Protein 1YGY (pdb70)

CATH classification: 3.40.50.720 (+3 more: 3.40.50.720, 3.30.1330.90, 3.30.70.260)

Solvent-accessible surface area: 43152 Å² total; per-residue (Å²): 167,102,41,12,0,2,0,1,8,177,9,52,84,95,15,6,78,40,5,42,133,117,28,79,46,77,112,24,74,1,75,55,74,117,121,0,40,80,33,0,51,98,0,12,0,0,0,0,71,68,64,0,63,0,54,57,101,0,1,66,32,3,97,115,11,112,3,0,0,32,2,9,61,32,18,150,16,9,58,11,121,19,0,58,88,122,33,5,22,0,0,9,0,55,59,2,28,8,23,0,13,0,1,0,1,0,0,0,2,0,0,3,4,4,58,0,12,37,0,5,46,10,0,67,131,91,64,54,73,78,112,78,25,67,8,10,16,1,71,36,40,20,0,0,0,0,1,0,10,95,48,1,9,16,0,2,93,6,0,50,34,0,29,9,157,17,2,0,49,8,74,57,3,4,87,64,42,2,71,136,43,67,14,86,56,25,61,28,74,74,0,3,57,99,0,30,1,2,1,0,22,19,25,92,9,130,116,8,55,26,47,2,48,119,127,7,5,75,111,7,82,107,18,1,1,2,1,1,15,24,79,8,16,0,2,57,36,65,6,0,13,81,16,4,99,70,48,56,1,126,5,0,0,2,1,1,3,58,102,46,115,7,45,116,7,90,0,2,120,32,74,72,0,4,0,0,0,47,4,5,27,18,3,57,36,1,56,74,67,1,0,54,41,0,0,67,3,0,86,26,24,44,63,73,104,124,9,44,36,10,2,5,35,12,58,79,75,21,78,162,111,0,43,44,18,25,55,0,0,54,11,0,0,21,0,0,22,37,8,16,135,104,23,2,44,25,0,15,0,43,0,49,11,97,8,13,92,44,129,2,90,30,0,49,20,8,0,1,20,2,9,1,29,14,24,26,77,140,44,31,60,21,21,43,9,101,43,16,31,71,34,19,26,0,70,13,93,31,46,107,35,103,137,18,105,122,46,183,14,8,0,10,0,93,3,34,11,88,116,53,68,56,25,26,0,2,0,3,14,94,38,137,150,86,45,39,34,1,7,30,15,48,54,63,135,33,55,18,121,3,76,20,41,1,1,4,0,25,6,67,55,74,110,50,4,101,42,83,0,23,90,57,0,45,120,41,49,7,96,70,101,23,48,26,76,36,122,19,110,159,46,94,4,3,15,2,5,1,11,3,65,77,79,3,68,114,111,23,64,95,37,0,29,82,34,0,78,26,134,27,33,61,32,11,91,1,91,167,90,39,13,0,0,6,1,17,182,28,13,109,22,0,58,82,54,19,34,123,137,16,66,26,78,157,25,72,0,66,53,79,122,112,0,62,79,30,0,49,93,0,14,0,0,0,0,77,55,71,1,64,0,38,45,99,0,6,74,34,7,115,108,11,97,0,0,0,32,1,8,51,37,32,150,18,13,59,34,116,9,0,68,76,121,61,7,40,0,0,15,0,30,43,10,24,36,35,0,8,0,1,0,1,0,0,0,1,0,0,4,3,5,62,0,12,37,0,4,47,4,0,63,112,93,48,60,106,95,116,71,26,73,8,8,3,0,80,39,40,23,0,0,0,17,3,0,10,84,34,0,1,8,0,0,70,11,0,42,28,0,28,9,155,6,1,0,74,7,83,131,5,14,98,56,35,1,69,105,12,55,11,79,62,35,59,46,78,72,0,2,60,97,0,28,0,3,1,0,5,61,21,43,51,113,102,91,24,50,108,10,58,120,126,9,3,80,90,4,77,96,24,0,1,3,0,2,14,27,89,17,20,14,4,45,33,65,3,1,14,82,15,6,103,65,61,49,3,123,5,0,0,4,0,2,3,71,102,50,105,13,40,123,8,96,1,4,119,25,72,80,0,3,0,0,0,55,4,5,33,22,3,63,52,2,30,66,126,0,0,50,28,0,2,81,3,1,123,23,14,48,62,63,82,51,11,28,35,3,39,26,72,70,102,23,102,21,45,67,37,0,25,45,16,16,56,0,0,50,12,0,0,17,2,0,7,36,6,16,107,116,62,2,61,32,1,10,0,39,0,70,5,11,8,12,57,19,148,2,98,20,0,49,38,1,0,3,52,0,0,0,46,35,73,29,168,138,66,8,73,26,140,62,0,53,71,29,4,77,129,101,50,5,94,37,98,46,51,106,35,96,113,23,116,108,46,124,12,10,0,22,0,97,0,31,6,83,110,47,54,60,16,22,0,2,0,6,14,97,42,120,145,92,38,41,33,0,4,42,9,80,28,52,116,16,56,6,125,4,74,20,42,0,0,6,0,60,1,38,90,94,134,43,2,87,43,94,0,27,91,52,0,50,108,43,44,4,93,76,104,31,45,65,72,25,135,29,86,173,42,100,4,3,11,2,3,4,18,3,65,74,82,1,74,110,124,27,61,97,36,0,30,80,30,0,83,28,125,48,29,48,22,8,89,3,96

Radius of gyration: 35.47 Å; Cα contacts (8 Å, |Δi|>4): 2421; chains: 2; bounding box: 71×83×107 Å

Structure (mmCIF, N/CA/C/O backbone):
data_1YGY
#
_entry.id   1YGY
#
_cell.length_a   165.513
_cell.length_b   165.513
_cell.length_c   218.144
_cell.angle_alpha   90.00
_cell.angle_beta   90.00
_cell.angle_gamma   120.00
#
_symmetry.space_group_name_H-M   'P 65 2 2'
#
loop_
_entity.id
_entity.type
_entity.pdbx_description
1 polymer 'D-3-phosphoglycerate dehydrogenase'
2 non-polymer 'L(+)-TARTARIC ACID'
3 water water
#
loop_
_atom_site.group_PDB
_atom_site.id
_atom_site.type_symbol
_atom_site.label_atom_id
_atom_site.label_alt_id
_atom_site.label_comp_id
_atom_site.label_asym_id
_atom_site.label_entity_id
_atom_site.label_seq_id
_atom_site.pdbx_PDB_ins_code
_atom_site.Cartn_x
_atom_site.Cartn_y
_atom_site.Cartn_z
_atom_site.occupancy
_atom_site.B_iso_or_equiv
_atom_site.auth_seq_id
_atom_site.auth_comp_id
_atom_site.auth_asym_id
_atom_site.auth_atom_id
_atom_site.pdbx_PDB_model_num
ATOM 1 N N . SER A 1 3 ? 66.470 37.798 31.580 1.00 56.89 3 SER A N 1
ATOM 2 C CA . SER A 1 3 ? 65.206 37.007 31.728 1.00 57.53 3 SER A CA 1
ATOM 3 C C . SER A 1 3 ? 64.045 37.635 30.940 1.00 55.18 3 SER A C 1
ATOM 4 O O . SER A 1 3 ? 63.297 38.458 31.470 1.00 51.73 3 SER A O 1
ATOM 7 N N . LEU A 1 4 ? 63.900 37.232 29.678 1.00 54.24 4 LEU A N 1
ATOM 8 C CA . LEU A 1 4 ? 62.906 37.816 28.764 1.00 52.31 4 LEU A CA 1
ATOM 9 C C . LEU A 1 4 ? 61.448 37.658 29.235 1.00 47.17 4 LEU A C 1
ATOM 10 O O . LEU A 1 4 ? 61.043 36.577 29.679 1.00 44.26 4 LEU A O 1
ATOM 15 N N . PRO A 1 5 ? 60.666 38.737 29.128 1.00 43.06 5 PRO A N 1
ATOM 16 C CA . PRO A 1 5 ? 59.262 38.718 29.563 1.00 40.52 5 PRO A CA 1
ATOM 17 C C . PRO A 1 5 ? 58.436 37.774 28.692 1.00 37.96 5 PRO A C 1
ATOM 18 O O . PRO A 1 5 ? 58.664 37.715 27.488 1.00 35.26 5 PRO A O 1
ATOM 22 N N . VAL A 1 6 ? 57.495 37.056 29.304 1.00 34.76 6 VAL A N 1
ATOM 23 C CA . VAL A 1 6 ? 56.680 36.066 28.610 1.00 32.78 6 VAL A CA 1
ATOM 24 C C . VAL A 1 6 ? 55.334 36.603 28.109 1.00 32.81 6 VAL A C 1
ATOM 25 O O . VAL A 1 6 ? 54.533 37.158 28.881 1.00 34.27 6 VAL A O 1
ATOM 29 N N . VAL A 1 7 ? 55.083 36.436 26.813 1.00 30.26 7 VAL A N 1
ATOM 30 C CA . VAL A 1 7 ? 53.803 36.818 26.251 1.00 28.48 7 VAL A CA 1
ATOM 31 C C . VAL A 1 7 ? 53.016 35.574 25.892 1.00 24.83 7 VAL A C 1
ATOM 32 O O . VAL A 1 7 ? 53.369 34.893 24.951 1.00 34.75 7 VAL A O 1
ATOM 36 N N . LEU A 1 8 ? 51.969 35.269 26.653 1.00 24.78 8 LEU A N 1
ATOM 37 C CA . LEU A 1 8 ? 51.087 34.095 26.416 1.00 26.17 8 LEU A CA 1
ATOM 38 C C . LEU A 1 8 ? 49.885 34.371 25.498 1.00 29.31 8 LEU A C 1
ATOM 39 O O . LEU A 1 8 ? 48.970 35.111 25.882 1.00 31.84 8 LEU A O 1
ATOM 44 N N . ILE A 1 9 ? 49.877 33.775 24.303 1.00 29.14 9 ILE A N 1
ATOM 45 C CA . ILE A 1 9 ? 48.712 33.804 23.417 1.00 27.84 9 ILE A CA 1
ATOM 46 C C . ILE A 1 9 ? 47.764 32.642 23.690 1.00 25.95 9 ILE A C 1
ATOM 47 O O . ILE A 1 9 ? 48.096 31.484 23.426 1.00 28.07 9 ILE A O 1
ATOM 52 N N . ALA A 1 10 ? 46.584 32.958 24.207 1.00 26.07 10 ALA A N 1
ATOM 53 C CA . ALA A 1 10 ? 45.616 31.945 24.647 1.00 30.35 10 ALA A CA 1
ATOM 54 C C . ALA A 1 10 ? 44.542 31.617 23.620 1.00 29.72 10 ALA A C 1
ATOM 55 O O . ALA A 1 10 ? 43.848 30.620 23.750 1.00 36.83 10 ALA A O 1
ATOM 57 N N . ASP A 1 11 ? 44.372 32.478 22.631 1.00 34.62 11 ASP A N 1
ATOM 58 C CA . ASP A 1 11 ? 43.420 32.224 21.558 1.00 37.79 11 ASP A CA 1
ATOM 59 C C . ASP A 1 11 ? 44.159 32.127 20.220 1.00 38.64 11 ASP A C 1
ATOM 60 O O . ASP A 1 11 ? 45.399 32.157 20.190 1.00 43.38 11 ASP A O 1
ATOM 65 N N . LYS A 1 12 ? 43.417 32.018 19.118 1.00 34.27 12 LYS A N 1
ATOM 66 C CA . LYS A 1 12 ? 44.035 31.705 17.820 1.00 33.31 12 LYS A CA 1
ATOM 67 C C . LYS A 1 12 ? 44.611 32.895 17.038 1.00 29.77 12 LYS A C 1
ATOM 68 O O . LYS A 1 12 ? 44.037 33.334 16.055 1.00 34.91 12 LYS A O 1
ATOM 74 N N . LEU A 1 13 ? 45.751 33.406 17.498 1.00 31.12 13 LEU A N 1
ATOM 75 C CA . LEU A 1 13 ? 46.501 34.459 16.823 1.00 31.25 13 LEU A CA 1
ATOM 76 C C . LEU A 1 13 ? 47.855 33.928 16.331 1.00 33.89 13 LEU A C 1
ATOM 77 O O . LEU A 1 13 ? 48.647 33.417 17.124 1.00 33.56 13 LEU A O 1
ATOM 82 N N . ALA A 1 14 ? 48.126 34.072 15.035 1.00 37.01 14 ALA A N 1
ATOM 83 C CA . ALA A 1 14 ? 49.358 33.571 14.423 1.00 38.42 14 ALA A CA 1
ATOM 84 C C . ALA A 1 14 ? 50.529 34.470 14.760 1.00 41.58 14 ALA A C 1
ATOM 85 O O . ALA A 1 14 ? 50.355 35.679 14.900 1.00 44.45 14 ALA A O 1
ATOM 87 N N . PRO A 1 15 ? 51.721 33.881 14.856 1.00 41.81 15 PRO A N 1
ATOM 88 C CA . PRO A 1 15 ? 52.952 34.629 15.143 1.00 40.62 15 PRO A CA 1
ATOM 89 C C . PRO A 1 15 ? 53.146 35.846 14.239 1.00 41.16 15 PRO A C 1
ATOM 90 O O . PRO A 1 15 ? 53.600 36.897 14.696 1.00 42.79 15 PRO A O 1
ATOM 94 N N . SER A 1 16 ? 52.807 35.707 12.966 1.00 44.66 16 SER A N 1
ATOM 95 C CA . SER A 1 16 ? 52.983 36.802 12.023 1.00 43.78 16 SER A CA 1
ATOM 96 C C . SER A 1 16 ? 52.078 37.964 12.395 1.00 46.76 16 SER A C 1
ATOM 97 O O . SER A 1 16 ? 52.471 39.129 12.258 1.00 52.37 16 SER A O 1
ATOM 100 N N . THR A 1 17 ? 50.874 37.647 12.866 1.00 45.05 17 THR A N 1
ATOM 101 C CA . THR A 1 17 ? 49.923 38.660 13.311 1.00 40.68 17 THR A CA 1
ATOM 102 C C . THR A 1 17 ? 50.548 39.508 14.417 1.00 40.90 17 THR A C 1
ATOM 103 O O . THR A 1 17 ? 50.207 40.688 14.616 1.00 40.80 17 THR A O 1
ATOM 107 N N . VAL A 1 18 ? 51.509 38.914 15.108 1.00 37.62 18 VAL A N 1
ATOM 108 C CA . VAL A 1 18 ? 51.952 39.451 16.385 1.00 36.72 18 VAL A CA 1
ATOM 109 C C . VAL A 1 18 ? 53.414 39.918 16.368 1.00 37.72 18 VAL A C 1
ATOM 110 O O . VAL A 1 18 ? 54.006 40.221 17.410 1.00 35.99 18 VAL A O 1
ATOM 114 N N . ALA A 1 19 ? 53.985 39.985 15.170 1.00 40.10 19 ALA A N 1
ATOM 115 C CA . ALA A 1 19 ? 55.407 40.286 15.001 1.00 42.01 19 ALA A CA 1
ATOM 116 C C . ALA A 1 19 ? 55.824 41.670 15.524 1.00 45.31 19 ALA A C 1
ATOM 117 O O . ALA A 1 19 ? 57.006 41.936 15.653 1.00 45.81 19 ALA A O 1
ATOM 119 N N . ALA A 1 20 ? 54.855 42.538 15.831 1.00 49.83 20 ALA A N 1
ATOM 120 C CA . ALA A 1 20 ? 55.125 43.864 16.407 1.00 50.88 20 ALA A CA 1
ATOM 121 C C . ALA A 1 20 ? 55.652 43.818 17.847 1.00 53.60 20 ALA A C 1
ATOM 122 O O . ALA A 1 20 ? 56.228 44.792 18.343 1.00 54.16 20 ALA A O 1
ATOM 124 N N . LEU A 1 21 ? 55.430 42.697 18.531 1.00 55.43 21 LEU A N 1
ATOM 125 C CA . LEU A 1 21 ? 56.148 42.413 19.765 1.00 51.67 21 LEU A CA 1
ATOM 126 C C . LEU A 1 21 ? 57.578 42.231 19.310 1.00 52.03 21 LEU A C 1
ATOM 127 O O . LEU A 1 21 ? 57.816 41.625 18.273 1.00 52.64 21 LEU A O 1
ATOM 132 N N . GLY A 1 22 ? 58.544 42.750 20.048 1.00 54.07 22 GLY A N 1
ATOM 133 C CA . GLY A 1 22 ? 59.921 42.660 19.579 1.00 55.30 22 GLY A CA 1
ATOM 134 C C . GLY A 1 22 ? 60.442 41.240 19.408 1.00 55.10 22 GLY A C 1
ATOM 135 O O . GLY A 1 22 ? 59.679 40.277 19.335 1.00 52.52 22 GLY A O 1
ATOM 136 N N . ASP A 1 23 ? 61.761 41.115 19.323 1.00 57.90 23 ASP A N 1
ATOM 137 C CA . ASP A 1 23 ? 62.417 39.824 19.524 1.00 60.96 23 ASP A CA 1
ATOM 138 C C . ASP A 1 23 ? 63.040 39.864 20.924 1.00 58.55 23 ASP A C 1
ATOM 139 O O . ASP A 1 23 ? 63.898 39.056 21.280 1.00 56.53 23 ASP A O 1
ATOM 144 N N . GLN A 1 24 ? 62.572 40.835 21.704 1.00 56.50 24 GLN A N 1
ATOM 145 C CA . GLN A 1 24 ? 62.985 41.038 23.081 1.00 55.37 24 GLN A CA 1
ATOM 146 C C . GLN A 1 24 ? 62.081 40.266 24.032 1.00 52.83 24 GLN A C 1
ATOM 147 O O . GLN A 1 24 ? 62.123 40.478 25.242 1.00 53.35 24 GLN A O 1
ATOM 153 N N . VAL A 1 25 ? 61.247 39.385 23.490 1.00 49.51 25 VAL A N 1
ATOM 154 C CA . VAL A 1 25 ? 60.266 38.681 24.315 1.00 45.47 25 VAL A CA 1
ATOM 155 C C . VAL A 1 25 ? 60.140 37.218 23.934 1.00 43.04 25 VAL A C 1
ATOM 156 O O . VAL A 1 25 ? 60.505 36.828 22.829 1.00 44.78 25 VAL A O 1
ATOM 160 N N . GLU A 1 26 ? 59.634 36.420 24.870 1.00 40.29 26 GLU A N 1
ATOM 161 C CA . GLU A 1 26 ? 59.382 35.004 24.652 1.00 38.98 26 GLU A CA 1
ATOM 162 C C . GLU A 1 26 ? 57.876 34.809 24.523 1.00 39.40 26 GLU A C 1
ATOM 163 O O . GLU A 1 26 ? 57.164 34.808 25.528 1.00 45.77 26 GLU A O 1
ATOM 169 N N . VAL A 1 27 ? 57.390 34.671 23.291 1.00 34.20 27 VAL A N 1
ATOM 170 C CA . VAL A 1 27 ? 55.985 34.395 23.030 1.00 27.47 27 VAL A CA 1
ATOM 171 C C . VAL A 1 27 ? 55.662 32.887 23.173 1.00 33.02 27 VAL A C 1
ATOM 172 O O . VAL A 1 27 ? 56.320 32.049 22.557 1.00 31.35 27 VAL A O 1
ATOM 176 N N . ARG A 1 28 ? 54.666 32.544 23.994 1.00 31.02 28 ARG A N 1
ATOM 177 C CA . ARG A 1 28 ? 54.177 31.166 24.072 1.00 23.24 28 ARG A CA 1
ATOM 178 C C . ARG A 1 28 ? 52.707 31.103 23.712 1.00 27.39 28 ARG A C 1
ATOM 179 O O . ARG A 1 28 ? 51.994 32.126 23.742 1.00 29.04 28 ARG A O 1
ATOM 187 N N . TRP A 1 29 ? 52.242 29.892 23.429 1.00 22.85 29 TRP A N 1
ATOM 188 C CA . TRP A 1 29 ? 50.871 29.649 23.025 1.00 22.60 29 TRP A CA 1
ATOM 189 C C . TRP A 1 29 ? 50.188 28.637 23.944 1.00 24.49 29 TRP A C 1
ATOM 190 O O . TRP A 1 29 ? 50.824 27.732 24.434 1.00 33.06 29 TRP A O 1
ATOM 201 N N . VAL A 1 30 ? 48.893 28.796 24.187 1.00 25.51 30 VAL A N 1
ATOM 202 C CA . VAL A 1 30 ? 48.144 27.876 25.029 1.00 20.06 30 VAL A CA 1
ATOM 203 C C . VAL A 1 30 ? 46.716 27.787 24.496 1.00 30.19 30 VAL A C 1
ATOM 204 O O . VAL A 1 30 ? 46.220 28.722 23.837 1.00 27.99 30 VAL A O 1
ATOM 208 N N . ASP A 1 31 ? 46.063 26.665 24.771 1.00 31.03 31 ASP A N 1
ATOM 209 C CA . ASP A 1 31 ? 44.678 26.475 24.378 1.00 37.64 31 ASP A CA 1
ATOM 210 C C . ASP A 1 31 ? 43.773 27.115 25.427 1.00 38.94 31 ASP A C 1
ATOM 211 O O . ASP A 1 31 ? 43.363 26.450 26.381 1.00 34.30 31 ASP A O 1
ATOM 216 N N . GLY A 1 32 ? 43.449 28.393 25.239 1.00 36.21 32 GLY A N 1
ATOM 217 C CA . GLY A 1 32 ? 42.717 29.150 26.243 1.00 36.44 32 GLY A CA 1
ATOM 218 C C . GLY A 1 32 ? 41.356 28.634 26.710 1.00 37.23 32 GLY A C 1
ATOM 219 O O . GLY A 1 32 ? 41.084 28.627 27.907 1.00 35.32 32 GLY A O 1
ATOM 220 N N . PRO A 1 33 ? 40.475 28.266 25.783 1.00 41.49 33 PRO A N 1
ATOM 221 C CA . PRO A 1 33 ? 39.231 27.567 26.140 1.00 41.85 33 PRO A CA 1
ATOM 222 C C . PRO A 1 33 ? 39.433 26.421 27.128 1.00 42.52 33 PRO A C 1
ATOM 223 O O . PRO A 1 33 ? 38.551 26.219 27.965 1.00 44.48 33 PRO A O 1
ATOM 227 N N . ASP A 1 34 ? 40.558 25.706 27.045 1.00 40.97 34 ASP A N 1
ATOM 228 C CA . ASP A 1 34 ? 40.848 24.599 27.961 1.00 38.24 34 ASP A CA 1
ATOM 229 C C . ASP A 1 34 ? 41.353 25.063 29.327 1.00 38.44 34 ASP A C 1
ATOM 230 O O . ASP A 1 34 ? 42.525 25.411 29.486 1.00 38.90 34 ASP A O 1
ATOM 235 N N . ARG A 1 35 ? 40.464 25.028 30.316 1.00 38.94 35 ARG A N 1
ATOM 236 C CA . ARG A 1 35 ? 40.715 25.605 31.635 1.00 40.08 35 ARG A CA 1
ATOM 237 C C . ARG A 1 35 ? 42.013 25.140 32.290 1.00 40.76 35 ARG A C 1
ATOM 238 O O . ARG A 1 35 ? 42.809 25.948 32.773 1.00 41.85 35 ARG A O 1
ATOM 246 N N . ASP A 1 36 ? 42.231 23.836 32.295 1.00 40.01 36 ASP A N 1
ATOM 247 C CA . ASP A 1 36 ? 43.365 23.279 33.004 1.00 41.70 36 ASP A CA 1
ATOM 248 C C . ASP A 1 36 ? 44.687 23.692 32.369 1.00 41.95 36 ASP A C 1
ATOM 249 O O . ASP A 1 36 ? 45.661 23.953 33.068 1.00 41.06 36 ASP A O 1
ATOM 254 N N . LYS A 1 37 ? 44.709 23.766 31.043 1.00 43.47 37 LYS A N 1
ATOM 255 C CA . LYS A 1 37 ? 45.880 24.239 30.313 1.00 41.56 37 LYS A CA 1
ATOM 256 C C . LYS A 1 37 ? 46.158 25.715 30.611 1.00 42.32 37 LYS A C 1
ATOM 257 O O . LYS A 1 37 ? 47.289 26.101 30.940 1.00 41.41 37 LYS A O 1
ATOM 263 N N . LEU A 1 38 ? 45.115 26.539 30.506 1.00 40.13 38 LEU A N 1
ATOM 264 C CA . LEU A 1 38 ? 45.268 27.981 30.680 1.00 35.11 38 LEU A CA 1
ATOM 265 C C . LEU A 1 38 ? 45.863 28.250 32.044 1.00 36.37 38 LEU A C 1
ATOM 266 O O . LEU A 1 38 ? 46.852 28.971 32.171 1.00 36.06 38 LEU A O 1
ATOM 271 N N . LEU A 1 39 ? 45.261 27.639 33.061 1.00 37.04 39 LEU A N 1
ATOM 272 C CA . LEU A 1 39 ? 45.661 27.853 34.445 1.00 34.37 39 LEU A CA 1
ATOM 273 C C . LEU A 1 39 ? 47.056 27.283 34.720 1.00 31.67 39 LEU A C 1
ATOM 274 O O . LEU A 1 39 ? 47.767 27.771 35.590 1.00 30.21 39 LEU A O 1
ATOM 279 N N . ALA A 1 40 ? 47.459 26.263 33.967 1.00 33.02 40 ALA A N 1
ATOM 280 C CA . ALA A 1 40 ? 48.811 25.726 34.119 1.00 32.68 40 ALA A CA 1
ATOM 281 C C . ALA A 1 40 ? 49.867 26.672 33.524 1.00 33.13 40 ALA A C 1
ATOM 282 O O . ALA A 1 40 ? 50.972 26.768 34.055 1.00 27.22 40 ALA A O 1
ATOM 284 N N . ALA A 1 41 ? 49.513 27.387 32.450 1.00 29.72 41 ALA A N 1
ATOM 285 C CA . ALA A 1 41 ? 50.490 28.178 31.711 1.00 27.94 41 ALA A CA 1
ATOM 286 C C . ALA A 1 41 ? 50.554 29.619 32.163 1.00 32.90 41 ALA A C 1
ATOM 287 O O . ALA A 1 41 ? 51.575 30.266 32.022 1.00 38.94 41 ALA A O 1
ATOM 289 N N . VAL A 1 42 ? 49.460 30.131 32.701 1.00 30.62 42 VAL A N 1
ATOM 290 C CA . VAL A 1 42 ? 49.369 31.556 32.959 1.00 31.31 42 VAL A CA 1
ATOM 291 C C . VAL A 1 42 ? 50.299 32.077 34.073 1.00 33.59 42 VAL A C 1
ATOM 292 O O . VAL A 1 42 ? 50.663 33.251 34.058 1.00 34.35 42 VAL A O 1
ATOM 296 N N . PRO A 1 43 ? 50.694 31.215 35.019 1.00 35.63 43 PRO A N 1
ATOM 297 C CA . PRO A 1 43 ? 51.552 31.629 36.143 1.00 34.62 43 PRO A CA 1
ATOM 298 C C . PRO A 1 43 ? 52.826 32.373 35.742 1.00 33.49 43 PRO A C 1
ATOM 299 O O . PRO A 1 43 ? 53.282 33.232 36.480 1.00 29.91 43 PRO A O 1
ATOM 303 N N . GLU A 1 44 ? 53.414 32.055 34.602 1.00 36.91 44 GLU A N 1
ATOM 304 C CA . GLU A 1 44 ? 54.674 32.708 34.260 1.00 40.82 44 GLU A CA 1
ATOM 305 C C . GLU A 1 44 ? 54.452 33.884 33.310 1.00 36.72 44 GLU A C 1
ATOM 306 O O . GLU A 1 44 ? 55.406 34.527 32.861 1.00 33.46 44 GLU A O 1
ATOM 312 N N . ALA A 1 45 ? 53.188 34.168 33.015 1.00 38.16 45 ALA A N 1
ATOM 313 C CA . ALA A 1 45 ? 52.857 35.162 31.996 1.00 35.25 45 ALA A CA 1
ATOM 314 C C . ALA A 1 45 ? 53.054 36.573 32.492 1.00 34.22 45 ALA A C 1
ATOM 315 O O . ALA A 1 45 ? 52.593 36.910 33.570 1.00 35.12 45 ALA A O 1
ATOM 317 N N . ASP A 1 46 ? 53.757 37.382 31.700 1.00 35.05 46 ASP A N 1
ATOM 318 C CA . ASP A 1 46 ? 53.819 38.828 31.903 1.00 36.65 46 ASP A CA 1
ATOM 319 C C . ASP A 1 46 ? 52.676 39.494 31.152 1.00 36.36 46 ASP A C 1
ATOM 320 O O . ASP A 1 46 ? 52.071 40.457 31.620 1.00 41.18 46 ASP A O 1
ATOM 325 N N . ALA A 1 47 ? 52.392 38.972 29.970 1.00 32.44 47 ALA A N 1
ATOM 326 C CA . ALA A 1 47 ? 51.355 39.527 29.142 1.00 28.62 47 ALA A CA 1
ATOM 327 C C . ALA A 1 47 ? 50.454 38.389 28.699 1.00 30.42 47 ALA A C 1
ATOM 328 O O . ALA A 1 47 ? 50.913 37.245 28.525 1.00 27.56 47 ALA A O 1
ATOM 330 N N . LEU A 1 48 ? 49.169 38.688 28.538 1.00 25.87 48 LEU A N 1
ATOM 331 C CA . LEU A 1 48 ? 48.248 37.651 28.095 1.00 29.34 48 LEU A CA 1
ATOM 332 C C . LEU A 1 48 ? 47.383 38.186 26.965 1.00 26.64 48 LEU A C 1
ATOM 333 O O . LEU A 1 48 ? 46.656 39.172 27.170 1.00 32.67 48 LEU A O 1
ATOM 338 N N . LEU A 1 49 ? 47.500 37.599 25.759 1.00 22.60 49 LEU A N 1
ATOM 339 C CA . LEU A 1 49 ? 46.624 38.001 24.654 1.00 21.20 49 LEU A CA 1
ATOM 340 C C . LEU A 1 49 ? 45.594 36.959 24.399 1.00 23.64 49 LEU A C 1
ATOM 341 O O . LEU A 1 49 ? 45.822 35.762 24.598 1.00 29.81 49 LEU A O 1
ATOM 346 N N . VAL A 1 50 ? 44.461 37.428 23.917 1.00 27.89 50 VAL A N 1
ATOM 347 C CA . VAL A 1 50 ? 43.236 36.673 23.966 1.00 28.45 50 VAL A CA 1
ATOM 348 C C . VAL A 1 50 ? 42.314 37.223 22.886 1.00 35.33 50 VAL A C 1
ATOM 349 O O . VAL A 1 50 ? 42.480 38.375 22.434 1.00 37.14 50 VAL A O 1
ATOM 353 N N . ARG A 1 51 ? 41.345 36.426 22.455 1.00 38.00 51 ARG A N 1
ATOM 354 C CA . ARG A 1 51 ? 40.392 36.921 21.479 1.00 37.51 51 ARG A CA 1
ATOM 355 C C . ARG A 1 51 ? 39.021 37.008 22.073 1.00 40.41 51 ARG A C 1
ATOM 356 O O . ARG A 1 51 ? 38.609 38.067 22.545 1.00 50.09 51 ARG A O 1
ATOM 364 N N . SER A 1 52 ? 38.287 35.904 22.008 1.00 40.85 52 SER A N 1
ATOM 365 C CA . SER A 1 52 ? 36.955 35.871 22.589 1.00 38.73 52 SER A CA 1
ATOM 366 C C . SER A 1 52 ? 36.647 34.503 23.141 1.00 36.26 52 SER A C 1
ATOM 367 O O . SER A 1 52 ? 35.772 34.360 23.981 1.00 40.16 52 SER A O 1
ATOM 370 N N . ALA A 1 53 ? 37.387 33.501 22.682 1.00 33.45 53 ALA A N 1
ATOM 371 C CA . ALA A 1 53 ? 37.158 32.135 23.125 1.00 35.43 53 ALA A CA 1
ATOM 372 C C . ALA A 1 53 ? 37.574 31.959 24.585 1.00 36.89 53 ALA A C 1
ATOM 373 O O . ALA A 1 53 ? 36.918 31.246 25.341 1.00 36.48 53 ALA A O 1
ATOM 375 N N . THR A 1 54 ? 38.663 32.619 24.976 1.00 34.78 54 THR A N 1
ATOM 376 C CA . THR A 1 54 ? 39.183 32.524 26.341 1.00 34.69 54 THR A CA 1
ATOM 377 C C . THR A 1 54 ? 38.558 33.566 27.262 1.00 36.65 54 THR A C 1
ATOM 378 O O . THR A 1 54 ? 38.355 34.722 26.860 1.00 32.27 54 THR A O 1
ATOM 382 N N . THR A 1 55 ? 38.267 33.164 28.499 1.00 37.91 55 THR A N 1
ATOM 383 C CA . THR A 1 55 ? 37.739 34.107 29.479 1.00 41.97 55 THR A CA 1
ATOM 384 C C . THR A 1 55 ? 38.793 34.446 30.536 1.00 37.64 55 THR A C 1
ATOM 385 O O . THR A 1 55 ? 39.408 33.560 31.135 1.00 32.37 55 THR A O 1
ATOM 389 N N . VAL A 1 56 ? 39.021 35.741 30.709 1.00 32.18 56 VAL A N 1
ATOM 390 C CA . VAL A 1 56 ? 40.004 36.212 31.645 1.00 31.44 56 VAL A CA 1
ATOM 391 C C . VAL A 1 56 ? 39.220 36.734 32.829 1.00 33.63 56 VAL A C 1
ATOM 392 O O . VAL A 1 56 ? 38.993 37.939 32.968 1.00 36.72 56 VAL A O 1
ATOM 396 N N . ASP A 1 57 ? 38.770 35.791 33.654 1.00 33.77 57 ASP A N 1
ATOM 397 C CA . ASP A 1 57 ? 38.047 36.077 34.882 1.00 32.36 57 ASP A CA 1
ATOM 398 C C . ASP A 1 57 ? 38.992 36.107 36.090 1.00 32.55 57 ASP A C 1
ATOM 399 O O . ASP A 1 57 ? 40.205 35.905 35.962 1.00 30.93 57 ASP A O 1
ATOM 404 N N . ALA A 1 58 ? 38.427 36.378 37.262 1.00 35.06 58 ALA A N 1
ATOM 405 C CA . ALA A 1 58 ? 39.187 36.408 38.511 1.00 34.89 58 ALA A CA 1
ATOM 406 C C . ALA A 1 58 ? 40.089 35.175 38.726 1.00 36.74 58 ALA A C 1
ATOM 407 O O . ALA A 1 58 ? 41.267 35.311 39.064 1.00 36.61 58 ALA A O 1
ATOM 409 N N . GLU A 1 59 ? 39.553 33.972 38.529 1.00 37.33 59 GLU A N 1
ATOM 410 C CA . GLU A 1 59 ? 40.362 32.776 38.735 1.00 36.22 59 GLU A CA 1
ATOM 411 C C . GLU A 1 59 ? 41.646 32.838 37.918 1.00 37.32 59 GLU A C 1
ATOM 412 O O . GLU A 1 59 ? 42.733 32.543 38.421 1.00 37.14 59 GLU A O 1
ATOM 418 N N . VAL A 1 60 ? 41.525 33.222 36.653 1.00 38.41 60 VAL A N 1
ATOM 419 C CA . VAL A 1 60 ? 42.703 33.284 35.792 1.00 40.02 60 VAL A CA 1
ATOM 420 C C . VAL A 1 60 ? 43.673 34.329 36.342 1.00 38.96 60 VAL A C 1
ATOM 421 O O . VAL A 1 60 ? 44.883 34.069 36.458 1.00 33.57 60 VAL A O 1
ATOM 425 N N . LEU A 1 61 ? 43.127 35.494 36.706 1.00 36.87 61 LEU A N 1
ATOM 426 C CA . LEU A 1 61 ? 43.942 36.591 37.218 1.00 37.21 61 LEU A CA 1
ATOM 427 C C . LEU A 1 61 ? 44.659 36.219 38.512 1.00 36.98 61 LEU A C 1
ATOM 428 O O . LEU A 1 61 ? 45.840 36.531 38.684 1.00 37.64 61 LEU A O 1
ATOM 433 N N . ALA A 1 62 ? 43.950 35.546 39.414 1.00 35.22 62 ALA A N 1
ATOM 434 C CA . ALA A 1 62 ? 44.543 35.133 40.688 1.00 37.99 62 ALA A CA 1
ATOM 435 C C . ALA A 1 62 ? 45.656 34.103 40.500 1.00 38.32 62 ALA A C 1
ATOM 436 O O . ALA A 1 62 ? 46.491 33.930 41.380 1.00 38.55 62 ALA A O 1
ATOM 438 N N . ALA A 1 63 ? 45.676 33.430 39.353 1.00 37.18 63 ALA A N 1
ATOM 439 C CA . ALA A 1 63 ? 46.682 32.407 39.115 1.00 37.63 63 ALA A CA 1
ATOM 440 C C . ALA A 1 63 ? 47.896 32.970 38.370 1.00 39.77 63 ALA A C 1
ATOM 441 O O . ALA A 1 63 ? 48.902 32.268 38.157 1.00 37.17 63 ALA A O 1
ATOM 443 N N . ALA A 1 64 ? 47.788 34.246 38.001 1.00 40.82 64 ALA A N 1
ATOM 444 C CA . ALA A 1 64 ? 48.781 34.946 37.191 1.00 41.72 64 ALA A CA 1
ATOM 445 C C . ALA A 1 64 ? 49.448 36.080 37.969 1.00 43.42 64 ALA A C 1
ATOM 446 O O . ALA A 1 64 ? 49.166 37.249 37.719 1.00 43.69 64 ALA A O 1
ATOM 448 N N . PRO A 1 65 ? 50.359 35.732 38.875 1.00 44.86 65 PRO A N 1
ATOM 449 C CA . PRO A 1 65 ? 50.919 36.691 39.837 1.00 44.19 65 PRO A CA 1
ATOM 450 C C . PRO A 1 65 ? 51.772 37.805 39.248 1.00 41.12 65 PRO A C 1
ATOM 451 O O . PRO A 1 65 ? 51.881 38.824 39.912 1.00 44.59 65 PRO A O 1
ATOM 455 N N . LYS A 1 66 ? 52.389 37.639 38.085 1.00 36.55 66 LYS A N 1
ATOM 456 C CA . LYS A 1 66 ? 53.197 38.741 37.554 1.00 36.47 66 LYS A CA 1
ATOM 457 C C . LYS A 1 66 ? 52.686 39.303 36.216 1.00 37.22 66 LYS A C 1
ATOM 458 O O . LYS A 1 66 ? 53.437 39.933 35.452 1.00 31.86 66 LYS A O 1
ATOM 464 N N . LEU A 1 67 ? 51.398 39.056 35.969 1.00 34.90 67 LEU A N 1
ATOM 465 C CA . LEU A 1 67 ? 50.679 39.482 34.789 1.00 34.17 67 LEU A CA 1
ATOM 466 C C . LEU A 1 67 ? 50.578 40.998 34.775 1.00 38.44 67 LEU A C 1
ATOM 467 O O . LEU A 1 67 ? 50.120 41.587 35.747 1.00 39.06 67 LEU A O 1
ATOM 472 N N . LYS A 1 68 ? 50.967 41.637 33.677 1.00 38.32 68 LYS A N 1
ATOM 473 C CA . LYS A 1 68 ? 50.930 43.092 33.633 1.00 36.75 68 LYS A CA 1
ATOM 474 C C . LYS A 1 68 ? 49.910 43.717 32.646 1.00 37.29 68 LYS A C 1
ATOM 475 O O . LYS A 1 68 ? 49.379 44.809 32.910 1.00 33.13 68 LYS A O 1
ATOM 481 N N . ILE A 1 69 ? 49.660 43.024 31.527 1.00 35.66 69 ILE A N 1
ATOM 482 C CA . ILE A 1 69 ? 48.687 43.417 30.504 1.00 28.68 69 ILE A CA 1
ATOM 483 C C . ILE A 1 69 ? 47.818 42.235 30.140 1.00 28.78 69 ILE A C 1
ATOM 484 O O . ILE A 1 69 ? 48.314 41.130 29.925 1.00 30.17 69 ILE A O 1
ATOM 489 N N . VAL A 1 70 ? 46.523 42.474 30.048 1.00 26.18 70 VAL A N 1
ATOM 490 C CA . VAL A 1 70 ? 45.642 41.558 29.360 1.00 24.08 70 VAL A CA 1
ATOM 491 C C . VAL A 1 70 ? 45.213 42.315 28.110 1.00 27.48 70 VAL A C 1
ATOM 492 O O . VAL A 1 70 ? 44.637 43.422 28.187 1.00 25.20 70 VAL A O 1
ATOM 496 N N . ALA A 1 71 ? 45.503 41.729 26.952 1.00 29.51 71 ALA A N 1
ATOM 497 C CA . ALA A 1 71 ? 45.081 42.330 25.686 1.00 28.20 71 ALA A CA 1
ATOM 498 C C . ALA A 1 71 ? 44.079 41.466 24.942 1.00 27.17 71 ALA A C 1
ATOM 499 O O . ALA A 1 71 ? 44.287 40.259 24.711 1.00 28.48 71 ALA A O 1
ATOM 501 N N . ARG A 1 72 ? 42.976 42.102 24.588 1.00 33.92 72 ARG A N 1
ATOM 502 C CA . ARG A 1 72 ? 41.957 41.482 23.757 1.00 36.51 72 ARG A CA 1
ATOM 503 C C . ARG A 1 72 ? 42.066 41.935 22.303 1.00 32.67 72 ARG A C 1
ATOM 504 O O . ARG A 1 72 ? 41.736 43.074 21.989 1.00 29.95 72 ARG A O 1
ATOM 512 N N . ALA A 1 73 ? 42.520 41.052 21.418 1.00 29.54 73 ALA A N 1
ATOM 513 C CA . ALA A 1 73 ? 42.493 41.360 19.992 1.00 28.75 73 ALA A CA 1
ATOM 514 C C . ALA A 1 73 ? 41.037 41.407 19.541 1.00 33.82 73 ALA A C 1
ATOM 515 O O . ALA A 1 73 ? 40.490 40.391 19.078 1.00 31.70 73 ALA A O 1
ATOM 517 N N . GLY A 1 74 ? 40.424 42.584 19.710 1.00 29.92 74 GLY A N 1
ATOM 518 C CA . GLY A 1 74 ? 39.063 42.863 19.286 1.00 30.57 74 GLY A CA 1
ATOM 519 C C . GLY A 1 74 ? 38.529 44.137 19.924 1.00 34.33 74 GLY A C 1
ATOM 520 O O . GLY A 1 74 ? 39.292 45.016 20.337 1.00 35.40 74 GLY A O 1
ATOM 521 N N . VAL A 1 75 ? 37.209 44.242 20.013 1.00 39.37 75 VAL A N 1
ATOM 522 C CA . VAL A 1 75 ? 36.560 45.460 20.497 1.00 37.03 75 VAL A CA 1
ATOM 523 C C . VAL A 1 75 ? 35.708 45.156 21.722 1.00 41.65 75 VAL A C 1
ATOM 524 O O . VAL A 1 75 ? 35.631 45.960 22.665 1.00 37.13 75 VAL A O 1
ATOM 528 N N . GLY A 1 76 ? 35.076 43.983 21.718 1.00 44.47 76 GLY A N 1
ATOM 529 C CA . GLY A 1 76 ? 34.332 43.551 22.888 1.00 46.25 76 GLY A CA 1
ATOM 530 C C . GLY A 1 76 ? 35.276 43.342 24.063 1.00 46.76 76 GLY A C 1
ATOM 531 O O . GLY A 1 76 ? 36.467 43.059 23.875 1.00 45.71 76 GLY A O 1
ATOM 532 N N . LEU A 1 77 ? 34.746 43.495 25.273 1.00 44.72 77 LEU A N 1
ATOM 533 C CA . LEU A 1 77 ? 35.482 43.167 26.486 1.00 42.02 77 LEU A CA 1
ATOM 534 C C . LEU A 1 77 ? 34.707 42.164 27.329 1.00 44.98 77 LEU A C 1
ATOM 535 O O . LEU A 1 77 ? 35.061 41.894 28.479 1.00 48.14 77 LEU A O 1
ATOM 540 N N . ASP A 1 78 ? 33.666 41.593 26.733 1.00 46.17 78 ASP A N 1
ATOM 541 C CA . ASP A 1 78 ? 32.800 40.635 27.409 1.00 49.31 78 ASP A CA 1
ATOM 542 C C . ASP A 1 78 ? 33.514 39.483 28.132 1.00 47.98 78 ASP A C 1
ATOM 543 O O . ASP A 1 78 ? 33.048 39.047 29.184 1.00 50.23 78 ASP A O 1
ATOM 548 N N . ASN A 1 79 ? 34.629 39.001 27.574 1.00 40.22 79 ASN A N 1
ATOM 549 C CA . ASN A 1 79 ? 35.345 37.844 28.119 1.00 34.85 79 ASN A CA 1
ATOM 550 C C . ASN A 1 79 ? 36.497 38.210 29.044 1.00 33.91 79 ASN A C 1
ATOM 551 O O . ASN A 1 79 ? 37.367 37.379 29.346 1.00 36.65 79 ASN A O 1
ATOM 556 N N . VAL A 1 80 ? 36.527 39.464 29.461 1.00 28.58 80 VAL A N 1
ATOM 557 C CA . VAL A 1 80 ? 37.538 39.928 30.380 1.00 29.71 80 VAL A CA 1
ATOM 558 C C . VAL A 1 80 ? 36.845 40.668 31.503 1.00 33.79 80 VAL A C 1
ATOM 559 O O . VAL A 1 80 ? 36.077 41.604 31.258 1.00 34.90 80 VAL A O 1
ATOM 563 N N . ASP A 1 81 ? 37.093 40.221 32.730 1.00 35.28 81 ASP A N 1
ATOM 564 C CA . ASP A 1 81 ? 36.643 40.915 33.930 1.00 35.95 81 ASP A CA 1
ATOM 565 C C . ASP A 1 81 ? 37.569 42.103 34.180 1.00 36.90 81 ASP A C 1
ATOM 566 O O . ASP A 1 81 ? 38.606 41.973 34.845 1.00 33.00 81 ASP A O 1
ATOM 571 N N . VAL A 1 82 ? 37.201 43.261 33.636 1.00 40.08 82 VAL A N 1
ATOM 572 C CA . VAL A 1 82 ? 38.085 44.423 33.686 1.00 40.01 82 VAL A CA 1
ATOM 573 C C . VAL A 1 82 ? 38.157 44.981 35.090 1.00 41.80 82 VAL A C 1
ATOM 574 O O . VAL A 1 82 ? 39.188 45.520 35.502 1.00 46.13 82 VAL A O 1
ATOM 578 N N . ASP A 1 83 ? 37.069 44.832 35.835 1.00 41.97 83 ASP A N 1
ATOM 579 C CA . ASP A 1 83 ? 37.044 45.311 37.207 1.00 40.07 83 ASP A CA 1
ATOM 580 C C . ASP A 1 83 ? 38.104 44.556 37.985 1.00 36.49 83 ASP A C 1
ATOM 581 O O . ASP A 1 83 ? 38.936 45.161 38.660 1.00 35.69 83 ASP A O 1
ATOM 586 N N . ALA A 1 84 ? 38.091 43.234 37.860 1.00 32.47 84 ALA A N 1
ATOM 587 C CA . ALA A 1 84 ? 39.060 42.406 38.559 1.00 32.52 84 ALA A CA 1
ATOM 588 C C . ALA A 1 84 ? 40.496 42.729 38.140 1.00 31.33 84 ALA A C 1
ATOM 589 O O . ALA A 1 84 ? 41.399 42.746 38.980 1.00 34.04 84 ALA A O 1
ATOM 591 N N . ALA A 1 85 ? 40.717 42.999 36.856 1.00 31.13 85 ALA A N 1
ATOM 592 C CA . ALA A 1 85 ? 42.078 43.314 36.420 1.00 35.15 85 ALA A CA 1
ATOM 593 C C . ALA A 1 85 ? 42.537 44.655 36.999 1.00 36.69 85 ALA A C 1
ATOM 594 O O . ALA A 1 85 ? 43.669 44.792 37.444 1.00 32.02 85 ALA A O 1
ATOM 596 N N . THR A 1 86 ? 41.647 45.643 36.999 1.00 39.52 86 THR A N 1
ATOM 597 C CA . THR A 1 86 ? 41.954 46.917 37.637 1.00 41.73 86 THR A CA 1
ATOM 598 C C . THR A 1 86 ? 42.29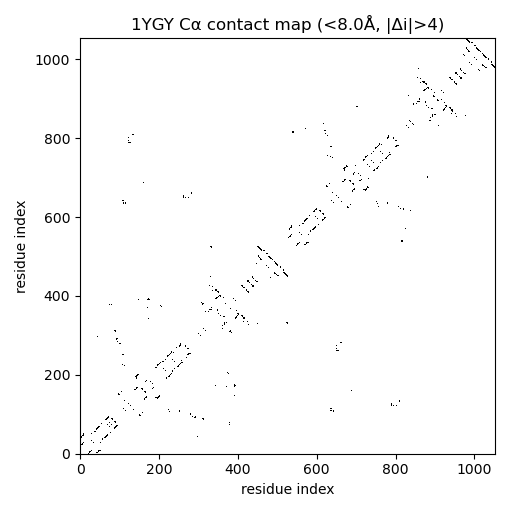5 46.710 39.107 1.00 42.36 86 THR A C 1
ATOM 599 O O . THR A 1 86 ? 43.304 47.223 39.605 1.00 41.87 86 THR A O 1
ATOM 603 N N . ALA A 1 87 ? 41.454 45.929 39.783 1.00 42.48 87 ALA A N 1
ATOM 604 C CA . ALA A 1 87 ? 41.632 45.625 41.202 1.00 40.85 87 ALA A CA 1
ATOM 605 C C . ALA A 1 87 ? 43.011 45.053 41.508 1.00 38.55 87 ALA A C 1
ATOM 606 O O . ALA A 1 87 ? 43.560 45.333 42.567 1.00 40.15 87 ALA A O 1
ATOM 608 N N . ARG A 1 88 ? 43.560 44.269 40.576 1.00 35.03 88 ARG A N 1
ATOM 609 C CA . ARG A 1 88 ? 44.871 43.610 40.739 1.00 33.15 88 ARG A CA 1
ATOM 610 C C . ARG A 1 88 ? 46.032 44.370 40.077 1.00 30.64 88 ARG A C 1
ATOM 611 O O . ARG A 1 88 ? 47.164 43.886 40.044 1.00 29.86 88 ARG A O 1
ATOM 619 N N . GLY A 1 89 ? 45.742 45.556 39.541 1.00 34.80 89 GLY A N 1
ATOM 620 C CA . GLY A 1 89 ? 46.755 46.388 38.898 1.00 35.54 89 GLY A CA 1
ATOM 621 C C . GLY A 1 89 ? 47.092 46.010 37.461 1.00 33.31 89 GLY A C 1
ATOM 622 O O . GLY A 1 89 ? 48.136 46.387 36.922 1.00 36.00 89 GLY A O 1
ATOM 623 N N . VAL A 1 90 ? 46.203 45.253 36.833 1.00 30.31 90 VAL A N 1
ATOM 624 C CA . VAL A 1 90 ? 46.460 44.722 35.504 1.00 26.23 90 VAL A CA 1
ATOM 625 C C . VAL A 1 90 ? 45.871 45.616 34.434 1.00 31.05 90 VAL A C 1
ATOM 626 O O . VAL A 1 90 ? 44.657 45.864 34.410 1.00 30.68 90 VAL A O 1
ATOM 630 N N . LEU A 1 91 ? 46.748 46.114 33.570 1.00 29.72 91 LEU A N 1
ATOM 631 C CA . LEU A 1 91 ? 46.354 46.911 32.432 1.00 25.17 91 LEU A CA 1
ATOM 632 C C . LEU A 1 91 ? 45.552 46.047 31.478 1.00 25.23 91 LEU A C 1
ATOM 633 O O . LEU A 1 91 ? 46.018 44.994 31.051 1.00 26.15 91 LEU A O 1
ATOM 638 N N . VAL A 1 92 ? 44.344 46.490 31.153 1.00 22.45 92 VAL A N 1
ATOM 639 C CA . VAL A 1 92 ? 43.592 45.883 30.070 1.00 27.43 92 VAL A CA 1
ATOM 640 C C . VAL A 1 92 ? 43.595 46.775 28.821 1.00 25.60 92 VAL A C 1
ATOM 641 O O . VAL A 1 92 ? 43.469 48.001 28.892 1.00 30.36 92 VAL A O 1
ATOM 645 N N . VAL A 1 93 ? 43.733 46.136 27.676 1.00 24.96 93 VAL A N 1
ATOM 646 C CA . VAL A 1 93 ? 43.835 46.832 26.413 1.00 26.43 93 VAL A CA 1
ATOM 647 C C . VAL A 1 93 ? 42.978 46.092 25.395 1.00 28.15 93 VAL A C 1
ATOM 648 O O . VAL A 1 93 ? 42.823 44.871 25.471 1.00 32.05 93 VAL A O 1
ATOM 652 N N . ASN A 1 94 ? 42.412 46.813 24.436 1.00 29.65 94 ASN A N 1
ATOM 653 C CA . ASN A 1 94 ? 41.758 46.147 23.314 1.00 27.63 94 ASN A CA 1
ATOM 654 C C . ASN A 1 94 ? 42.226 46.756 22.001 1.00 31.62 94 ASN A C 1
ATOM 655 O O . ASN A 1 94 ? 43.299 47.360 21.944 1.00 33.60 94 ASN A O 1
ATOM 660 N N . ALA A 1 95 ? 41.431 46.592 20.947 1.00 33.23 95 ALA A N 1
ATOM 661 C CA . ALA A 1 95 ? 41.770 47.113 19.625 1.00 31.26 95 ALA A CA 1
ATOM 662 C C . ALA A 1 95 ? 40.545 47.836 19.091 1.00 33.61 95 ALA A C 1
ATOM 663 O O . ALA A 1 95 ? 39.763 47.284 18.322 1.00 32.40 95 ALA A O 1
ATOM 665 N N . PRO A 1 96 ? 40.365 49.078 19.521 1.00 34.54 96 PRO A N 1
ATOM 666 C CA . PRO A 1 96 ? 39.070 49.752 19.380 1.00 33.44 96 PRO A CA 1
ATOM 667 C C . PRO A 1 96 ? 38.719 50.237 17.952 1.00 33.45 96 PRO A C 1
ATOM 668 O O . PRO A 1 96 ? 37.533 50.368 17.651 1.00 36.09 96 PRO A O 1
ATOM 672 N N . THR A 1 97 ? 39.715 50.494 17.104 1.00 30.86 97 THR A N 1
ATOM 673 C CA . THR A 1 97 ? 39.467 50.882 15.723 1.00 27.52 97 THR A CA 1
ATOM 674 C C . THR A 1 97 ? 39.840 49.752 14.741 1.00 33.65 97 THR A C 1
ATOM 675 O O . THR A 1 97 ? 39.987 49.995 13.533 1.00 32.18 97 THR A O 1
ATOM 679 N N . SER A 1 98 ? 39.972 48.519 15.242 1.00 25.39 98 SER A N 1
ATOM 680 C CA . SER A 1 98 ? 40.454 47.452 14.392 1.00 30.61 98 SER A CA 1
ATOM 681 C C . SER A 1 98 ? 39.368 46.931 13.452 1.00 31.45 98 SER A C 1
ATOM 682 O O . SER A 1 98 ? 39.667 46.283 12.446 1.00 34.12 98 SER A O 1
ATOM 685 N N . ASN A 1 99 ? 38.108 47.180 13.775 1.00 27.39 99 ASN A N 1
ATOM 686 C CA . ASN A 1 99 ? 37.054 46.652 12.908 1.00 23.20 99 ASN A CA 1
ATOM 687 C C . ASN A 1 99 ? 36.319 47.681 12.059 1.00 21.63 99 ASN A C 1
ATOM 688 O O . ASN A 1 99 ? 35.436 47.321 11.278 1.00 21.13 99 ASN A O 1
ATOM 693 N N . ILE A 1 100 ? 36.677 48.958 12.186 1.00 24.35 100 ILE A N 1
ATOM 694 C CA . ILE A 1 100 ? 35.836 50.013 11.604 1.00 20.76 100 ILE A CA 1
ATOM 695 C C . ILE A 1 100 ? 35.631 49.927 10.094 1.00 26.00 100 ILE A C 1
ATOM 696 O O . ILE A 1 100 ? 34.530 50.177 9.584 1.00 24.49 100 ILE A O 1
ATOM 701 N N . HIS A 1 101 ? 36.667 49.548 9.357 1.00 23.40 101 HIS A N 1
ATOM 702 C CA . HIS A 1 101 ? 36.455 49.398 7.932 1.00 20.21 101 HIS A CA 1
ATOM 703 C C . HIS A 1 101 ? 35.581 48.199 7.548 1.00 23.13 101 HIS A C 1
ATOM 704 O O . HIS A 1 101 ? 34.631 48.331 6.759 1.00 21.12 101 HIS A O 1
ATOM 711 N N . SER A 1 102 ? 35.890 47.026 8.100 1.00 25.90 102 SER A N 1
ATOM 712 C CA . SER A 1 102 ? 35.120 45.827 7.769 1.00 25.98 102 SER A CA 1
ATOM 713 C C . SER A 1 102 ? 33.652 46.000 8.171 1.00 28.01 102 SER A C 1
ATOM 714 O O . SER A 1 102 ? 32.748 45.473 7.523 1.00 32.92 102 SER A O 1
ATOM 717 N N . ALA A 1 103 ? 33.416 46.779 9.219 1.00 27.55 103 ALA A N 1
ATOM 718 C CA . ALA A 1 103 ? 32.062 46.999 9.704 1.00 27.32 103 ALA A CA 1
ATOM 719 C C . ALA A 1 103 ? 31.325 48.072 8.878 1.00 30.31 103 ALA A C 1
ATOM 720 O O . ALA A 1 103 ? 30.144 47.903 8.548 1.00 30.88 103 ALA A O 1
ATOM 722 N N . ALA A 1 104 ? 32.002 49.173 8.543 1.00 23.78 104 ALA A N 1
ATOM 723 C CA . ALA A 1 104 ? 31.419 50.129 7.589 1.00 21.80 104 ALA A CA 1
ATOM 724 C C . ALA A 1 104 ? 31.007 49.405 6.313 1.00 26.77 104 ALA A C 1
ATOM 725 O O . ALA A 1 104 ? 29.900 49.611 5.776 1.00 23.79 104 ALA A O 1
ATOM 727 N N . GLU A 1 105 ? 31.926 48.574 5.806 1.00 23.54 105 GLU A N 1
ATOM 728 C CA . GLU A 1 105 ? 31.717 47.938 4.518 1.00 21.38 105 GLU A CA 1
ATOM 729 C C . GLU A 1 105 ? 30.531 47.018 4.631 1.00 20.93 105 GLU A C 1
ATOM 730 O O . GLU A 1 105 ? 29.760 46.871 3.701 1.00 23.35 105 GLU A O 1
ATOM 736 N N . HIS A 1 106 ? 30.367 46.411 5.789 1.00 24.13 106 HIS A N 1
ATOM 737 C CA . HIS A 1 106 ? 29.256 45.504 5.962 1.00 24.26 106 HIS A CA 1
ATOM 738 C C . HIS A 1 106 ? 27.929 46.245 6.052 1.00 26.99 106 HIS A C 1
ATOM 739 O O . HIS A 1 106 ? 26.870 45.697 5.711 1.00 26.77 106 HIS A O 1
ATOM 746 N N . ALA A 1 107 ? 27.976 47.473 6.546 1.00 22.90 107 ALA A N 1
ATOM 747 C CA . ALA A 1 107 ? 26.766 48.261 6.641 1.00 25.71 107 ALA A CA 1
ATOM 748 C C . ALA A 1 107 ? 26.366 48.560 5.212 1.00 27.01 107 ALA A C 1
ATOM 749 O O . ALA A 1 107 ? 25.226 48.362 4.820 1.00 22.28 107 ALA A O 1
ATOM 751 N N . LEU A 1 108 ? 27.338 49.006 4.418 1.00 28.83 108 LEU A N 1
ATOM 752 C CA . LEU A 1 108 ? 27.099 49.276 3.013 1.00 25.87 108 LEU A CA 1
ATOM 753 C C . LEU A 1 108 ? 26.620 48.016 2.283 1.00 27.77 108 LEU A C 1
ATOM 754 O O . LEU A 1 108 ? 25.642 48.040 1.536 1.00 30.96 108 LEU A O 1
ATOM 759 N N . ALA A 1 109 ? 27.296 46.900 2.518 1.00 27.27 109 ALA A N 1
ATOM 760 C CA . ALA A 1 109 ? 26.871 45.628 1.944 1.00 27.29 109 ALA A CA 1
ATOM 761 C C . ALA A 1 109 ? 25.376 45.384 2.179 1.00 26.04 109 ALA A C 1
ATOM 762 O O . ALA A 1 109 ? 24.653 44.980 1.278 1.00 31.44 109 ALA A O 1
ATOM 764 N N . LEU A 1 110 ? 24.924 45.655 3.395 1.00 30.97 110 LEU A N 1
ATOM 765 C CA . LEU A 1 110 ? 23.568 45.355 3.822 1.00 27.34 110 LEU A CA 1
ATOM 766 C C . LEU A 1 110 ? 22.599 46.377 3.236 1.00 28.28 110 LEU A C 1
ATOM 767 O O . LEU A 1 110 ? 21.515 46.024 2.774 1.00 27.01 110 LEU A O 1
ATOM 772 N N . LEU A 1 111 ? 22.977 47.648 3.255 1.00 25.96 111 LEU A N 1
ATOM 773 C CA . LEU A 1 111 ? 22.176 48.652 2.567 1.00 26.30 111 LEU A CA 1
ATOM 774 C C . LEU A 1 111 ? 21.890 48.224 1.118 1.00 29.90 111 LEU A C 1
ATOM 775 O O . LEU A 1 111 ? 20.736 48.166 0.684 1.00 24.73 111 LEU A O 1
ATOM 780 N N . LEU A 1 112 ? 22.944 47.895 0.374 1.00 32.01 112 LEU A N 1
ATOM 781 C CA . LEU A 1 112 ? 22.792 47.472 -1.020 1.00 26.97 112 LEU A CA 1
ATOM 782 C C . LEU A 1 112 ? 22.074 46.135 -1.188 1.00 30.34 112 LEU A C 1
ATOM 783 O O . LEU A 1 112 ? 21.184 46.004 -2.020 1.00 35.68 112 LEU A O 1
ATOM 788 N N . ALA A 1 113 ? 22.428 45.141 -0.388 1.00 30.26 113 ALA A N 1
ATOM 789 C CA . ALA A 1 113 ? 21.717 43.869 -0.453 1.00 31.07 113 ALA A CA 1
ATOM 790 C C . ALA A 1 113 ? 20.214 44.045 -0.210 1.00 30.28 113 ALA A C 1
ATOM 791 O O . ALA A 1 113 ? 19.388 43.342 -0.791 1.00 34.37 113 ALA A O 1
ATOM 793 N N . ALA A 1 114 ? 19.855 44.965 0.668 1.00 28.04 114 ALA A N 1
ATOM 794 C CA . ALA A 1 114 ? 18.451 45.103 1.020 1.00 28.57 114 ALA A CA 1
ATOM 795 C C . ALA A 1 114 ? 17.721 45.857 -0.056 1.00 28.56 114 ALA A C 1
ATOM 796 O O . ALA A 1 114 ? 16.635 45.460 -0.427 1.00 31.32 114 ALA A O 1
ATOM 798 N N . SER A 1 115 ? 18.309 46.938 -0.563 1.00 30.26 115 SER A N 1
ATOM 799 C CA . SER A 1 115 ? 17.649 47.719 -1.611 1.00 31.21 115 SER A CA 1
ATOM 800 C C . SER A 1 115 ? 17.539 46.978 -2.933 1.00 30.57 115 SER A C 1
ATOM 801 O O . SER A 1 115 ? 16.629 47.245 -3.717 1.00 30.22 115 SER A O 1
ATOM 804 N N . ARG A 1 116 ? 18.458 46.052 -3.187 1.00 29.19 116 ARG A N 1
ATOM 805 C CA . ARG A 1 116 ? 18.409 45.270 -4.433 1.00 25.03 116 ARG A CA 1
ATOM 806 C C . ARG A 1 116 ? 17.991 43.795 -4.230 1.00 26.87 116 ARG A C 1
ATOM 807 O O . ARG A 1 116 ? 18.082 42.983 -5.142 1.00 27.42 116 ARG A O 1
ATOM 815 N N . GLN 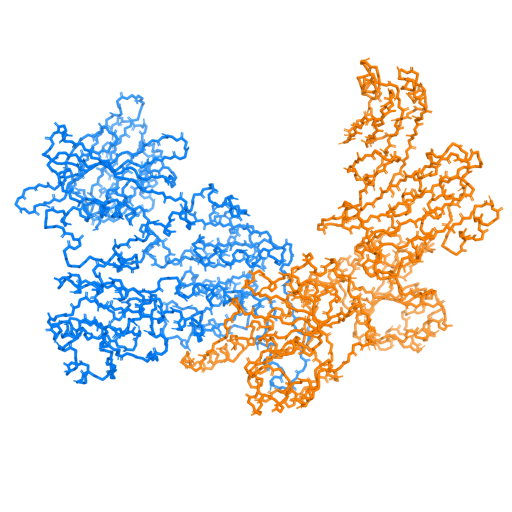A 1 117 ? 17.529 43.467 -3.030 1.00 26.13 117 GLN A N 1
ATOM 816 C CA . GLN A 1 117 ? 16.900 42.182 -2.773 1.00 28.53 117 GLN A CA 1
ATOM 817 C C . GLN A 1 117 ? 17.772 41.007 -3.181 1.00 28.37 117 GLN A C 1
ATOM 818 O O . GLN A 1 117 ? 17.272 39.985 -3.631 1.00 30.43 117 GLN A O 1
ATOM 824 N N . ILE A 1 118 ? 19.072 41.152 -2.994 1.00 30.97 118 ILE A N 1
ATOM 825 C CA . ILE A 1 118 ? 20.044 40.164 -3.435 1.00 28.83 118 ILE A CA 1
ATOM 826 C C . ILE A 1 118 ? 19.787 38.739 -2.927 1.00 32.40 118 ILE A C 1
ATOM 827 O O . ILE A 1 118 ? 19.678 37.812 -3.709 1.00 31.65 118 ILE A O 1
ATOM 832 N N . PRO A 1 119 ? 19.732 38.526 -1.623 1.00 36.26 119 PRO A N 1
ATOM 833 C CA . PRO A 1 119 ? 19.628 37.144 -1.139 1.00 36.47 119 PRO A CA 1
ATOM 834 C C . PRO A 1 119 ? 18.442 36.424 -1.755 1.00 39.34 119 PRO A C 1
ATOM 835 O O . PRO A 1 119 ? 18.597 35.281 -2.177 1.00 41.83 119 PRO A O 1
ATOM 839 N N . ALA A 1 120 ? 17.286 37.077 -1.826 1.00 39.57 120 ALA A N 1
ATOM 840 C CA . ALA A 1 120 ? 16.108 36.449 -2.420 1.00 38.34 120 ALA A CA 1
ATOM 841 C C . ALA A 1 120 ? 16.286 36.160 -3.928 1.00 41.52 120 ALA A C 1
ATOM 842 O O . ALA A 1 120 ? 15.920 35.084 -4.428 1.00 40.42 120 ALA A O 1
ATOM 844 N N . ALA A 1 121 ? 16.857 37.118 -4.652 1.00 40.95 121 ALA A N 1
ATOM 845 C CA . ALA A 1 121 ? 17.147 36.917 -6.065 1.00 38.01 121 ALA A CA 1
ATOM 846 C C . ALA A 1 121 ? 18.066 35.720 -6.244 1.00 37.73 121 ALA A C 1
ATOM 847 O O . ALA A 1 121 ? 17.780 34.830 -7.035 1.00 38.22 121 ALA A O 1
ATOM 849 N N . ASP A 1 122 ? 19.163 35.703 -5.492 1.00 37.74 122 ASP A N 1
ATOM 850 C CA . ASP A 1 122 ? 20.151 34.635 -5.574 1.00 36.08 122 ASP A CA 1
ATOM 851 C C . ASP A 1 122 ? 19.483 33.311 -5.286 1.00 39.28 122 ASP A C 1
ATOM 852 O O . ASP A 1 122 ? 19.778 32.307 -5.919 1.00 38.51 122 ASP A O 1
ATOM 857 N N . ALA A 1 123 ? 18.569 33.322 -4.322 1.00 41.38 123 ALA A N 1
ATOM 858 C CA . ALA A 1 123 ? 17.785 32.142 -3.988 1.00 41.69 123 ALA A CA 1
ATOM 859 C C . ALA A 1 123 ? 16.886 31.691 -5.139 1.00 43.17 123 ALA A C 1
ATOM 860 O O . ALA A 1 123 ? 16.726 30.499 -5.371 1.00 45.52 123 ALA A O 1
ATOM 862 N N . SER A 1 124 ? 16.279 32.635 -5.849 1.00 43.54 124 SER A N 1
ATOM 863 C CA . SER A 1 124 ? 15.395 32.267 -6.948 1.00 43.34 124 SER A CA 1
ATOM 864 C C . SER A 1 124 ? 16.159 31.533 -8.076 1.00 44.62 124 SER A C 1
ATOM 865 O O . SER A 1 124 ? 15.649 30.566 -8.659 1.00 44.62 124 SER A O 1
ATOM 868 N N . LEU A 1 125 ? 17.385 31.976 -8.361 1.00 45.28 125 LEU A N 1
ATOM 869 C CA . LEU A 1 125 ? 18.241 31.281 -9.322 1.00 45.31 125 LEU A CA 1
ATOM 870 C C . LEU A 1 125 ? 18.764 29.949 -8.773 1.00 46.25 125 LEU A C 1
ATOM 871 O O . LEU A 1 125 ? 19.039 29.022 -9.532 1.00 45.59 125 LEU A O 1
ATOM 876 N N . ARG A 1 126 ? 18.904 29.878 -7.451 1.00 48.87 126 ARG A N 1
ATOM 877 C CA . ARG A 1 126 ? 19.353 28.682 -6.745 1.00 48.10 126 ARG A CA 1
ATOM 878 C C . ARG A 1 126 ? 18.302 27.574 -6.907 1.00 48.67 126 ARG A C 1
ATOM 879 O O . ARG A 1 126 ? 18.637 26.390 -6.977 1.00 44.86 126 ARG A O 1
ATOM 887 N N . GLU A 1 127 ? 17.035 27.990 -6.968 1.00 50.68 127 GLU A N 1
ATOM 888 C CA . GLU A 1 127 ? 15.883 27.108 -7.150 1.00 54.95 127 GLU A CA 1
ATOM 889 C C . GLU A 1 127 ? 15.619 26.795 -8.628 1.00 56.12 127 GLU A C 1
ATOM 890 O O . GLU A 1 127 ? 14.675 26.077 -8.961 1.00 55.34 127 GLU A O 1
ATOM 896 N N . HIS A 1 128 ? 16.444 27.357 -9.506 1.00 54.41 128 HIS A N 1
ATOM 897 C CA . HIS A 1 128 ? 16.374 27.091 -10.938 1.00 52.25 128 HIS A CA 1
ATOM 898 C C . HIS A 1 128 ? 15.172 27.732 -11.622 1.00 51.66 128 HIS A C 1
ATOM 899 O O . HIS A 1 128 ? 14.573 27.129 -12.503 1.00 52.36 128 HIS A O 1
ATOM 906 N N . THR A 1 129 ? 14.832 28.957 -11.227 1.00 50.73 129 THR A N 1
ATOM 907 C CA . THR A 1 129 ? 13.834 29.729 -11.959 1.00 51.28 129 THR A CA 1
ATOM 908 C C . THR A 1 129 ? 14.225 31.195 -12.176 1.00 50.00 129 THR A C 1
ATOM 909 O O . THR A 1 129 ? 15.156 31.716 -11.555 1.00 50.54 129 THR A O 1
ATOM 913 N N . TRP A 1 130 ? 13.505 31.854 -13.075 1.00 46.90 130 TRP A N 1
ATOM 914 C CA . TRP A 1 130 ? 13.873 33.184 -13.536 1.00 44.70 130 TRP A CA 1
ATOM 915 C C . TRP A 1 130 ? 12.801 34.194 -13.169 1.00 46.64 130 TRP A C 1
ATOM 916 O O . TRP A 1 130 ? 11.923 34.493 -13.987 1.00 47.12 130 TRP A O 1
ATOM 927 N N . LYS A 1 131 ? 12.878 34.737 -11.956 1.00 44.62 131 LYS A N 1
ATOM 928 C CA . LYS A 1 131 ? 11.829 35.642 -11.515 1.00 44.98 131 LYS A CA 1
ATOM 929 C C . LYS A 1 131 ? 12.213 37.122 -11.603 1.00 43.59 131 LYS A C 1
ATOM 930 O O . LYS A 1 131 ? 11.743 37.946 -10.824 1.00 43.26 131 LYS A O 1
ATOM 936 N N . ARG A 1 132 ? 13.056 37.445 -12.578 1.00 42.20 132 ARG A N 1
ATOM 937 C CA . ARG A 1 132 ? 13.405 38.827 -12.889 1.00 41.77 132 ARG A CA 1
ATOM 938 C C . ARG A 1 132 ? 12.228 39.809 -12.728 1.00 43.65 132 ARG A C 1
ATOM 939 O O . ARG A 1 132 ? 12.338 40.796 -12.014 1.00 46.86 132 ARG A O 1
ATOM 947 N N . SER A 1 133 ? 11.106 39.524 -13.377 1.00 48.50 133 SER A N 1
ATOM 948 C CA . SER A 1 133 ? 9.899 40.365 -13.307 1.00 49.46 133 SER A CA 1
ATOM 949 C C . SER A 1 133 ? 9.417 40.721 -11.887 1.00 47.00 133 SER A C 1
ATOM 950 O O . SER A 1 133 ? 8.794 41.757 -11.684 1.00 43.52 133 SER A O 1
ATOM 953 N N . SER A 1 134 ? 9.694 39.858 -10.917 1.00 46.56 134 SER A N 1
ATOM 954 C CA . SER A 1 134 ? 9.149 40.028 -9.568 1.00 50.23 134 SER A CA 1
ATOM 955 C C . SER A 1 134 ? 9.909 41.027 -8.689 1.00 48.04 134 SER A C 1
ATOM 956 O O . SER A 1 134 ? 9.345 41.593 -7.754 1.00 46.20 134 SER A O 1
ATOM 959 N N . PHE A 1 135 ? 11.182 41.247 -8.995 1.00 44.37 135 PHE A N 1
ATOM 960 C CA . PHE A 1 135 ? 12.020 42.100 -8.168 1.00 38.23 135 PHE A CA 1
ATOM 961 C C . PHE A 1 135 ? 11.936 43.548 -8.571 1.00 34.91 135 PHE A C 1
ATOM 962 O O . PHE A 1 135 ? 11.572 43.865 -9.696 1.00 32.36 135 PHE A O 1
ATOM 970 N N . SER A 1 136 ? 12.271 44.425 -7.634 1.00 38.14 136 SER A N 1
ATOM 971 C CA . SER A 1 136 ? 12.290 45.869 -7.887 1.00 40.42 136 SER A CA 1
ATOM 972 C C . SER A 1 136 ? 13.155 46.632 -6.868 1.00 37.33 136 SER A C 1
ATOM 973 O O . SER A 1 136 ? 12.731 46.906 -5.745 1.00 37.57 136 SER A O 1
ATOM 976 N N . GLY A 1 137 ? 14.366 46.987 -7.281 1.00 36.33 137 GLY A N 1
ATOM 977 C CA . GLY A 1 137 ? 15.302 47.659 -6.405 1.00 30.79 137 GLY A CA 1
ATOM 978 C C . GLY A 1 137 ? 15.023 49.133 -6.185 1.00 30.60 137 GLY A C 1
ATOM 979 O O . GLY A 1 137 ? 14.066 49.692 -6.733 1.00 28.31 137 GLY A O 1
ATOM 980 N N . THR A 1 138 ? 15.868 49.751 -5.360 1.00 30.19 138 THR A N 1
ATOM 981 C CA . THR A 1 138 ? 15.770 51.163 -5.021 1.00 28.86 138 THR A CA 1
ATOM 982 C C . THR A 1 138 ? 17.105 51.849 -5.290 1.00 29.04 138 THR A C 1
ATOM 983 O O . THR A 1 138 ? 18.128 51.476 -4.762 1.00 24.24 138 THR A O 1
ATOM 987 N N . GLU A 1 139 ? 17.075 52.872 -6.119 1.00 32.29 139 GLU A N 1
ATOM 988 C CA . GLU A 1 139 ? 18.270 53.607 -6.465 1.00 27.84 139 GLU A CA 1
ATOM 989 C C . GLU A 1 139 ? 18.719 54.471 -5.294 1.00 28.05 139 GLU A C 1
ATOM 990 O O . GLU A 1 139 ? 17.880 55.032 -4.589 1.00 29.14 139 GLU A O 1
ATOM 996 N N . ILE A 1 140 ? 20.034 54.558 -5.084 1.00 23.34 140 ILE A N 1
ATOM 997 C CA . ILE A 1 140 ? 20.608 55.389 -4.035 1.00 22.66 140 ILE A CA 1
ATOM 998 C C . ILE A 1 140 ? 20.929 56.799 -4.527 1.00 23.73 140 ILE A C 1
ATOM 999 O O . ILE A 1 140 ? 20.819 57.771 -3.788 1.00 24.64 140 ILE A O 1
ATOM 1004 N N . PHE A 1 141 ? 21.304 56.936 -5.786 1.00 22.11 141 PHE A N 1
ATOM 1005 C CA . PHE A 1 141 ? 21.710 58.249 -6.256 1.00 24.99 141 PHE A CA 1
ATOM 1006 C C . PHE A 1 141 ? 20.660 59.345 -5.981 1.00 26.00 141 PHE A C 1
ATOM 1007 O O . PHE A 1 141 ? 19.483 59.193 -6.291 1.00 26.16 141 PHE A O 1
ATOM 1015 N N . GLY A 1 142 ? 21.091 60.470 -5.428 1.00 28.33 142 GLY A N 1
ATOM 1016 C CA . GLY A 1 142 ? 20.197 61.613 -5.281 1.00 25.82 142 GLY A CA 1
ATOM 1017 C C . GLY A 1 142 ? 19.351 61.531 -4.020 1.00 26.88 142 GLY A C 1
ATOM 1018 O O . GLY A 1 142 ? 18.649 62.472 -3.664 1.00 24.61 142 GLY A O 1
ATOM 1019 N N . LYS A 1 143 ? 19.429 60.399 -3.331 1.00 22.93 143 LYS A N 1
ATOM 1020 C CA . LYS A 1 143 ? 18.564 60.172 -2.192 1.00 23.76 143 LYS A CA 1
ATOM 1021 C C . LYS A 1 143 ? 19.152 60.758 -0.936 1.00 23.09 143 LYS A C 1
ATOM 1022 O O . LYS A 1 143 ? 20.330 61.085 -0.903 1.00 27.57 143 LYS A O 1
ATOM 1028 N N . THR A 1 144 ? 18.326 60.903 0.102 1.00 24.09 144 THR A N 1
ATOM 1029 C CA . THR A 1 144 ? 18.828 61.340 1.406 1.00 24.99 144 THR A CA 1
ATOM 1030 C C . THR A 1 144 ? 19.134 60.165 2.363 1.00 23.01 144 THR A C 1
ATOM 1031 O O . THR A 1 144 ? 18.293 59.278 2.598 1.00 22.84 144 THR A O 1
ATOM 1035 N N . VAL A 1 145 ? 20.346 60.142 2.898 1.00 23.48 145 VAL A N 1
ATOM 1036 C CA . VAL A 1 145 ? 20.723 59.054 3.811 1.00 24.40 145 VAL A CA 1
ATOM 1037 C C . VAL A 1 145 ? 20.976 59.573 5.197 1.00 21.66 145 VAL A C 1
ATOM 1038 O O . VAL A 1 145 ? 21.853 60.422 5.391 1.00 22.36 145 VAL A O 1
ATOM 1042 N N . GLY A 1 146 ? 20.201 59.073 6.156 1.00 20.08 146 GLY A N 1
ATOM 1043 C CA . GLY A 1 146 ? 20.380 59.445 7.556 1.00 21.49 146 GLY A CA 1
ATOM 1044 C C . GLY A 1 146 ? 21.278 58.509 8.346 1.00 21.44 146 GLY A C 1
ATOM 1045 O O . GLY A 1 146 ? 20.981 57.310 8.503 1.00 25.77 146 GLY A O 1
ATOM 1046 N N . VAL A 1 147 ? 22.385 59.052 8.832 1.00 17.38 147 VAL A N 1
ATOM 1047 C CA . VAL A 1 147 ? 23.297 58.285 9.685 1.00 18.04 147 VAL A CA 1
ATOM 1048 C C . VAL A 1 147 ? 23.014 58.619 11.157 1.00 18.71 147 VAL A C 1
ATOM 1049 O O . VAL A 1 147 ? 23.098 59.780 11.597 1.00 23.47 147 VAL A O 1
ATOM 1053 N N . VAL A 1 148 ? 22.677 57.610 11.936 1.00 19.48 148 VAL A N 1
ATOM 1054 C CA . VAL A 1 148 ? 22.322 57.849 13.334 1.00 21.86 148 VAL A CA 1
ATOM 1055 C C . VAL A 1 148 ? 23.497 57.465 14.192 1.00 16.98 148 VAL A C 1
ATOM 1056 O O . VAL A 1 148 ? 23.767 56.286 14.366 1.00 20.72 148 VAL A O 1
ATOM 1060 N N . GLY A 1 149 ? 24.205 58.473 14.694 1.00 19.87 149 GLY A N 1
ATOM 1061 C CA . GLY A 1 149 ? 25.459 58.256 15.410 1.00 21.58 149 GLY A CA 1
ATOM 1062 C C . GLY A 1 149 ? 26.662 58.422 14.501 1.00 21.24 149 GLY A C 1
ATOM 1063 O O . GLY A 1 149 ? 26.835 57.643 13.578 1.00 24.37 149 GLY A O 1
ATOM 1064 N N . LEU A 1 150 ? 27.491 59.437 14.767 1.00 24.10 150 LEU A N 1
ATOM 1065 C CA . LEU A 1 150 ? 28.542 59.851 13.839 1.00 20.60 150 LEU A CA 1
ATOM 1066 C C . LEU A 1 150 ? 29.918 59.621 14.412 1.00 24.52 150 LEU A C 1
ATOM 1067 O O . LEU A 1 150 ? 30.763 60.529 14.381 1.00 21.79 150 LEU A O 1
ATOM 1072 N N . GLY A 1 151 ? 30.151 58.437 14.967 1.00 18.91 151 GLY A N 1
ATOM 1073 C CA . GLY A 1 151 ? 31.494 58.100 15.388 1.00 20.61 151 GLY A CA 1
ATOM 1074 C C . GLY A 1 151 ? 32.264 57.538 14.194 1.00 21.89 151 GLY A C 1
ATOM 1075 O O . GLY A 1 151 ? 31.773 57.555 13.074 1.00 23.59 151 GLY A O 1
ATOM 1076 N N . ARG A 1 152 ? 33.465 57.027 14.426 1.00 27.09 152 ARG A N 1
ATOM 1077 C CA . ARG A 1 152 ? 34.307 56.522 13.347 1.00 25.93 152 ARG A CA 1
ATOM 1078 C C . ARG A 1 152 ? 33.533 55.758 12.238 1.00 23.01 152 ARG A C 1
ATOM 1079 O O . ARG A 1 152 ? 33.616 56.111 11.056 1.00 21.87 152 ARG A O 1
ATOM 1087 N N . ILE A 1 153 ? 32.777 54.725 12.596 1.00 19.26 153 ILE A N 1
ATOM 1088 C CA . ILE A 1 153 ? 32.085 53.938 11.559 1.00 22.89 153 ILE A CA 1
ATOM 1089 C C . ILE A 1 153 ? 31.011 54.751 10.791 1.00 23.85 153 ILE A C 1
ATOM 1090 O O . ILE A 1 153 ? 31.000 54.781 9.567 1.00 27.52 153 ILE A O 1
ATOM 1095 N N . GLY A 1 154 ? 30.134 55.449 11.503 1.00 23.91 154 GLY A N 1
ATOM 1096 C CA . GLY A 1 154 ? 29.129 56.260 10.842 1.00 22.18 154 GLY A CA 1
ATOM 1097 C C . GLY A 1 154 ? 29.785 57.277 9.918 1.00 23.14 154 GLY A C 1
ATOM 1098 O O . GLY A 1 154 ? 29.218 57.620 8.869 1.00 18.05 154 GLY A O 1
ATOM 1099 N N . GLN A 1 155 ? 30.980 57.744 10.297 1.00 21.11 155 GLN A N 1
ATOM 1100 C CA . GLN A 1 155 ? 31.755 58.659 9.467 1.00 20.11 155 GLN A CA 1
ATOM 1101 C C . GLN A 1 155 ? 32.233 57.921 8.221 1.00 21.17 155 GLN A C 1
ATOM 1102 O O . GLN A 1 155 ? 32.068 58.411 7.111 1.00 24.63 155 GLN A O 1
ATOM 1108 N N . LEU A 1 156 ? 32.798 56.729 8.389 1.00 25.50 156 LEU A N 1
ATOM 1109 C CA . LEU A 1 156 ? 33.200 55.947 7.221 1.00 19.22 156 LEU A CA 1
ATOM 1110 C C . LEU A 1 156 ? 31.977 55.652 6.326 1.00 22.65 156 LEU A C 1
ATOM 1111 O O . LEU A 1 156 ? 32.059 55.709 5.098 1.00 25.29 156 LEU A O 1
ATOM 1116 N N . VAL A 1 157 ? 30.845 55.320 6.927 1.00 19.99 157 VAL A N 1
ATOM 1117 C CA . VAL A 1 157 ? 29.690 55.003 6.120 1.00 15.33 157 VAL A CA 1
ATOM 1118 C C . VAL A 1 157 ? 29.250 56.280 5.392 1.00 19.93 157 VAL A C 1
ATOM 1119 O O . VAL A 1 157 ? 28.980 56.260 4.204 1.00 19.00 157 VAL A O 1
ATOM 1123 N N . ALA A 1 158 ? 29.184 57.403 6.105 1.00 16.31 158 ALA A N 1
ATOM 1124 C CA . ALA A 1 158 ? 28.770 58.616 5.435 1.00 18.05 158 ALA A CA 1
ATOM 1125 C C . ALA A 1 158 ? 29.653 58.825 4.226 1.00 18.06 158 ALA A C 1
ATOM 1126 O O . ALA A 1 158 ? 29.164 59.166 3.142 1.00 20.94 158 ALA A O 1
ATOM 1128 N N . GLN A 1 159 ? 30.954 58.609 4.384 1.00 17.25 159 GLN A N 1
ATOM 1129 C CA . GLN A 1 159 ? 31.863 58.960 3.284 1.00 22.69 159 GLN A CA 1
ATOM 1130 C C . GLN A 1 159 ? 31.673 58.065 2.082 1.00 22.85 159 GLN A C 1
ATOM 1131 O O . GLN A 1 159 ? 31.655 58.561 0.943 1.00 27.45 159 GLN A O 1
ATOM 1137 N N . ARG A 1 160 ? 31.517 56.762 2.327 1.00 14.83 160 ARG A N 1
ATOM 1138 C CA . ARG A 1 160 ? 31.245 55.840 1.243 1.00 16.08 160 ARG A CA 1
ATOM 1139 C C . ARG A 1 160 ? 29.946 56.160 0.556 1.00 16.66 160 ARG A C 1
ATOM 1140 O O . ARG A 1 160 ? 29.880 56.181 -0.671 1.00 19.98 160 ARG A O 1
ATOM 1148 N N . ILE A 1 161 ? 28.908 56.412 1.338 1.00 23.36 161 ILE A N 1
ATOM 1149 C CA . ILE A 1 161 ? 27.594 56.576 0.755 1.00 25.00 161 ILE A CA 1
ATOM 1150 C C . ILE A 1 161 ? 27.591 57.874 -0.075 1.00 26.97 161 ILE A C 1
ATOM 1151 O O . ILE A 1 161 ? 26.907 57.967 -1.101 1.00 27.75 161 ILE A O 1
ATOM 1156 N N . ALA A 1 162 ? 28.401 58.858 0.316 1.00 24.71 162 ALA A N 1
ATOM 1157 C CA . ALA A 1 162 ? 28.340 60.159 -0.393 1.00 25.85 162 ALA A CA 1
ATOM 1158 C C . ALA A 1 162 ? 28.841 60.020 -1.830 1.00 26.79 162 ALA A C 1
ATOM 1159 O O . ALA A 1 162 ? 28.390 60.734 -2.743 1.00 22.07 162 ALA A O 1
ATOM 1161 N N . ALA A 1 163 ? 29.767 59.090 -2.035 1.00 20.39 163 ALA A N 1
ATOM 1162 C CA . ALA A 1 163 ? 30.281 58.905 -3.373 1.00 19.59 163 ALA A CA 1
ATOM 1163 C C . ALA A 1 163 ? 29.213 58.288 -4.280 1.00 20.21 163 ALA A C 1
ATOM 1164 O O . ALA A 1 163 ? 29.348 58.328 -5.493 1.00 21.78 163 ALA A O 1
ATOM 1166 N N . PHE A 1 164 ? 28.155 57.709 -3.710 1.00 19.15 164 PHE A N 1
ATOM 1167 C CA . PHE A 1 164 ? 27.042 57.235 -4.535 1.00 16.35 164 PHE A CA 1
ATOM 1168 C C . PHE A 1 164 ? 26.097 58.372 -4.916 1.00 18.98 164 PHE A C 1
ATOM 1169 O O . PHE A 1 164 ? 25.034 58.116 -5.487 1.00 23.84 164 PHE A O 1
ATOM 1177 N N . GLY A 1 165 ? 26.456 59.612 -4.571 1.00 15.77 165 GLY A N 1
ATOM 1178 C CA . GLY A 1 165 ? 25.675 60.771 -4.954 1.00 14.33 165 GLY A CA 1
ATOM 1179 C C . GLY A 1 165 ? 24.445 60.956 -4.078 1.00 20.60 165 GLY A C 1
ATOM 1180 O O . GLY A 1 165 ? 23.450 61.560 -4.509 1.00 27.38 165 GLY A O 1
ATOM 1181 N N . ALA A 1 166 ? 24.513 60.440 -2.849 1.00 22.89 166 ALA A N 1
ATOM 1182 C CA . ALA A 1 166 ? 23.484 60.658 -1.820 1.00 24.46 166 ALA A CA 1
ATOM 1183 C C . ALA A 1 166 ? 23.844 61.860 -0.962 1.00 22.11 166 ALA A C 1
ATOM 1184 O O . ALA A 1 166 ? 25.020 62.065 -0.689 1.00 21.64 166 ALA A O 1
ATOM 1186 N N . TYR A 1 167 ? 22.854 62.652 -0.546 1.00 19.07 167 TYR A N 1
ATOM 1187 C CA . TYR A 1 167 ? 23.073 63.672 0.484 1.00 22.77 167 TYR A CA 1
ATOM 1188 C C . TYR A 1 167 ? 23.037 62.958 1.833 1.00 25.13 167 TYR A C 1
ATOM 1189 O O . TYR A 1 167 ? 22.208 62.072 2.083 1.00 26.22 167 TYR A O 1
ATOM 1198 N N . VAL A 1 168 ? 23.938 63.349 2.714 1.00 23.48 168 VAL A N 1
ATOM 1199 C CA . VAL A 1 168 ? 24.013 62.694 3.992 1.00 19.00 168 VAL A CA 1
ATOM 1200 C C . VAL A 1 168 ? 23.626 63.630 5.112 1.00 21.54 168 VAL A C 1
ATOM 1201 O O . VAL A 1 168 ? 24.129 64.760 5.179 1.00 16.93 168 VAL A O 1
ATOM 1205 N N . VAL A 1 169 ? 22.732 63.162 5.983 1.00 19.25 169 VAL A N 1
ATOM 1206 C CA . VAL A 1 169 ? 22.460 63.866 7.216 1.00 17.72 169 VAL A CA 1
ATOM 1207 C C . VAL A 1 169 ? 22.792 62.975 8.410 1.00 14.87 169 VAL A C 1
ATOM 1208 O O . VAL A 1 169 ? 22.846 61.739 8.297 1.00 25.70 169 VAL A O 1
ATOM 1212 N N . ALA A 1 170 ? 23.026 63.590 9.563 1.00 15.24 170 ALA A N 1
ATOM 1213 C CA . ALA A 1 170 ? 23.312 62.813 10.759 1.00 11.27 170 ALA A CA 1
ATOM 1214 C C . ALA A 1 170 ? 22.615 63.387 11.965 1.00 18.93 170 ALA A C 1
ATOM 1215 O O . ALA A 1 170 ? 22.280 64.602 12.036 1.00 12.16 170 ALA A O 1
ATOM 1217 N N . TYR A 1 171 ? 22.426 62.492 12.927 1.00 19.33 171 TYR A N 1
ATOM 1218 C CA . TYR A 1 171 ? 21.956 62.829 14.241 1.00 18.52 171 TYR A CA 1
ATOM 1219 C C . TYR A 1 171 ? 23.037 62.304 15.174 1.00 19.61 171 TYR A C 1
ATOM 1220 O O . TYR A 1 171 ? 23.328 61.105 15.172 1.00 18.10 171 TYR A O 1
ATOM 1229 N N . ASP A 1 172 ? 23.638 63.201 15.959 1.00 23.86 172 ASP A N 1
ATOM 1230 C CA . ASP A 1 172 ? 24.622 62.821 16.981 1.00 19.47 172 ASP A CA 1
ATOM 1231 C C . ASP A 1 172 ? 24.879 64.045 17.828 1.00 22.00 172 ASP A C 1
ATOM 1232 O O . ASP A 1 172 ? 25.655 64.946 17.457 1.00 22.39 172 ASP A O 1
ATOM 1237 N N . PRO A 1 173 ? 24.238 64.080 18.985 1.00 23.94 173 PRO A N 1
ATOM 1238 C CA . PRO A 1 173 ? 24.484 65.166 19.933 1.00 20.21 173 PRO A CA 1
ATOM 1239 C C . PRO A 1 173 ? 25.904 65.122 20.497 1.00 16.97 173 PRO A C 1
ATOM 1240 O O . PRO A 1 173 ? 26.231 66.076 21.174 1.00 21.96 173 PRO A O 1
ATOM 1244 N N . TYR A 1 174 ? 26.719 64.092 20.222 1.00 21.63 174 TYR A N 1
ATOM 1245 C CA . TYR A 1 174 ? 28.088 64.038 20.771 1.00 20.94 174 TYR A CA 1
ATOM 1246 C C . TYR A 1 174 ? 29.181 64.270 19.690 1.00 19.81 174 TYR A C 1
ATOM 1247 O O . TYR A 1 174 ? 30.346 63.841 19.799 1.00 25.01 174 TYR A O 1
ATOM 1256 N N . VAL A 1 175 ? 28.775 64.935 18.621 1.00 16.88 175 VAL A N 1
ATOM 1257 C CA . VAL A 1 175 ? 29.701 65.479 17.647 1.00 12.14 175 VAL A CA 1
ATOM 1258 C C . VAL A 1 175 ? 29.481 66.976 17.619 1.00 17.64 175 VAL A C 1
ATOM 1259 O O . VAL A 1 175 ? 28.313 67.452 17.699 1.00 9.28 175 VAL A O 1
ATOM 1263 N N . SER A 1 176 ? 30.558 67.768 17.578 1.00 13.13 176 SER A N 1
ATOM 1264 C CA . SER A 1 176 ? 30.278 69.223 17.485 1.00 7.93 176 SER A CA 1
ATOM 1265 C C . SER A 1 176 ? 29.836 69.610 16.078 1.00 17.36 176 SER A C 1
ATOM 1266 O O . SER A 1 176 ? 30.222 68.959 15.090 1.00 23.47 176 SER A O 1
ATOM 1269 N N . PRO A 1 177 ? 29.060 70.688 15.970 1.00 14.64 177 PRO A N 1
ATOM 1270 C CA . PRO A 1 177 ? 28.672 71.236 14.677 1.00 15.85 177 PRO A CA 1
ATOM 1271 C C . PRO A 1 177 ? 29.841 71.547 13.749 1.00 17.18 177 PRO A C 1
ATOM 1272 O O . PRO A 1 177 ? 29.733 71.208 12.576 1.00 20.08 177 PRO A O 1
ATOM 1276 N N . ALA A 1 178 ? 30.902 72.200 14.236 1.00 16.84 178 ALA A N 1
ATOM 1277 C CA . ALA A 1 178 ? 32.055 72.471 13.403 1.00 14.59 178 ALA A CA 1
ATOM 1278 C C . ALA A 1 178 ? 32.583 71.142 12.838 1.00 16.41 178 ALA A C 1
ATOM 1279 O O . ALA A 1 178 ? 32.921 71.022 11.656 1.00 14.44 178 ALA A O 1
ATOM 1281 N N . ARG A 1 179 ? 32.623 70.110 13.651 1.00 18.46 179 ARG A N 1
ATOM 1282 C CA . ARG A 1 179 ? 33.203 68.857 13.136 1.00 20.01 179 ARG A CA 1
ATOM 1283 C C . ARG A 1 179 ? 32.282 68.287 12.039 1.00 22.97 179 ARG A C 1
ATOM 1284 O O . ARG A 1 179 ? 32.734 67.808 11.008 1.00 21.75 179 ARG A O 1
ATOM 1292 N N . ALA A 1 180 ? 30.978 68.356 12.251 1.00 23.58 180 ALA A N 1
ATOM 1293 C CA . ALA A 1 180 ? 30.067 67.775 11.271 1.00 25.56 180 ALA A CA 1
ATOM 1294 C C . ALA A 1 180 ? 30.164 68.542 9.946 1.00 26.72 180 ALA A C 1
ATOM 1295 O O . ALA A 1 180 ? 30.173 67.956 8.852 1.00 25.06 180 ALA A O 1
ATOM 1297 N N . ALA A 1 181 ? 30.244 69.863 10.059 1.00 18.55 181 ALA A N 1
ATOM 1298 C CA . ALA A 1 181 ? 30.438 70.705 8.894 1.00 18.42 181 ALA A CA 1
ATOM 1299 C C . ALA A 1 181 ? 31.818 70.429 8.217 1.00 18.82 181 ALA A C 1
ATOM 1300 O O . ALA A 1 181 ? 31.918 70.368 7.005 1.00 21.44 181 ALA A O 1
ATOM 1302 N N . GLN A 1 182 ? 32.882 70.223 8.967 1.00 17.29 182 GLN A N 1
ATOM 1303 C CA . GLN A 1 182 ? 34.107 69.780 8.297 1.00 19.67 182 GLN A CA 1
ATOM 1304 C C . GLN A 1 182 ? 33.842 68.516 7.512 1.00 20.34 182 GLN A C 1
ATOM 1305 O O . GLN A 1 182 ? 34.384 68.311 6.450 1.00 27.10 182 GLN A O 1
ATOM 1311 N N . LEU A 1 183 ? 33.005 67.647 8.042 1.00 21.45 183 LEU A N 1
ATOM 1312 C CA . LEU A 1 183 ? 32.686 66.433 7.319 1.00 21.62 183 LEU A CA 1
ATOM 1313 C C . LEU A 1 183 ? 31.757 66.669 6.140 1.00 17.32 183 LEU A C 1
ATOM 1314 O O . LEU A 1 183 ? 31.605 65.796 5.292 1.00 12.67 183 LEU A O 1
ATOM 1319 N N . GLY A 1 184 ? 31.142 67.851 6.057 1.00 15.76 184 GLY A N 1
ATOM 1320 C CA . GLY A 1 184 ? 30.247 68.107 4.946 1.00 9.87 184 GLY A CA 1
ATOM 1321 C C . GLY A 1 184 ? 28.949 67.337 5.241 1.00 18.44 184 GLY A C 1
ATOM 1322 O O . GLY A 1 184 ? 28.226 66.934 4.326 1.00 15.25 184 GLY A O 1
ATOM 1323 N N . ILE A 1 185 ? 28.658 67.128 6.529 1.00 12.84 185 ILE A N 1
ATOM 1324 C CA . ILE A 1 185 ? 27.419 66.470 6.956 1.00 21.58 185 ILE A CA 1
ATOM 1325 C C . ILE A 1 185 ? 26.497 67.432 7.711 1.00 22.86 185 ILE A C 1
ATOM 1326 O O . ILE A 1 185 ? 26.950 68.247 8.509 1.00 30.74 185 ILE A O 1
ATOM 1331 N N . GLU A 1 186 ? 25.209 67.365 7.435 1.00 21.71 186 GLU A N 1
ATOM 1332 C CA . GLU A 1 186 ? 24.281 68.288 8.087 1.00 29.33 186 GLU A CA 1
ATOM 1333 C C . GLU A 1 186 ? 23.764 67.620 9.366 1.00 27.15 186 GLU A C 1
ATOM 1334 O O . GLU A 1 186 ? 23.343 66.463 9.310 1.00 29.86 186 GLU A O 1
ATOM 1340 N N . LEU A 1 187 ? 23.854 68.320 10.509 1.00 24.96 187 LEU A N 1
ATOM 1341 C CA . LEU A 1 187 ? 23.407 67.773 11.794 1.00 20.57 187 LEU A CA 1
ATOM 1342 C C . LEU A 1 187 ? 21.953 68.110 12.061 1.00 19.83 187 LEU A C 1
ATOM 1343 O O . LEU A 1 187 ? 21.545 69.268 11.992 1.00 22.36 187 LEU A O 1
ATOM 1348 N N . LEU A 1 188 ? 21.196 67.082 12.411 1.00 15.39 188 LEU A N 1
ATOM 1349 C CA . LEU A 1 188 ? 19.770 67.196 12.603 1.00 20.42 188 LEU A CA 1
ATOM 1350 C C . LEU A 1 188 ? 19.295 66.621 13.939 1.00 19.61 188 LEU A C 1
ATOM 1351 O O . LEU A 1 188 ? 19.889 65.702 14.483 1.00 11.87 188 LEU A O 1
ATOM 1356 N N . SER A 1 189 ? 18.182 67.144 14.443 1.00 15.07 189 SER A N 1
ATOM 1357 C CA . SER A 1 189 ? 17.401 66.419 15.453 1.00 15.92 189 SER A CA 1
ATOM 1358 C C . SER A 1 189 ? 17.032 65.030 14.931 1.00 6.21 189 SER A C 1
ATOM 1359 O O . SER A 1 189 ? 16.962 64.806 13.711 1.00 6.28 189 SER A O 1
ATOM 1362 N N . LEU A 1 190 ? 16.852 64.081 15.835 1.00 15.74 190 LEU A N 1
ATOM 1363 C CA . LEU A 1 190 ? 16.493 62.729 15.405 1.00 19.33 190 LEU A CA 1
ATOM 1364 C C . LEU A 1 190 ? 15.175 62.837 14.642 1.00 18.90 190 LEU A C 1
ATOM 1365 O O . LEU A 1 190 ? 14.965 62.127 13.659 1.00 24.66 190 LEU A O 1
ATOM 1370 N N . ASP A 1 191 ? 14.335 63.790 15.036 1.00 17.03 191 ASP A N 1
ATOM 1371 C CA . ASP A 1 191 ? 13.005 63.902 14.430 1.00 26.88 191 ASP A CA 1
ATOM 1372 C C . ASP A 1 191 ? 13.128 64.320 12.979 1.00 28.68 191 ASP A C 1
ATOM 1373 O O . ASP A 1 191 ? 12.411 63.826 12.099 1.00 30.47 191 ASP A O 1
ATOM 1378 N N . ASP A 1 192 ? 14.040 65.252 12.752 1.00 25.38 192 ASP A N 1
ATOM 1379 C CA . ASP A 1 192 ? 14.245 65.797 11.438 1.00 25.79 192 ASP A CA 1
ATOM 1380 C C . ASP A 1 192 ? 14.936 64.785 10.539 1.00 26.79 192 ASP A C 1
ATOM 1381 O O . ASP A 1 192 ? 14.603 64.675 9.364 1.00 28.19 192 ASP A O 1
ATOM 1386 N N . LEU A 1 193 ? 15.877 64.028 11.097 1.00 26.51 193 LEU A N 1
ATOM 1387 C CA . LEU A 1 193 ? 16.515 62.946 10.347 1.00 26.11 193 LEU A CA 1
ATOM 1388 C C . LEU A 1 193 ? 15.459 61.959 9.880 1.00 23.57 193 LEU A C 1
ATOM 1389 O O . LEU A 1 193 ? 15.347 61.666 8.701 1.00 30.28 193 LEU A O 1
ATOM 1394 N N . LEU A 1 194 ? 14.663 61.481 10.816 1.00 27.76 194 LEU A N 1
ATOM 1395 C CA . LEU A 1 194 ? 13.564 60.559 10.529 1.00 27.80 194 LEU A CA 1
ATOM 1396 C C . LEU A 1 194 ? 12.637 61.013 9.389 1.00 27.15 194 LEU A C 1
ATOM 1397 O O . LEU A 1 194 ? 12.220 60.218 8.545 1.00 26.98 194 LEU A O 1
ATOM 1402 N N . ALA A 1 195 ? 12.329 62.299 9.359 1.00 24.63 195 ALA A N 1
ATOM 1403 C CA . ALA A 1 195 ? 11.372 62.827 8.408 1.00 25.51 195 ALA A CA 1
ATOM 1404 C C . ALA A 1 195 ? 11.935 62.804 6.988 1.00 28.39 195 ALA A C 1
ATOM 1405 O O . ALA A 1 195 ? 11.212 62.545 6.018 1.00 36.47 195 ALA A O 1
ATOM 1407 N N . ARG A 1 196 ? 13.230 63.074 6.895 1.00 30.08 196 ARG A N 1
ATOM 1408 C CA . ARG A 1 196 ? 13.932 63.350 5.646 1.00 27.95 196 ARG A CA 1
ATOM 1409 C C . ARG A 1 196 ? 14.629 62.170 4.998 1.00 26.03 196 ARG A C 1
ATOM 1410 O O . ARG A 1 196 ? 14.913 62.216 3.813 1.00 28.12 196 ARG A O 1
ATOM 1418 N N . ALA A 1 197 ? 14.924 61.123 5.755 1.00 24.12 197 ALA A N 1
ATOM 1419 C CA . ALA A 1 197 ? 15.830 60.085 5.248 1.00 24.18 197 ALA A CA 1
ATOM 1420 C C . ALA A 1 197 ? 15.138 59.047 4.387 1.00 24.96 197 ALA A C 1
ATOM 1421 O O . ALA A 1 197 ? 14.130 58.487 4.791 1.00 29.04 197 ALA A O 1
ATOM 1423 N N . ASP A 1 198 ? 15.696 58.784 3.210 1.00 27.04 198 ASP A N 1
ATOM 1424 C CA . ASP A 1 198 ? 15.269 57.662 2.379 1.00 24.64 198 ASP A CA 1
ATOM 1425 C C . ASP A 1 198 ? 15.962 56.382 2.854 1.00 28.67 198 ASP A C 1
ATOM 1426 O O . ASP A 1 198 ? 15.348 55.308 2.853 1.00 27.31 198 ASP A O 1
ATOM 1431 N N . PHE A 1 199 ? 17.230 56.511 3.276 1.00 24.37 199 PHE A N 1
ATOM 1432 C CA . PHE A 1 199 ? 17.951 55.423 3.965 1.00 28.22 199 PHE A CA 1
ATOM 1433 C C . PHE A 1 199 ? 18.404 55.830 5.366 1.00 27.62 199 PHE A C 1
ATOM 1434 O O . PHE A 1 199 ? 18.831 56.972 5.583 1.00 30.83 199 PHE A O 1
ATOM 1442 N N . ILE A 1 200 ? 18.327 54.892 6.312 1.00 28.23 200 ILE A N 1
ATOM 1443 C CA . ILE A 1 200 ? 18.836 55.120 7.671 1.00 26.16 200 ILE A CA 1
ATOM 1444 C C . ILE A 1 200 ? 19.834 54.030 8.014 1.00 26.02 200 ILE A C 1
ATOM 1445 O O . ILE A 1 200 ? 19.562 52.840 7.847 1.00 25.26 200 ILE A O 1
ATOM 1450 N N . SER A 1 201 ? 21.014 54.431 8.458 1.00 26.45 201 SER A N 1
ATOM 1451 C CA . SER A 1 201 ? 21.985 53.449 8.925 1.00 27.97 201 SER A CA 1
ATOM 1452 C C . SER A 1 201 ? 22.305 53.771 10.379 1.00 28.04 201 SER A C 1
ATOM 1453 O O . SER A 1 201 ? 22.669 54.924 10.689 1.00 26.00 201 SER A O 1
ATOM 1456 N N . VAL A 1 202 ? 22.129 52.805 11.287 1.00 23.55 202 VAL A N 1
ATOM 1457 C CA . VAL A 1 202 ? 22.413 53.116 12.689 1.00 27.22 202 VAL A CA 1
ATOM 1458 C C . VAL A 1 202 ? 23.850 52.810 13.123 1.00 26.62 202 VAL A C 1
ATOM 1459 O O . VAL A 1 202 ? 24.447 51.790 12.752 1.00 29.81 202 VAL A O 1
ATOM 1463 N N . HIS A 1 203 ? 24.396 53.725 13.912 1.00 28.73 203 HIS A N 1
ATOM 1464 C CA . HIS A 1 203 ? 25.804 53.666 14.293 1.00 30.43 203 HIS A CA 1
ATOM 1465 C C . HIS A 1 203 ? 26.063 54.142 15.733 1.00 32.93 203 HIS A C 1
ATOM 1466 O O . HIS A 1 203 ? 27.094 54.770 16.044 1.00 34.48 203 HIS A O 1
ATOM 1473 N N . LEU A 1 204 ? 25.100 53.819 16.595 1.00 33.15 204 LEU A N 1
ATOM 1474 C CA . LEU A 1 204 ? 25.152 54.083 18.024 1.00 34.40 204 LEU A CA 1
ATOM 1475 C C . LEU A 1 204 ? 25.836 52.943 18.763 1.00 36.23 204 LEU A C 1
ATOM 1476 O O . LEU A 1 204 ? 25.787 51.796 18.320 1.00 36.72 204 LEU A O 1
ATOM 1481 N N . PRO A 1 205 ? 26.486 53.253 19.883 1.00 39.16 205 PRO A N 1
ATOM 1482 C CA . PRO A 1 205 ? 26.875 52.214 20.841 1.00 39.49 205 PRO A CA 1
ATOM 1483 C C . PRO A 1 205 ? 25.660 51.832 21.698 1.00 41.39 205 PRO A C 1
ATOM 1484 O O . PRO A 1 205 ? 24.677 52.585 21.736 1.00 37.97 205 PRO A O 1
ATOM 1488 N N . LYS A 1 206 ? 25.694 50.678 22.361 1.00 44.74 206 LYS A N 1
ATOM 1489 C CA . LYS A 1 206 ? 24.603 50.373 23.293 1.00 48.76 206 LYS A CA 1
ATOM 1490 C C . LYS A 1 206 ? 24.887 50.876 24.705 1.00 48.67 206 LYS A C 1
ATOM 1491 O O . LYS A 1 206 ? 25.880 50.509 25.355 1.00 49.20 206 LYS A O 1
ATOM 1497 N N . THR A 1 207 ? 23.999 51.754 25.144 1.00 45.83 207 THR A N 1
ATOM 1498 C CA . THR A 1 207 ? 24.022 52.320 26.469 1.00 43.16 207 THR A CA 1
ATOM 1499 C C . THR A 1 207 ? 22.539 52.376 26.749 1.00 47.34 207 THR A C 1
ATOM 1500 O O . THR A 1 207 ? 21.754 52.217 25.824 1.00 45.76 207 THR A O 1
ATOM 1504 N N . PRO A 1 208 ? 22.127 52.564 27.999 1.00 51.65 208 PRO A N 1
ATOM 1505 C CA . PRO A 1 208 ? 20.688 52.671 28.284 1.00 53.34 208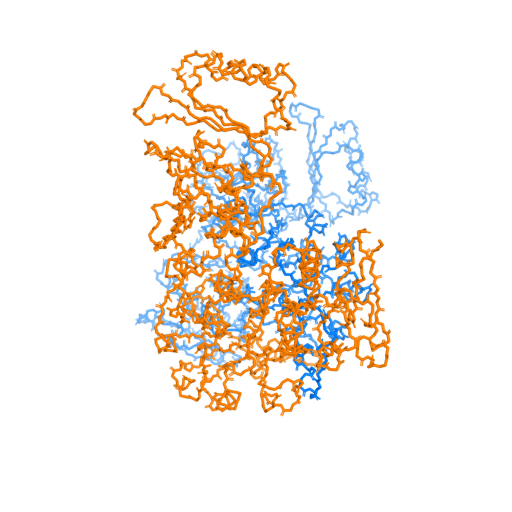 PRO A CA 1
ATOM 1506 C C . PRO A 1 208 ? 20.061 53.910 27.618 1.00 52.53 208 PRO A C 1
ATOM 1507 O O . PRO A 1 208 ? 18.841 53.917 27.395 1.00 48.90 208 PRO A O 1
ATOM 1511 N N . GLU A 1 209 ? 20.892 54.902 27.282 1.00 51.07 209 GLU A N 1
ATOM 1512 C CA . GLU A 1 209 ? 20.465 56.134 26.591 1.00 56.32 209 GLU A CA 1
ATOM 1513 C C . GLU A 1 209 ? 20.073 55.872 25.123 1.00 56.77 209 GLU A C 1
ATOM 1514 O O . GLU A 1 209 ? 19.367 56.664 24.486 1.00 58.70 209 GLU A O 1
ATOM 1520 N N . THR A 1 210 ? 20.522 54.727 24.620 1.00 53.98 210 THR A N 1
ATOM 1521 C CA . THR A 1 210 ? 20.507 54.375 23.211 1.00 46.59 210 THR A CA 1
ATOM 1522 C C . THR A 1 210 ? 19.520 53.241 22.946 1.00 47.49 210 THR A C 1
ATOM 1523 O O . THR A 1 210 ? 18.836 53.208 21.926 1.00 48.59 210 THR A O 1
ATOM 1527 N N . ALA A 1 211 ? 19.459 52.303 23.880 1.00 47.33 211 ALA A N 1
ATOM 1528 C CA . ALA A 1 211 ? 18.748 51.054 23.666 1.00 47.17 211 ALA A CA 1
ATOM 1529 C C . ALA A 1 211 ? 17.331 51.298 23.196 1.00 45.61 211 ALA A C 1
ATOM 1530 O O . ALA A 1 211 ? 16.570 52.007 23.851 1.00 44.60 211 ALA A O 1
ATOM 1532 N N . GLY A 1 212 ? 16.986 50.705 22.057 1.00 45.62 212 GLY A N 1
ATOM 1533 C CA . GLY A 1 212 ? 15.641 50.804 21.513 1.00 44.05 212 GLY A CA 1
ATOM 1534 C C . GLY A 1 212 ? 15.277 52.196 21.016 1.00 44.18 212 GLY A C 1
ATOM 1535 O O . GLY A 1 212 ? 14.083 52.505 20.862 1.00 43.46 212 GLY A O 1
ATOM 1536 N N . LEU A 1 213 ? 16.300 53.028 20.774 1.00 40.80 213 LEU A N 1
ATOM 1537 C CA . LEU A 1 213 ? 16.135 54.386 20.246 1.00 38.03 213 LEU A CA 1
ATOM 1538 C C . LEU A 1 213 ? 15.047 54.495 19.187 1.00 38.50 213 LEU A C 1
ATOM 1539 O O . LEU A 1 213 ? 14.152 55.349 19.273 1.00 38.96 213 LEU A O 1
ATOM 1544 N N . ILE A 1 214 ? 15.150 53.637 18.178 1.00 33.19 214 ILE A N 1
ATOM 1545 C CA . ILE A 1 214 ? 14.206 53.641 17.084 1.00 35.62 214 ILE A CA 1
ATOM 1546 C C . ILE A 1 214 ? 13.130 52.604 17.353 1.00 35.49 214 ILE A C 1
ATOM 1547 O O . ILE A 1 214 ? 13.296 51.413 17.048 1.00 33.87 214 ILE A O 1
ATOM 1552 N N . ASP A 1 215 ? 12.040 53.075 17.963 1.00 38.15 215 ASP A N 1
ATOM 1553 C CA . ASP A 1 215 ? 10.906 52.227 18.368 1.00 36.20 215 ASP A CA 1
ATOM 1554 C C . ASP A 1 215 ? 9.753 52.409 17.417 1.00 35.50 215 ASP A C 1
ATOM 1555 O O . ASP A 1 215 ? 9.897 53.076 16.403 1.00 39.27 215 ASP A O 1
ATOM 1560 N N . LYS A 1 216 ? 8.603 51.830 17.745 1.00 38.32 216 LYS A N 1
ATOM 1561 C CA . LYS A 1 216 ? 7.402 52.032 16.948 1.00 35.58 216 LYS A CA 1
ATOM 1562 C C . LYS A 1 216 ? 7.184 53.524 16.673 1.00 35.06 216 LYS A C 1
ATOM 1563 O O . LYS A 1 216 ? 6.942 53.928 15.533 1.00 35.78 216 LYS A O 1
ATOM 1569 N N . GLU A 1 217 ? 7.282 54.354 17.703 1.00 35.03 217 GLU A N 1
ATOM 1570 C CA . GLU A 1 217 ? 7.018 55.779 17.503 1.00 39.47 217 GLU A CA 1
ATOM 1571 C C . GLU A 1 217 ? 7.970 56.423 16.490 1.00 35.91 217 GLU A C 1
ATOM 1572 O O . GLU A 1 217 ? 7.571 57.310 15.741 1.00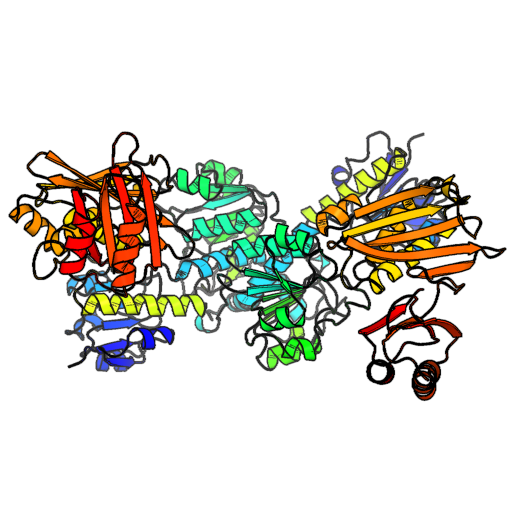 38.88 217 GLU A O 1
ATOM 1578 N N . ALA A 1 218 ? 9.218 55.974 16.460 1.00 31.00 218 ALA A N 1
ATOM 1579 C CA . ALA A 1 218 ? 10.193 56.497 15.507 1.00 29.07 218 ALA A CA 1
ATOM 1580 C C . ALA A 1 218 ? 9.918 55.962 14.100 1.00 28.41 218 ALA A C 1
ATOM 1581 O O . ALA A 1 218 ? 9.776 56.738 13.141 1.00 21.45 218 ALA A O 1
ATOM 1583 N N . LEU A 1 219 ? 9.854 54.632 13.985 1.00 27.45 219 LEU A N 1
ATOM 1584 C CA . LEU A 1 219 ? 9.452 53.974 12.746 1.00 27.15 219 LEU A CA 1
ATOM 1585 C C . LEU A 1 219 ? 8.192 54.599 12.117 1.00 26.73 219 LEU A C 1
ATOM 1586 O O . LEU A 1 219 ? 7.989 54.503 10.921 1.00 31.10 219 LEU A O 1
ATOM 1591 N N . ALA A 1 220 ? 7.350 55.253 12.900 1.00 26.37 220 ALA A N 1
ATOM 1592 C CA . ALA A 1 220 ? 6.129 55.826 12.327 1.00 31.33 220 ALA A CA 1
ATOM 1593 C C . ALA A 1 220 ? 6.346 57.229 11.750 1.00 32.18 220 ALA A C 1
ATOM 1594 O O . ALA A 1 220 ? 5.505 57.745 11.016 1.00 30.57 220 ALA A O 1
ATOM 1596 N N . LYS A 1 221 ? 7.482 57.835 12.087 1.00 32.24 221 LYS A N 1
ATOM 1597 C CA . LYS A 1 221 ? 7.815 59.181 11.635 1.00 29.87 221 LYS A CA 1
ATOM 1598 C C . LYS A 1 221 ? 8.699 59.158 10.390 1.00 27.20 221 LYS A C 1
ATOM 1599 O O . LYS A 1 221 ? 9.034 60.200 9.833 1.00 25.57 221 LYS A O 1
ATOM 1605 N N . THR A 1 222 ? 9.112 57.978 9.958 1.00 26.19 222 THR A N 1
ATOM 1606 C CA . THR A 1 222 ? 10.027 57.928 8.838 1.00 26.97 222 THR A CA 1
ATOM 1607 C C . THR A 1 222 ? 9.257 58.153 7.569 1.00 29.98 222 THR A C 1
ATOM 1608 O O . THR A 1 222 ? 8.042 58.118 7.586 1.00 31.69 222 THR A O 1
ATOM 1612 N N . LYS A 1 223 ? 9.981 58.383 6.473 1.00 34.45 223 LYS A N 1
ATOM 1613 C CA . LYS A 1 223 ? 9.429 58.435 5.120 1.00 35.41 223 LYS A CA 1
ATOM 1614 C C . LYS A 1 223 ? 8.884 57.076 4.671 1.00 35.62 223 LYS A C 1
ATOM 1615 O O . LYS A 1 223 ? 9.554 56.061 4.837 1.00 35.73 223 LYS A O 1
ATOM 1621 N N . PRO A 1 224 ? 7.685 57.051 4.090 1.00 34.02 224 PRO A N 1
ATOM 1622 C CA . PRO A 1 224 ? 7.194 55.832 3.434 1.00 32.50 224 PRO A CA 1
ATOM 1623 C C . PRO A 1 224 ? 8.180 55.395 2.372 1.00 27.16 224 PRO A C 1
ATOM 1624 O O . PRO A 1 224 ? 8.525 56.201 1.523 1.00 30.53 224 PRO A O 1
ATOM 1628 N N . GLY A 1 225 ? 8.625 54.146 2.410 1.00 23.29 225 GLY A N 1
ATOM 1629 C CA . GLY A 1 225 ? 9.534 53.636 1.398 1.00 21.26 225 GLY A CA 1
ATOM 1630 C C . GLY A 1 225 ? 10.982 53.561 1.883 1.00 27.71 225 GLY A C 1
ATOM 1631 O O . GLY A 1 225 ? 11.853 53.072 1.159 1.00 28.31 225 GLY A O 1
ATOM 1632 N N . VAL A 1 226 ? 11.225 54.032 3.113 1.00 27.29 226 VAL A N 1
ATOM 1633 C CA . VAL A 1 226 ? 12.531 53.994 3.752 1.00 24.64 226 VAL A CA 1
ATOM 1634 C C . VAL A 1 226 ? 13.118 52.583 3.850 1.00 25.39 226 VAL A C 1
ATOM 1635 O O . VAL A 1 226 ? 12.395 51.597 4.004 1.00 27.06 226 VAL A O 1
ATOM 1639 N N . ILE A 1 227 ? 14.438 52.504 3.741 1.00 24.00 227 ILE A N 1
ATOM 1640 C CA . ILE A 1 227 ? 15.167 51.278 3.979 1.00 21.78 227 ILE A CA 1
ATOM 1641 C C . ILE A 1 227 ? 16.104 51.548 5.161 1.00 28.68 227 ILE A C 1
ATOM 1642 O O . ILE A 1 227 ? 16.814 52.568 5.157 1.00 32.93 227 ILE A O 1
ATOM 1647 N N . ILE A 1 228 ? 16.088 50.662 6.167 1.00 30.99 228 ILE A N 1
ATOM 1648 C CA . ILE A 1 228 ? 16.799 50.843 7.447 1.00 27.31 228 ILE A CA 1
ATOM 1649 C C . ILE A 1 228 ? 17.860 49.786 7.637 1.00 28.34 228 ILE A C 1
ATOM 1650 O O . ILE A 1 228 ? 17.585 48.595 7.528 1.00 32.05 228 ILE A O 1
ATOM 1655 N N . VAL A 1 229 ? 19.060 50.199 8.001 1.00 29.94 229 VAL A N 1
ATOM 1656 C CA . VAL A 1 229 ? 20.102 49.229 8.301 1.00 27.86 229 VAL A CA 1
ATOM 1657 C C . VAL A 1 229 ? 20.647 49.359 9.719 1.00 28.64 229 VAL A C 1
ATOM 1658 O O . VAL A 1 229 ? 20.898 50.469 10.200 1.00 25.81 229 VAL A O 1
ATOM 1662 N N . ASN A 1 230 ? 20.842 48.215 10.372 1.00 25.93 230 ASN A N 1
ATOM 1663 C CA . ASN A 1 230 ? 21.493 48.166 11.665 1.00 22.46 230 ASN A CA 1
ATOM 1664 C C . ASN A 1 230 ? 22.603 47.131 11.701 1.00 25.56 230 ASN A C 1
ATOM 1665 O O . ASN A 1 230 ? 22.354 45.924 11.874 1.00 23.98 230 ASN A O 1
ATOM 1670 N N . ALA A 1 231 ? 23.833 47.602 11.557 1.00 22.88 231 ALA A N 1
ATOM 1671 C CA . ALA A 1 231 ? 24.969 46.713 11.623 1.00 28.63 231 ALA A CA 1
ATOM 1672 C C . ALA A 1 231 ? 25.741 47.004 12.892 1.00 31.92 231 ALA A C 1
ATOM 1673 O O . ALA A 1 231 ? 26.840 46.480 13.102 1.00 34.31 231 ALA A O 1
ATOM 1675 N N . ALA A 1 232 ? 25.132 47.827 13.744 1.00 33.09 232 ALA A N 1
ATOM 1676 C CA . ALA A 1 232 ? 25.791 48.386 14.920 1.00 32.48 232 ALA A CA 1
ATOM 1677 C C . ALA A 1 232 ? 25.648 47.524 16.167 1.00 36.07 232 ALA A C 1
ATOM 1678 O O . ALA A 1 232 ? 26.621 46.962 16.669 1.00 38.32 232 ALA A O 1
ATOM 1680 N N . ARG A 1 233 ? 24.417 47.413 16.653 1.00 35.81 233 ARG A N 1
ATOM 1681 C CA . ARG A 1 233 ? 24.210 46.952 17.993 1.00 30.33 233 ARG A CA 1
ATOM 1682 C C . ARG A 1 233 ? 22.826 46.385 18.218 1.00 33.18 233 ARG A C 1
ATOM 1683 O O . ARG A 1 233 ? 21.818 47.062 17.978 1.00 31.04 233 ARG A O 1
ATOM 1691 N N . GLY A 1 234 ? 22.812 45.126 18.657 1.00 30.50 234 GLY A N 1
ATOM 1692 C CA . GLY A 1 234 ? 21.727 44.548 19.418 1.00 35.59 234 GLY A CA 1
ATOM 1693 C C . GLY A 1 234 ? 20.341 45.020 19.069 1.00 36.93 234 GLY A C 1
ATOM 1694 O O . GLY A 1 234 ? 19.820 44.653 18.036 1.00 47.34 234 GLY A O 1
ATOM 1695 N N . GLY A 1 235 ? 19.712 45.815 19.912 1.00 34.58 235 GLY A N 1
ATOM 1696 C CA . GLY A 1 235 ? 18.328 46.121 19.629 1.00 32.34 235 GLY A CA 1
ATOM 1697 C C . GLY A 1 235 ? 18.047 47.581 19.361 1.00 35.26 235 GLY A C 1
ATOM 1698 O O . GLY A 1 235 ? 16.948 48.044 19.649 1.00 40.33 235 GLY A O 1
ATOM 1699 N N . LEU A 1 236 ? 19.021 48.314 18.825 1.00 30.29 236 LEU A N 1
ATOM 1700 C CA . LEU A 1 236 ? 18.827 49.737 18.541 1.00 27.58 236 LEU A CA 1
ATOM 1701 C C . LEU A 1 236 ? 17.522 50.014 17.765 1.00 29.29 236 LEU A C 1
ATOM 1702 O O . LEU A 1 236 ? 16.842 51.004 18.015 1.00 29.61 236 LEU A O 1
ATOM 1707 N N . VAL A 1 237 ? 17.181 49.146 16.819 1.00 33.52 237 VAL A N 1
ATOM 1708 C CA . VAL A 1 237 ? 15.872 49.204 16.169 1.00 34.86 237 VAL A CA 1
ATOM 1709 C C . VAL A 1 237 ? 14.981 48.126 16.738 1.00 36.23 237 VAL A C 1
ATOM 1710 O O . VAL A 1 237 ? 15.266 46.925 16.600 1.00 39.73 237 VAL A O 1
ATOM 1714 N N . ASP A 1 238 ? 13.893 48.547 17.364 1.00 36.63 238 ASP A N 1
ATOM 1715 C CA . ASP A 1 238 ? 12.984 47.593 17.981 1.00 35.94 238 ASP A CA 1
ATOM 1716 C C . ASP A 1 238 ? 12.574 46.529 16.969 1.00 31.70 238 ASP A C 1
ATOM 1717 O O . ASP A 1 238 ? 11.983 46.821 15.943 1.00 27.98 238 ASP A O 1
ATOM 1722 N N . GLU A 1 239 ? 12.903 45.285 17.265 1.00 32.27 239 GLU A N 1
ATOM 1723 C CA . GLU A 1 239 ? 12.723 44.230 16.299 1.00 27.95 239 GLU A CA 1
ATOM 1724 C C . GLU A 1 239 ? 11.272 44.023 15.932 1.00 32.15 239 GLU A C 1
ATOM 1725 O O . GLU A 1 239 ? 10.953 43.760 14.770 1.00 37.57 239 GLU A O 1
ATOM 1731 N N . ALA A 1 240 ? 10.376 44.131 16.902 1.00 32.44 240 ALA A N 1
ATOM 1732 C CA . ALA A 1 240 ? 8.971 43.863 16.600 1.00 35.79 240 ALA A CA 1
ATOM 1733 C C . ALA A 1 240 ? 8.358 45.031 15.833 1.00 35.21 240 ALA A C 1
ATOM 1734 O O . ALA A 1 240 ? 7.552 44.835 14.931 1.00 34.47 240 ALA A O 1
ATOM 1736 N N . ALA A 1 241 ? 8.750 46.249 16.194 1.00 36.24 241 ALA A N 1
ATOM 1737 C CA . ALA A 1 241 ? 8.248 47.427 15.501 1.00 35.68 241 ALA A CA 1
ATOM 1738 C C . ALA A 1 241 ? 8.688 47.366 14.045 1.00 34.64 241 ALA A C 1
ATOM 1739 O O . ALA A 1 241 ? 7.902 47.622 13.135 1.00 35.02 241 ALA A O 1
ATOM 1741 N N . LEU A 1 242 ? 9.945 46.994 13.834 1.00 35.15 242 LEU A N 1
ATOM 1742 C CA . LEU A 1 242 ? 10.469 46.797 12.497 1.00 34.29 242 LEU A CA 1
ATOM 1743 C C . LEU A 1 242 ? 9.579 45.829 11.741 1.00 36.86 242 LEU A C 1
ATOM 1744 O O . LEU A 1 242 ? 9.055 46.174 10.683 1.00 41.73 242 LEU A O 1
ATOM 1749 N N . ALA A 1 243 ? 9.398 44.628 12.286 1.00 32.87 243 ALA A N 1
ATOM 1750 C CA . ALA A 1 243 ? 8.624 43.597 11.599 1.00 32.06 243 ALA A CA 1
ATOM 1751 C C . ALA A 1 243 ? 7.259 44.124 11.198 1.00 32.62 243 ALA A C 1
ATOM 1752 O O . ALA A 1 243 ? 6.822 43.947 10.063 1.00 32.24 243 ALA A O 1
ATOM 1754 N N . ASP A 1 244 ? 6.594 44.785 12.134 1.00 35.15 244 ASP A N 1
ATOM 1755 C CA . ASP A 1 244 ? 5.278 45.350 11.878 1.00 38.47 244 ASP A CA 1
ATOM 1756 C C . ASP A 1 244 ? 5.300 46.288 10.685 1.00 36.96 244 ASP A C 1
ATOM 1757 O O . ASP A 1 244 ? 4.470 46.174 9.795 1.00 37.46 244 ASP A O 1
ATOM 1762 N N . ALA A 1 245 ? 6.251 47.217 10.679 1.00 35.81 245 ALA A N 1
ATOM 1763 C CA . ALA A 1 245 ? 6.302 48.254 9.655 1.00 38.17 245 ALA A CA 1
ATOM 1764 C C . ALA A 1 245 ? 6.712 47.716 8.279 1.00 37.78 245 ALA A C 1
ATOM 1765 O O . ALA A 1 245 ? 6.328 48.281 7.250 1.00 37.15 245 ALA A O 1
ATOM 1767 N N . ILE A 1 246 ? 7.480 46.622 8.275 1.00 38.49 246 ILE A N 1
ATOM 1768 C CA . ILE A 1 246 ? 7.864 45.910 7.053 1.00 34.70 246 ILE A CA 1
ATOM 1769 C C . ILE A 1 246 ? 6.638 45.287 6.412 1.00 35.24 246 ILE A C 1
ATOM 1770 O O . ILE A 1 246 ? 6.284 45.618 5.284 1.00 33.38 246 ILE A O 1
ATOM 1775 N N . THR A 1 247 ? 6.005 44.381 7.155 1.00 41.62 247 THR A N 1
ATOM 1776 C CA . THR A 1 247 ? 4.726 43.768 6.791 1.00 45.61 247 THR A CA 1
ATOM 1777 C C . THR A 1 247 ? 3.723 44.840 6.365 1.00 46.50 247 THR A C 1
ATOM 1778 O O . THR A 1 247 ? 3.283 44.850 5.218 1.00 48.11 247 THR A O 1
ATOM 1782 N N . GLY A 1 248 ? 3.386 45.748 7.283 1.00 48.66 248 GLY A N 1
ATOM 1783 C CA . GLY A 1 248 ? 2.467 46.848 7.007 1.00 51.39 248 GLY A CA 1
ATOM 1784 C C . GLY A 1 248 ? 2.792 47.699 5.778 1.00 55.00 248 GLY A C 1
ATOM 1785 O O . GLY A 1 248 ? 1.967 48.515 5.348 1.00 54.33 248 GLY A O 1
ATOM 1786 N N . GLY A 1 249 ? 3.994 47.519 5.221 1.00 53.54 249 GLY A N 1
ATOM 1787 C CA . GLY A 1 249 ? 4.404 48.206 4.008 1.00 50.15 249 GLY A CA 1
ATOM 1788 C C . GLY A 1 249 ? 5.327 49.402 4.200 1.00 49.65 249 GLY A C 1
ATOM 1789 O O . GLY A 1 249 ? 6.188 49.660 3.359 1.00 49.39 249 GLY A O 1
ATOM 1790 N N . HIS A 1 250 ? 5.161 50.119 5.308 1.00 44.75 250 HIS A N 1
ATOM 1791 C CA . HIS A 1 250 ? 5.774 51.436 5.488 1.00 42.97 250 HIS A CA 1
ATOM 1792 C C . HIS A 1 250 ? 7.292 51.541 5.285 1.00 40.26 250 HIS A C 1
ATOM 1793 O O . HIS A 1 250 ? 7.791 52.477 4.657 1.00 39.70 250 HIS A O 1
ATOM 1800 N N . VAL A 1 251 ? 8.043 50.620 5.858 1.00 37.93 251 VAL A N 1
ATOM 1801 C CA . VAL A 1 251 ? 9.446 50.579 5.526 1.00 38.59 251 VAL A CA 1
ATOM 1802 C C . VAL A 1 251 ? 9.607 49.462 4.506 1.00 38.90 251 VAL A C 1
ATOM 1803 O O . VAL A 1 251 ? 9.056 48.358 4.677 1.00 36.60 251 VAL A O 1
ATOM 1807 N N . ARG A 1 252 ? 10.309 49.786 3.425 1.00 36.17 252 ARG A N 1
ATOM 1808 C CA . ARG A 1 252 ? 10.373 48.925 2.264 1.00 37.62 252 ARG A CA 1
ATOM 1809 C C . ARG A 1 252 ? 11.250 47.720 2.552 1.00 37.46 252 ARG A C 1
ATOM 1810 O O . ARG A 1 252 ? 10.877 46.588 2.255 1.00 38.62 252 ARG A O 1
ATOM 1818 N N . ALA A 1 253 ? 12.414 47.963 3.145 1.00 34.37 253 ALA A N 1
ATOM 1819 C CA . ALA A 1 253 ? 13.357 46.885 3.409 1.00 29.34 253 ALA A CA 1
ATOM 1820 C C . ALA A 1 253 ? 14.262 47.208 4.586 1.00 29.33 253 ALA A C 1
ATOM 1821 O O . ALA A 1 253 ? 14.235 48.318 5.108 1.00 23.47 253 ALA A O 1
ATOM 1823 N N . ALA A 1 254 ? 15.076 46.229 4.978 1.00 28.04 254 ALA A N 1
ATOM 1824 C CA . ALA A 1 254 ? 15.962 46.383 6.113 1.00 28.52 254 ALA A CA 1
ATOM 1825 C C . ALA A 1 254 ? 17.108 45.393 6.081 1.00 30.55 254 ALA A C 1
ATOM 1826 O O . ALA A 1 254 ? 17.006 44.322 5.482 1.00 28.83 254 ALA A O 1
ATOM 1828 N N . GLY A 1 255 ? 18.195 45.762 6.752 1.00 29.73 255 GLY A N 1
ATOM 1829 C CA . GLY A 1 255 ? 19.338 44.892 6.888 1.00 25.98 255 GLY A CA 1
ATOM 1830 C C . GLY A 1 255 ? 19.762 44.892 8.330 1.00 28.41 255 GLY A C 1
ATOM 1831 O O . GLY A 1 255 ? 19.987 45.946 8.926 1.00 28.75 255 GLY A O 1
ATOM 1832 N N . LEU A 1 256 ? 19.883 43.698 8.891 1.00 30.41 256 LEU A N 1
ATOM 1833 C CA . LEU A 1 256 ? 20.241 43.528 10.283 1.00 27.65 256 LEU A CA 1
ATOM 1834 C C . LEU A 1 256 ? 21.432 42.592 10.398 1.00 26.61 256 LEU A C 1
ATOM 1835 O O . LEU A 1 256 ? 21.464 41.521 9.783 1.00 27.36 256 LEU A O 1
ATOM 1840 N N . ASP A 1 257 ? 22.400 42.971 11.217 1.00 24.30 257 ASP A N 1
ATOM 1841 C CA . ASP A 1 257 ? 23.574 42.146 11.393 1.00 21.11 257 ASP A CA 1
ATOM 1842 C C . ASP A 1 257 ? 23.723 41.758 12.853 1.00 22.46 257 ASP A C 1
ATOM 1843 O O . ASP A 1 257 ? 24.559 40.926 13.215 1.00 24.62 257 ASP A O 1
ATOM 1848 N N . VAL A 1 258 ? 22.880 42.340 13.691 1.00 23.83 258 VAL A N 1
ATOM 1849 C CA . VAL A 1 258 ? 22.991 42.190 15.134 1.00 25.85 258 VAL A CA 1
ATOM 1850 C C . VAL A 1 258 ? 21.586 42.036 15.698 1.00 31.29 258 VAL A C 1
ATOM 1851 O O . VAL A 1 258 ? 20.628 42.544 15.116 1.00 34.44 258 VAL A O 1
ATOM 1855 N N . PHE A 1 259 ? 21.452 41.335 16.822 1.00 36.39 259 PHE A N 1
ATOM 1856 C CA . PHE A 1 259 ? 20.116 41.022 17.336 1.00 38.75 259 PHE A CA 1
ATOM 1857 C C . PHE A 1 259 ? 19.935 41.309 18.819 1.00 41.42 259 PHE A C 1
ATOM 1858 O O . PHE A 1 259 ? 20.914 41.334 19.578 1.00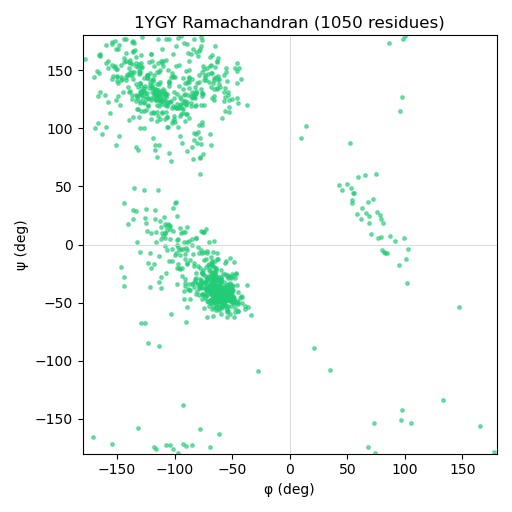 41.20 259 PHE A O 1
ATOM 1866 N N . ALA A 1 260 ? 18.689 41.589 19.209 1.00 42.95 260 ALA A N 1
ATOM 1867 C CA . ALA A 1 260 ? 18.411 42.090 20.553 1.00 45.31 260 ALA A CA 1
ATOM 1868 C C . ALA A 1 260 ? 19.046 41.111 21.511 1.00 46.30 260 ALA A C 1
ATOM 1869 O O . ALA A 1 260 ? 19.848 41.484 22.365 1.00 46.67 260 ALA A O 1
ATOM 1871 N N . THR A 1 261 ? 18.713 39.843 21.334 1.00 45.27 261 THR A N 1
ATOM 1872 C CA . THR A 1 261 ? 19.420 38.808 22.040 1.00 48.19 261 THR A CA 1
ATOM 1873 C C . THR A 1 261 ? 20.103 37.886 21.041 1.00 47.54 261 THR A C 1
ATOM 1874 O O . THR A 1 261 ? 19.446 37.211 20.256 1.00 45.49 261 THR A O 1
ATOM 1878 N N . GLU A 1 262 ? 21.431 37.891 21.044 1.00 51.41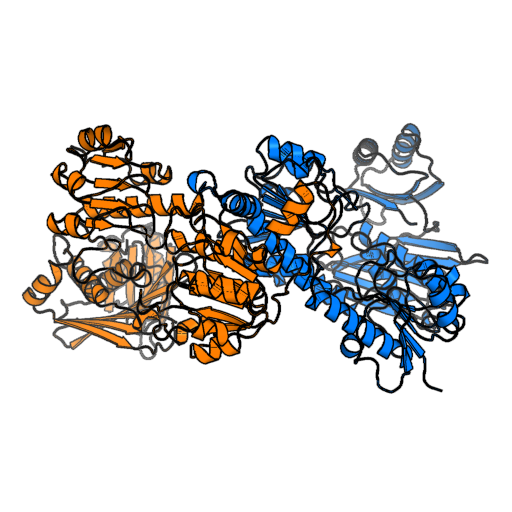 262 GLU A N 1
ATOM 1879 C CA . GLU A 1 262 ? 22.152 37.041 20.112 1.00 55.41 262 GLU A CA 1
ATOM 1880 C C . GLU A 1 262 ? 22.127 35.618 20.631 1.00 58.64 262 GLU A C 1
ATOM 1881 O O . GLU A 1 262 ? 21.322 35.334 21.509 1.00 64.49 262 GLU A O 1
ATOM 1887 N N . PRO A 1 263 ? 23.042 34.751 20.213 1.00 59.36 263 PRO A N 1
ATOM 1888 C CA . PRO A 1 263 ? 22.647 33.525 19.518 1.00 56.97 263 PRO A CA 1
ATOM 1889 C C . PRO A 1 263 ? 21.149 33.555 19.155 1.00 53.41 263 PRO A C 1
ATOM 1890 O O . PRO A 1 263 ? 20.281 33.191 19.944 1.00 51.08 263 PRO A O 1
ATOM 1894 N N . CYS A 1 264 ? 20.869 34.044 17.947 1.00 50.73 264 CYS A N 1
ATOM 1895 C CA . CYS A 1 264 ? 19.495 34.277 17.498 1.00 47.72 264 CYS A CA 1
ATOM 1896 C C . CYS A 1 264 ? 19.112 33.490 16.251 1.00 45.26 264 CYS A C 1
ATOM 1897 O O . CYS A 1 264 ? 19.555 33.801 15.150 1.00 43.20 264 CYS A O 1
ATOM 1900 N N . THR A 1 265 ? 18.270 32.481 16.437 1.00 45.78 265 THR A N 1
ATOM 1901 C CA . THR A 1 265 ? 17.847 31.614 15.349 1.00 46.43 265 THR A CA 1
ATOM 1902 C C . THR A 1 265 ? 16.337 31.622 15.148 1.00 46.71 265 THR A C 1
ATOM 1903 O O . THR A 1 265 ? 15.813 30.807 14.393 1.00 48.92 265 THR A O 1
ATOM 1907 N N . ASP A 1 266 ? 15.633 32.536 15.807 1.00 48.19 266 ASP A N 1
ATOM 1908 C CA . ASP A 1 266 ? 14.174 32.465 15.806 1.00 51.29 266 ASP A CA 1
ATOM 1909 C C . ASP A 1 266 ? 13.423 33.798 15.693 1.00 49.14 266 ASP A C 1
ATOM 1910 O O . ASP A 1 266 ? 12.234 33.870 15.982 1.00 50.83 266 ASP A O 1
ATOM 1915 N N . SER A 1 267 ? 14.095 34.847 15.250 1.00 49.64 267 SER A N 1
ATOM 1916 C CA . SER A 1 267 ? 13.411 36.123 15.060 1.00 50.72 267 SER A CA 1
ATOM 1917 C C . SER A 1 267 ? 12.331 35.989 14.002 1.00 51.66 267 SER A C 1
ATOM 1918 O O . SER A 1 267 ? 12.573 35.383 12.962 1.00 54.07 267 SER A O 1
ATOM 1921 N N . PRO A 1 268 ? 11.139 36.526 14.259 1.00 53.43 268 PRO A N 1
ATOM 1922 C CA . PRO A 1 268 ? 10.119 36.646 13.207 1.00 54.06 268 PRO A CA 1
ATOM 1923 C C . PRO A 1 268 ? 10.652 37.385 11.961 1.00 52.47 268 PRO A C 1
ATOM 1924 O O . PRO A 1 268 ? 10.197 37.117 10.844 1.00 53.64 268 PRO A O 1
ATOM 1928 N N . LEU A 1 269 ? 11.620 38.282 12.145 1.00 46.47 269 LEU A N 1
ATOM 1929 C CA . LEU A 1 269 ? 12.234 38.956 11.008 1.00 40.48 269 LEU A CA 1
ATOM 1930 C C . LEU A 1 269 ? 12.805 37.957 10.020 1.00 40.03 269 LEU A C 1
ATOM 1931 O O . LEU A 1 269 ? 12.935 38.268 8.842 1.00 38.08 269 LEU A O 1
ATOM 1936 N N . PHE A 1 270 ? 13.147 36.761 10.488 1.00 40.29 270 PHE A N 1
ATOM 1937 C CA . PHE A 1 270 ? 13.697 35.743 9.588 1.00 44.24 270 PHE A CA 1
ATOM 1938 C C . PHE A 1 270 ? 12.645 35.170 8.643 1.00 46.44 270 PHE A C 1
ATOM 1939 O O . PHE A 1 270 ? 12.969 34.381 7.741 1.00 46.86 270 PHE A O 1
ATOM 1947 N N . GLU A 1 271 ? 11.394 35.582 8.844 1.00 49.34 271 GLU A N 1
ATOM 1948 C CA . GLU A 1 271 ? 10.286 35.120 8.007 1.00 53.33 271 GLU A CA 1
ATOM 1949 C C . GLU A 1 271 ? 9.846 36.188 7.015 1.00 52.06 271 GLU A C 1
ATOM 1950 O O . GLU A 1 271 ? 8.877 36.013 6.284 1.00 51.82 271 GLU A O 1
ATOM 1956 N N . LEU A 1 272 ? 10.569 37.299 6.989 1.00 50.91 272 LEU A N 1
ATOM 1957 C CA . LEU A 1 272 ? 10.273 38.348 6.030 1.00 48.93 272 LEU A CA 1
ATOM 1958 C C . LEU A 1 272 ? 11.359 38.434 4.952 1.00 47.25 272 LEU A C 1
ATOM 1959 O O . LEU A 1 272 ? 12.553 38.554 5.239 1.00 45.72 272 LEU A O 1
ATOM 1964 N N . ALA A 1 273 ? 10.936 38.345 3.700 1.00 46.68 273 ALA A N 1
ATOM 1965 C CA . ALA A 1 273 ? 11.890 38.331 2.598 1.00 48.09 273 ALA A CA 1
ATOM 1966 C C . ALA A 1 273 ? 12.580 39.683 2.453 1.00 45.51 273 ALA A C 1
ATOM 1967 O O . ALA A 1 273 ? 13.768 39.744 2.161 1.00 43.46 273 ALA A O 1
ATOM 1969 N N . GLN A 1 274 ? 11.830 40.755 2.688 1.00 44.30 274 GLN A N 1
ATOM 1970 C CA . GLN A 1 274 ? 12.331 42.113 2.503 1.00 43.92 274 GLN A CA 1
ATOM 1971 C C . GLN A 1 274 ? 13.256 42.602 3.628 1.00 43.16 274 GLN A C 1
ATOM 1972 O O . GLN A 1 274 ? 13.602 43.778 3.695 1.00 45.88 274 GLN A O 1
ATOM 1978 N N . VAL A 1 275 ? 13.682 41.691 4.494 1.00 41.82 275 VAL A N 1
ATOM 1979 C CA . VAL A 1 275 ? 14.641 42.023 5.536 1.00 36.64 275 VAL A CA 1
ATOM 1980 C C . VAL A 1 275 ? 15.876 41.157 5.349 1.00 35.17 275 VAL A C 1
ATOM 1981 O O . VAL A 1 275 ? 15.815 39.946 5.498 1.00 36.49 275 VAL A O 1
ATOM 1985 N N . VAL A 1 276 ? 16.998 41.766 4.996 1.00 33.70 276 VAL A N 1
ATOM 1986 C CA . VAL A 1 276 ? 18.236 41.011 4.866 1.00 27.78 276 VAL A CA 1
ATOM 1987 C C . VAL A 1 276 ? 18.902 40.882 6.234 1.00 32.90 276 VAL A C 1
ATOM 1988 O O . VAL A 1 276 ? 19.027 41.869 6.962 1.00 31.45 276 VAL A O 1
ATOM 1992 N N . VAL A 1 277 ? 19.307 39.658 6.590 1.00 33.78 277 VAL A N 1
ATOM 1993 C CA . VAL A 1 277 ? 19.908 39.386 7.894 1.00 30.88 277 VAL A CA 1
ATOM 1994 C C . VAL A 1 277 ? 21.209 38.593 7.811 1.00 31.10 277 VAL A C 1
ATOM 1995 O O . VAL A 1 277 ? 21.394 37.771 6.918 1.00 31.63 277 VAL A O 1
ATOM 1999 N N . THR A 1 278 ? 22.105 38.837 8.760 1.00 34.32 278 THR A N 1
ATOM 2000 C CA . THR A 1 278 ? 23.403 38.163 8.804 1.00 37.17 278 THR A CA 1
ATOM 2001 C C . THR A 1 278 ? 23.828 37.974 10.248 1.00 35.68 278 THR A C 1
ATOM 2002 O O . THR A 1 278 ? 23.577 38.832 11.089 1.00 35.47 278 THR A O 1
ATOM 2006 N N . PRO A 1 279 ? 24.481 36.853 10.533 1.00 35.63 279 PRO A N 1
ATOM 2007 C CA . PRO A 1 279 ? 24.812 36.494 11.920 1.00 34.60 279 PRO A CA 1
ATOM 2008 C C . PRO A 1 279 ? 26.021 37.244 12.502 1.00 34.07 279 PRO A C 1
ATOM 2009 O O . PRO A 1 279 ? 27.092 36.650 12.656 1.00 34.39 279 PRO A O 1
ATOM 2013 N N . HIS A 1 280 ? 25.842 38.518 12.849 1.00 34.58 280 HIS A N 1
ATOM 2014 C CA . HIS A 1 280 ? 26.923 39.322 13.435 1.00 33.63 280 HIS A CA 1
ATOM 2015 C C . HIS A 1 280 ? 28.262 39.165 12.712 1.00 35.56 280 HIS A C 1
ATOM 2016 O O . HIS A 1 280 ? 29.313 38.954 13.335 1.00 36.52 280 HIS A O 1
ATOM 2023 N N . LEU A 1 281 ? 28.214 39.242 11.381 1.00 38.30 281 LEU A N 1
ATOM 2024 C CA . LEU A 1 281 ? 29.418 39.410 10.579 1.00 31.16 281 LEU A CA 1
ATOM 2025 C C . LEU A 1 281 ? 29.632 40.907 10.621 1.00 33.65 281 LEU A C 1
ATOM 2026 O O . LEU A 1 281 ? 28.769 41.673 11.094 1.00 38.09 281 LEU A O 1
ATOM 2031 N N . GLY A 1 282 ? 30.756 41.407 10.202 1.00 28.09 282 GLY A N 1
ATOM 2032 C CA . GLY A 1 282 ? 30.789 42.860 10.305 1.00 22.55 282 GLY A CA 1
ATOM 2033 C C . GLY A 1 282 ? 32.211 43.093 10.586 1.00 23.16 282 GLY A C 1
ATOM 2034 O O . GLY A 1 282 ? 32.893 43.807 9.853 1.00 27.47 282 GLY A O 1
ATOM 2035 N N . ALA A 1 283 ? 32.659 42.399 11.621 1.00 24.22 283 ALA A N 1
ATOM 2036 C CA . ALA A 1 283 ? 34.068 42.232 11.874 1.00 29.30 283 ALA A CA 1
ATOM 2037 C C . ALA A 1 283 ? 34.582 40.901 11.341 1.00 30.04 283 ALA A C 1
ATOM 2038 O O . ALA A 1 283 ? 35.763 40.612 11.484 1.00 37.31 283 ALA A O 1
ATOM 2040 N N . SER A 1 284 ? 33.734 40.076 10.735 1.00 29.07 284 SER A N 1
ATOM 2041 C CA . SER A 1 284 ? 34.210 38.720 10.370 1.00 27.80 284 SER A CA 1
ATOM 2042 C C . SER A 1 284 ? 35.026 38.694 9.079 1.00 26.45 284 SER A C 1
ATOM 2043 O O . SER A 1 284 ? 34.504 38.402 7.997 1.00 23.86 284 SER A O 1
ATOM 2046 N N . THR A 1 285 ? 36.324 38.928 9.216 1.00 28.79 285 THR A N 1
ATOM 2047 C CA . THR A 1 285 ? 37.172 39.289 8.094 1.00 28.93 285 THR A CA 1
ATOM 2048 C C . THR A 1 285 ? 38.659 39.029 8.428 1.00 28.94 285 THR A C 1
ATOM 2049 O O . THR A 1 285 ? 39.147 39.472 9.458 1.00 32.26 285 THR A O 1
ATOM 2053 N N . ALA A 1 286 ? 39.391 38.313 7.581 1.00 28.96 286 ALA A N 1
ATOM 2054 C CA . ALA A 1 286 ? 40.824 38.164 7.827 1.00 30.29 286 ALA A CA 1
ATOM 2055 C C . ALA A 1 286 ? 41.477 39.515 8.133 1.00 29.98 286 ALA A C 1
ATOM 2056 O O . ALA A 1 286 ? 42.276 39.634 9.055 1.00 31.84 286 ALA A O 1
ATOM 2058 N N . GLU A 1 287 ? 41.162 40.532 7.346 1.00 25.61 287 GLU A N 1
ATOM 2059 C CA . GLU A 1 287 ? 41.829 41.805 7.544 1.00 27.06 287 GLU A CA 1
ATOM 2060 C C . GLU A 1 287 ? 41.519 42.400 8.925 1.00 24.44 287 GLU A C 1
ATOM 2061 O O . GLU A 1 287 ? 42.415 42.893 9.578 1.00 22.77 287 GLU A O 1
ATOM 2067 N N . ALA A 1 288 ? 40.269 42.314 9.380 1.00 27.72 288 ALA A N 1
ATOM 2068 C CA . ALA A 1 288 ? 39.876 42.892 10.677 1.00 30.73 288 ALA A CA 1
ATOM 2069 C C . ALA A 1 288 ? 40.468 42.140 11.859 1.00 31.88 288 ALA A C 1
ATOM 2070 O O . ALA A 1 288 ? 40.819 42.745 12.876 1.00 34.29 288 ALA A O 1
ATOM 2072 N N . GLN A 1 289 ? 40.518 40.816 11.727 1.00 32.47 289 GLN A N 1
ATOM 2073 C CA . GLN A 1 289 ? 41.078 39.941 12.749 1.00 33.38 289 GLN A CA 1
ATOM 2074 C C . GLN A 1 289 ? 42.595 40.094 12.775 1.00 35.59 289 GLN A C 1
ATOM 2075 O O . GLN A 1 289 ? 43.210 40.067 13.835 1.00 42.65 289 GLN A O 1
ATOM 2081 N N . ASP A 1 290 ? 43.213 40.284 11.620 1.00 35.01 290 ASP A N 1
ATOM 2082 C CA . ASP A 1 290 ? 44.630 40.606 11.638 1.00 37.73 290 ASP A CA 1
ATOM 2083 C C . ASP A 1 290 ? 44.870 41.976 12.270 1.00 34.74 290 ASP A C 1
ATOM 2084 O O . ASP A 1 290 ? 45.671 42.076 13.183 1.00 38.90 290 ASP A O 1
ATOM 2089 N N . ARG A 1 291 ? 44.152 43.015 11.841 1.00 35.07 291 ARG A N 1
ATOM 2090 C CA . ARG A 1 291 ? 44.341 44.359 12.418 1.00 31.51 291 ARG A CA 1
ATOM 2091 C C . ARG A 1 291 ? 44.224 44.332 13.962 1.00 33.39 291 ARG A C 1
ATOM 2092 O O . ARG A 1 291 ? 45.046 44.913 14.665 1.00 31.30 291 ARG A O 1
ATOM 2100 N N . ALA A 1 292 ? 43.190 43.662 14.467 1.00 30.70 292 ALA A N 1
ATOM 2101 C CA . ALA A 1 292 ? 43.052 43.420 15.893 1.00 29.22 292 ALA A CA 1
ATOM 2102 C C . ALA A 1 292 ? 44.341 42.878 16.494 1.00 31.39 292 ALA A C 1
ATOM 2103 O O . ALA A 1 292 ? 44.830 43.384 17.517 1.00 29.06 292 ALA A O 1
ATOM 2105 N N . GLY A 1 293 ? 44.876 41.830 15.870 1.00 30.96 293 GLY A N 1
ATOM 2106 C CA . GLY A 1 293 ? 46.038 41.154 16.420 1.00 27.62 293 GLY A CA 1
ATOM 2107 C C . GLY A 1 293 ? 47.237 42.091 16.410 1.00 29.07 293 GLY A C 1
ATOM 2108 O O . GLY A 1 293 ? 47.969 42.162 17.369 1.00 27.03 293 GLY A O 1
ATOM 2109 N N . THR A 1 294 ? 47.427 42.845 15.338 1.00 31.29 294 THR A N 1
ATOM 2110 C CA . THR A 1 294 ? 48.652 43.612 15.238 1.00 35.10 294 THR A CA 1
ATOM 2111 C C . THR A 1 294 ? 48.544 44.892 16.044 1.00 35.18 294 THR A C 1
ATOM 2112 O O . THR A 1 294 ? 49.540 45.384 16.551 1.00 40.21 294 THR A O 1
ATOM 2116 N N . ASP A 1 295 ? 47.332 45.410 16.186 1.00 34.92 295 ASP A N 1
ATOM 2117 C CA . ASP A 1 295 ? 47.080 46.539 17.078 1.00 37.32 295 ASP A CA 1
ATOM 2118 C C . ASP A 1 295 ? 47.464 46.186 18.515 1.00 36.15 295 ASP A C 1
ATOM 2119 O O . ASP A 1 295 ? 48.328 46.812 19.134 1.00 38.54 295 ASP A O 1
ATOM 2124 N N . VAL A 1 296 ? 46.814 45.155 19.022 1.00 31.70 296 VAL A N 1
ATOM 2125 C CA . VAL A 1 296 ? 46.966 44.719 20.390 1.00 28.99 296 VAL A CA 1
ATOM 2126 C C . VAL A 1 296 ? 48.427 44.337 20.659 1.00 31.04 296 VAL A C 1
ATOM 2127 O O . VAL A 1 296 ? 48.939 44.543 21.753 1.00 29.28 296 VAL A O 1
ATOM 2131 N N . ALA A 1 297 ? 49.116 43.866 19.623 1.00 31.71 297 ALA A N 1
ATOM 2132 C CA . ALA A 1 297 ? 50.513 43.478 19.753 1.00 34.46 297 ALA A CA 1
ATOM 2133 C C . ALA A 1 297 ? 51.387 44.697 19.991 1.00 34.87 297 ALA A C 1
ATOM 2134 O O . ALA A 1 297 ? 52.331 44.656 20.771 1.00 31.90 297 ALA A O 1
ATOM 2136 N N . GLU A 1 298 ? 51.067 45.796 19.326 1.00 37.34 298 GLU A N 1
ATOM 2137 C CA . GLU A 1 298 ? 51.836 47.010 19.514 1.00 36.12 298 GLU A CA 1
ATOM 2138 C C . GLU A 1 298 ? 51.557 47.520 20.927 1.00 37.18 298 GLU A C 1
ATOM 2139 O O . GLU A 1 298 ? 52.466 47.948 21.629 1.00 37.27 298 GLU A O 1
ATOM 2145 N N . SER A 1 299 ? 50.291 47.445 21.346 1.00 37.01 299 SER A N 1
ATOM 2146 C CA . SER A 1 299 ? 49.886 47.910 22.669 1.00 30.29 299 SER A CA 1
ATOM 2147 C C . SER A 1 299 ? 50.664 47.193 23.747 1.00 31.91 299 SER A C 1
ATOM 2148 O O . SER A 1 299 ? 51.153 47.833 24.680 1.00 29.06 299 SER A O 1
ATOM 2151 N N . VAL A 1 300 ? 50.761 45.860 23.619 1.00 32.17 300 VAL A N 1
ATOM 2152 C CA . VAL A 1 300 ? 51.545 45.060 24.538 1.00 28.44 300 VAL A CA 1
ATOM 2153 C C . VAL A 1 300 ? 53.011 45.491 24.471 1.00 30.79 300 VAL A C 1
ATOM 2154 O O . VAL A 1 300 ? 53.693 45.509 25.479 1.00 34.59 300 VAL A O 1
ATOM 2158 N N . ARG A 1 301 ? 53.496 45.862 23.290 1.00 35.05 301 ARG A N 1
ATOM 2159 C CA . ARG A 1 301 ? 54.891 46.279 23.168 1.00 36.40 301 ARG A CA 1
ATOM 2160 C C . ARG A 1 301 ? 55.163 47.498 24.013 1.00 34.75 301 ARG A C 1
ATOM 2161 O O . ARG A 1 301 ? 56.075 47.481 24.833 1.00 36.83 301 ARG A O 1
ATOM 2169 N N . LEU A 1 302 ? 54.369 48.543 23.800 1.00 34.07 302 LEU A N 1
ATOM 2170 C CA . LEU A 1 302 ? 54.497 49.787 24.553 1.00 36.85 302 LEU A CA 1
ATOM 2171 C C . LEU A 1 302 ? 54.386 49.512 26.053 1.00 39.03 302 LEU A C 1
ATOM 2172 O O . LEU A 1 302 ? 55.228 49.962 26.836 1.00 37.53 302 LEU A O 1
ATOM 2177 N N . ALA A 1 303 ? 53.361 48.751 26.436 1.00 38.78 303 ALA A N 1
ATOM 2178 C CA . ALA A 1 303 ? 53.161 48.347 27.825 1.00 41.02 303 ALA A CA 1
ATOM 2179 C C . ALA A 1 303 ? 54.438 47.796 28.474 1.00 43.52 303 ALA A C 1
ATOM 2180 O O . ALA A 1 303 ? 54.899 48.309 29.494 1.00 43.25 303 ALA A O 1
ATOM 2182 N N . LEU A 1 304 ? 55.004 46.751 27.882 1.00 44.68 304 LEU A N 1
ATOM 2183 C CA . LEU A 1 304 ? 56.234 46.160 28.402 1.00 43.82 304 LEU A CA 1
ATOM 2184 C C . LEU A 1 304 ? 57.411 47.141 28.375 1.00 45.16 304 LEU A C 1
ATOM 2185 O O . LEU A 1 304 ? 58.250 47.135 29.267 1.00 45.44 304 LEU A O 1
ATOM 2190 N N . ALA A 1 305 ? 57.463 47.989 27.355 1.00 47.65 305 ALA A N 1
ATOM 2191 C CA . ALA A 1 305 ? 58.542 48.962 27.219 1.00 48.64 305 ALA A CA 1
ATOM 2192 C C . ALA A 1 305 ? 58.384 50.132 28.178 1.00 47.89 305 ALA A C 1
ATOM 2193 O O . ALA A 1 305 ? 59.083 51.131 28.053 1.00 49.12 305 ALA A O 1
ATOM 2195 N N . GLY A 1 306 ? 57.462 50.005 29.127 1.00 49.06 306 GLY A N 1
ATOM 2196 C CA . GLY A 1 306 ? 57.170 51.069 30.069 1.00 47.78 306 GLY A CA 1
ATOM 2197 C C . GLY A 1 306 ? 56.736 52.364 29.401 1.00 48.15 306 GLY A C 1
ATOM 2198 O O . GLY A 1 306 ? 56.909 53.446 29.952 1.00 48.89 306 GLY A O 1
ATOM 2199 N N . GLU A 1 307 ? 56.170 52.261 28.208 1.00 48.80 307 GLU A N 1
ATOM 2200 C CA . GLU A 1 307 ? 55.671 53.442 27.519 1.00 48.55 307 GLU A CA 1
ATOM 2201 C C . GLU A 1 307 ? 54.162 53.653 27.716 1.00 46.77 307 GLU A C 1
ATOM 2202 O O . GLU A 1 307 ? 53.479 52.861 28.371 1.00 41.09 307 GLU A O 1
ATOM 2208 N N . PHE A 1 308 ? 53.655 54.745 27.154 1.00 48.26 308 PHE A N 1
ATOM 2209 C CA . PHE A 1 308 ? 52.250 55.085 27.286 1.00 48.40 308 PHE A CA 1
ATOM 2210 C C . PHE A 1 308 ? 51.396 54.217 26.381 1.00 47.17 308 PHE A C 1
ATOM 2211 O O . PHE A 1 308 ? 51.676 54.092 25.194 1.00 47.99 308 PHE A O 1
ATOM 2219 N N . VAL A 1 309 ? 50.341 53.635 26.932 1.00 44.14 309 VAL A N 1
ATOM 2220 C CA . VAL A 1 309 ? 49.465 52.804 26.121 1.00 41.97 309 VAL A CA 1
ATOM 2221 C C . VAL A 1 309 ? 48.147 53.506 25.814 1.00 41.08 309 VAL A C 1
ATOM 2222 O O . VAL A 1 309 ? 47.251 53.535 26.652 1.00 38.83 309 VAL A O 1
ATOM 2226 N N . PRO A 1 310 ? 48.027 54.050 24.604 1.00 41.67 310 PRO A N 1
ATOM 2227 C CA . PRO A 1 310 ? 46.891 54.906 24.240 1.00 42.16 310 PRO A CA 1
ATOM 2228 C C . PRO A 1 310 ? 45.586 54.116 24.194 1.00 46.27 310 PRO A C 1
ATOM 2229 O O . PRO A 1 310 ? 44.509 54.664 24.473 1.00 43.57 310 PRO A O 1
ATOM 2233 N N . ASP A 1 311 ? 45.694 52.830 23.866 1.00 47.26 311 ASP A N 1
ATOM 2234 C CA . ASP A 1 311 ? 44.527 51.978 23.748 1.00 51.45 311 ASP A CA 1
ATOM 2235 C C . ASP A 1 311 ? 44.179 51.314 25.073 1.00 50.51 311 ASP A C 1
ATOM 2236 O O . ASP A 1 311 ? 43.414 50.358 25.117 1.00 51.11 311 ASP A O 1
ATOM 2241 N N . ALA A 1 312 ? 44.752 51.825 26.156 1.00 49.56 312 ALA A N 1
ATOM 2242 C CA . ALA A 1 312 ? 44.421 51.349 27.491 1.00 49.82 312 ALA A CA 1
ATOM 2243 C C . ALA A 1 312 ? 42.918 51.455 27.686 1.00 49.30 312 ALA A C 1
ATOM 2244 O O . ALA A 1 312 ? 42.293 52.331 27.123 1.00 57.28 312 ALA A O 1
ATOM 2246 N N . VAL A 1 313 ? 42.333 50.559 28.464 1.00 47.67 313 VAL A N 1
ATOM 2247 C CA . VAL A 1 313 ? 40.904 50.606 28.718 1.00 45.41 313 VAL A CA 1
ATOM 2248 C C . VAL A 1 313 ? 40.701 50.922 30.169 1.00 47.09 313 VAL A C 1
ATOM 2249 O O . VAL A 1 313 ? 39.577 51.176 30.592 1.00 51.43 313 VAL A O 1
ATOM 2253 N N . ASN A 1 314 ? 41.801 50.878 30.935 1.00 45.67 314 ASN A N 1
ATOM 2254 C CA . ASN A 1 314 ? 41.768 50.994 32.395 1.00 39.39 314 ASN A CA 1
ATOM 2255 C C . ASN A 1 314 ? 43.058 51.517 33.032 1.00 40.28 314 ASN A C 1
ATOM 2256 O O . ASN A 1 314 ? 43.969 51.984 32.338 1.00 37.87 314 ASN A O 1
ATOM 2261 N N . VAL A 1 315 ? 43.103 51.470 34.366 1.00 43.53 315 VAL A N 1
ATOM 2262 C CA . VAL A 1 315 ? 44.264 51.927 35.117 1.00 49.88 315 VAL A CA 1
ATOM 2263 C C . VAL A 1 315 ? 44.991 50.739 35.739 1.00 51.05 315 VAL A C 1
ATOM 2264 O O . VAL A 1 315 ? 44.370 49.878 36.355 1.00 53.48 315 VAL A O 1
ATOM 2268 N N . GLY A 1 316 ? 46.305 50.677 35.590 1.00 54.14 316 GLY A N 1
ATOM 2269 C CA . GLY A 1 316 ? 47.040 49.625 36.261 1.00 61.18 316 GLY A CA 1
ATOM 2270 C C . GLY A 1 316 ? 48.532 49.852 36.320 1.00 66.05 316 GLY A C 1
ATOM 2271 O O . GLY A 1 316 ? 49.153 50.143 35.302 1.00 69.59 316 GLY A O 1
ATOM 2272 N N . GLY A 1 317 ? 49.110 49.699 37.507 1.00 67.48 317 GLY A N 1
ATOM 2273 C CA . GLY A 1 317 ? 50.532 49.925 37.699 1.00 69.96 317 GLY A CA 1
ATOM 2274 C C . GLY A 1 317 ? 50.792 51.234 38.420 1.00 73.02 317 GLY A C 1
ATOM 2275 O O . GLY A 1 317 ? 49.948 51.715 39.174 1.00 74.76 317 GLY A O 1
ATOM 2276 N N . GLY A 1 318 ? 51.963 51.818 38.197 1.00 74.76 318 GLY A N 1
ATOM 2277 C CA . GLY A 1 318 ? 52.264 53.118 38.766 1.00 76.67 318 GLY A CA 1
ATOM 2278 C C . GLY A 1 318 ? 51.520 54.214 38.025 1.00 77.59 318 GLY A C 1
ATOM 2279 O O . GLY A 1 318 ? 51.534 55.380 38.430 1.00 78.08 318 GLY A O 1
ATOM 2280 N N . VAL A 1 319 ? 50.848 53.831 36.943 1.00 77.70 319 VAL A N 1
ATOM 2281 C CA . VAL A 1 319 ? 50.200 54.796 36.052 1.00 78.81 319 VAL A CA 1
ATOM 2282 C C . VAL A 1 319 ? 49.348 55.843 36.791 1.00 75.58 319 VAL A C 1
ATOM 2283 O O . VAL A 1 319 ? 48.979 56.869 36.210 1.00 75.06 319 VAL A O 1
ATOM 2287 N N . VAL A 1 320 ? 49.050 55.590 38.069 1.00 71.61 320 VAL A N 1
ATOM 2288 C CA . VAL A 1 320 ? 48.383 56.585 38.913 1.00 64.55 320 VAL A CA 1
ATOM 2289 C C . VAL A 1 320 ? 48.814 56.489 40.372 1.00 62.22 320 VAL A C 1
ATOM 2290 O O . VAL A 1 320 ? 48.647 55.459 41.017 1.00 62.39 320 VAL A O 1
ATOM 2294 N N . ASN A 1 321 ? 49.379 57.580 40.876 1.00 59.95 321 ASN A N 1
ATOM 2295 C CA . ASN A 1 321 ? 49.667 57.755 42.294 1.00 57.52 321 ASN A CA 1
ATOM 2296 C C . ASN A 1 321 ? 48.497 57.343 43.203 1.00 56.41 321 ASN A C 1
ATOM 2297 O O . ASN A 1 321 ? 47.337 57.358 42.798 1.00 57.08 321 ASN A O 1
ATOM 2302 N N . GLU A 1 322 ? 48.788 56.998 44.444 1.00 53.93 322 GLU A N 1
ATOM 2303 C CA . GLU A 1 322 ? 47.721 56.622 45.367 1.00 54.13 322 GLU A CA 1
ATOM 2304 C C . GLU A 1 322 ? 46.892 57.841 45.810 1.00 50.27 322 GLU A C 1
ATOM 2305 O O . GLU A 1 322 ? 45.765 57.713 46.291 1.00 45.56 322 GLU A O 1
ATOM 2311 N N . GLU A 1 323 ? 47.470 59.027 45.651 1.00 47.40 323 GLU A N 1
ATOM 2312 C CA . GLU A 1 323 ? 46.845 60.263 46.099 1.00 43.58 323 GLU A CA 1
ATOM 2313 C C . GLU A 1 323 ? 45.772 60.675 45.119 1.00 38.18 323 GLU A C 1
ATOM 2314 O O . GLU A 1 323 ? 44.725 61.211 45.495 1.00 35.96 323 GLU A O 1
ATOM 2320 N N . VAL A 1 324 ? 46.052 60.387 43.854 1.00 30.32 324 VAL A N 1
ATOM 2321 C CA . VAL A 1 324 ? 45.232 60.825 42.766 1.00 25.93 324 VAL A CA 1
ATOM 2322 C C . VAL A 1 324 ? 44.092 59.838 42.500 1.00 28.91 324 VAL A C 1
ATOM 2323 O O . VAL A 1 324 ? 42.949 60.264 42.268 1.00 29.97 324 VAL A O 1
ATOM 2327 N N . ALA A 1 325 ? 44.387 58.540 42.609 1.00 23.49 325 ALA A N 1
ATOM 2328 C CA . ALA A 1 325 ? 43.421 57.474 42.307 1.00 26.73 325 ALA A CA 1
ATOM 2329 C C . ALA A 1 325 ? 41.954 57.782 42.642 1.00 26.27 325 ALA A C 1
ATOM 2330 O O . ALA A 1 325 ? 41.085 57.767 41.765 1.00 30.82 325 ALA A O 1
ATOM 2332 N N . PRO A 1 326 ? 41.648 58.043 43.904 1.00 26.26 326 PRO A N 1
ATOM 2333 C CA . PRO A 1 326 ? 40.246 58.303 44.266 1.00 25.61 326 PRO A CA 1
ATOM 2334 C C . PRO A 1 326 ? 39.658 59.554 43.590 1.00 24.11 326 PRO A C 1
ATOM 2335 O O . PRO A 1 326 ? 38.428 59.734 43.585 1.00 25.25 326 PRO A O 1
ATOM 2339 N N . TRP A 1 327 ? 40.493 60.386 42.986 1.00 17.24 327 TRP A N 1
ATOM 2340 C CA . TRP A 1 327 ? 39.928 61.530 42.277 1.00 21.27 327 TRP A CA 1
ATOM 2341 C C . TRP A 1 327 ? 39.366 61.194 40.870 1.00 23.11 327 TRP A C 1
ATOM 2342 O O . TRP A 1 327 ? 38.565 61.955 40.309 1.00 25.40 327 TRP A O 1
ATOM 2353 N N . LEU A 1 328 ? 39.768 60.061 40.304 1.00 20.10 328 LEU A N 1
ATOM 2354 C CA . LEU A 1 328 ? 39.317 59.708 38.955 1.00 21.39 328 LEU A CA 1
ATOM 2355 C C . LEU A 1 328 ? 37.786 59.676 38.849 1.00 22.34 328 LEU A C 1
ATOM 2356 O O . LEU A 1 328 ? 37.181 60.222 37.919 1.00 22.97 328 LEU A O 1
ATOM 2361 N N . ASP A 1 329 ? 37.163 58.994 39.792 1.00 26.20 329 ASP A N 1
ATOM 2362 C CA . ASP A 1 329 ? 35.755 58.689 39.698 1.00 22.30 329 ASP A CA 1
ATOM 2363 C C . ASP A 1 329 ? 34.970 59.954 39.938 1.00 21.24 329 ASP A C 1
ATOM 2364 O O . ASP A 1 329 ? 33.874 60.145 39.417 1.00 29.36 329 ASP A O 1
ATOM 2369 N N . LEU A 1 330 ? 35.523 60.842 40.744 1.00 21.45 330 LEU A N 1
ATOM 2370 C CA . LEU A 1 330 ? 34.766 62.011 41.098 1.00 22.17 330 LEU A CA 1
ATOM 2371 C C . LEU A 1 330 ? 34.801 62.896 39.876 1.00 25.58 330 LEU A C 1
ATOM 2372 O O . LEU A 1 330 ? 33.778 63.459 39.470 1.00 26.21 330 LEU A O 1
ATOM 2377 N N . VAL A 1 331 ? 35.976 62.990 39.264 1.00 21.44 331 VAL A N 1
ATOM 2378 C CA . VAL A 1 331 ? 36.093 63.844 38.102 1.00 20.07 331 VAL A CA 1
ATOM 2379 C C . VAL A 1 331 ? 35.241 63.355 36.930 1.00 20.78 331 VAL A C 1
ATOM 2380 O O . VAL A 1 331 ? 34.541 64.140 36.255 1.00 18.70 331 VAL A O 1
ATOM 2384 N N . ARG A 1 332 ? 35.227 62.047 36.737 1.00 16.31 332 ARG A N 1
ATOM 2385 C CA . ARG A 1 332 ? 34.265 61.473 35.814 1.00 16.40 332 ARG A CA 1
ATOM 2386 C C . ARG A 1 332 ? 32.897 62.086 36.035 1.00 18.48 332 ARG A C 1
ATOM 2387 O O . ARG A 1 332 ? 32.272 62.620 35.087 1.00 26.58 332 ARG A O 1
ATOM 2395 N N . LYS A 1 333 ? 32.443 62.080 37.286 1.00 16.67 333 LYS A N 1
ATOM 2396 C CA . LYS A 1 333 ? 31.114 62.623 37.576 1.00 19.23 333 LYS A CA 1
ATOM 2397 C C . LYS A 1 333 ? 30.972 64.135 37.312 1.00 16.41 333 LYS A C 1
ATOM 2398 O O . LYS A 1 333 ? 29.892 64.599 36.995 1.00 18.97 333 LYS A O 1
ATOM 2404 N N . LEU A 1 334 ? 32.054 64.897 37.438 1.00 21.14 334 LEU A N 1
ATOM 2405 C CA . LEU A 1 334 ? 32.042 66.334 37.105 1.00 18.73 334 LEU A CA 1
ATOM 2406 C C . LEU A 1 334 ? 31.848 66.556 35.582 1.00 14.67 334 LEU A C 1
ATOM 2407 O O . LEU A 1 334 ? 31.066 67.396 35.163 1.00 19.82 334 LEU A O 1
ATOM 2412 N N . GLY A 1 335 ? 32.536 65.763 34.761 1.00 12.84 335 GLY A N 1
ATOM 2413 C CA . GLY A 1 335 ? 32.291 65.724 33.332 1.00 11.96 335 GLY A CA 1
ATOM 2414 C C . GLY A 1 335 ? 30.834 65.366 32.998 1.00 15.60 335 GLY A C 1
ATOM 2415 O O . GLY A 1 335 ? 30.235 66.010 32.155 1.00 23.53 335 GLY A O 1
ATOM 2416 N N . VAL A 1 336 ? 30.254 64.372 33.661 1.00 10.91 336 VAL A N 1
ATOM 2417 C CA . VAL A 1 336 ? 28.896 63.958 33.319 1.00 13.96 336 VAL A CA 1
ATOM 2418 C C . VAL A 1 336 ? 28.029 65.167 33.563 1.00 14.84 336 VAL A C 1
ATOM 2419 O O . VAL A 1 336 ? 27.270 65.579 32.717 1.00 14.50 336 VAL A O 1
ATOM 2423 N N . LEU A 1 337 ? 28.215 65.765 34.724 1.00 19.92 337 LEU A N 1
ATOM 2424 C CA . LEU A 1 337 ? 27.368 66.858 35.182 1.00 25.25 337 LEU A CA 1
ATOM 2425 C C . LEU A 1 337 ? 27.569 68.126 34.335 1.00 24.58 337 LEU A C 1
ATOM 2426 O O . LEU A 1 337 ? 26.605 68.843 34.002 1.00 16.87 337 LEU A O 1
ATOM 2431 N N . ALA A 1 338 ? 28.823 68.409 33.990 1.00 18.66 338 ALA A N 1
ATOM 2432 C CA . ALA A 1 338 ? 29.105 69.570 33.157 1.00 23.97 338 ALA A CA 1
ATOM 2433 C C . ALA A 1 338 ? 28.428 69.377 31.788 1.00 23.92 338 ALA A C 1
ATOM 2434 O O . ALA A 1 338 ? 27.839 70.299 31.220 1.00 23.54 338 ALA A O 1
ATOM 2436 N N . GLY A 1 339 ? 28.505 68.160 31.264 1.00 22.70 339 GLY A N 1
ATOM 2437 C CA . GLY A 1 339 ? 27.781 67.841 30.055 1.00 20.44 339 GLY A CA 1
ATOM 2438 C C . GLY A 1 339 ? 26.272 68.032 30.172 1.00 21.94 339 GLY A C 1
ATOM 2439 O O . GLY A 1 339 ? 25.623 68.579 29.266 1.00 17.01 339 GLY A O 1
ATOM 2440 N N . VAL A 1 340 ? 25.695 67.565 31.274 1.00 19.17 340 VAL A N 1
ATOM 2441 C CA . VAL A 1 340 ? 24.247 67.649 31.445 1.00 21.07 340 VAL A CA 1
ATOM 2442 C C . VAL A 1 340 ? 23.756 69.087 31.626 1.00 18.58 340 VAL A C 1
ATOM 2443 O O . VAL A 1 340 ? 22.709 69.472 31.113 1.00 28.62 340 VAL A O 1
ATOM 2447 N N . LEU A 1 341 ? 24.511 69.896 32.347 1.00 24.13 341 LEU A N 1
ATOM 2448 C CA . LEU A 1 341 ? 24.139 71.298 32.539 1.00 24.87 341 LEU A CA 1
ATOM 2449 C C . LEU A 1 341 ? 24.429 72.185 31.336 1.00 27.65 341 LEU A C 1
ATOM 2450 O O . LEU A 1 341 ? 24.131 73.376 31.370 1.00 31.99 341 LEU A O 1
ATOM 2455 N N . SER A 1 342 ? 25.057 71.636 30.296 1.00 26.98 342 SER A N 1
ATOM 2456 C CA . SER A 1 342 ? 25.392 72.425 29.118 1.00 23.90 342 SER A CA 1
ATOM 2457 C C . SER A 1 342 ? 24.209 72.343 28.187 1.00 27.29 342 SER A C 1
ATOM 2458 O O . SER A 1 342 ? 23.640 71.249 28.050 1.00 23.17 342 SER A O 1
ATOM 2461 N N . ASP A 1 343 ? 23.853 73.474 27.553 1.00 26.87 343 ASP A N 1
ATOM 2462 C CA . ASP A 1 343 ? 22.804 73.511 26.506 1.00 32.79 343 ASP A CA 1
ATOM 2463 C C . ASP A 1 343 ? 23.117 72.613 25.327 1.00 31.23 343 ASP A C 1
ATOM 2464 O O . ASP A 1 343 ? 22.282 71.836 24.904 1.00 28.98 343 ASP A O 1
ATOM 2469 N N . GLU A 1 344 ? 24.320 72.727 24.782 1.00 28.34 344 GLU A N 1
ATOM 2470 C CA . GLU A 1 344 ? 24.753 71.762 23.785 1.00 29.23 344 GLU A CA 1
ATOM 2471 C C . GLU A 1 344 ? 26.187 71.307 24.071 1.00 23.80 344 GLU A C 1
ATOM 2472 O O . GLU A 1 344 ? 26.824 71.847 24.977 1.00 22.78 344 GLU A O 1
ATOM 2478 N N . LEU A 1 345 ? 26.680 70.321 23.315 1.00 13.40 345 LEU A N 1
ATOM 2479 C CA . LEU A 1 345 ? 28.007 69.716 23.556 1.00 14.54 345 LEU A CA 1
ATOM 2480 C C . LEU A 1 345 ? 29.066 70.802 23.681 1.00 16.94 345 LEU A C 1
ATOM 2481 O O . LEU A 1 345 ? 29.158 71.647 22.804 1.00 19.89 345 LEU A O 1
ATOM 2486 N N . PRO A 1 346 ? 29.844 70.845 24.751 1.00 18.88 346 PRO A N 1
ATOM 2487 C CA . PRO A 1 346 ? 30.935 71.836 24.803 1.00 20.32 346 PRO A CA 1
ATOM 2488 C C . PRO A 1 346 ? 32.023 71.496 23.783 1.00 24.27 346 PRO A C 1
ATOM 2489 O O . PRO A 1 346 ? 32.161 70.308 23.415 1.00 26.62 346 PRO A O 1
ATOM 2493 N N . VAL A 1 347 ? 32.780 72.499 23.333 1.00 19.19 347 VAL A N 1
ATOM 2494 C CA . VAL A 1 347 ? 33.906 72.229 22.438 1.00 17.49 347 VAL A CA 1
ATOM 2495 C C . VAL A 1 347 ? 35.093 71.747 23.203 1.00 18.71 347 VAL A C 1
ATOM 2496 O O . VAL A 1 347 ? 35.878 70.957 22.689 1.00 19.77 347 VAL A O 1
ATOM 2500 N N . SER A 1 348 ? 35.250 72.255 24.418 1.00 18.17 348 SER A N 1
ATOM 2501 C CA . SER A 1 348 ? 36.334 71.800 25.267 1.00 14.80 348 SER A CA 1
ATOM 2502 C C . SER A 1 348 ? 35.934 71.704 26.720 1.00 24.53 348 SER A C 1
ATOM 2503 O O . SER A 1 348 ? 34.959 72.340 27.180 1.00 22.88 348 SER A O 1
ATOM 2506 N N . LEU A 1 349 ? 36.695 70.885 27.443 1.00 18.61 349 LEU A N 1
ATOM 2507 C CA . LEU A 1 349 ? 36.628 70.888 28.888 1.00 16.75 349 LEU A CA 1
ATOM 2508 C C . LEU A 1 349 ? 37.952 71.441 29.430 1.00 15.01 349 LEU A C 1
ATOM 2509 O O . LEU A 1 349 ? 39.028 70.929 29.100 1.00 20.51 349 LEU A O 1
ATOM 2514 N N . SER A 1 350 ? 37.871 72.485 30.254 1.00 17.58 350 SER A N 1
ATOM 2515 C CA . SER A 1 350 ? 39.021 72.947 31.029 1.00 25.56 350 SER A CA 1
ATOM 2516 C C . SER A 1 350 ? 39.007 72.332 32.431 1.00 30.26 350 SER A C 1
ATOM 2517 O O . SER A 1 350 ? 38.136 72.625 33.246 1.00 24.47 350 SER A O 1
ATOM 2520 N N . VAL A 1 351 ? 39.962 71.461 32.719 1.00 25.25 351 VAL A N 1
ATOM 2521 C CA . VAL A 1 351 ? 39.963 70.897 34.037 1.00 21.92 351 VAL A CA 1
ATOM 2522 C C . VAL A 1 351 ? 40.949 71.634 34.907 1.00 21.74 351 VAL A C 1
ATOM 2523 O O . VAL A 1 351 ? 42.147 71.664 34.627 1.00 28.17 351 VAL A O 1
ATOM 2527 N N . GLN A 1 352 ? 40.425 72.264 35.957 1.00 22.67 352 GLN A N 1
ATOM 2528 C CA . GLN A 1 352 ? 41.257 73.014 36.877 1.00 25.19 352 GLN A CA 1
ATOM 2529 C C . GLN A 1 352 ? 41.406 72.283 38.201 1.00 24.43 352 GLN A C 1
ATOM 2530 O O . GLN A 1 352 ? 40.404 71.934 38.863 1.00 20.10 352 GLN A O 1
ATOM 2536 N N . VAL A 1 353 ? 42.666 72.016 38.544 1.00 13.26 353 VAL A N 1
ATOM 2537 C CA . VAL A 1 353 ? 43.020 71.348 39.767 1.00 13.31 353 VAL A CA 1
ATOM 2538 C C . VAL A 1 353 ? 43.614 72.394 40.695 1.00 14.74 353 VAL A C 1
ATOM 2539 O O . VAL A 1 353 ? 44.590 73.038 40.348 1.00 17.64 353 VAL A O 1
ATOM 2543 N N . ARG A 1 354 ? 43.003 72.586 41.861 1.00 14.30 354 ARG A N 1
ATOM 2544 C CA . ARG A 1 354 ? 43.462 73.602 42.810 1.00 18.77 354 ARG A CA 1
ATOM 2545 C C . ARG A 1 354 ? 43.789 73.021 44.192 1.00 19.93 354 ARG A C 1
ATOM 2546 O O . ARG A 1 354 ? 43.110 72.108 44.656 1.00 23.22 354 ARG A O 1
ATOM 2554 N N . GLY A 1 355 ? 44.792 73.586 44.860 1.00 13.59 355 GLY A N 1
ATOM 2555 C CA . GLY A 1 355 ? 45.070 73.249 46.237 1.00 16.36 355 GLY A CA 1
ATOM 2556 C C . GLY A 1 355 ? 46.182 72.219 46.382 1.00 22.67 355 GLY A C 1
ATOM 2557 O O . GLY A 1 355 ? 47.130 72.222 45.620 1.00 14.24 355 GLY A O 1
ATOM 2558 N N . GLU A 1 356 ? 46.037 71.317 47.346 1.00 23.35 356 GLU A N 1
ATOM 2559 C CA . GLU A 1 356 ? 47.080 70.349 47.602 1.00 22.83 356 GLU A CA 1
ATOM 2560 C C . GLU A 1 356 ? 47.252 69.451 46.410 1.00 24.62 356 GLU A C 1
ATOM 2561 O O . GLU A 1 356 ? 48.390 69.173 46.025 1.00 21.77 356 GLU A O 1
ATOM 2567 N N . LEU A 1 357 ? 46.124 69.056 45.802 1.00 21.62 357 LEU A N 1
ATOM 2568 C CA . LEU A 1 357 ? 46.106 68.114 44.659 1.00 18.92 357 LEU A CA 1
ATOM 2569 C C . LEU A 1 357 ? 46.991 68.551 43.484 1.00 14.21 357 LEU A C 1
ATOM 2570 O O . LEU A 1 357 ? 47.489 67.736 42.720 1.00 15.45 357 LEU A O 1
ATOM 2575 N N . ALA A 1 358 ? 47.189 69.854 43.368 1.00 18.38 358 ALA A N 1
ATOM 2576 C CA . ALA A 1 358 ? 47.888 70.467 42.257 1.00 13.96 358 ALA A CA 1
ATOM 2577 C C . ALA A 1 358 ? 49.334 70.082 42.293 1.00 16.80 358 ALA A C 1
ATOM 2578 O O . ALA A 1 358 ? 50.037 70.289 41.327 1.00 22.61 358 ALA A O 1
ATOM 2580 N N . ALA A 1 359 ? 49.790 69.536 43.412 1.00 13.84 359 ALA A N 1
ATOM 2581 C CA . ALA A 1 359 ? 51.179 69.139 43.499 1.00 14.96 359 ALA A CA 1
ATOM 2582 C C . ALA A 1 359 ? 51.325 67.745 42.888 1.00 21.76 359 ALA A C 1
ATOM 2583 O O . ALA A 1 359 ? 52.422 67.252 42.720 1.00 24.09 359 ALA A O 1
ATOM 2585 N N . GLU A 1 360 ? 50.210 67.108 42.562 1.00 23.34 360 GLU A N 1
ATOM 2586 C CA . GLU A 1 360 ? 50.262 65.732 42.079 1.00 23.21 360 GLU A CA 1
ATOM 2587 C C . GLU A 1 360 ? 50.365 65.713 40.547 1.00 23.45 360 GLU A C 1
ATOM 2588 O O . GLU A 1 360 ? 50.267 66.754 39.891 1.00 23.17 360 GLU A O 1
ATOM 2594 N N . GLU A 1 361 ? 50.558 64.526 39.983 1.00 21.94 361 GLU A N 1
ATOM 2595 C CA . GLU A 1 361 ? 50.606 64.357 38.540 1.00 25.30 361 GLU A CA 1
ATOM 2596 C C . GLU A 1 361 ? 49.192 63.964 38.149 1.00 22.41 361 GLU A C 1
ATOM 2597 O O . GLU A 1 361 ? 48.744 62.880 38.501 1.00 24.39 361 GLU A O 1
ATOM 2603 N N . VAL A 1 362 ? 48.481 64.859 37.460 1.00 25.07 362 VAL A N 1
ATOM 2604 C CA . VAL A 1 362 ? 47.009 64.776 37.348 1.00 22.25 362 VAL A CA 1
ATOM 2605 C C . VAL A 1 362 ? 46.425 64.764 35.932 1.00 24.96 362 VAL A C 1
ATOM 2606 O O . VAL A 1 362 ? 45.211 65.021 35.745 1.00 21.19 362 VAL A O 1
ATOM 2610 N N . GLU A 1 363 ? 47.268 64.455 34.946 1.00 24.03 363 GLU A N 1
ATOM 2611 C CA . GLU A 1 363 ? 46.834 64.378 33.552 1.00 26.48 363 GLU A CA 1
ATOM 2612 C C . GLU A 1 363 ? 45.719 63.359 33.358 1.00 24.09 363 GLU A C 1
ATOM 2613 O O . GLU A 1 363 ? 44.750 63.647 32.669 1.00 31.29 363 GLU A O 1
ATOM 2619 N N . VAL A 1 364 ? 45.810 62.193 33.985 1.00 19.80 364 VAL A N 1
ATOM 2620 C CA . VAL A 1 364 ? 44.697 61.241 33.895 1.00 24.55 364 VAL A CA 1
ATOM 2621 C C . VAL A 1 364 ? 43.304 61.888 34.213 1.00 22.27 364 VAL A C 1
ATOM 2622 O O . VAL A 1 364 ? 42.279 61.433 33.729 1.00 25.70 364 VAL A O 1
ATOM 2626 N N . LEU A 1 365 ? 43.272 62.948 35.010 1.00 23.13 365 LEU A N 1
ATOM 2627 C CA . LEU A 1 365 ? 41.994 63.562 35.392 1.00 23.45 365 LEU A CA 1
ATOM 2628 C C . LEU A 1 365 ? 41.315 64.251 34.197 1.00 25.02 365 LEU A C 1
ATOM 2629 O O . LEU A 1 365 ? 40.077 64.209 34.019 1.00 20.18 365 LEU A O 1
ATOM 2634 N N . ARG A 1 366 ? 42.131 64.907 33.385 1.00 19.64 366 ARG A N 1
ATOM 2635 C CA . ARG A 1 366 ? 41.655 65.430 32.121 1.00 21.58 366 ARG A CA 1
ATOM 2636 C C . ARG A 1 366 ? 40.942 64.328 31.293 1.00 21.76 366 ARG A C 1
ATOM 2637 O O . ARG A 1 366 ? 39.884 64.574 30.720 1.00 24.00 366 ARG A O 1
ATOM 2645 N N . LEU A 1 367 ? 41.467 63.109 31.302 1.00 19.74 367 LEU A N 1
ATOM 2646 C CA . LEU A 1 367 ? 40.793 62.000 30.612 1.00 16.85 367 LEU A CA 1
ATOM 2647 C C . LEU A 1 367 ? 39.532 61.554 31.322 1.00 21.67 367 LEU A C 1
ATOM 2648 O O . LEU A 1 367 ? 38.538 61.139 30.680 1.00 28.23 367 LEU A O 1
ATOM 2653 N N . SER A 1 368 ? 39.556 61.595 32.652 1.00 22.55 368 SER A N 1
ATOM 2654 C CA . SER A 1 368 ? 38.355 61.246 33.419 1.00 22.84 368 SER A CA 1
ATOM 2655 C C . SER A 1 368 ? 37.209 62.184 33.101 1.00 20.94 368 SER A C 1
ATOM 2656 O O . SER A 1 368 ? 36.103 61.747 32.862 1.00 25.85 368 SER A O 1
ATOM 2659 N N . ALA A 1 369 ? 37.485 63.483 33.093 1.00 18.42 369 ALA A N 1
ATOM 2660 C CA . ALA A 1 369 ? 36.494 64.473 32.735 1.00 20.31 369 ALA A CA 1
ATOM 2661 C C . ALA A 1 369 ? 35.873 64.168 31.355 1.00 26.70 369 ALA A C 1
ATOM 2662 O O . ALA A 1 369 ? 34.647 64.153 31.211 1.00 12.96 369 ALA A O 1
ATOM 2664 N N . LEU A 1 370 ? 36.724 63.881 30.359 1.00 27.18 370 LEU A N 1
ATOM 2665 C CA . LEU A 1 370 ? 36.254 63.516 29.019 1.00 23.82 370 LEU A CA 1
ATOM 2666 C C . LEU A 1 370 ? 35.366 62.256 29.034 1.00 22.93 370 LEU A C 1
ATOM 2667 O O . LEU A 1 370 ? 34.319 62.207 28.361 1.00 22.09 370 LEU A O 1
ATOM 2672 N N . ARG A 1 371 ? 35.796 61.229 29.777 1.00 24.00 371 ARG A N 1
ATOM 2673 C CA . ARG A 1 371 ? 35.055 59.956 29.826 1.00 20.02 371 ARG A CA 1
ATOM 2674 C C . ARG A 1 371 ? 33.642 60.196 30.338 1.00 24.55 371 ARG A C 1
ATOM 2675 O O . ARG A 1 371 ? 32.668 59.551 29.900 1.00 25.38 371 ARG A O 1
ATOM 2683 N N . GLY A 1 372 ? 33.542 61.101 31.311 1.00 20.83 372 GLY A N 1
ATOM 2684 C CA . GLY A 1 372 ? 32.276 61.373 31.934 1.00 18.98 372 GLY A CA 1
ATOM 2685 C C . GLY A 1 372 ? 31.430 62.126 30.956 1.00 16.44 372 GLY A C 1
ATOM 2686 O O . GLY A 1 372 ? 30.256 61.778 30.747 1.00 20.76 372 GLY A O 1
ATOM 2687 N N . LEU A 1 373 ? 32.016 63.165 30.357 1.00 17.94 373 LEU A N 1
ATOM 2688 C CA . LEU A 1 373 ? 31.290 64.002 29.390 1.00 18.26 373 LEU A CA 1
ATOM 2689 C C . LEU A 1 373 ? 30.681 63.156 28.306 1.00 24.14 373 LEU A C 1
ATOM 2690 O O . LEU A 1 373 ? 29.586 63.477 27.843 1.00 18.38 373 LEU A O 1
ATOM 2695 N N . PHE A 1 374 ? 31.394 62.090 27.906 1.00 16.71 374 PHE A N 1
ATOM 2696 C CA . PHE A 1 374 ? 30.978 61.321 26.743 1.00 22.07 374 PHE A CA 1
ATOM 2697 C C . PHE A 1 374 ? 30.351 59.986 27.090 1.00 26.93 374 PHE A C 1
ATOM 2698 O O . PHE A 1 374 ? 30.220 59.123 26.232 1.00 26.11 374 PHE A O 1
ATOM 2706 N N . SER A 1 375 ? 29.929 59.799 28.329 1.00 26.72 375 SER A N 1
ATOM 2707 C CA . SER A 1 375 ? 29.579 58.438 28.684 1.00 27.55 375 SER A CA 1
ATOM 2708 C C . SER A 1 375 ? 28.271 57.932 28.067 1.00 25.91 375 SER A C 1
ATOM 2709 O O . SER A 1 375 ? 28.025 56.725 28.067 1.00 28.58 375 SER A O 1
ATOM 2712 N N . ALA A 1 376 ? 27.472 58.826 27.497 1.00 21.86 376 ALA A N 1
ATOM 2713 C CA . ALA A 1 376 ? 26.260 58.401 26.788 1.00 25.38 376 ALA A CA 1
ATOM 2714 C C . ALA A 1 376 ? 26.618 57.639 25.516 1.00 26.28 376 ALA A C 1
ATOM 2715 O O . ALA A 1 376 ? 25.790 56.927 24.953 1.00 22.16 376 ALA A O 1
ATOM 2717 N N . VAL A 1 377 ? 27.863 57.780 25.076 1.00 25.53 377 VAL A N 1
ATOM 2718 C CA . VAL A 1 377 ? 28.331 57.036 23.921 1.00 24.56 377 VAL A CA 1
ATOM 2719 C C . VAL A 1 377 ? 29.585 56.257 24.227 1.00 28.57 377 VAL A C 1
ATOM 2720 O O . VAL A 1 377 ? 30.346 55.955 23.321 1.00 32.03 377 VAL A O 1
ATOM 2724 N N . ILE A 1 378 ? 29.821 55.957 25.500 1.00 30.45 378 ILE A N 1
ATOM 2725 C CA . ILE A 1 378 ? 30.898 55.044 25.878 1.00 30.11 378 ILE A CA 1
ATOM 2726 C C . ILE A 1 378 ? 30.330 53.811 26.602 1.00 36.10 378 ILE A C 1
ATOM 2727 O O . ILE A 1 378 ? 29.350 53.912 27.363 1.00 35.78 378 ILE A O 1
ATOM 2732 N N . GLU A 1 379 ? 30.931 52.653 26.328 1.00 43.83 379 GLU A N 1
ATOM 2733 C CA . GLU A 1 379 ? 30.492 51.373 26.898 1.00 54.26 379 GLU A CA 1
ATOM 2734 C C . GLU A 1 379 ? 31.148 51.098 28.251 1.00 57.35 379 GLU A C 1
ATOM 2735 O O . GLU A 1 379 ? 32.310 51.440 28.476 1.00 56.94 379 GLU A O 1
ATOM 2741 N N . ASP A 1 380 ? 30.389 50.476 29.145 1.00 62.77 380 ASP A N 1
ATOM 2742 C CA . ASP A 1 380 ? 30.724 50.460 30.576 1.00 67.81 380 ASP A CA 1
ATOM 2743 C C . ASP A 1 380 ? 32.177 50.165 30.941 1.00 66.09 380 ASP A C 1
ATOM 2744 O O . ASP A 1 380 ? 32.825 50.963 31.618 1.00 64.96 380 ASP A O 1
ATOM 2749 N N . ALA A 1 381 ? 32.682 49.022 30.498 1.00 65.10 381 ALA A N 1
ATOM 2750 C CA . ALA A 1 381 ? 34.001 48.563 30.930 1.00 66.52 381 ALA A CA 1
ATOM 2751 C C . ALA A 1 381 ? 35.114 49.626 30.831 1.00 65.15 381 ALA A C 1
ATOM 2752 O O . ALA A 1 381 ? 35.989 49.697 31.693 1.00 66.35 381 ALA A O 1
ATOM 2754 N N . VAL A 1 382 ? 35.048 50.465 29.800 1.00 64.67 382 VAL A N 1
ATOM 2755 C CA . VAL A 1 382 ? 36.113 51.410 29.475 1.00 60.71 382 VAL A CA 1
ATOM 2756 C C . VAL A 1 382 ? 36.116 52.616 30.405 1.00 57.12 382 VAL A C 1
ATOM 2757 O O . VAL A 1 382 ? 35.100 53.266 30.568 1.00 55.34 382 VAL A O 1
ATOM 2761 N N . THR A 1 383 ? 37.282 52.895 30.995 1.00 56.59 383 THR A N 1
ATOM 2762 C CA . THR A 1 383 ? 37.490 53.930 32.014 1.00 53.64 383 THR A CA 1
ATOM 2763 C C . THR A 1 383 ? 38.343 55.043 31.436 1.00 50.94 383 THR A C 1
ATOM 2764 O O . THR A 1 383 ? 38.275 56.206 31.839 1.00 46.73 383 THR A O 1
ATOM 2768 N N . PHE A 1 384 ? 39.161 54.638 30.482 1.00 50.43 384 PHE A N 1
ATOM 2769 C CA . PHE A 1 384 ? 40.154 55.484 29.854 1.00 54.27 384 PHE A CA 1
ATOM 2770 C C . PHE A 1 384 ? 39.560 55.870 28.511 1.00 50.52 384 PHE A C 1
ATOM 2771 O O . PHE A 1 384 ? 38.805 55.109 27.921 1.00 47.49 384 PHE A O 1
ATOM 2779 N N . VAL A 1 385 ? 39.862 57.058 28.018 1.00 47.37 385 VAL A N 1
ATOM 2780 C CA . VAL A 1 385 ? 39.608 57.267 26.612 1.00 45.75 385 VAL A CA 1
ATOM 2781 C C . VAL A 1 385 ? 40.819 57.804 25.946 1.00 39.70 385 VAL A C 1
ATOM 2782 O O . VAL A 1 385 ? 41.662 58.448 26.588 1.00 41.02 385 VAL A O 1
ATOM 2786 N N . ASN A 1 386 ? 40.900 57.511 24.653 1.00 29.86 386 ASN A N 1
ATOM 2787 C CA . ASN A 1 386 ? 41.964 58.029 23.831 1.00 29.91 386 ASN A CA 1
ATOM 2788 C C . ASN A 1 386 ? 41.641 59.473 23.439 1.00 27.14 386 ASN A C 1
ATOM 2789 O O . ASN A 1 386 ? 40.892 59.724 22.493 1.00 30.84 386 ASN A O 1
ATOM 2794 N N . ALA A 1 387 ? 42.202 60.410 24.198 1.00 28.84 387 ALA A N 1
ATOM 2795 C CA . ALA A 1 387 ? 41.939 61.841 24.025 1.00 28.19 387 ALA A CA 1
ATOM 2796 C C . ALA A 1 387 ? 42.206 62.325 22.592 1.00 29.10 387 ALA A C 1
ATOM 2797 O O . ALA A 1 387 ? 41.281 62.860 21.963 1.00 25.57 387 ALA A O 1
ATOM 2799 N N . PRO A 1 388 ? 43.435 62.108 22.069 1.00 24.30 388 PRO A N 1
ATOM 2800 C CA . PRO A 1 388 ? 43.756 62.425 20.668 1.00 22.84 388 PRO A CA 1
ATOM 2801 C C . PRO A 1 388 ? 42.743 61.831 19.671 1.00 24.21 388 PRO A C 1
ATOM 2802 O O . PRO A 1 388 ? 42.388 62.500 18.707 1.00 26.50 388 PRO A O 1
ATOM 2806 N N . ALA A 1 389 ? 42.255 60.618 19.913 1.00 22.71 389 ALA A N 1
ATOM 2807 C CA . ALA A 1 389 ? 41.278 60.039 18.997 1.00 20.39 389 ALA A CA 1
ATOM 2808 C C . ALA A 1 389 ? 39.926 60.725 19.132 1.00 20.73 389 ALA A C 1
ATOM 2809 O O . ALA A 1 389 ? 39.256 61.009 18.145 1.00 23.63 389 ALA A O 1
ATOM 2811 N N . LEU A 1 390 ? 39.511 60.969 20.362 1.00 20.57 390 LEU A N 1
ATOM 2812 C CA . LEU A 1 390 ? 38.220 61.546 20.577 1.00 23.33 390 LEU A CA 1
ATOM 2813 C C . LEU A 1 390 ? 38.173 62.989 19.981 1.00 22.58 390 LEU A C 1
ATOM 2814 O O . LEU A 1 390 ? 37.217 63.374 19.336 1.00 21.78 390 LEU A O 1
ATOM 2819 N N . ALA A 1 391 ? 39.243 63.749 20.129 1.00 21.25 391 ALA A N 1
ATOM 2820 C CA . ALA A 1 391 ? 39.315 65.090 19.538 1.00 23.89 391 ALA A CA 1
ATOM 2821 C C . ALA A 1 391 ? 39.118 65.085 18.025 1.00 26.49 391 ALA A C 1
ATOM 2822 O O . ALA A 1 391 ? 38.291 65.849 17.491 1.00 28.97 391 ALA A O 1
ATOM 2824 N N . ALA A 1 392 ? 39.883 64.218 17.350 1.00 26.94 392 ALA A N 1
ATOM 2825 C CA . ALA A 1 392 ? 39.825 64.058 15.886 1.00 26.38 392 ALA A CA 1
ATOM 2826 C C . ALA A 1 392 ? 38.501 63.513 15.381 1.00 23.51 392 ALA A C 1
ATOM 2827 O O . ALA A 1 392 ? 38.031 63.945 14.344 1.00 27.59 392 ALA A O 1
ATOM 2829 N N . GLU A 1 393 ? 37.917 62.560 16.101 1.00 20.70 393 GLU A N 1
ATOM 2830 C CA . GLU A 1 393 ? 36.656 61.966 15.675 1.00 18.73 393 GLU A CA 1
ATOM 2831 C C . GLU A 1 393 ? 35.482 62.906 15.932 1.00 17.04 393 GLU A C 1
ATOM 2832 O O . GLU A 1 393 ? 34.649 63.083 15.060 1.00 20.74 393 GLU A O 1
ATOM 2838 N N . ARG A 1 394 ? 35.447 63.547 17.098 1.00 21.57 394 ARG A N 1
ATOM 2839 C CA . ARG A 1 394 ? 34.222 64.197 17.581 1.00 16.60 394 ARG A CA 1
ATOM 2840 C C . ARG A 1 394 ? 34.317 65.683 17.775 1.00 17.78 394 ARG A C 1
ATOM 2841 O O . ARG A 1 394 ? 33.304 66.360 17.871 1.00 21.97 394 ARG A O 1
ATOM 2849 N N . GLY A 1 395 ? 35.533 66.211 17.829 1.00 17.85 395 GLY A N 1
ATOM 2850 C CA . GLY A 1 395 ? 35.669 67.652 17.820 1.00 20.28 395 GLY A CA 1
ATOM 2851 C C . GLY A 1 395 ? 35.888 68.307 19.181 1.00 23.81 395 GLY A C 1
ATOM 2852 O O . GLY A 1 395 ? 35.949 69.524 19.252 1.00 23.57 395 GLY A O 1
ATOM 2853 N N . VAL A 1 396 ? 36.052 67.509 20.241 1.00 17.71 396 VAL A N 1
ATOM 2854 C CA . VAL A 1 396 ? 36.125 68.020 21.601 1.00 11.65 396 VAL A CA 1
ATOM 2855 C C . VAL A 1 396 ? 37.463 67.784 22.266 1.00 20.28 396 VAL A C 1
ATOM 2856 O O . VAL A 1 396 ? 38.002 66.664 22.222 1.00 20.97 396 VAL A O 1
ATOM 2860 N N . THR A 1 397 ? 38.025 68.809 22.896 1.00 15.84 397 THR A N 1
ATOM 2861 C CA . THR A 1 397 ? 39.302 68.559 23.616 1.00 19.21 397 THR A CA 1
ATOM 2862 C C . THR A 1 397 ? 39.141 68.723 25.118 1.00 23.84 397 THR A C 1
ATOM 2863 O O . THR A 1 397 ? 38.027 69.079 25.597 1.00 19.94 397 THR A O 1
ATOM 2867 N N . ALA A 1 398 ? 40.246 68.451 25.831 1.00 18.01 398 ALA A N 1
ATOM 2868 C CA . ALA A 1 398 ? 40.416 68.710 27.276 1.00 19.14 398 ALA A CA 1
ATOM 2869 C C . ALA A 1 398 ? 41.795 69.306 27.562 1.00 20.80 398 ALA A C 1
ATOM 2870 O O . ALA A 1 398 ? 42.784 68.928 26.932 1.00 24.79 398 ALA A O 1
ATOM 2872 N N . GLU A 1 399 ? 41.878 70.193 28.543 1.00 25.30 399 GLU A N 1
ATOM 2873 C CA . GLU A 1 399 ? 43.176 70.576 29.106 1.00 24.75 399 GLU A CA 1
ATOM 2874 C C . GLU A 1 399 ? 43.116 70.577 30.624 1.00 26.39 399 GLU A C 1
ATOM 2875 O O . GLU A 1 399 ? 42.048 70.477 31.212 1.00 26.67 399 GLU A O 1
ATOM 2881 N N . ILE A 1 400 ? 44.281 70.656 31.250 1.00 28.15 400 ILE A N 1
ATOM 2882 C CA . ILE A 1 400 ? 44.381 70.694 32.686 1.00 26.60 400 ILE A CA 1
ATOM 2883 C C . ILE A 1 400 ? 45.172 71.920 33.019 1.00 28.11 400 ILE A C 1
ATOM 2884 O O . ILE A 1 400 ? 46.193 72.191 32.374 1.00 26.26 400 ILE A O 1
ATOM 2889 N N . CYS A 1 401 ? 44.717 72.648 34.031 1.00 30.63 401 CYS A N 1
ATOM 2890 C CA . CYS A 1 401 ? 45.469 73.765 34.604 1.00 31.22 401 CYS A CA 1
ATOM 2891 C C . CYS A 1 401 ? 45.641 73.525 36.082 1.00 27.90 401 CYS A C 1
ATOM 2892 O O . CYS A 1 401 ? 44.744 73.000 36.728 1.00 34.71 401 CYS A O 1
ATOM 2895 N N . LYS A 1 402 ? 46.770 73.947 36.629 1.00 24.42 402 LYS A N 1
ATOM 2896 C CA . LYS A 1 402 ? 46.967 73.873 38.064 1.00 20.76 402 LYS A CA 1
ATOM 2897 C C . LYS A 1 402 ? 46.977 75.259 38.683 1.00 23.70 402 LYS A C 1
ATOM 2898 O O . LYS A 1 402 ? 47.205 76.268 37.989 1.00 26.14 402 LYS A O 1
ATOM 2904 N N . ALA A 1 403 ? 46.658 75.305 39.976 1.00 19.10 403 ALA A N 1
ATOM 2905 C CA . ALA A 1 403 ? 46.824 76.494 40.801 1.00 17.07 403 ALA A CA 1
ATOM 2906 C C . ALA A 1 403 ? 47.113 76.020 42.215 1.00 14.80 403 ALA A C 1
ATOM 2907 O O . ALA A 1 403 ? 46.360 75.238 42.789 1.00 18.11 403 ALA A O 1
ATOM 2909 N N . SER A 1 404 ? 48.176 76.531 42.799 1.00 14.79 404 SER A N 1
ATOM 2910 C CA . SER A 1 404 ? 48.412 76.302 44.209 1.00 14.48 404 SER A CA 1
ATOM 2911 C C . SER A 1 404 ? 47.181 76.581 45.123 1.00 21.89 404 SER A C 1
ATOM 2912 O O . SER A 1 404 ? 46.796 75.737 45.933 1.00 22.29 404 SER A O 1
ATOM 2915 N N . GLU A 1 405 ? 46.541 77.738 44.973 1.00 16.39 405 GLU A N 1
ATOM 2916 C CA . GLU A 1 405 ? 45.445 78.078 45.869 1.00 20.25 405 GLU A CA 1
ATOM 2917 C C . GLU A 1 405 ? 44.080 77.483 45.532 1.00 18.17 405 GLU A C 1
ATOM 2918 O O . GLU A 1 405 ? 43.608 77.522 44.406 1.00 25.44 405 GLU A O 1
ATOM 2924 N N . SER A 1 406 ? 43.429 76.995 46.568 1.00 19.40 406 SER A N 1
ATOM 2925 C CA . SER A 1 406 ? 42.060 76.536 46.512 1.00 21.27 406 SER A CA 1
ATOM 2926 C C . SER A 1 406 ? 41.395 77.487 47.481 1.00 23.32 406 SER A C 1
ATOM 2927 O O . SER A 1 406 ? 41.896 77.693 48.578 1.00 24.41 406 SER A O 1
ATOM 2930 N N . PRO A 1 407 ? 40.321 78.149 47.059 1.00 26.57 407 PRO A N 1
ATOM 2931 C CA . PRO A 1 407 ? 39.662 79.148 47.913 1.00 21.34 407 PRO A CA 1
ATOM 2932 C C . PRO A 1 407 ? 39.166 78.642 49.275 1.00 22.59 407 PRO A C 1
ATOM 2933 O O . PRO A 1 407 ? 39.311 79.344 50.267 1.00 23.02 407 PRO A O 1
ATOM 2937 N N . ASN A 1 408 ? 38.604 77.442 49.318 1.00 21.76 408 ASN A N 1
ATOM 2938 C CA . ASN A 1 408 ? 37.911 76.964 50.485 1.00 14.64 408 ASN A CA 1
ATOM 2939 C C . ASN A 1 408 ? 38.475 75.622 50.922 1.00 16.36 408 ASN A C 1
ATOM 2940 O O . ASN A 1 408 ? 39.086 75.538 51.962 1.00 20.57 408 ASN A O 1
ATOM 2945 N N . HIS A 1 409 ? 38.282 74.567 50.141 1.00 16.96 409 HIS A N 1
ATOM 2946 C CA . HIS A 1 409 ? 38.742 73.248 50.558 1.00 17.32 409 HIS A CA 1
ATOM 2947 C C . HIS A 1 409 ? 40.196 73.104 50.260 1.00 17.56 409 HIS A C 1
ATOM 2948 O O . HIS A 1 409 ? 40.730 73.871 49.475 1.00 19.88 409 HIS A O 1
ATOM 2955 N N . ARG A 1 410 ? 40.834 72.081 50.834 1.00 19.39 410 ARG A N 1
ATOM 2956 C CA . ARG A 1 410 ? 42.283 71.992 50.743 1.00 14.25 410 ARG A CA 1
ATOM 2957 C C . ARG A 1 410 ? 42.672 71.759 49.296 1.00 10.14 410 ARG A C 1
ATOM 2958 O O . ARG A 1 410 ? 43.740 72.184 48.824 1.00 16.31 410 ARG A O 1
ATOM 2966 N N . SER A 1 411 ? 41.779 71.078 48.597 1.00 15.13 411 SER A N 1
ATOM 2967 C CA . SER A 1 411 ? 41.950 70.667 47.210 1.00 15.44 411 SER A CA 1
ATOM 2968 C C . SER A 1 411 ? 40.571 70.723 46.589 1.00 15.03 411 SER A C 1
ATOM 2969 O O . SER A 1 411 ? 39.588 70.421 47.224 1.00 14.96 411 SER A O 1
ATOM 2972 N N . VAL A 1 412 ? 40.487 71.160 45.348 1.00 17.47 412 VAL A N 1
ATOM 2973 C CA . VAL A 1 412 ? 39.226 71.093 44.666 1.00 16.28 412 VAL A CA 1
ATOM 2974 C C . VAL A 1 412 ? 39.571 70.927 43.216 1.00 18.87 412 VAL A C 1
ATOM 2975 O O . VAL A 1 412 ? 40.596 71.454 42.749 1.00 19.45 412 VAL A O 1
ATOM 2979 N N . VAL A 1 413 ? 38.738 70.160 42.516 1.00 18.31 413 VAL A N 1
ATOM 2980 C CA . VAL A 1 413 ? 38.782 70.128 41.060 1.00 12.60 413 VAL A CA 1
ATOM 2981 C C . VAL A 1 413 ? 37.570 70.844 40.435 1.00 14.47 413 VAL A C 1
ATOM 2982 O O . VAL A 1 413 ? 36.410 70.556 40.793 1.00 20.07 413 VAL A O 1
ATOM 2986 N N . ASP A 1 414 ? 37.819 71.758 39.498 1.00 10.88 414 ASP A N 1
ATOM 2987 C CA . ASP A 1 414 ? 36.719 72.417 38.766 1.00 16.68 414 ASP A CA 1
ATOM 2988 C C . ASP A 1 414 ? 36.714 71.931 37.347 1.00 19.43 414 ASP A C 1
ATOM 2989 O O . ASP A 1 414 ? 37.773 71.901 36.713 1.00 23.07 414 ASP A O 1
ATOM 2994 N N . VAL A 1 415 ? 35.552 71.578 36.805 1.00 15.82 415 VAL A N 1
ATOM 2995 C CA . VAL A 1 415 ? 35.551 71.183 35.406 1.00 17.11 415 VAL A CA 1
ATOM 2996 C C . VAL A 1 415 ? 34.779 72.237 34.688 1.00 17.76 415 VAL A C 1
ATOM 2997 O O . VAL A 1 415 ? 33.578 72.337 34.873 1.00 23.73 415 VAL A O 1
ATOM 3001 N N . ARG A 1 416 ? 35.489 73.059 33.917 1.00 16.78 416 ARG A N 1
ATOM 3002 C CA . ARG A 1 416 ? 34.905 74.112 33.080 1.00 22.77 416 ARG A CA 1
ATOM 3003 C C . ARG A 1 416 ? 34.492 73.614 31.681 1.00 20.86 416 ARG A C 1
ATOM 3004 O O . ARG A 1 416 ? 35.339 73.338 30.829 1.00 20.34 416 ARG A O 1
ATOM 3012 N N . ALA A 1 417 ? 33.199 73.512 31.413 1.00 16.42 417 ALA A N 1
ATOM 3013 C CA . ALA A 1 417 ? 32.785 73.091 30.074 1.00 13.74 417 ALA A CA 1
ATOM 3014 C C . ALA A 1 417 ? 32.546 74.334 29.198 1.00 13.64 417 ALA A C 1
ATOM 3015 O O . ALA A 1 417 ? 31.659 75.159 29.471 1.00 18.36 417 ALA A O 1
ATOM 3017 N N . VAL A 1 418 ? 33.340 74.480 28.146 1.00 15.47 418 VAL A N 1
ATOM 3018 C CA . VAL A 1 418 ? 33.207 75.683 27.323 1.00 22.78 418 VAL A CA 1
ATOM 3019 C C . VAL A 1 418 ? 32.506 75.450 25.993 1.00 20.76 418 VAL A C 1
ATOM 3020 O O . VAL A 1 418 ? 32.714 74.455 25.316 1.00 19.19 418 VAL A O 1
ATOM 3024 N N . GLY A 1 419 ? 31.624 76.372 25.669 1.00 21.04 419 GLY A N 1
ATOM 3025 C CA . GLY A 1 419 ? 30.855 76.259 24.462 1.00 23.34 419 GLY A CA 1
ATOM 3026 C C . GLY A 1 419 ? 31.521 77.070 23.380 1.00 23.09 419 GLY A C 1
ATOM 3027 O O . GLY A 1 419 ? 32.267 78.025 23.651 1.00 21.48 419 GLY A O 1
ATOM 3028 N N . ALA A 1 420 ? 31.259 76.645 22.150 1.00 21.46 420 ALA A N 1
ATOM 3029 C CA . ALA A 1 420 ? 31.701 77.323 20.950 1.00 20.72 420 ALA A CA 1
ATOM 3030 C C . ALA A 1 420 ? 31.414 78.820 20.989 1.00 20.97 420 ALA A C 1
ATOM 3031 O O . ALA A 1 420 ? 32.139 79.617 20.384 1.00 23.57 420 ALA A O 1
ATOM 3033 N N . ASP A 1 421 ? 30.373 79.210 21.702 1.00 18.36 421 ASP A N 1
ATOM 3034 C CA . ASP A 1 421 ? 29.956 80.605 21.680 1.00 20.68 421 ASP A CA 1
ATOM 3035 C C . ASP A 1 421 ? 30.628 81.354 22.816 1.00 19.71 421 ASP A C 1
ATOM 3036 O O . ASP A 1 421 ? 30.452 82.558 22.974 1.00 25.70 421 ASP A O 1
ATOM 3041 N N . GLY A 1 422 ? 31.373 80.624 23.636 1.00 19.43 422 GLY A N 1
ATOM 3042 C CA . GLY A 1 422 ? 32.193 81.251 24.670 1.00 16.25 422 GLY A CA 1
ATOM 3043 C C . GLY A 1 422 ? 31.626 81.212 26.074 1.00 14.95 422 GLY A C 1
ATOM 3044 O O . GLY A 1 422 ? 32.331 81.505 27.031 1.00 14.16 422 GLY A O 1
ATOM 3045 N N . SER A 1 423 ? 30.355 80.845 26.195 1.00 13.09 423 SER A N 1
ATOM 3046 C CA . SER A 1 423 ? 29.723 80.643 27.485 1.00 14.71 423 SER A CA 1
ATOM 3047 C C . SER A 1 423 ? 30.430 79.489 28.203 1.00 18.59 423 SER A C 1
ATOM 3048 O O . SER A 1 423 ? 31.064 78.657 27.549 1.00 11.51 423 SER A O 1
ATOM 3051 N N . VAL A 1 424 ? 30.328 79.452 29.539 1.00 19.58 424 VAL A N 1
ATOM 3052 C CA . VAL A 1 424 ? 30.997 78.420 30.323 1.00 20.35 424 VAL A CA 1
ATOM 3053 C C . VAL A 1 424 ? 30.048 77.824 31.356 1.00 17.71 424 VAL A C 1
ATOM 3054 O O . VAL A 1 424 ? 29.279 78.538 31.977 1.00 16.83 424 VAL A O 1
ATOM 3058 N N . VAL A 1 425 ? 30.102 76.511 31.514 1.00 7.50 425 VAL A N 1
ATOM 3059 C CA . VAL A 1 425 ? 29.423 75.863 32.604 1.00 16.52 425 VAL A CA 1
ATOM 3060 C C . VAL A 1 425 ? 30.480 75.302 33.522 1.00 20.25 425 VAL A C 1
ATOM 3061 O O . VAL A 1 425 ? 31.329 74.548 33.071 1.00 23.15 425 VAL A O 1
ATOM 3065 N N . THR A 1 426 ? 30.457 75.697 34.802 1.00 23.64 426 THR A N 1
ATOM 3066 C CA . THR A 1 426 ? 31.472 75.247 35.758 1.00 20.61 426 THR A CA 1
ATOM 3067 C C . THR A 1 426 ? 30.883 74.321 36.819 1.00 19.84 426 THR A C 1
ATOM 3068 O O . THR A 1 426 ? 29.865 74.646 37.414 1.00 19.90 426 THR A O 1
ATOM 3072 N N . VAL A 1 427 ? 31.523 73.179 37.056 1.00 16.57 427 VAL A N 1
ATOM 3073 C CA . VAL A 1 427 ? 31.134 72.281 38.129 1.00 18.18 427 VAL A CA 1
ATOM 3074 C C . VAL A 1 427 ? 32.345 71.807 38.952 1.00 19.02 427 VAL A C 1
ATOM 3075 O O . VAL A 1 427 ? 33.319 71.308 38.362 1.00 19.06 427 VAL A O 1
ATOM 3079 N N . SER A 1 428 ? 32.300 71.931 40.294 1.00 16.02 428 SER A N 1
ATOM 3080 C CA . SER A 1 428 ? 33.441 71.486 41.117 1.00 21.61 428 SER A CA 1
ATOM 3081 C C . SER A 1 428 ? 33.158 70.372 42.112 1.00 20.73 428 SER A C 1
ATOM 3082 O O . SER A 1 428 ? 32.026 70.219 42.580 1.00 20.21 428 SER A O 1
ATOM 3085 N N . GLY A 1 429 ? 34.196 69.600 42.445 1.00 15.03 429 GLY A N 1
ATOM 3086 C CA . GLY A 1 429 ? 34.080 68.599 43.486 1.00 12.74 429 GLY A CA 1
ATOM 3087 C C . GLY A 1 429 ? 35.286 68.481 44.400 1.00 18.08 429 GLY A C 1
ATOM 3088 O O . GLY A 1 429 ? 36.390 68.905 44.031 1.00 25.25 429 GLY A O 1
ATOM 3089 N N . THR A 1 430 ? 35.068 67.944 45.612 1.00 21.02 430 THR A N 1
ATOM 3090 C CA . THR A 1 430 ? 36.141 67.421 46.467 1.00 18.22 430 THR A CA 1
ATOM 3091 C C . THR A 1 430 ? 35.884 66.044 46.977 1.00 20.87 430 THR A C 1
ATOM 3092 O O . THR A 1 430 ? 34.740 65.565 47.028 1.00 20.01 430 THR A O 1
ATOM 3096 N N . LEU A 1 431 ? 36.988 65.455 47.432 1.00 18.31 431 LEU A N 1
ATOM 3097 C CA . LEU A 1 431 ? 36.971 64.334 48.347 1.00 26.08 431 LEU A CA 1
ATOM 3098 C C . LEU A 1 431 ? 37.354 64.893 49.692 1.00 30.55 431 LEU A C 1
ATOM 3099 O O . LEU A 1 431 ? 38.301 65.700 49.800 1.00 31.69 431 LEU A O 1
ATOM 3104 N N . TYR A 1 432 ? 36.683 64.441 50.734 1.00 32.62 432 TYR A N 1
ATOM 3105 C CA . TYR A 1 432 ? 37.249 64.677 52.062 1.00 41.30 432 TYR A CA 1
ATOM 3106 C C . TYR A 1 432 ? 36.839 63.646 53.075 1.00 41.90 432 TYR A C 1
ATOM 3107 O O . TYR A 1 432 ? 35.770 63.033 52.965 1.00 38.69 432 TYR A O 1
ATOM 3116 N N . GLY A 1 433 ? 37.708 63.473 54.064 1.00 46.65 433 GLY A N 1
ATOM 3117 C CA . GLY A 1 433 ? 37.378 62.701 55.240 1.00 53.16 433 GLY A CA 1
ATOM 3118 C C . GLY A 1 433 ? 37.943 61.304 55.198 1.00 55.06 433 GLY A C 1
ATOM 3119 O O . GLY A 1 433 ? 38.589 60.906 54.229 1.00 57.16 433 GLY A O 1
ATOM 3120 N N . PRO A 1 434 ? 37.687 60.555 56.262 1.00 58.60 434 PRO A N 1
ATOM 3121 C CA . PRO A 1 434 ? 38.228 59.198 56.407 1.00 58.33 434 PRO A CA 1
ATOM 3122 C C . PRO A 1 434 ? 37.893 58.330 55.184 1.00 55.99 434 PRO A C 1
ATOM 3123 O O . PRO A 1 434 ? 38.751 57.613 54.666 1.00 52.45 434 PRO A O 1
ATOM 3127 N N . GLN A 1 435 ? 36.649 58.427 54.726 1.00 54.17 435 GLN A N 1
ATOM 3128 C CA . GLN A 1 435 ? 36.156 57.621 53.625 1.00 51.48 435 GLN A CA 1
ATOM 3129 C C . GLN A 1 435 ? 36.404 58.295 52.279 1.00 47.00 435 GLN A C 1
ATOM 3130 O O . GLN A 1 435 ? 36.116 57.724 51.227 1.00 44.75 435 GLN A O 1
ATOM 3136 N N . LEU A 1 436 ? 36.931 59.517 52.311 1.00 42.42 436 LEU A N 1
ATOM 3137 C CA . LEU A 1 436 ? 37.232 60.232 51.081 1.00 34.17 436 LEU A CA 1
ATOM 3138 C C . LEU A 1 436 ? 35.985 60.252 50.235 1.00 30.10 436 LEU A C 1
ATOM 3139 O O . LEU A 1 436 ? 36.017 59.917 49.050 1.00 31.44 436 LEU A O 1
ATOM 3144 N N . SER A 1 437 ? 34.869 60.626 50.839 1.00 29.29 437 SER A N 1
ATOM 3145 C CA . SER A 1 437 ? 33.626 60.601 50.097 1.00 31.54 437 SER A CA 1
ATOM 3146 C C . SER A 1 437 ? 33.597 61.746 49.101 1.00 25.41 437 SER A C 1
ATOM 3147 O O . SER A 1 437 ? 34.148 62.827 49.345 1.00 22.69 437 SER A O 1
ATOM 3150 N N . GLN A 1 438 ? 32.971 61.485 47.965 1.00 21.34 438 GLN A N 1
ATOM 3151 C CA . GLN A 1 438 ? 32.950 62.436 46.879 1.00 18.79 438 GLN A CA 1
ATOM 3152 C C . GLN A 1 438 ? 31.816 63.447 47.033 1.00 22.69 438 GLN A C 1
ATOM 3153 O O . GLN A 1 438 ? 30.631 63.084 47.199 1.00 16.74 438 GLN A O 1
ATOM 3159 N N . LYS A 1 439 ? 32.182 64.718 46.945 1.00 19.42 439 LYS A N 1
ATOM 3160 C CA . LYS A 1 439 ? 31.213 65.794 47.105 1.00 14.75 439 LYS A CA 1
ATOM 3161 C C . LYS A 1 439 ? 31.234 66.748 45.937 1.00 17.64 439 LYS A C 1
ATOM 3162 O O . LYS A 1 439 ? 32.311 67.219 45.508 1.00 15.48 439 LYS A O 1
ATOM 3168 N N . ILE A 1 440 ? 30.044 67.051 45.438 1.00 11.13 440 ILE A N 1
ATOM 3169 C CA . ILE A 1 440 ? 29.879 68.159 44.525 1.00 17.87 440 ILE A CA 1
ATOM 3170 C C . ILE A 1 440 ? 29.744 69.438 45.339 1.00 17.15 440 ILE A C 1
ATOM 3171 O O . ILE A 1 440 ? 28.887 69.509 46.201 1.00 25.89 440 ILE A O 1
ATOM 3176 N N . VAL A 1 441 ? 30.556 70.455 45.056 1.00 14.53 441 VAL A N 1
ATOM 3177 C CA . VAL A 1 441 ? 30.625 71.623 45.934 1.00 13.55 441 VAL A CA 1
ATOM 3178 C C . VAL A 1 441 ? 30.279 72.948 45.290 1.00 20.99 441 VAL A C 1
ATOM 3179 O O . VAL A 1 441 ? 29.953 73.907 46.004 1.00 29.47 441 VAL A O 1
ATOM 3183 N N . GLN A 1 442 ? 30.344 73.026 43.959 1.00 21.46 442 GLN A N 1
ATOM 3184 C CA . GLN A 1 442 ? 29.896 74.225 43.243 1.00 22.38 442 GLN A CA 1
ATOM 3185 C C . GLN A 1 442 ? 29.261 73.905 41.894 1.00 23.91 442 GLN A C 1
ATOM 3186 O O . GLN A 1 442 ? 29.700 72.991 41.194 1.00 20.39 442 GLN A O 1
ATOM 3192 N N . ILE A 1 443 ? 28.210 74.650 41.547 1.00 19.02 443 ILE A N 1
ATOM 3193 C CA . ILE A 1 443 ? 27.719 74.688 40.186 1.00 13.14 443 ILE A CA 1
ATOM 3194 C C . ILE A 1 443 ? 27.520 76.157 39.810 1.00 22.31 443 ILE A C 1
ATOM 3195 O O . ILE A 1 443 ? 26.730 76.859 40.437 1.00 15.18 443 ILE A O 1
ATOM 3200 N N . ASN A 1 444 ? 28.269 76.630 38.811 1.00 25.88 444 ASN A N 1
ATOM 320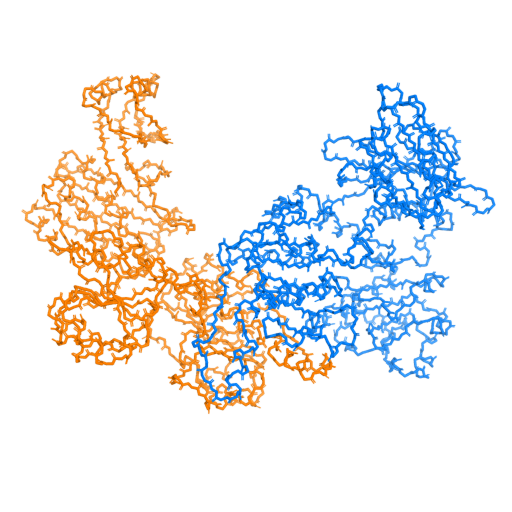1 C CA . ASN A 1 444 ? 28.118 77.999 38.289 1.00 22.06 444 ASN A CA 1
ATOM 3202 C C . ASN A 1 444 ? 28.119 79.102 39.338 1.00 23.84 444 ASN A C 1
ATOM 3203 O O . ASN A 1 444 ? 27.221 79.930 39.362 1.00 27.17 444 ASN A O 1
ATOM 3208 N N . GLY A 1 445 ? 29.127 79.127 40.206 1.00 30.21 445 GLY A N 1
ATOM 3209 C CA . GLY A 1 445 ? 29.207 80.168 41.218 1.00 29.00 445 GLY A CA 1
ATOM 3210 C C . GLY A 1 445 ? 28.354 79.933 42.464 1.00 29.62 445 GLY A C 1
ATOM 3211 O O . GLY A 1 445 ? 28.432 80.705 43.406 1.00 31.85 445 GLY A O 1
ATOM 3212 N N . ARG A 1 446 ? 27.520 78.893 42.469 1.00 28.49 446 ARG A N 1
ATOM 3213 C CA . ARG A 1 446 ? 26.774 78.510 43.664 1.00 22.64 446 ARG A CA 1
ATOM 3214 C C . ARG A 1 446 ? 27.503 77.415 44.414 1.00 23.74 446 ARG A C 1
ATOM 3215 O O . ARG A 1 446 ? 28.017 76.458 43.818 1.00 25.21 446 ARG A O 1
ATOM 3223 N N . HIS A 1 447 ? 27.564 77.560 45.729 1.00 25.80 447 HIS A N 1
ATOM 3224 C CA . HIS A 1 447 ? 28.300 76.625 46.570 1.00 19.65 447 HIS A CA 1
ATOM 3225 C C . HIS A 1 447 ? 27.380 75.852 47.472 1.00 17.50 447 HIS A C 1
ATOM 3226 O O . HIS A 1 447 ? 26.328 76.352 47.866 1.00 20.98 447 HIS A O 1
ATOM 3233 N N . PHE A 1 448 ? 27.774 74.616 47.759 1.00 19.85 448 PHE A N 1
ATOM 3234 C CA . PHE A 1 448 ? 27.024 73.719 48.623 1.00 21.51 448 PHE A CA 1
ATOM 3235 C C . PHE A 1 448 ? 27.905 72.484 48.893 1.00 24.49 448 PHE A C 1
ATOM 3236 O O . PHE A 1 448 ? 29.115 72.547 48.655 1.00 20.01 448 PHE A O 1
ATOM 3244 N N . ASP A 1 449 ? 27.318 71.398 49.421 1.00 22.67 449 ASP A N 1
ATOM 3245 C CA . ASP A 1 449 ? 28.068 70.156 49.752 1.00 21.94 449 ASP A CA 1
ATOM 3246 C C . ASP A 1 449 ? 27.167 68.943 49.574 1.00 22.15 449 ASP A C 1
ATOM 3247 O O . ASP A 1 449 ? 26.435 68.596 50.501 1.00 30.58 449 ASP A O 1
ATOM 3252 N N . LEU A 1 450 ? 27.195 68.308 48.407 1.00 18.44 450 LEU A N 1
ATOM 3253 C CA . LEU A 1 450 ? 26.246 67.226 48.106 1.00 19.31 450 LEU A CA 1
ATOM 3254 C C . LEU A 1 450 ? 26.939 65.971 47.607 1.00 20.84 450 LEU A C 1
ATOM 3255 O O . LEU A 1 450 ? 27.799 66.024 46.720 1.00 28.89 450 LEU A O 1
ATOM 3260 N N . ARG A 1 451 ? 26.582 64.842 48.189 1.00 20.50 451 ARG A N 1
ATOM 3261 C CA . ARG A 1 451 ? 27.093 63.571 47.722 1.00 23.84 451 ARG A CA 1
ATOM 3262 C C . ARG A 1 451 ? 27.049 63.487 46.189 1.00 21.28 451 ARG A C 1
ATOM 3263 O O . ARG A 1 451 ? 25.988 63.645 45.562 1.00 24.75 451 ARG A O 1
ATOM 3271 N N . ALA A 1 452 ? 28.207 63.269 45.583 1.00 14.69 452 ALA A N 1
ATOM 3272 C CA . ALA A 1 452 ? 28.274 62.938 44.162 1.00 18.36 452 ALA A CA 1
ATOM 3273 C C . ALA A 1 452 ? 27.841 61.498 43.951 1.00 22.39 452 ALA A C 1
ATOM 3274 O O . ALA A 1 452 ? 28.688 60.624 43.755 1.00 24.73 452 ALA A O 1
ATOM 3276 N N . GLN A 1 453 ? 26.529 61.254 43.985 1.00 24.41 453 GLN A N 1
ATOM 3277 C CA . GLN A 1 453 ? 25.974 59.913 43.859 1.00 27.00 453 GLN A CA 1
ATOM 3278 C C . GLN A 1 453 ? 24.461 59.971 43.560 1.00 29.09 453 GLN A C 1
ATOM 3279 O O . GLN A 1 453 ? 23.817 61.002 43.761 1.00 29.99 453 GLN A O 1
ATOM 3285 N N . GLY A 1 454 ? 23.902 58.864 43.071 1.00 27.73 454 GLY A N 1
ATOM 3286 C CA . GLY A 1 454 ? 22.464 58.717 42.930 1.00 27.66 454 GLY A CA 1
ATOM 3287 C C . GLY A 1 454 ? 21.782 59.477 41.806 1.00 27.41 454 GLY A C 1
ATOM 3288 O O . GLY A 1 454 ? 22.403 60.177 41.015 1.00 21.66 454 GLY A O 1
ATOM 3289 N N . ILE A 1 455 ? 20.473 59.315 41.721 1.00 27.95 455 ILE A N 1
ATOM 3290 C CA . ILE A 1 455 ? 19.703 60.070 40.748 1.00 31.54 455 ILE A CA 1
ATOM 3291 C C . ILE A 1 455 ? 19.551 61.515 41.199 1.00 31.58 455 ILE A C 1
ATOM 3292 O O . ILE A 1 455 ? 18.991 61.756 42.264 1.00 34.98 455 ILE A O 1
ATOM 3297 N N . ASN A 1 456 ? 20.036 62.467 40.405 1.00 27.48 456 ASN A N 1
ATOM 3298 C CA . ASN A 1 456 ? 19.844 63.874 40.722 1.00 30.21 456 ASN A CA 1
ATOM 3299 C C . ASN A 1 456 ? 18.918 64.628 39.720 1.00 33.04 456 ASN A C 1
ATOM 3300 O O . ASN A 1 456 ? 19.132 64.585 38.507 1.00 32.40 456 ASN A O 1
ATOM 3305 N N . LEU A 1 457 ? 17.889 65.303 40.230 1.00 29.06 457 LEU A N 1
ATOM 3306 C CA . LEU A 1 457 ? 17.075 66.221 39.424 1.00 32.41 457 LEU A CA 1
ATOM 3307 C C . LEU A 1 457 ? 17.617 67.668 39.506 1.00 34.29 457 LEU A C 1
ATOM 3308 O O . LEU A 1 457 ? 17.733 68.227 40.608 1.00 33.44 457 LEU A O 1
ATOM 3313 N N . ILE A 1 458 ? 17.962 68.254 38.351 1.00 34.91 458 ILE A N 1
ATOM 3314 C CA . ILE A 1 458 ? 18.403 69.651 38.270 1.00 33.70 458 ILE A CA 1
ATOM 3315 C C . ILE A 1 458 ? 17.363 70.474 37.518 1.00 35.63 458 ILE A C 1
ATOM 3316 O O . ILE A 1 458 ? 16.945 70.089 36.438 1.00 37.39 458 ILE A O 1
ATOM 3321 N N . ILE A 1 459 ? 16.936 71.600 38.091 1.00 34.69 459 ILE A N 1
ATOM 3322 C CA . ILE A 1 459 ? 15.936 72.467 37.458 1.00 28.32 459 ILE A CA 1
ATOM 3323 C C . ILE A 1 459 ? 16.380 73.924 37.430 1.00 24.08 459 ILE A C 1
ATOM 3324 O O . ILE A 1 459 ? 16.619 74.504 38.488 1.00 22.59 459 ILE A O 1
ATOM 3329 N N . HIS A 1 460 ? 16.462 74.520 36.246 1.00 20.40 460 HIS A N 1
ATOM 3330 C CA . HIS A 1 460 ? 16.549 75.977 36.133 1.00 27.41 460 HIS A CA 1
ATOM 3331 C C . HIS A 1 460 ? 15.129 76.524 35.842 1.00 31.96 460 HIS A C 1
ATOM 3332 O O . HIS A 1 460 ? 14.447 76.030 34.949 1.00 32.07 460 HIS A O 1
ATOM 3339 N N . TYR A 1 461 ? 14.672 77.522 36.596 1.00 35.80 461 TYR A N 1
ATOM 3340 C CA . TYR A 1 461 ? 13.272 77.998 36.479 1.00 36.74 461 TYR A CA 1
ATOM 3341 C C . TYR A 1 461 ? 13.110 79.489 36.826 1.00 39.47 461 TYR A C 1
ATOM 3342 O O . TYR A 1 461 ? 14.020 80.111 37.372 1.00 43.55 461 TYR A O 1
ATOM 3351 N N . VAL A 1 462 ? 11.948 80.056 36.529 1.00 41.19 462 VAL A N 1
ATOM 3352 C CA . VAL A 1 462 ? 11.799 81.509 36.512 1.00 44.81 462 VAL A CA 1
ATOM 3353 C C . VAL A 1 462 ? 10.688 81.981 37.454 1.00 46.72 462 VAL A C 1
ATOM 3354 O O . VAL A 1 462 ? 10.610 83.160 37.825 1.00 45.13 462 VAL A O 1
ATOM 3358 N N . ASP A 1 463 ? 9.835 81.050 37.862 1.00 46.91 463 ASP A N 1
ATOM 3359 C CA . ASP A 1 463 ? 8.738 81.385 38.765 1.00 47.12 463 ASP A CA 1
ATOM 3360 C C . ASP A 1 463 ? 9.088 80.970 40.192 1.00 46.29 463 ASP A C 1
ATOM 3361 O O . ASP A 1 463 ? 9.069 79.787 40.520 1.00 48.69 463 ASP A O 1
ATOM 3366 N N . ARG A 1 464 ? 9.389 81.947 41.043 1.00 45.59 464 ARG A N 1
ATOM 3367 C CA . ARG A 1 464 ? 10.044 81.652 42.321 1.00 46.85 464 ARG A CA 1
ATOM 3368 C C . ARG A 1 464 ? 9.153 81.346 43.536 1.00 46.78 464 ARG A C 1
ATOM 3369 O O . ARG A 1 464 ? 9.333 80.299 44.164 1.00 41.96 464 ARG A O 1
ATOM 3377 N N . PRO A 1 465 ? 8.198 82.223 43.870 1.00 49.52 465 PRO A N 1
ATOM 3378 C CA . PRO A 1 465 ? 7.440 82.069 45.132 1.00 49.33 465 PRO A CA 1
ATOM 3379 C C . PRO A 1 465 ? 6.729 80.705 45.247 1.00 47.71 465 PRO A C 1
ATOM 3380 O O . PRO A 1 465 ? 5.954 80.337 44.350 1.00 46.27 465 PRO A O 1
ATOM 3384 N N . GLY A 1 466 ? 7.025 79.962 46.319 1.00 43.32 466 GLY A N 1
ATOM 3385 C CA . GLY A 1 466 ? 6.426 78.653 46.555 1.00 38.87 466 GLY A CA 1
ATOM 3386 C C . GLY A 1 466 ? 7.009 77.492 45.763 1.00 36.51 466 GLY A C 1
ATOM 3387 O O . GLY A 1 466 ? 6.509 76.363 45.824 1.00 35.92 466 GLY A O 1
ATOM 3388 N N . ALA A 1 467 ? 8.089 77.752 45.031 1.00 33.97 467 ALA A N 1
ATOM 3389 C CA . ALA A 1 467 ? 8.606 76.755 44.121 1.00 29.35 467 ALA A CA 1
ATOM 3390 C C . ALA A 1 467 ? 9.002 75.485 44.862 1.00 31.79 467 ALA A C 1
ATOM 3391 O O . ALA A 1 467 ? 8.630 74.386 44.442 1.00 30.53 467 ALA A O 1
ATOM 3393 N N . LEU A 1 468 ? 9.727 75.633 45.972 1.00 28.60 468 LEU A N 1
ATOM 3394 C CA . LEU A 1 468 ? 10.029 74.492 46.822 1.00 27.59 468 LEU A CA 1
ATOM 3395 C C . LEU A 1 468 ? 8.748 73.687 47.089 1.00 30.66 468 LEU A C 1
ATOM 3396 O O . LEU A 1 468 ? 8.707 72.462 46.931 1.00 30.89 468 LEU A O 1
ATOM 3401 N N . GLY A 1 469 ? 7.689 74.373 47.491 1.00 28.63 469 GLY A N 1
ATOM 3402 C CA . GLY A 1 469 ? 6.432 73.683 47.734 1.00 27.41 469 GLY A CA 1
ATOM 3403 C C . GLY A 1 469 ? 5.946 72.851 46.560 1.00 30.93 469 GLY A C 1
ATOM 3404 O O . GLY A 1 469 ? 5.719 71.633 46.674 1.00 30.16 469 GLY A O 1
ATOM 3405 N N . LYS A 1 470 ? 5.812 73.509 45.412 1.00 31.91 470 LYS A N 1
ATOM 3406 C CA . LYS A 1 470 ? 5.361 72.842 44.200 1.00 28.29 470 LYS A CA 1
ATOM 3407 C C . LYS A 1 470 ? 6.222 71.646 43.834 1.00 24.71 470 LYS A C 1
ATOM 3408 O O . LYS A 1 470 ? 5.722 70.557 43.584 1.00 27.03 470 LYS A O 1
ATOM 3414 N N . ILE A 1 471 ? 7.521 71.842 43.838 1.00 26.78 471 ILE A N 1
ATOM 3415 C CA . ILE A 1 471 ? 8.429 70.796 43.412 1.00 26.64 471 ILE A CA 1
ATOM 3416 C C . ILE A 1 471 ? 8.345 69.592 44.352 1.00 29.93 471 ILE A C 1
ATOM 3417 O O . ILE A 1 471 ? 8.101 68.459 43.919 1.00 33.06 471 ILE A O 1
ATOM 3422 N N . GLY A 1 472 ? 8.526 69.845 45.640 1.00 26.03 472 GLY A N 1
ATOM 3423 C CA . GLY A 1 472 ? 8.466 68.779 46.615 1.00 28.34 472 GLY A CA 1
ATOM 3424 C C . GLY A 1 472 ? 7.133 68.072 46.604 1.00 26.07 472 GLY A C 1
ATOM 3425 O O . GLY A 1 472 ? 7.050 66.852 46.737 1.00 29.58 472 GLY A O 1
ATOM 3426 N N . THR A 1 473 ? 6.063 68.835 46.467 1.00 30.18 473 THR A N 1
ATOM 3427 C CA . THR A 1 473 ? 4.745 68.226 46.512 1.00 28.41 473 THR A CA 1
ATOM 3428 C C . THR A 1 473 ? 4.475 67.336 45.299 1.00 32.14 473 THR A C 1
ATOM 3429 O O . THR A 1 473 ? 3.946 66.247 45.451 1.00 36.46 473 THR A O 1
ATOM 3433 N N . LEU A 1 474 ? 4.868 67.761 44.101 1.00 34.62 474 LEU A N 1
ATOM 3434 C CA . LEU A 1 474 ? 4.710 66.890 42.935 1.00 36.41 474 LEU A CA 1
ATOM 3435 C C . LEU A 1 474 ? 5.567 65.626 43.031 1.00 36.15 474 LEU A C 1
ATOM 3436 O O . LEU A 1 474 ? 5.100 64.535 42.691 1.00 37.01 474 LEU A O 1
ATOM 3441 N N . LEU A 1 475 ? 6.815 65.767 43.483 1.00 35.30 475 LEU A N 1
ATOM 3442 C CA . LEU A 1 475 ? 7.712 64.618 43.584 1.00 32.75 475 LEU A CA 1
ATOM 3443 C C . LEU A 1 475 ? 7.138 63.629 44.603 1.00 34.10 475 LEU A C 1
ATOM 3444 O O . LEU A 1 475 ? 7.257 62.406 44.456 1.00 31.32 475 LEU A O 1
ATOM 3449 N N . GLY A 1 476 ? 6.549 64.178 45.659 1.00 29.54 476 GLY A N 1
ATOM 3450 C CA . GLY A 1 476 ? 6.134 63.384 46.793 1.00 34.86 476 GLY A CA 1
ATOM 3451 C C . GLY A 1 476 ? 4.840 62.671 46.482 1.00 39.88 476 GLY A C 1
ATOM 3452 O O . GLY A 1 476 ? 4.644 61.524 46.885 1.00 43.14 476 GLY A O 1
ATOM 3453 N N . THR A 1 477 ? 3.955 63.356 45.763 1.00 41.17 477 THR A N 1
ATOM 3454 C CA . THR A 1 477 ? 2.722 62.753 45.268 1.00 42.65 477 THR A CA 1
ATOM 3455 C C . THR A 1 477 ? 3.052 61.621 44.285 1.00 42.43 477 THR A C 1
ATOM 3456 O O . THR A 1 477 ? 2.312 60.652 44.165 1.00 42.99 477 THR A O 1
ATOM 3460 N N . ALA A 1 478 ? 4.178 61.731 43.596 1.00 40.53 478 ALA A N 1
ATOM 3461 C CA . ALA A 1 478 ? 4.582 60.668 42.692 1.00 42.43 478 ALA A CA 1
ATOM 3462 C C . ALA A 1 478 ? 5.226 59.497 43.440 1.00 42.94 478 ALA A C 1
ATOM 3463 O O . ALA A 1 478 ? 5.597 58.489 42.832 1.00 39.75 478 ALA A O 1
ATOM 3465 N N . GLY A 1 479 ? 5.360 59.635 44.756 1.00 42.55 479 GLY A N 1
ATOM 3466 C CA . GLY A 1 479 ? 6.034 58.630 45.557 1.00 44.01 479 GLY A CA 1
ATOM 3467 C C . GLY A 1 479 ? 7.560 58.702 45.504 1.00 46.48 479 GLY A C 1
ATOM 3468 O O . GLY A 1 479 ? 8.232 57.714 45.804 1.00 47.02 479 GLY A O 1
ATOM 3469 N N . VAL A 1 480 ? 8.118 59.859 45.145 1.00 44.40 480 VAL A N 1
ATOM 3470 C CA . VAL A 1 480 ? 9.579 59.996 45.058 1.00 44.96 480 VAL A CA 1
ATOM 3471 C C . VAL A 1 480 ? 10.208 60.585 46.323 1.00 43.72 480 VAL A C 1
ATOM 3472 O O . VAL A 1 480 ? 9.916 61.716 46.700 1.00 48.78 480 VAL A O 1
ATOM 3476 N N . ASN A 1 481 ? 11.059 59.819 46.992 1.00 41.31 481 ASN A N 1
ATOM 3477 C CA . ASN A 1 481 ? 11.748 60.340 48.167 1.00 43.18 481 ASN A CA 1
ATOM 3478 C C . ASN A 1 481 ? 12.860 61.323 47.767 1.00 41.21 481 ASN A C 1
ATOM 3479 O O . ASN A 1 481 ? 13.558 61.101 46.776 1.00 37.15 481 ASN A O 1
ATOM 3484 N N . ILE A 1 482 ? 13.026 62.388 48.551 1.00 37.43 482 ILE A N 1
ATOM 3485 C CA . ILE A 1 482 ? 14.083 63.363 48.321 1.00 32.58 482 ILE A CA 1
ATOM 3486 C C . ILE A 1 482 ? 15.158 63.211 49.360 1.00 30.14 482 ILE A C 1
ATOM 3487 O O . ILE A 1 482 ? 14.953 63.545 50.495 1.00 33.08 482 ILE A O 1
ATOM 3492 N N . GLN A 1 483 ? 16.317 62.717 48.965 1.00 30.23 483 GLN A N 1
ATOM 3493 C CA . GLN A 1 483 ? 17.387 62.472 49.914 1.00 29.53 483 GLN A CA 1
ATOM 3494 C C . GLN A 1 483 ? 18.092 63.760 50.347 1.00 31.40 483 GLN A C 1
ATOM 3495 O O . GLN A 1 483 ? 18.318 63.977 51.539 1.00 35.46 483 GLN A O 1
ATOM 3501 N N . ALA A 1 484 ? 18.433 64.612 49.385 1.00 29.58 484 ALA A N 1
ATOM 3502 C CA . ALA A 1 484 ? 19.119 65.857 49.681 1.00 27.39 484 ALA A CA 1
ATOM 3503 C C . ALA A 1 484 ? 18.727 66.931 48.676 1.00 28.83 484 ALA A C 1
ATOM 3504 O O . ALA A 1 484 ? 18.017 66.653 47.716 1.00 35.70 484 ALA A O 1
ATOM 3506 N N . ALA A 1 485 ? 19.131 68.171 48.911 1.00 23.98 485 ALA A N 1
ATOM 3507 C CA . ALA A 1 485 ? 18.686 69.244 48.023 1.00 26.46 485 ALA A CA 1
ATOM 3508 C C . ALA A 1 485 ? 19.449 70.528 48.213 1.00 24.97 485 ALA A C 1
ATOM 3509 O O . ALA A 1 485 ? 19.910 70.824 49.296 1.00 29.14 485 ALA A O 1
ATOM 3511 N N . GLN A 1 486 ? 19.590 71.293 47.143 1.00 23.79 486 GLN A N 1
ATOM 3512 C CA . GLN A 1 486 ? 20.244 72.575 47.236 1.00 30.43 486 GLN A CA 1
ATOM 3513 C C . GLN A 1 486 ? 19.537 73.486 46.274 1.00 31.83 486 GLN A C 1
ATOM 3514 O O . GLN A 1 486 ? 19.290 73.103 45.135 1.00 30.10 486 GLN A O 1
ATOM 3520 N N . LEU A 1 487 ? 19.168 74.677 46.739 1.00 34.20 487 LEU A N 1
ATOM 3521 C CA . LEU A 1 487 ? 18.466 75.602 45.877 1.00 37.12 487 LEU A CA 1
ATOM 3522 C C . LEU A 1 487 ? 18.702 77.022 46.296 1.00 41.15 487 LEU A C 1
ATOM 3523 O O . LEU A 1 487 ? 18.837 77.308 47.470 1.00 48.11 487 LEU A O 1
ATOM 3528 N N . SER A 1 488 ? 18.773 77.907 45.312 1.00 45.24 488 SER A N 1
ATOM 3529 C CA . SER A 1 488 ? 19.096 79.307 45.540 1.00 44.10 488 SER A CA 1
ATOM 3530 C C . SER A 1 488 ? 18.518 80.159 44.423 1.00 46.25 488 SER A C 1
ATOM 3531 O O . SER A 1 488 ? 18.312 79.688 43.291 1.00 42.71 488 SER A O 1
ATOM 3534 N N . GLU A 1 489 ? 18.271 81.423 44.742 1.00 47.93 489 GLU A N 1
ATOM 3535 C CA . GLU A 1 489 ? 17.785 82.366 43.755 1.00 46.64 489 GLU A CA 1
ATOM 3536 C C . GLU A 1 489 ? 18.977 82.991 43.029 1.00 48.43 489 GLU A C 1
ATOM 3537 O O . GLU A 1 489 ? 19.971 83.345 43.651 1.00 48.64 489 GLU A O 1
ATOM 3543 N N . ASP A 1 490 ? 18.894 83.069 41.702 1.00 53.14 490 ASP A N 1
ATOM 3544 C CA . ASP A 1 490 ? 20.010 83.541 40.885 1.00 56.12 490 ASP A CA 1
ATOM 3545 C C . ASP A 1 490 ? 20.481 84.926 41.349 1.00 59.48 490 ASP A C 1
ATOM 3546 O O . ASP A 1 490 ? 19.666 85.774 41.715 1.00 61.35 490 ASP A O 1
ATOM 3551 N N . ALA A 1 491 ? 21.795 85.146 41.348 1.00 61.61 491 ALA A N 1
ATOM 3552 C CA . ALA A 1 491 ? 22.358 86.421 41.798 1.00 63.74 491 ALA A CA 1
ATOM 3553 C C . ALA A 1 491 ? 21.806 87.595 40.990 1.00 64.90 491 ALA A C 1
ATOM 3554 O O . ALA A 1 491 ? 21.365 88.600 41.550 1.00 63.48 491 ALA A O 1
ATOM 3556 N N . GLU A 1 492 ? 21.829 87.456 39.671 1.00 68.01 492 GLU A N 1
ATOM 3557 C CA . GLU A 1 492 ? 21.248 88.460 38.789 1.00 71.23 492 GLU A CA 1
ATOM 3558 C C . GLU A 1 492 ? 20.088 87.856 37.990 1.00 70.36 492 GLU A C 1
ATOM 3559 O O . GLU A 1 492 ? 20.190 86.750 37.450 1.00 71.13 492 GLU A O 1
ATOM 3565 N N . GLY A 1 493 ? 18.974 88.576 37.931 1.00 67.94 493 GLY A N 1
ATOM 3566 C CA . GLY A 1 493 ? 17.856 88.138 37.122 1.00 64.25 493 GLY A CA 1
ATOM 3567 C C . GLY A 1 493 ? 16.767 87.412 37.886 1.00 61.23 493 GLY A C 1
ATOM 3568 O O . GLY A 1 493 ? 16.876 87.166 39.091 1.00 59.40 493 GLY A O 1
ATOM 3569 N N . PRO A 1 494 ? 15.713 87.059 37.156 1.00 59.82 494 PRO A N 1
ATOM 3570 C CA . PRO A 1 494 ? 14.477 86.526 37.743 1.00 56.66 494 PRO A CA 1
ATOM 3571 C C . PRO A 1 494 ? 14.519 85.009 37.986 1.00 53.18 494 PRO A C 1
ATOM 3572 O O . PRO A 1 494 ? 13.503 84.435 38.399 1.00 45.30 494 PRO A O 1
ATOM 3576 N N . GLY A 1 495 ? 15.675 84.384 37.741 1.00 49.90 495 GLY A N 1
ATOM 3577 C CA . GLY A 1 495 ? 15.796 82.938 37.807 1.00 46.57 495 GLY A CA 1
ATOM 3578 C C . GLY A 1 495 ? 16.152 82.327 39.159 1.00 44.81 495 GLY A C 1
ATOM 3579 O O . GLY A 1 495 ? 16.590 83.009 40.094 1.00 39.72 495 GLY A O 1
ATOM 3580 N N . ALA A 1 496 ? 15.950 81.015 39.247 1.00 43.99 496 ALA A N 1
ATOM 3581 C CA . ALA A 1 496 ? 16.341 80.225 40.406 1.00 43.19 496 ALA A CA 1
ATOM 3582 C C . ALA A 1 496 ? 16.814 78.857 39.934 1.00 41.21 496 ALA A C 1
ATOM 3583 O O . ALA A 1 496 ? 16.504 78.445 38.817 1.00 41.26 496 ALA A O 1
ATOM 3585 N N . THR A 1 497 ? 17.565 78.158 40.781 1.00 41.52 497 THR A N 1
ATOM 3586 C CA . THR A 1 497 ? 18.085 76.832 40.441 1.00 40.67 497 THR A CA 1
ATOM 3587 C C . THR A 1 497 ? 17.992 75.895 41.634 1.00 40.09 497 THR A C 1
ATOM 3588 O O . THR A 1 497 ? 18.394 76.250 42.739 1.00 45.22 497 THR A O 1
ATOM 3592 N N . ILE A 1 498 ? 17.451 74.704 41.420 1.00 36.04 498 ILE A N 1
ATOM 3593 C CA . ILE A 1 498 ? 17.447 73.687 42.463 1.00 32.92 498 ILE A CA 1
ATOM 3594 C C . ILE A 1 498 ? 18.119 72.429 41.934 1.00 36.85 498 ILE A C 1
ATOM 3595 O O . ILE A 1 498 ? 18.007 72.105 40.744 1.00 40.85 498 ILE A O 1
ATOM 3600 N N . LEU A 1 499 ? 18.838 71.739 42.811 1.00 30.09 499 LEU A N 1
ATOM 3601 C CA . LEU A 1 499 ? 19.314 70.404 42.516 1.00 26.77 499 LEU A CA 1
ATOM 3602 C C . LEU A 1 499 ? 18.812 69.419 43.609 1.00 26.24 499 LEU A C 1
ATOM 3603 O O . LEU A 1 499 ? 19.017 69.660 44.796 1.00 25.56 499 LEU A O 1
ATOM 3608 N N . LEU A 1 500 ? 18.146 68.328 43.235 1.00 26.85 500 LEU A N 1
ATOM 3609 C CA . LEU A 1 500 ? 17.691 67.361 44.256 1.00 26.15 500 LEU A CA 1
ATOM 3610 C C . LEU A 1 500 ? 18.216 65.954 44.039 1.00 30.41 500 LEU A C 1
ATOM 3611 O O . LEU A 1 500 ? 18.187 65.451 42.921 1.00 37.42 500 LEU A O 1
ATOM 3616 N N . ARG A 1 501 ? 18.698 65.305 45.095 1.00 31.06 501 ARG A N 1
ATOM 3617 C CA . ARG A 1 501 ? 19.001 63.878 44.995 1.00 28.64 501 ARG A CA 1
ATOM 3618 C C . ARG A 1 501 ? 17.780 63.043 45.357 1.00 30.42 501 ARG A C 1
ATOM 3619 O O . ARG A 1 501 ? 17.236 63.177 46.447 1.00 34.12 501 ARG A O 1
ATOM 3627 N N . LEU A 1 502 ? 17.352 62.185 44.432 1.00 33.32 502 LEU A N 1
ATOM 3628 C CA . LEU A 1 502 ? 16.107 61.419 44.566 1.00 29.55 502 LEU A CA 1
ATOM 3629 C C . LEU A 1 502 ? 16.404 59.929 44.759 1.00 33.52 502 LEU A C 1
ATOM 3630 O O . LEU A 1 502 ? 17.544 59.495 44.575 1.00 30.84 502 LEU A O 1
ATOM 3635 N N . ASP A 1 503 ? 15.397 59.143 45.127 1.00 34.29 503 ASP A N 1
ATOM 3636 C CA . ASP A 1 503 ? 15.639 57.731 45.428 1.00 35.55 503 ASP A CA 1
ATOM 3637 C C . ASP A 1 503 ? 15.266 56.821 44.254 1.00 36.45 503 ASP A C 1
ATOM 3638 O O . ASP A 1 503 ? 15.595 55.631 44.236 1.00 33.95 503 ASP A O 1
ATOM 3643 N N . GLN A 1 504 ? 14.623 57.425 43.256 1.00 37.53 504 GLN A N 1
ATOM 3644 C CA . GLN A 1 504 ? 14.336 56.781 41.982 1.00 37.60 504 GLN A CA 1
ATOM 3645 C C . GLN A 1 504 ? 14.260 57.840 40.872 1.00 38.71 504 GLN A C 1
ATOM 3646 O O . GLN A 1 504 ? 14.318 59.032 41.143 1.00 39.50 504 GLN A O 1
ATOM 3652 N N . ASP A 1 505 ? 14.110 57.400 39.628 1.00 39.62 505 ASP A N 1
ATOM 3653 C CA . ASP A 1 505 ? 13.890 58.307 38.497 1.00 38.71 505 ASP A CA 1
ATOM 3654 C C . ASP A 1 505 ? 12.557 59.055 38.591 1.00 35.53 505 ASP A C 1
ATOM 3655 O O . ASP A 1 505 ? 11.718 58.735 39.426 1.00 37.69 505 ASP A O 1
ATOM 3660 N N . VAL A 1 506 ? 12.356 60.029 37.707 1.00 33.93 506 VAL A N 1
ATOM 3661 C CA . VAL A 1 506 ? 11.150 60.855 37.697 1.00 31.63 506 VAL A CA 1
ATOM 3662 C C . VAL A 1 506 ? 10.373 60.689 36.398 1.00 37.25 506 VAL A C 1
ATOM 3663 O O . VAL A 1 506 ? 10.830 61.113 35.327 1.00 36.01 506 VAL A O 1
ATOM 3667 N N . PRO A 1 507 ? 9.182 60.104 36.495 1.00 39.91 507 PRO A N 1
ATOM 3668 C CA . PRO A 1 507 ? 8.321 59.889 35.325 1.00 38.41 507 PRO A CA 1
ATOM 3669 C C . PRO A 1 507 ? 8.178 61.148 34.452 1.00 39.18 507 PRO A C 1
ATOM 3670 O O . PRO A 1 507 ? 8.276 62.288 34.940 1.00 36.92 507 PRO A O 1
ATOM 3674 N N . ASP A 1 508 ? 7.941 60.927 33.161 1.00 40.13 508 ASP A N 1
ATOM 3675 C CA . ASP A 1 508 ? 7.854 62.004 32.184 1.00 41.29 508 ASP A CA 1
ATOM 3676 C C . ASP A 1 508 ? 6.708 62.976 32.460 1.00 43.99 508 ASP A C 1
ATOM 3677 O O . ASP A 1 508 ? 6.896 64.186 32.352 1.00 43.06 508 ASP A O 1
ATOM 3682 N N . ASP A 1 509 ? 5.523 62.471 32.810 1.00 42.56 509 ASP A N 1
ATOM 3683 C CA . ASP A 1 509 ? 4.426 63.391 33.093 1.00 46.77 509 ASP A CA 1
ATOM 3684 C C . ASP A 1 509 ? 4.742 64.288 34.294 1.00 43.90 509 ASP A C 1
ATOM 3685 O O . ASP A 1 509 ? 4.477 65.490 34.262 1.00 43.27 509 ASP A O 1
ATOM 3690 N N . VAL A 1 510 ? 5.324 63.715 35.342 1.00 43.19 510 VAL A N 1
ATOM 3691 C CA . VAL A 1 510 ? 5.734 64.515 36.506 1.00 43.92 510 VAL A CA 1
ATOM 3692 C C . VAL A 1 510 ? 6.849 65.530 36.156 1.00 42.28 510 VAL A C 1
ATOM 3693 O O . VAL A 1 510 ? 6.849 66.654 36.649 1.00 44.15 510 VAL A O 1
ATOM 3697 N N . ARG A 1 511 ? 7.779 65.162 35.288 1.00 38.15 511 ARG A N 1
ATOM 3698 C CA . ARG A 1 511 ? 8.748 66.149 34.841 1.00 40.45 511 ARG A CA 1
ATOM 3699 C C . ARG A 1 511 ? 8.027 67.339 34.197 1.00 40.93 511 ARG A C 1
ATOM 3700 O O . ARG A 1 511 ? 8.373 68.496 34.423 1.00 43.16 511 ARG A O 1
ATOM 3708 N N . THR A 1 512 ? 7.022 67.036 33.387 1.00 38.98 512 THR A N 1
ATOM 3709 C CA . THR A 1 512 ? 6.316 68.044 32.624 1.00 39.57 512 THR A CA 1
ATOM 3710 C C . THR A 1 512 ? 5.537 68.901 33.600 1.00 41.53 512 THR A C 1
ATOM 3711 O O . THR A 1 512 ? 5.499 70.123 33.472 1.00 42.89 512 THR A O 1
ATOM 3715 N N . ALA A 1 513 ? 4.929 68.256 34.590 1.00 39.90 513 ALA A N 1
ATOM 3716 C CA . ALA A 1 513 ? 4.222 68.980 35.636 1.00 39.03 513 ALA A CA 1
ATOM 3717 C C . ALA A 1 513 ? 5.151 69.953 36.360 1.00 40.87 513 ALA A C 1
ATOM 3718 O O . ALA A 1 513 ? 4.790 71.109 36.606 1.00 38.29 513 ALA A O 1
ATOM 3720 N N . ILE A 1 514 ? 6.358 69.498 36.693 1.00 41.05 514 ILE A N 1
ATOM 3721 C CA . ILE A 1 514 ? 7.234 70.320 37.515 1.00 37.50 514 ILE A CA 1
ATOM 3722 C C . ILE A 1 514 ? 7.645 71.523 36.692 1.00 40.30 514 ILE A C 1
ATOM 3723 O O . ILE A 1 514 ? 7.641 72.662 37.182 1.00 38.71 514 ILE A O 1
ATOM 3728 N N . ALA A 1 515 ? 7.945 71.265 35.423 1.00 40.90 515 ALA A N 1
ATOM 3729 C CA . ALA A 1 515 ? 8.401 72.304 34.516 1.00 43.28 515 ALA A CA 1
ATOM 3730 C C . ALA A 1 515 ? 7.337 73.383 34.402 1.00 42.67 515 ALA A C 1
ATOM 3731 O O . ALA A 1 515 ? 7.605 74.570 34.606 1.00 41.75 515 ALA A O 1
ATOM 3733 N N . ALA A 1 516 ? 6.117 72.957 34.102 1.00 45.69 516 ALA A N 1
ATOM 3734 C CA . ALA A 1 516 ? 4.997 73.876 33.981 1.00 46.09 516 ALA A CA 1
ATOM 3735 C C . ALA A 1 516 ? 4.813 74.667 35.269 1.00 47.79 516 ALA A C 1
ATOM 3736 O O . ALA A 1 516 ? 4.542 75.870 35.237 1.00 53.72 516 ALA A O 1
ATOM 3738 N N . ALA A 1 517 ? 4.971 73.995 36.404 1.00 45.53 517 ALA A N 1
ATOM 3739 C CA . ALA A 1 517 ? 4.610 74.595 37.682 1.00 42.60 517 ALA A CA 1
ATOM 3740 C C . ALA A 1 517 ? 5.596 75.662 38.147 1.00 40.35 517 ALA A C 1
ATOM 3741 O O . ALA A 1 517 ? 5.180 76.710 38.639 1.00 38.97 517 ALA A O 1
ATOM 3743 N N . VAL A 1 518 ? 6.893 75.412 38.000 1.00 41.02 518 VAL A N 1
ATOM 3744 C CA . VAL A 1 518 ? 7.870 76.438 38.368 1.00 41.22 518 VAL A CA 1
ATOM 3745 C C . VAL A 1 518 ? 8.311 77.229 37.170 1.00 43.03 518 VAL A C 1
ATOM 3746 O O . VAL A 1 518 ? 9.114 78.154 37.298 1.00 44.97 518 VAL A O 1
ATOM 3750 N N . ASP A 1 519 ? 7.791 76.853 36.004 1.00 47.24 519 ASP A N 1
ATOM 3751 C CA . ASP A 1 519 ? 8.097 77.557 34.771 1.00 48.00 519 ASP A CA 1
ATOM 3752 C C . ASP A 1 519 ? 9.585 77.393 34.433 1.00 46.10 519 ASP A C 1
ATOM 3753 O O . ASP A 1 519 ? 10.325 78.373 34.343 1.00 44.98 519 ASP A O 1
ATOM 3758 N N . ALA A 1 520 ? 10.019 76.143 34.259 1.00 44.05 520 ALA A N 1
ATOM 3759 C CA . ALA A 1 520 ? 11.427 75.847 33.986 1.00 45.02 520 ALA A CA 1
ATOM 3760 C C . ALA A 1 520 ? 11.853 76.186 32.558 1.00 44.32 520 ALA A C 1
ATOM 3761 O O . ALA A 1 520 ? 11.050 76.161 31.631 1.00 42.41 520 ALA A O 1
ATOM 3763 N N . TYR A 1 521 ? 13.123 76.509 32.387 1.00 44.31 521 TYR A N 1
ATOM 3764 C CA . TYR A 1 521 ? 13.708 76.489 31.056 1.00 44.92 521 TYR A CA 1
ATOM 3765 C C . TYR A 1 521 ? 14.658 75.304 30.931 1.00 43.09 521 TYR A C 1
ATOM 3766 O O . TYR A 1 521 ? 14.902 74.821 29.835 1.00 44.27 521 TYR A O 1
ATOM 3775 N N . LYS A 1 522 ? 15.188 74.840 32.060 1.00 41.96 522 LYS A N 1
ATOM 3776 C CA . LYS A 1 522 ? 16.023 73.639 32.087 1.00 39.87 522 LYS A CA 1
ATOM 3777 C C . LYS A 1 522 ? 15.539 72.642 33.132 1.00 39.22 522 LYS A C 1
ATOM 3778 O O . LYS A 1 522 ? 15.358 72.980 34.309 1.00 36.93 522 LYS A O 1
ATOM 3784 N N . LEU A 1 523 ? 15.350 71.402 32.699 1.00 36.99 523 LEU A N 1
ATOM 3785 C CA . LEU A 1 523 ? 14.917 70.345 33.593 1.00 35.38 523 LEU A CA 1
ATOM 3786 C C . LEU A 1 523 ? 15.693 69.087 33.224 1.00 34.03 523 LEU A C 1
ATOM 3787 O O . LEU A 1 523 ? 15.437 68.484 32.191 1.00 33.49 523 LEU A O 1
ATOM 3792 N N . GLU A 1 524 ? 16.654 68.698 34.053 1.00 34.81 524 GLU A N 1
ATOM 3793 C CA . GLU A 1 524 ? 17.434 67.496 33.757 1.00 34.94 524 GLU A CA 1
ATOM 3794 C C . GLU A 1 524 ? 17.570 66.512 34.914 1.00 30.04 524 GLU A C 1
ATOM 3795 O O . GLU A 1 524 ? 17.463 66.883 36.076 1.00 32.72 524 GLU A O 1
ATOM 3801 N N . VAL A 1 525 ? 17.796 65.247 34.570 1.00 30.02 525 VAL A N 1
ATOM 3802 C CA . VAL A 1 525 ? 17.927 64.175 35.540 1.00 24.08 525 VAL A CA 1
ATOM 3803 C C . VAL A 1 525 ? 19.091 63.288 35.153 1.00 29.05 525 VAL A C 1
ATOM 3804 O O . VAL A 1 525 ? 19.026 62.569 34.166 1.00 33.04 525 VAL A O 1
ATOM 3808 N N . VAL A 1 526 ? 20.164 63.343 35.924 1.00 31.44 526 VAL A N 1
ATOM 3809 C CA . VAL A 1 526 ? 21.361 62.565 35.616 1.00 28.96 526 VAL A CA 1
ATOM 3810 C C . VAL A 1 526 ? 21.666 61.575 36.748 1.00 29.91 526 VAL A C 1
ATOM 3811 O O . VAL A 1 526 ? 21.473 61.890 37.920 1.00 32.00 526 VAL A O 1
ATOM 3815 N N . ASP A 1 527 ? 22.093 60.371 36.382 1.00 29.71 527 ASP A N 1
ATOM 3816 C CA . ASP A 1 527 ? 22.412 59.325 37.336 1.00 30.68 527 ASP A CA 1
ATOM 3817 C C . ASP A 1 527 ? 23.895 59.428 37.633 1.00 34.91 527 ASP A C 1
ATOM 3818 O O . ASP A 1 527 ? 24.746 59.198 36.771 1.00 33.47 527 ASP A O 1
ATOM 3823 N N . LEU A 1 528 ? 24.209 59.791 38.862 1.00 38.73 528 LEU A N 1
ATOM 3824 C CA . LEU A 1 528 ? 25.565 60.145 39.198 1.00 38.31 528 LEU A CA 1
ATOM 3825 C C . LEU A 1 528 ? 26.301 58.992 39.827 1.00 43.90 528 LEU A C 1
ATOM 3826 O O . LEU A 1 528 ? 27.255 59.196 40.567 1.00 49.50 528 LEU A O 1
ATOM 3831 N N . SER A 1 529 ? 25.865 57.775 39.536 1.00 50.64 529 SER A N 1
ATOM 3832 C CA . SER A 1 529 ? 26.572 56.598 40.025 1.00 57.46 529 SER A CA 1
ATOM 3833 C C . SER A 1 529 ? 27.907 56.438 39.330 1.00 58.17 529 SER A C 1
ATOM 3834 O O . SER A 1 529 ? 28.881 56.023 39.958 1.00 64.61 529 SER A O 1
ATOM 3837 N N . SER B 1 3 ? -5.161 66.671 -36.323 1.00 52.39 3 SER B N 1
ATOM 3838 C CA . SER B 1 3 ? -5.571 65.592 -35.367 1.00 56.04 3 SER B CA 1
ATOM 3839 C C . SER B 1 3 ? -4.352 64.812 -34.794 1.00 53.70 3 SER B C 1
ATOM 3840 O O . SER B 1 3 ? -3.366 64.592 -35.489 1.00 54.11 3 SER B O 1
ATOM 3843 N N . LEU B 1 4 ? -4.433 64.416 -33.522 1.00 50.51 4 LEU B N 1
ATOM 3844 C CA . LEU B 1 4 ? -3.262 63.991 -32.739 1.00 46.49 4 LEU B CA 1
ATOM 3845 C C . LEU B 1 4 ? -2.591 62.672 -33.138 1.00 44.31 4 LEU B C 1
ATOM 3846 O O . LEU B 1 4 ? -3.253 61.665 -33.371 1.00 46.53 4 LEU B O 1
ATOM 3851 N N . PRO B 1 5 ? -1.262 62.694 -33.180 1.00 39.59 5 PRO B N 1
ATOM 3852 C CA . PRO B 1 5 ? -0.456 61.490 -33.428 1.00 39.92 5 PRO B CA 1
ATOM 3853 C C . PRO B 1 5 ? -0.570 60.447 -32.309 1.00 39.02 5 PRO B C 1
ATOM 3854 O O . PRO B 1 5 ? -0.638 60.798 -31.123 1.00 36.28 5 PRO B O 1
ATOM 3858 N N . VAL B 1 6 ? -0.557 59.172 -32.692 1.00 37.76 6 VAL B N 1
ATOM 3859 C CA . VAL B 1 6 ? -0.787 58.095 -31.746 1.00 36.12 6 VAL B CA 1
ATOM 3860 C C . VAL B 1 6 ? 0.495 57.453 -31.260 1.00 37.37 6 VAL B C 1
ATOM 3861 O O . VAL B 1 6 ? 1.228 56.866 -32.042 1.00 39.21 6 VAL B O 1
ATOM 3865 N N . VAL B 1 7 ? 0.745 57.561 -29.958 1.00 36.74 7 VAL B N 1
ATOM 3866 C CA . VAL B 1 7 ? 1.832 56.846 -29.308 1.00 34.56 7 VAL B CA 1
ATOM 3867 C C . VAL B 1 7 ? 1.282 55.594 -28.604 1.00 34.78 7 VAL B C 1
ATOM 3868 O O . VAL B 1 7 ? 0.620 55.689 -27.572 1.00 36.16 7 VAL B O 1
ATOM 3872 N N . LEU B 1 8 ? 1.527 54.426 -29.186 1.00 34.10 8 LEU B N 1
ATOM 3873 C CA . LEU B 1 8 ? 1.182 53.156 -28.552 1.00 33.15 8 LEU B CA 1
ATOM 3874 C C . LEU B 1 8 ? 2.231 52.698 -27.525 1.00 35.56 8 LEU B C 1
ATOM 3875 O O . LEU B 1 8 ? 3.413 52.491 -27.855 1.00 32.91 8 LEU B O 1
ATOM 3880 N N . ILE B 1 9 ? 1.790 52.540 -26.280 1.00 34.87 9 ILE B N 1
ATOM 3881 C CA . ILE B 1 9 ? 2.596 51.920 -25.238 1.00 33.37 9 ILE B CA 1
ATOM 3882 C C . ILE B 1 9 ? 2.216 50.437 -25.125 1.00 35.96 9 ILE B C 1
ATOM 3883 O O . ILE B 1 9 ? 1.064 50.111 -24.801 1.00 36.46 9 ILE B O 1
ATOM 3888 N N . ALA B 1 10 ? 3.172 49.544 -25.384 1.00 34.62 10 ALA B N 1
ATOM 3889 C CA . ALA B 1 10 ? 2.882 48.105 -25.467 1.00 32.71 10 ALA B CA 1
ATOM 3890 C C . ALA B 1 10 ? 3.366 47.282 -24.291 1.00 31.43 10 ALA B C 1
ATOM 3891 O O . ALA B 1 10 ? 3.112 46.088 -24.247 1.00 35.38 10 ALA B O 1
ATOM 3893 N N . ASP B 1 11 ? 4.078 47.911 -23.362 1.00 34.30 11 ASP B N 1
ATOM 3894 C CA . ASP B 1 11 ? 4.601 47.247 -22.166 1.00 34.34 11 ASP B CA 1
ATOM 3895 C C . ASP B 1 11 ? 4.359 48.136 -20.958 1.00 35.24 11 ASP B C 1
ATOM 3896 O O . ASP B 1 11 ? 3.898 49.265 -21.084 1.00 37.34 11 ASP B O 1
ATOM 3901 N N . LYS B 1 12 ? 4.696 47.620 -19.783 1.00 36.79 12 LYS B N 1
ATOM 3902 C CA . LYS B 1 12 ? 4.422 48.290 -18.530 1.00 38.21 12 LYS B CA 1
ATOM 3903 C C . LYS B 1 12 ? 5.535 49.310 -18.263 1.00 39.35 12 LYS B C 1
ATOM 3904 O O . LYS B 1 12 ? 6.599 48.959 -17.737 1.00 39.81 12 LYS B O 1
ATOM 3910 N N . LEU B 1 13 ? 5.291 50.562 -18.640 1.00 36.16 13 LEU B N 1
ATOM 3911 C CA . LEU B 1 13 ? 6.294 51.616 -18.530 1.00 34.17 13 LEU B CA 1
ATOM 3912 C C . LEU B 1 13 ? 6.046 52.500 -17.307 1.00 32.65 13 LEU B C 1
ATOM 3913 O O . LEU B 1 13 ? 4.965 52.496 -16.726 1.00 35.56 13 LEU B O 1
ATOM 3918 N N . ALA B 1 14 ? 7.055 53.260 -16.920 1.00 28.13 14 ALA B N 1
ATOM 3919 C CA . ALA B 1 14 ? 6.932 54.167 -15.791 1.00 32.10 14 ALA B CA 1
ATOM 3920 C C . ALA B 1 14 ? 5.892 55.259 -16.082 1.00 28.42 14 ALA B C 1
ATOM 3921 O O . ALA B 1 14 ? 5.748 55.692 -17.220 1.00 27.79 14 ALA B O 1
ATOM 3923 N N . PRO B 1 15 ? 5.141 55.676 -15.070 1.00 33.53 15 PRO B N 1
ATOM 3924 C CA . PRO B 1 15 ? 4.036 56.623 -15.300 1.00 34.30 15 PRO B CA 1
ATOM 3925 C C . PRO B 1 15 ? 4.551 58.021 -15.685 1.00 32.31 15 PRO B C 1
ATOM 3926 O O . PRO B 1 15 ? 3.836 58.779 -16.322 1.00 34.55 15 PRO B O 1
ATOM 3930 N N . SER B 1 16 ? 5.790 58.350 -15.335 1.00 33.08 16 SER B N 1
ATOM 3931 C CA . SER B 1 16 ? 6.422 59.538 -15.896 1.00 30.24 16 SER B CA 1
ATOM 3932 C C . SER B 1 16 ? 6.357 59.571 -17.427 1.00 33.21 16 SER B C 1
ATOM 3933 O O . SER B 1 16 ? 6.386 60.641 -18.041 1.00 37.13 16 SER B O 1
ATOM 3936 N N . THR B 1 17 ? 6.310 58.402 -18.055 1.00 32.50 17 THR B N 1
ATOM 3937 C CA . THR B 1 17 ? 6.256 58.356 -19.502 1.00 32.54 17 THR B CA 1
ATOM 3938 C C . THR B 1 17 ? 4.981 59.052 -19.948 1.00 32.15 17 THR B C 1
ATOM 3939 O O . THR B 1 17 ? 5.022 59.992 -20.744 1.00 29.03 17 THR B O 1
ATOM 3943 N N . VAL B 1 18 ? 3.840 58.586 -19.447 1.00 31.26 18 VAL B N 1
ATOM 3944 C CA . VAL B 1 18 ? 2.596 59.069 -20.007 1.00 30.67 18 VAL B CA 1
ATOM 3945 C C . VAL B 1 18 ? 2.518 60.582 -19.798 1.00 28.42 18 VAL B C 1
ATOM 3946 O O . VAL B 1 18 ? 2.172 61.312 -20.702 1.00 32.17 18 VAL B O 1
ATOM 3950 N N . ALA B 1 19 ? 2.933 61.061 -18.638 1.00 34.89 19 ALA B N 1
ATOM 3951 C CA . ALA B 1 19 ? 2.912 62.505 -18.359 1.00 37.53 19 ALA B CA 1
ATOM 3952 C C . ALA B 1 19 ? 3.826 63.312 -19.278 1.00 40.25 19 ALA B C 1
ATOM 3953 O O . ALA B 1 19 ? 3.493 64.421 -19.674 1.00 44.97 19 ALA B O 1
ATOM 3955 N N . ALA B 1 20 ? 4.990 62.769 -19.606 1.00 41.65 20 ALA B N 1
ATOM 3956 C CA . ALA B 1 20 ? 5.925 63.497 -20.446 1.00 39.55 20 ALA B CA 1
ATOM 3957 C C . ALA B 1 20 ? 5.443 63.512 -21.888 1.00 36.66 20 ALA B C 1
ATOM 3958 O O . ALA B 1 20 ? 5.651 64.481 -22.612 1.00 35.82 20 ALA B O 1
ATOM 3960 N N . LEU B 1 21 ? 4.784 62.440 -22.303 1.00 37.10 21 LEU B N 1
ATOM 3961 C CA . LEU B 1 21 ? 4.213 62.393 -23.639 1.00 35.61 21 LEU B CA 1
ATOM 3962 C C . LEU B 1 21 ? 3.256 63.560 -23.844 1.00 37.04 21 LEU B C 1
ATOM 3963 O O . LEU B 1 21 ? 3.268 64.219 -24.876 1.00 34.18 21 LEU B O 1
ATOM 3968 N N . GLY B 1 22 ? 2.409 63.788 -22.848 1.00 41.67 22 GLY B N 1
ATOM 3969 C CA . GLY B 1 22 ? 1.591 64.981 -22.779 1.00 44.29 22 GLY B CA 1
ATOM 3970 C C . GLY B 1 22 ? 0.402 65.123 -23.710 1.00 46.48 22 GLY B C 1
ATOM 3971 O O . GLY B 1 22 ? -0.166 64.141 -24.199 1.00 44.07 22 GLY B O 1
ATOM 3972 N N . ASP B 1 23 ? 0.092 66.398 -23.959 1.00 48.19 23 ASP B N 1
ATOM 3973 C CA . ASP B 1 23 ? -1.153 66.934 -24.511 1.00 46.17 23 ASP B CA 1
ATOM 3974 C C . ASP B 1 23 ? -1.288 66.836 -26.020 1.00 46.06 23 ASP B C 1
ATOM 3975 O O . ASP B 1 23 ? -2.378 66.599 -26.539 1.00 39.73 23 ASP B O 1
ATOM 3980 N N . GLN B 1 24 ? -0.174 67.085 -26.712 1.00 45.90 24 GLN B N 1
ATOM 3981 C CA . GLN B 1 24 ? -0.164 67.293 -28.154 1.00 43.76 24 GLN B CA 1
ATOM 3982 C C . GLN B 1 24 ? -0.185 65.953 -28.860 1.00 41.61 24 GLN B C 1
ATOM 3983 O O . GLN B 1 24 ? -0.081 65.859 -30.072 1.00 45.46 24 GLN B O 1
ATOM 3989 N N . VAL B 1 25 ? -0.324 64.902 -28.084 1.00 38.90 25 VAL B N 1
ATOM 3990 C CA . VAL B 1 25 ? -0.242 63.574 -28.632 1.00 34.85 25 VAL B CA 1
ATOM 3991 C C . VAL B 1 25 ? -1.414 62.795 -28.071 1.00 35.22 25 VAL B C 1
ATOM 3992 O O . VAL B 1 25 ? -2.023 63.221 -27.087 1.00 33.18 25 VAL B O 1
ATOM 3996 N N . GLU B 1 26 ? -1.773 61.683 -28.702 1.00 36.60 26 GLU B N 1
ATOM 3997 C CA . GLU B 1 26 ? -2.753 60.787 -28.082 1.00 37.74 26 GLU B CA 1
ATOM 3998 C C . GLU B 1 26 ? -2.113 59.467 -27.650 1.00 36.00 26 GLU B C 1
ATOM 3999 O O . GLU B 1 26 ? -1.673 58.665 -28.479 1.00 36.60 26 GLU B O 1
ATOM 4005 N N . VAL B 1 27 ? -2.078 59.243 -26.341 1.00 35.19 27 VAL B N 1
ATOM 4006 C CA . VAL B 1 27 ? -1.518 58.016 -25.810 1.00 32.78 27 VAL B CA 1
ATOM 4007 C C . VAL B 1 27 ? -2.524 56.875 -25.852 1.00 33.34 27 VAL B C 1
ATOM 4008 O O . VAL B 1 27 ? -3.673 57.009 -25.425 1.00 37.21 27 VAL B O 1
ATOM 4012 N N . ARG B 1 28 ? -2.094 55.759 -26.412 1.00 34.25 28 ARG B N 1
ATOM 4013 C CA . ARG B 1 28 ? -2.866 54.529 -26.382 1.00 30.07 28 ARG B CA 1
ATOM 4014 C C . ARG B 1 28 ? -2.058 53.428 -25.694 1.00 35.27 28 ARG B C 1
ATOM 4015 O O . ARG B 1 28 ? -0.827 53.538 -25.542 1.00 32.32 28 ARG B O 1
ATOM 4023 N N . TRP B 1 29 ? -2.741 52.361 -25.293 1.00 34.45 29 TRP B N 1
ATOM 4024 C CA . TRP B 1 29 ? -2.102 51.260 -24.586 1.00 34.13 29 TRP B CA 1
ATOM 4025 C C . TRP B 1 29 ? -2.520 49.920 -25.163 1.00 36.74 29 TRP B C 1
ATOM 4026 O O . TRP B 1 29 ? -3.593 49.804 -25.751 1.00 36.47 29 TRP B O 1
ATOM 4037 N N . VAL B 1 30 ? -1.682 48.905 -24.964 1.00 35.78 30 VAL B N 1
ATOM 4038 C CA . VAL B 1 30 ? -1.956 47.568 -25.481 1.00 36.02 30 VAL B CA 1
ATOM 4039 C C . VAL B 1 30 ? -1.054 46.502 -24.833 1.00 39.70 30 VAL B C 1
ATOM 4040 O O . VAL B 1 30 ? 0.100 46.785 -24.470 1.00 35.57 30 VAL B O 1
ATOM 4044 N N . ASP B 1 31 ? -1.590 45.287 -24.684 1.00 40.55 31 ASP B N 1
ATOM 4045 C CA . ASP B 1 31 ? -0.835 44.173 -24.116 1.00 43.03 31 ASP B CA 1
ATOM 4046 C C . ASP B 1 31 ? 0.153 43.595 -25.137 1.00 43.20 31 ASP B C 1
ATOM 4047 O O . ASP B 1 31 ? -0.150 42.630 -25.832 1.00 40.80 31 ASP B O 1
ATOM 4052 N N . GLY B 1 32 ? 1.345 44.187 -25.194 1.00 45.43 32 GLY B N 1
ATOM 4053 C CA . GLY B 1 32 ? 2.327 43.903 -26.229 1.00 43.68 32 GLY B CA 1
ATOM 4054 C C . GLY B 1 32 ? 2.657 42.451 -26.516 1.00 44.08 32 GLY B C 1
ATOM 4055 O O . GLY B 1 32 ? 2.777 42.073 -27.679 1.00 41.19 32 GLY B O 1
ATOM 4056 N N . PRO B 1 33 ? 2.864 41.653 -25.470 1.00 47.65 33 PRO B N 1
ATOM 4057 C CA . PRO B 1 33 ? 3.147 40.224 -25.630 1.00 49.32 33 PRO B CA 1
ATOM 4058 C C . PRO B 1 33 ? 1.988 39.451 -26.258 1.00 51.11 33 PRO B C 1
ATOM 4059 O O . PRO B 1 33 ? 2.216 38.386 -26.833 1.00 50.58 33 PRO B O 1
ATOM 4063 N N . ASP B 1 34 ? 0.773 39.980 -26.151 1.00 52.95 34 ASP B N 1
ATOM 4064 C CA . ASP B 1 34 ? -0.375 39.402 -26.845 1.00 56.55 34 ASP B CA 1
ATOM 4065 C C . ASP B 1 34 ? -0.297 39.790 -28.322 1.00 56.68 34 ASP B C 1
ATOM 4066 O O . ASP B 1 34 ? -0.559 40.941 -28.694 1.00 56.17 34 ASP B O 1
ATOM 4071 N N . ARG B 1 35 ? 0.074 38.821 -29.156 1.00 57.84 35 ARG B N 1
ATOM 4072 C CA . ARG B 1 35 ? 0.336 39.074 -30.572 1.00 58.16 35 ARG B CA 1
ATOM 4073 C C . ARG B 1 35 ? -0.888 39.598 -31.307 1.00 58.07 35 ARG B C 1
ATOM 4074 O O . ARG B 1 35 ? -0.776 40.441 -32.192 1.00 55.72 35 ARG B O 1
ATOM 4082 N N . ASP B 1 36 ? -2.060 39.102 -30.920 1.00 59.77 36 ASP B N 1
ATOM 4083 C CA . ASP B 1 36 ? -3.306 39.477 -31.574 1.00 60.06 36 ASP B CA 1
ATOM 4084 C C . ASP B 1 36 ? -3.751 40.907 -31.242 1.00 56.99 36 ASP B C 1
ATOM 4085 O O . ASP B 1 36 ? -4.168 41.652 -32.128 1.00 55.79 36 ASP B O 1
ATOM 4090 N N . LYS B 1 37 ? -3.667 41.287 -29.970 1.00 55.03 37 LYS B N 1
ATOM 4091 C CA . LYS B 1 37 ? -3.997 42.651 -29.560 1.00 54.37 37 LYS B CA 1
ATOM 4092 C C . LYS B 1 37 ? -3.046 43.640 -30.236 1.00 52.69 37 LYS B C 1
ATOM 4093 O O . LYS B 1 37 ? -3.478 44.663 -30.769 1.00 51.43 37 LYS B O 1
ATOM 4099 N N . LEU B 1 38 ? -1.752 43.316 -30.214 1.00 51.13 38 LEU B N 1
ATOM 4100 C CA . LEU B 1 38 ? -0.711 44.181 -30.768 1.00 49.35 38 LEU B CA 1
ATOM 4101 C C . LEU B 1 38 ? -0.920 44.468 -32.249 1.00 51.39 38 LEU B C 1
ATOM 4102 O O . LEU B 1 38 ? -0.831 45.614 -32.703 1.00 53.75 38 LEU B O 1
ATOM 4107 N N . LEU B 1 39 ? -1.200 43.426 -33.014 1.00 51.28 39 LEU B N 1
ATOM 4108 C CA . LEU B 1 39 ? -1.390 43.619 -34.439 1.00 49.91 39 LEU B CA 1
ATOM 4109 C C . LEU B 1 39 ? -2.638 44.451 -34.726 1.00 46.77 39 LEU B C 1
ATOM 4110 O O . LEU B 1 39 ? -2.729 45.088 -35.764 1.00 48.08 39 LEU B O 1
ATOM 4115 N N . ALA B 1 40 ? -3.592 44.466 -33.805 1.00 47.18 40 ALA B N 1
ATOM 4116 C CA . ALA B 1 40 ? -4.836 45.202 -34.042 1.00 48.86 40 ALA B CA 1
ATOM 4117 C C . ALA B 1 40 ? -4.680 46.696 -33.765 1.00 49.63 40 ALA B C 1
ATOM 4118 O O . ALA B 1 40 ? -5.299 47.529 -34.431 1.00 50.85 40 ALA B O 1
ATOM 4120 N N . ALA B 1 41 ? -3.846 47.036 -32.788 1.00 49.45 41 ALA B N 1
ATOM 4121 C CA . ALA B 1 41 ? -3.691 48.434 -32.390 1.00 47.91 41 ALA B CA 1
ATOM 4122 C C . ALA B 1 41 ? -2.577 49.136 -33.151 1.00 45.17 41 ALA B C 1
ATOM 4123 O O . ALA B 1 41 ? -2.653 50.339 -33.389 1.00 45.22 41 ALA B O 1
ATOM 4125 N N . VAL B 1 42 ? -1.561 48.378 -33.550 1.00 43.17 42 VAL B N 1
ATOM 4126 C CA . VAL B 1 42 ? -0.344 48.955 -34.129 1.00 42.44 42 VAL B CA 1
ATOM 4127 C C . VAL B 1 42 ? -0.514 49.766 -35.434 1.00 41.20 42 VAL B C 1
ATOM 4128 O O . VAL B 1 42 ? 0.227 50.735 -35.656 1.00 37.88 42 VAL B O 1
ATOM 4132 N N . PRO B 1 43 ? -1.485 49.372 -36.271 1.00 40.69 43 PRO B N 1
ATOM 4133 C CA . PRO B 1 43 ? -1.787 50.044 -37.541 1.00 37.29 43 PRO B CA 1
ATOM 4134 C C . PRO B 1 43 ? -1.958 51.560 -37.469 1.00 38.38 43 PRO B C 1
ATOM 4135 O O . PRO B 1 43 ? -1.741 52.198 -38.488 1.00 40.34 43 PRO B O 1
ATOM 4139 N N . GLU B 1 44 ? -2.341 52.127 -36.326 1.00 42.35 44 GLU B N 1
ATOM 4140 C CA . GLU B 1 44 ? -2.550 53.581 -36.234 1.00 43.43 44 GLU B CA 1
ATOM 4141 C C . GLU B 1 44 ? -1.478 54.331 -35.434 1.00 44.42 44 GLU B C 1
ATOM 4142 O O . GLU B 1 44 ? -1.649 55.517 -35.140 1.00 47.11 44 GLU B O 1
ATOM 4148 N N . ALA B 1 45 ? -0.386 53.652 -35.088 1.00 38.45 45 ALA B N 1
ATOM 4149 C CA . ALA B 1 45 ? 0.666 54.249 -34.265 1.00 37.40 45 ALA B CA 1
ATOM 4150 C C . ALA B 1 45 ? 1.683 55.069 -35.060 1.00 35.65 45 ALA B C 1
ATOM 4151 O O . ALA B 1 45 ? 2.264 54.578 -36.018 1.00 34.86 45 ALA B O 1
ATOM 4153 N N . ASP B 1 46 ? 1.899 56.316 -34.648 1.00 36.00 46 ASP B N 1
ATOM 4154 C CA . ASP B 1 46 ? 2.994 57.120 -35.179 1.00 34.11 46 ASP B CA 1
ATOM 4155 C C . ASP B 1 46 ? 4.259 56.755 -34.426 1.00 36.94 46 ASP B C 1
ATOM 4156 O O . ASP B 1 46 ? 5.366 57.048 -34.889 1.00 39.87 46 ASP B O 1
ATOM 4161 N N . ALA B 1 47 ? 4.091 56.133 -33.257 1.00 35.96 47 ALA B N 1
ATOM 4162 C CA . ALA B 1 47 ? 5.214 55.703 -32.417 1.00 32.55 47 ALA B CA 1
ATOM 4163 C C . ALA B 1 47 ? 4.809 54.472 -31.630 1.00 34.34 47 ALA B C 1
ATOM 4164 O O . ALA B 1 47 ? 3.650 54.370 -31.212 1.00 31.26 47 ALA B O 1
ATOM 4166 N N . LEU B 1 48 ? 5.751 53.544 -31.424 1.00 31.78 48 LEU B N 1
ATOM 4167 C CA . LEU B 1 48 ? 5.487 52.350 -30.608 1.00 26.99 48 LEU B CA 1
ATOM 4168 C C . LEU B 1 48 ? 6.508 52.270 -29.481 1.00 32.25 48 LEU B C 1
ATOM 4169 O O . LEU B 1 48 ? 7.727 52.327 -29.737 1.00 35.12 48 LEU B O 1
ATOM 4174 N N . LEU B 1 49 ? 6.044 52.189 -28.231 1.00 28.82 49 LEU B N 1
ATOM 4175 C CA . LEU B 1 49 ? 6.992 52.092 -27.113 1.00 28.23 49 LEU B CA 1
ATOM 4176 C C . LEU B 1 49 ? 6.920 50.739 -26.438 1.00 29.92 49 LEU B C 1
ATOM 4177 O O . LEU B 1 49 ? 5.824 50.192 -26.234 1.00 27.48 49 LEU B O 1
ATOM 4182 N N . VAL B 1 50 ? 8.097 50.226 -26.075 1.00 26.74 50 VAL B N 1
ATOM 4183 C CA . VAL B 1 50 ? 8.222 48.915 -25.455 1.00 29.11 50 VAL B CA 1
ATOM 4184 C C . VAL B 1 50 ? 9.288 48.829 -24.369 1.00 30.41 50 VAL B C 1
ATOM 4185 O O . VAL B 1 50 ? 10.009 49.770 -24.102 1.00 27.20 50 VAL B O 1
ATOM 4189 N N . ARG B 1 51 ? 9.380 47.665 -23.746 1.00 35.60 51 ARG B N 1
ATOM 4190 C CA . ARG B 1 51 ? 10.458 47.404 -22.822 1.00 38.51 51 ARG B CA 1
ATOM 4191 C C . ARG B 1 51 ? 11.190 46.166 -23.286 1.00 41.01 51 ARG B C 1
ATOM 4192 O O . ARG B 1 51 ? 12.193 46.269 -23.981 1.00 44.76 51 ARG B O 1
ATOM 4200 N N . SER B 1 52 ? 10.685 44.998 -22.895 1.00 43.48 52 SER B N 1
ATOM 4201 C CA . SER B 1 52 ? 11.256 43.718 -23.329 1.00 45.56 52 SER B CA 1
ATOM 4202 C C . SER B 1 52 ? 10.171 42.685 -23.548 1.00 45.88 52 SER B C 1
ATOM 4203 O O . SER B 1 52 ? 10.321 41.779 -24.358 1.00 48.47 52 SER B O 1
ATOM 4206 N N . ALA B 1 53 ? 9.068 42.825 -22.830 1.00 44.97 53 ALA B N 1
ATOM 4207 C CA . ALA B 1 53 ? 8.047 41.799 -22.875 1.00 45.10 53 ALA B CA 1
ATOM 4208 C C . ALA B 1 53 ? 7.495 41.593 -24.278 1.00 43.52 53 ALA B C 1
ATOM 4209 O O . ALA B 1 53 ? 7.060 40.500 -24.596 1.00 41.79 53 ALA B O 1
ATOM 4211 N N . THR B 1 54 ? 7.514 42.631 -25.113 1.00 44.70 54 THR B N 1
ATOM 4212 C CA . THR B 1 54 ? 7.021 42.490 -26.488 1.00 44.84 54 THR B CA 1
ATOM 4213 C C . THR B 1 54 ? 8.118 42.494 -27.569 1.00 47.28 54 THR B C 1
ATOM 4214 O O . THR B 1 54 ? 9.227 42.974 -27.351 1.00 46.29 54 THR B O 1
ATOM 4218 N N . THR B 1 55 ? 7.794 41.956 -28.737 1.00 49.27 55 THR B N 1
ATOM 4219 C CA . THR B 1 55 ? 8.791 41.754 -29.779 1.00 51.50 55 THR B CA 1
ATOM 4220 C C . THR B 1 55 ? 8.493 42.603 -31.000 1.00 50.79 55 THR B C 1
ATOM 4221 O O . THR B 1 55 ? 7.485 42.394 -31.676 1.00 49.48 55 THR B O 1
ATOM 4225 N N . VAL B 1 56 ? 9.364 43.564 -31.282 1.00 48.85 56 VAL B N 1
ATOM 4226 C CA . VAL B 1 56 ? 9.140 44.431 -32.423 1.00 48.25 56 VAL B CA 1
ATOM 4227 C C . VAL B 1 56 ? 9.876 43.825 -33.600 1.00 50.83 56 VAL B C 1
ATOM 4228 O O . VAL B 1 56 ? 11.038 44.145 -33.848 1.00 48.17 56 VAL B O 1
ATOM 4232 N N . ASP B 1 57 ? 9.188 42.918 -34.297 1.00 53.85 57 ASP B N 1
ATOM 4233 C CA . ASP B 1 57 ? 9.772 42.140 -35.395 1.00 56.02 57 ASP B CA 1
ATOM 4234 C C . ASP B 1 57 ? 9.304 42.633 -36.760 1.00 56.10 57 ASP B C 1
ATOM 4235 O O . ASP B 1 57 ? 8.469 43.533 -36.851 1.00 56.53 57 ASP B O 1
ATOM 4240 N N . ALA B 1 58 ? 9.835 42.033 -37.820 1.00 57.62 58 ALA B N 1
ATOM 4241 C CA . ALA B 1 58 ? 9.426 42.400 -39.171 1.00 58.06 58 ALA B CA 1
ATOM 4242 C C . ALA B 1 58 ? 7.900 42.362 -39.289 1.00 57.31 58 ALA B C 1
ATOM 4243 O O . ALA B 1 58 ? 7.295 43.214 -39.949 1.00 56.52 58 ALA B O 1
ATOM 4245 N N . GLU B 1 59 ? 7.279 41.384 -38.633 1.00 55.81 59 GLU B N 1
ATOM 4246 C CA . GLU B 1 59 ? 5.828 41.237 -38.700 1.00 55.45 59 GLU B CA 1
ATOM 4247 C C . GLU B 1 59 ? 5.123 42.498 -38.198 1.00 53.28 59 GLU B C 1
ATOM 4248 O O . GLU B 1 59 ? 4.158 42.963 -38.805 1.00 54.38 59 GLU B O 1
ATOM 4254 N N . VAL B 1 60 ? 5.630 43.057 -37.101 1.00 50.96 60 VAL B N 1
ATOM 4255 C CA . VAL B 1 60 ? 4.988 44.188 -36.430 1.00 46.88 60 VAL B CA 1
ATOM 4256 C C . VAL B 1 60 ? 5.126 45.501 -37.199 1.00 46.83 60 VAL B C 1
ATOM 4257 O O . VAL B 1 60 ? 4.185 46.298 -37.256 1.00 45.36 60 VAL B O 1
ATOM 4261 N N . LEU B 1 61 ? 6.297 45.720 -37.792 1.00 47.70 61 LEU B N 1
ATOM 4262 C CA . LEU B 1 61 ? 6.544 46.925 -38.580 1.00 49.48 61 LEU B CA 1
ATOM 4263 C C . LEU B 1 61 ? 5.662 46.963 -39.811 1.00 51.83 61 LEU B C 1
ATOM 4264 O O . LEU B 1 61 ? 5.040 47.985 -40.111 1.00 51.09 61 LEU B O 1
ATOM 4269 N N . ALA B 1 62 ? 5.616 45.828 -40.508 1.00 55.05 62 ALA B N 1
ATOM 4270 C CA . ALA B 1 62 ? 4.790 45.639 -41.697 1.00 55.31 62 ALA B CA 1
ATOM 4271 C C . ALA B 1 62 ? 3.372 46.154 -41.496 1.00 56.04 62 ALA B C 1
ATOM 4272 O O . ALA B 1 62 ? 2.853 46.916 -42.319 1.00 56.01 62 ALA B O 1
ATOM 4274 N N . ALA B 1 63 ? 2.750 45.729 -40.399 1.00 54.66 63 ALA B N 1
ATOM 4275 C CA . ALA B 1 63 ? 1.373 46.102 -40.098 1.00 55.13 63 ALA B CA 1
ATOM 4276 C C . ALA B 1 63 ? 1.218 47.549 -39.592 1.00 56.36 63 ALA B C 1
ATOM 4277 O O . ALA B 1 63 ? 0.136 47.934 -39.122 1.00 55.44 63 ALA B O 1
ATOM 4279 N N . ALA B 1 64 ? 2.287 48.343 -39.700 1.00 56.33 64 ALA B N 1
ATOM 4280 C CA . ALA B 1 64 ? 2.311 49.698 -39.136 1.00 55.69 64 ALA B CA 1
ATOM 4281 C C . ALA B 1 64 ? 2.869 50.752 -40.097 1.00 52.63 64 ALA B C 1
ATOM 4282 O O . ALA B 1 64 ? 4.038 51.117 -40.026 1.00 54.17 64 ALA B O 1
ATOM 4284 N N . PRO B 1 65 ? 2.009 51.263 -40.964 1.00 49.56 65 PRO B N 1
ATOM 4285 C CA . PRO B 1 65 ? 2.413 52.213 -42.001 1.00 50.89 65 PRO B CA 1
ATOM 4286 C C . PRO B 1 65 ? 2.653 53.620 -41.468 1.00 51.06 65 PRO B C 1
ATOM 4287 O O . PRO B 1 65 ? 3.372 54.383 -42.105 1.00 51.19 65 PRO B O 1
ATOM 4291 N N . LYS B 1 66 ? 2.053 53.968 -40.335 1.00 50.78 66 LYS B N 1
ATOM 4292 C CA . LYS B 1 66 ? 2.186 55.321 -39.801 1.00 49.82 66 LYS B CA 1
ATOM 4293 C C . LYS B 1 66 ? 3.479 55.431 -39.014 1.00 47.32 66 LYS B C 1
ATOM 4294 O O . LYS B 1 66 ? 3.967 56.529 -38.742 1.00 44.97 66 LYS B O 1
ATOM 4300 N N . LEU B 1 67 ? 4.034 54.267 -38.689 1.00 44.91 67 LEU B N 1
ATOM 4301 C CA . LEU B 1 67 ? 5.114 54.122 -37.721 1.00 42.11 67 LEU B CA 1
ATOM 4302 C C . LEU B 1 67 ? 6.366 54.911 -38.064 1.00 43.52 67 LEU B C 1
ATOM 4303 O O . LEU B 1 67 ? 7.102 54.563 -38.987 1.00 43.69 67 LEU B O 1
ATOM 4308 N N . LYS B 1 68 ? 6.609 55.967 -37.297 1.00 44.44 68 LYS B N 1
ATOM 4309 C CA . LYS B 1 68 ? 7.805 56.788 -37.459 1.00 42.09 68 LYS B CA 1
ATOM 4310 C C . LYS B 1 68 ? 8.920 56.422 -36.458 1.00 37.51 68 LYS B C 1
ATOM 4311 O O . LYS B 1 68 ? 10.093 56.500 -36.787 1.00 39.93 68 LYS B O 1
ATOM 4317 N N . ILE B 1 69 ? 8.563 56.018 -35.241 1.00 33.75 69 ILE B N 1
ATOM 4318 C CA . ILE B 1 69 ? 9.583 55.645 -34.264 1.00 29.22 69 ILE B CA 1
ATOM 4319 C C . ILE B 1 69 ? 9.218 54.462 -33.383 1.00 27.04 69 ILE B C 1
ATOM 4320 O O . ILE B 1 69 ? 8.075 54.306 -32.977 1.00 23.88 69 ILE B O 1
ATOM 4325 N N . VAL B 1 70 ? 10.215 53.624 -33.113 1.00 29.38 70 VAL B N 1
ATOM 4326 C CA . VAL B 1 70 ? 10.105 52.569 -32.113 1.00 26.04 70 VAL B CA 1
ATOM 4327 C C . VAL B 1 70 ? 11.110 52.887 -31.017 1.00 24.03 70 VAL B C 1
ATOM 4328 O O . VAL B 1 70 ? 12.292 53.074 -31.286 1.00 28.45 70 VAL B O 1
ATOM 4332 N N . ALA B 1 71 ? 10.626 52.977 -29.786 1.00 25.62 71 ALA B N 1
ATOM 4333 C CA . ALA B 1 71 ? 11.438 53.366 -28.647 1.00 24.40 71 ALA B CA 1
ATOM 4334 C C . ALA B 1 71 ? 11.343 52.325 -27.553 1.00 28.66 71 ALA B C 1
ATOM 4335 O O . ALA B 1 71 ? 10.251 51.895 -27.155 1.00 29.43 71 ALA B O 1
ATOM 4337 N N . ARG B 1 72 ? 12.498 51.918 -27.062 1.00 32.60 72 ARG B N 1
ATOM 4338 C CA . ARG B 1 72 ? 12.540 51.005 -25.936 1.00 34.41 72 ARG B CA 1
ATOM 4339 C C . ARG B 1 72 ? 13.015 51.720 -24.681 1.00 34.12 72 ARG B C 1
ATOM 4340 O O . ARG B 1 72 ? 14.052 52.402 -24.686 1.00 32.72 72 ARG B O 1
ATOM 4348 N N . ALA B 1 73 ? 12.254 51.559 -23.605 1.00 28.59 73 ALA B N 1
ATOM 4349 C CA . ALA B 1 73 ? 12.636 52.126 -22.320 1.00 31.69 73 ALA B CA 1
ATOM 4350 C C . ALA B 1 73 ? 13.704 51.244 -21.687 1.00 33.27 73 ALA B C 1
ATOM 4351 O O . ALA B 1 73 ? 13.420 50.494 -20.768 1.00 36.96 73 ALA B O 1
ATOM 4353 N N . GLY B 1 74 ? 14.923 51.313 -22.202 1.00 34.40 74 GLY B N 1
ATOM 4354 C CA . GLY B 1 74 ? 16.010 50.508 -21.686 1.00 32.68 74 GLY B CA 1
ATOM 4355 C C . GLY B 1 74 ? 17.250 50.756 -22.509 1.00 31.27 74 GLY B C 1
ATOM 4356 O O . GLY B 1 74 ? 17.215 51.573 -23.422 1.00 31.42 74 GLY B O 1
ATOM 4357 N N . VAL B 1 75 ? 18.345 50.072 -22.179 1.00 31.44 75 VAL B N 1
ATOM 4358 C CA . VAL B 1 75 ? 19.593 50.190 -22.936 1.00 28.98 75 VAL B CA 1
ATOM 4359 C C . VAL B 1 75 ? 19.683 49.147 -24.038 1.00 31.94 75 VAL B C 1
ATOM 4360 O O . VAL B 1 75 ? 20.015 49.468 -25.185 1.00 33.96 75 VAL B O 1
ATOM 4364 N N . GLY B 1 76 ? 19.370 47.899 -23.702 1.00 33.03 76 GLY B N 1
ATOM 4365 C CA . GLY B 1 76 ? 19.419 46.826 -24.687 1.00 34.64 76 GLY B CA 1
ATOM 4366 C C . GLY B 1 76 ? 18.361 46.958 -25.773 1.00 33.14 76 GLY B C 1
ATOM 4367 O O . GLY B 1 76 ? 17.384 47.690 -25.619 1.00 31.37 76 GLY B O 1
ATOM 4368 N N . LEU B 1 77 ? 18.542 46.242 -26.875 1.00 34.76 77 LEU B N 1
ATOM 4369 C CA . LEU B 1 77 ? 17.585 46.315 -27.976 1.00 35.40 77 LEU B CA 1
ATOM 4370 C C . LEU B 1 77 ? 17.288 44.932 -28.522 1.00 34.37 77 LEU B C 1
ATOM 4371 O O . LEU B 1 77 ? 16.981 44.787 -29.696 1.00 38.78 77 LEU B O 1
ATOM 4376 N N . ASP B 1 78 ? 17.376 43.925 -27.660 1.00 38.85 78 ASP B N 1
ATOM 4377 C CA . ASP B 1 78 ? 17.302 42.527 -28.096 1.00 43.63 78 ASP B CA 1
ATOM 4378 C C . ASP B 1 78 ? 15.951 42.132 -28.636 1.00 41.00 78 ASP B C 1
ATOM 4379 O O . ASP B 1 78 ? 15.852 41.129 -29.308 1.00 43.44 78 ASP B O 1
ATOM 4384 N N . ASN B 1 79 ? 14.915 42.905 -28.315 1.00 40.64 79 ASN B N 1
ATOM 4385 C CA . ASN B 1 79 ? 13.541 42.575 -28.689 1.00 37.37 79 ASN B CA 1
ATOM 4386 C C . ASN B 1 79 ? 13.030 43.417 -29.856 1.00 37.27 79 ASN B C 1
ATOM 4387 O O . ASN B 1 79 ? 11.817 43.449 -30.158 1.00 39.86 79 ASN B O 1
ATOM 4392 N N . VAL B 1 80 ? 13.967 44.090 -30.515 1.00 31.30 80 VAL B N 1
ATOM 4393 C CA . VAL B 1 80 ? 13.660 44.896 -31.681 1.00 32.26 80 VAL B CA 1
ATOM 4394 C C . VAL B 1 80 ? 14.573 44.526 -32.866 1.00 36.52 80 VAL B C 1
ATOM 4395 O O . VAL B 1 80 ? 15.809 44.411 -32.730 1.00 37.01 80 VAL B O 1
ATOM 4399 N N . ASP B 1 81 ? 13.943 44.334 -34.020 1.00 36.14 81 ASP B N 1
ATOM 4400 C CA . ASP B 1 81 ? 14.642 44.083 -35.275 1.00 37.74 81 ASP B CA 1
ATOM 4401 C C . ASP B 1 81 ? 15.062 45.409 -35.933 1.00 35.93 81 ASP B C 1
ATOM 4402 O O . ASP B 1 81 ? 14.375 45.929 -36.827 1.00 35.64 81 ASP B O 1
ATOM 4407 N N . VAL B 1 82 ? 16.205 45.935 -35.509 1.00 30.62 82 VAL B N 1
ATOM 4408 C CA . VAL B 1 82 ? 16.640 47.260 -35.946 1.00 30.91 82 VAL B CA 1
ATOM 4409 C C . VAL B 1 82 ? 16.801 47.377 -37.452 1.00 34.55 82 VAL B C 1
ATOM 4410 O O . VAL B 1 82 ? 16.492 48.425 -38.038 1.00 31.82 82 VAL B O 1
ATOM 4414 N N . ASP B 1 83 ? 17.297 46.310 -38.078 1.00 37.86 83 ASP B N 1
ATOM 4415 C CA . ASP B 1 83 ? 17.536 46.334 -39.517 1.00 40.38 83 ASP B CA 1
ATOM 4416 C C . ASP B 1 83 ? 16.222 46.467 -40.256 1.00 38.93 83 ASP B C 1
ATOM 4417 O O . ASP B 1 83 ? 16.083 47.309 -41.138 1.00 37.86 83 ASP B O 1
ATOM 4422 N N . ALA B 1 84 ? 15.258 45.638 -39.874 1.00 36.87 84 ALA B N 1
ATOM 4423 C CA . ALA B 1 84 ? 13.935 45.702 -40.455 1.00 36.12 84 ALA B CA 1
ATOM 4424 C C . ALA B 1 84 ? 13.403 47.121 -40.377 1.00 37.97 84 ALA B C 1
ATOM 4425 O O . ALA B 1 84 ? 12.853 47.635 -41.342 1.00 44.92 84 ALA B O 1
ATOM 4427 N N . ALA B 1 85 ? 13.571 47.768 -39.236 1.00 37.95 85 ALA B N 1
ATOM 4428 C CA . ALA B 1 85 ? 12.973 49.084 -39.061 1.00 37.66 85 ALA B CA 1
ATOM 4429 C C . ALA B 1 85 ? 13.656 50.127 -39.940 1.00 37.79 85 ALA B C 1
ATOM 4430 O O . ALA B 1 85 ? 13.017 51.074 -40.414 1.00 37.62 85 ALA B O 1
ATOM 4432 N N . THR B 1 86 ? 14.958 49.958 -40.137 1.00 35.38 86 THR B N 1
ATOM 4433 C CA . THR B 1 86 ? 15.721 50.864 -40.973 1.00 39.03 86 THR B CA 1
ATOM 4434 C C . THR B 1 86 ? 15.267 50.642 -42.408 1.00 41.38 86 THR B C 1
ATOM 4435 O O . THR B 1 86 ? 15.181 51.578 -43.207 1.00 40.80 86 THR B O 1
ATOM 4439 N N . ALA B 1 87 ? 14.951 49.386 -42.708 1.00 42.53 87 ALA B N 1
ATOM 4440 C CA . ALA B 1 87 ? 14.410 49.005 -43.999 1.00 42.16 87 ALA B CA 1
ATOM 4441 C C . ALA B 1 87 ? 13.167 49.824 -44.329 1.00 41.32 87 ALA B C 1
ATOM 4442 O O . ALA B 1 87 ? 12.954 50.196 -45.485 1.00 46.95 87 ALA B O 1
ATOM 4444 N N . ARG B 1 88 ? 12.344 50.127 -43.342 1.00 35.02 88 ARG B N 1
ATOM 4445 C CA . ARG B 1 88 ? 11.163 50.912 -43.655 1.00 40.38 88 ARG B CA 1
ATOM 4446 C C . ARG B 1 88 ? 11.302 52.353 -43.181 1.00 41.48 88 ARG B C 1
ATOM 4447 O O . ARG B 1 88 ? 10.313 53.074 -43.067 1.00 44.45 88 ARG B O 1
ATOM 4455 N N . GLY B 1 89 ? 12.534 52.775 -42.915 1.00 42.01 89 GLY B N 1
ATOM 4456 C CA . GLY B 1 89 ? 12.780 54.135 -42.475 1.00 42.98 89 GLY B CA 1
ATOM 4457 C C . GLY B 1 89 ? 12.119 54.460 -41.141 1.00 45.27 89 GLY B C 1
ATOM 4458 O O . GLY B 1 89 ? 11.714 55.603 -40.921 1.00 45.96 89 GLY B O 1
ATOM 4459 N N . VAL B 1 90 ? 11.986 53.465 -40.258 1.00 43.18 90 VAL B N 1
ATOM 4460 C CA . VAL B 1 90 ? 11.524 53.712 -38.882 1.00 36.23 90 VAL B CA 1
ATOM 4461 C C . VAL B 1 90 ? 12.704 53.949 -37.938 1.00 34.52 90 VAL B C 1
ATOM 4462 O O . VAL B 1 90 ? 13.608 53.108 -37.828 1.00 31.64 90 VAL B O 1
ATOM 4466 N N . LEU B 1 91 ? 12.692 55.097 -37.264 1.00 30.59 91 LEU B N 1
ATOM 4467 C CA . LEU B 1 91 ? 13.684 55.396 -36.238 1.00 31.54 91 LEU B CA 1
ATOM 4468 C C . LEU B 1 91 ? 13.548 54.395 -35.109 1.00 27.56 91 LEU B C 1
ATOM 4469 O O . LEU B 1 91 ? 12.436 54.103 -34.663 1.00 31.01 91 LEU B O 1
ATOM 4474 N N . VAL B 1 92 ? 14.674 53.857 -34.662 1.00 26.98 92 VAL B N 1
ATOM 4475 C CA . VAL B 1 92 ? 14.718 53.048 -33.450 1.00 23.85 92 VAL B CA 1
ATOM 4476 C C . VAL B 1 92 ? 15.561 53.739 -32.387 1.00 27.62 92 VAL B C 1
ATOM 4477 O O . VAL B 1 92 ? 16.707 54.130 -32.632 1.00 22.36 92 VAL B O 1
ATOM 4481 N N . VAL B 1 93 ? 14.984 53.868 -31.203 1.00 28.91 93 VAL B N 1
ATOM 4482 C CA . VAL B 1 93 ? 15.629 54.570 -30.108 1.00 29.29 93 VAL B CA 1
ATOM 4483 C C . VAL B 1 93 ? 15.601 53.709 -28.838 1.00 25.54 93 VAL B C 1
ATOM 4484 O O . VAL B 1 93 ? 14.600 53.038 -28.550 1.00 22.04 93 VAL B O 1
ATOM 4488 N N . ASN B 1 94 ? 16.711 53.712 -28.097 1.00 21.33 94 ASN B N 1
ATOM 4489 C CA . ASN B 1 94 ? 16.730 53.190 -26.731 1.00 20.92 94 ASN B CA 1
ATOM 4490 C C . ASN B 1 94 ? 16.828 54.342 -25.706 1.00 27.23 94 ASN B C 1
ATOM 4491 O O . ASN B 1 94 ? 16.720 55.523 -26.065 1.00 24.81 94 ASN B O 1
ATOM 4496 N N . ALA B 1 95 ? 17.002 54.014 -24.428 1.00 26.87 95 ALA B N 1
ATOM 4497 C CA . ALA B 1 95 ? 17.254 55.052 -23.436 1.00 27.40 95 ALA B CA 1
ATOM 4498 C C . ALA B 1 95 ? 18.634 54.803 -22.848 1.00 30.01 95 ALA B C 1
ATOM 4499 O O . ALA B 1 95 ? 18.770 54.210 -21.777 1.00 32.82 95 ALA B O 1
ATOM 4501 N N . PRO B 1 96 ? 19.662 55.243 -23.573 1.00 33.30 96 PRO B N 1
ATOM 4502 C CA . PRO B 1 96 ? 21.036 54.743 -23.366 1.00 30.34 96 PRO B CA 1
ATOM 4503 C C . PRO B 1 96 ? 21.659 55.082 -22.021 1.00 31.99 96 PRO B C 1
ATOM 4504 O O . PRO B 1 96 ? 22.587 54.355 -21.599 1.00 31.64 96 PRO B O 1
ATOM 4508 N N . THR B 1 97 ? 21.221 56.162 -21.368 1.00 26.45 97 THR B N 1
ATOM 4509 C CA . THR B 1 97 ? 21.794 56.448 -20.048 1.00 27.50 97 THR B CA 1
ATOM 4510 C C . THR B 1 97 ? 20.886 56.272 -18.845 1.00 21.72 97 THR B C 1
ATOM 4511 O O . THR B 1 97 ? 21.283 56.570 -17.745 1.00 28.40 97 THR B O 1
ATOM 4515 N N . SER B 1 98 ? 19.692 55.733 -19.051 1.00 24.66 98 SER B N 1
ATOM 4516 C CA . SER B 1 98 ? 18.710 55.592 -17.992 1.00 29.36 98 SER B CA 1
ATOM 4517 C C . SER B 1 98 ? 19.159 54.570 -16.935 1.00 29.56 98 SER B C 1
ATOM 4518 O O . SER B 1 98 ? 18.608 54.492 -15.849 1.00 34.12 98 SER B O 1
ATOM 4521 N N . ASN B 1 99 ? 20.156 53.792 -17.317 1.00 31.75 99 ASN B N 1
ATOM 4522 C CA . ASN B 1 99 ? 20.817 52.722 -16.584 1.00 24.66 99 ASN B CA 1
ATOM 4523 C C . ASN B 1 99 ? 21.815 53.127 -15.505 1.00 27.38 99 ASN B C 1
ATOM 4524 O O . ASN B 1 99 ? 22.091 52.367 -14.552 1.00 27.50 99 ASN B O 1
ATOM 4529 N N . ILE B 1 100 ? 22.475 54.264 -15.719 1.00 23.01 100 ILE B N 1
ATOM 4530 C CA . ILE B 1 100 ? 23.824 54.410 -15.159 1.00 24.77 100 ILE B CA 1
ATOM 4531 C C . ILE B 1 100 ? 23.943 54.197 -13.642 1.00 28.46 100 ILE B C 1
ATOM 4532 O O . ILE B 1 100 ? 24.766 53.402 -13.199 1.00 26.47 100 ILE B O 1
ATOM 4537 N N . HIS B 1 101 ? 23.128 54.895 -12.847 1.00 27.56 101 HIS B N 1
ATOM 4538 C CA . HIS B 1 101 ? 23.248 54.827 -11.386 1.00 19.58 101 HIS B CA 1
ATOM 4539 C C . HIS B 1 101 ? 22.859 53.459 -10.829 1.00 25.25 101 HIS B C 1
ATOM 4540 O O . HIS B 1 101 ? 23.631 52.850 -10.049 1.00 24.74 101 HIS B O 1
ATOM 4547 N N . SER B 1 102 ? 21.685 52.966 -11.246 1.00 22.33 102 SER B N 1
ATOM 4548 C CA . SER B 1 102 ? 21.207 51.633 -10.854 1.00 23.94 102 SER B CA 1
ATOM 4549 C C . SER B 1 102 ? 22.203 50.537 -11.158 1.00 27.59 102 SER B C 1
ATOM 4550 O O . SER B 1 102 ? 22.404 49.637 -10.338 1.00 34.49 102 SER B O 1
ATOM 4553 N N . ALA B 1 103 ? 22.814 50.604 -12.343 1.00 29.30 103 ALA B N 1
ATOM 4554 C CA . ALA B 1 103 ? 23.709 49.547 -12.806 1.00 27.14 103 ALA B CA 1
ATOM 4555 C C . ALA B 1 103 ? 25.034 49.579 -12.041 1.00 23.95 103 ALA B C 1
ATOM 4556 O O . ALA B 1 103 ? 25.615 48.527 -11.697 1.00 20.42 103 ALA B O 1
ATOM 4558 N N . ALA B 1 104 ? 25.487 50.789 -11.759 1.00 14.24 104 ALA B N 1
ATOM 4559 C CA . ALA B 1 104 ? 26.707 50.991 -11.007 1.00 20.70 104 ALA B CA 1
ATOM 4560 C C . ALA B 1 104 ? 26.495 50.499 -9.573 1.00 24.09 104 ALA B C 1
ATOM 4561 O O . ALA B 1 104 ? 27.359 49.798 -8.980 1.00 25.07 104 ALA B O 1
ATOM 4563 N N . GLU B 1 105 ? 25.353 50.886 -9.007 1.00 17.76 105 GLU B N 1
ATOM 4564 C CA . GLU B 1 105 ? 25.031 50.532 -7.620 1.00 17.34 105 GLU B CA 1
ATOM 4565 C C . GLU B 1 105 ? 24.938 49.002 -7.524 1.00 20.41 105 GLU B C 1
ATOM 4566 O O . GLU B 1 105 ? 25.389 48.416 -6.541 1.00 23.81 105 GLU B O 1
ATOM 4572 N N . HIS B 1 106 ? 24.430 48.357 -8.574 1.00 16.22 106 HIS B N 1
ATOM 4573 C CA . HIS B 1 106 ? 24.272 46.915 -8.542 1.00 23.12 106 HIS B CA 1
ATOM 4574 C C . HIS B 1 106 ? 25.604 46.218 -8.674 1.00 21.95 106 HIS B C 1
ATOM 4575 O O . HIS B 1 106 ? 25.801 45.116 -8.174 1.00 21.13 106 HIS B O 1
ATOM 4582 N N . ALA B 1 107 ? 26.553 46.873 -9.324 1.00 27.09 107 ALA B N 1
ATOM 4583 C CA . ALA B 1 107 ? 27.876 46.256 -9.422 1.00 22.15 107 ALA B CA 1
ATOM 4584 C C . ALA B 1 107 ? 28.513 46.263 -8.044 1.00 18.62 107 ALA B C 1
ATOM 4585 O O . ALA B 1 107 ? 29.167 45.294 -7.649 1.00 20.72 107 ALA B O 1
ATOM 4587 N N . LEU B 1 108 ? 28.280 47.345 -7.307 1.00 20.86 108 LEU B N 1
ATOM 4588 C CA . LEU B 1 108 ? 28.810 47.492 -5.953 1.00 23.07 108 LEU B CA 1
ATOM 4589 C C . LEU B 1 108 ? 28.083 46.526 -5.027 1.00 24.54 108 LEU B C 1
ATOM 4590 O O . LEU B 1 108 ? 28.694 45.726 -4.309 1.00 27.53 108 LEU B O 1
ATOM 4595 N N . ALA B 1 109 ? 26.764 46.596 -5.050 1.00 19.97 109 ALA B N 1
ATOM 4596 C CA . ALA B 1 109 ? 25.954 45.618 -4.333 1.00 19.49 109 ALA B CA 1
ATOM 4597 C C . ALA B 1 109 ? 26.502 44.179 -4.491 1.00 20.73 109 ALA B C 1
ATOM 4598 O O . ALA B 1 109 ? 26.617 43.444 -3.517 1.00 23.61 109 ALA B O 1
ATOM 4600 N N . LEU B 1 110 ? 26.857 43.784 -5.706 1.00 24.11 110 LEU B N 1
ATOM 4601 C CA . LEU B 1 110 ? 27.262 42.391 -5.930 1.00 28.75 110 LEU B CA 1
ATOM 4602 C C . LEU B 1 110 ? 28.665 42.165 -5.421 1.00 29.13 110 LEU B C 1
ATOM 4603 O O . LEU B 1 110 ? 28.967 41.124 -4.871 1.00 32.63 110 LEU B O 1
ATOM 4608 N N . LEU B 1 111 ? 29.526 43.158 -5.584 1.00 30.17 111 LEU B N 1
ATOM 4609 C CA . LEU B 1 111 ? 30.897 43.036 -5.114 1.00 26.84 111 LEU B CA 1
ATOM 4610 C C . LEU B 1 111 ? 30.867 42.812 -3.617 1.00 31.76 111 LEU B C 1
ATOM 4611 O O . LEU B 1 111 ? 31.554 41.910 -3.087 1.00 29.13 111 LEU B O 1
ATOM 4616 N N . LEU B 1 112 ? 30.069 43.644 -2.935 1.00 26.45 112 LEU B N 1
ATOM 4617 C CA . LEU B 1 112 ? 29.885 43.530 -1.494 1.00 23.85 112 LEU B CA 1
ATOM 4618 C C . LEU B 1 112 ? 29.149 42.250 -1.087 1.00 31.22 112 LEU B C 1
ATOM 4619 O O . LEU B 1 112 ? 29.538 41.622 -0.094 1.00 33.17 112 LEU B O 1
ATOM 4624 N N . ALA B 1 113 ? 28.106 41.846 -1.824 1.00 30.21 113 ALA B N 1
ATOM 4625 C CA . ALA B 1 113 ? 27.377 40.624 -1.438 1.00 33.61 113 ALA B CA 1
ATOM 4626 C C . ALA B 1 113 ? 28.247 39.390 -1.587 1.00 32.51 113 ALA B C 1
ATOM 4627 O O . ALA B 1 113 ? 28.084 38.417 -0.861 1.00 39.68 113 ALA B O 1
ATOM 4629 N N . ALA B 1 114 ? 29.182 39.435 -2.520 1.00 34.69 114 ALA B N 1
ATOM 4630 C CA . ALA B 1 114 ? 30.052 38.294 -2.778 1.00 30.95 114 ALA B CA 1
ATOM 4631 C C . ALA B 1 114 ? 31.208 38.291 -1.779 1.00 31.00 114 ALA B C 1
ATOM 4632 O O . ALA B 1 114 ? 31.701 37.232 -1.378 1.00 32.12 114 ALA B O 1
ATOM 4634 N N . SER B 1 115 ? 31.611 39.485 -1.356 1.00 30.81 115 SER B N 1
ATOM 4635 C CA . SER B 1 115 ? 32.732 39.653 -0.437 1.00 32.06 115 SER B CA 1
ATOM 4636 C C . SER B 1 115 ? 32.374 39.236 0.984 1.00 32.44 115 SER B C 1
ATOM 4637 O O . SER B 1 115 ? 33.234 38.748 1.754 1.00 25.43 115 SER B O 1
ATOM 4640 N N . ARG B 1 116 ? 31.103 39.453 1.325 1.00 26.45 116 ARG B N 1
ATOM 4641 C CA . ARG B 1 116 ? 30.610 39.157 2.649 1.00 29.42 116 ARG B CA 1
ATOM 4642 C C . ARG B 1 116 ? 29.687 37.935 2.659 1.00 31.50 116 ARG B C 1
ATOM 4643 O O . ARG B 1 116 ? 29.112 37.611 3.692 1.00 36.82 116 ARG B O 1
ATOM 4651 N N . GLN B 1 117 ? 29.548 37.258 1.522 1.00 31.68 117 GLN B N 1
ATOM 4652 C CA . GLN B 1 117 ? 28.747 36.033 1.451 1.00 29.85 117 GLN B CA 1
ATOM 4653 C C . GLN B 1 117 ? 27.336 36.256 1.983 1.00 29.69 117 GLN B C 1
ATOM 4654 O O . GLN B 1 117 ? 26.778 35.382 2.650 1.00 24.35 117 GLN B O 1
ATOM 4660 N N . ILE B 1 118 ? 26.770 37.426 1.695 1.00 30.05 118 ILE B N 1
ATOM 4661 C CA . ILE B 1 118 ? 25.456 37.782 2.218 1.00 28.82 118 ILE B CA 1
ATOM 4662 C C . ILE B 1 118 ? 24.376 36.738 1.956 1.00 30.67 118 ILE B C 1
ATOM 4663 O O . ILE B 1 118 ? 23.779 36.237 2.890 1.00 32.01 118 ILE B O 1
ATOM 4668 N N . PRO B 1 119 ? 24.095 36.413 0.701 1.00 36.48 119 PRO B N 1
ATOM 4669 C CA . PRO B 1 119 ? 23.095 35.369 0.403 1.00 36.62 119 PRO B CA 1
ATOM 4670 C C . PRO B 1 119 ? 23.235 34.096 1.239 1.00 35.92 119 PRO B C 1
ATOM 4671 O O . PRO B 1 119 ? 22.217 33.659 1.791 1.00 29.33 119 PRO B O 1
ATOM 4675 N N . ALA B 1 120 ? 24.440 33.530 1.342 1.00 32.95 120 ALA B N 1
ATOM 4676 C CA . ALA B 1 120 ? 24.607 32.280 2.084 1.00 32.18 120 ALA B CA 1
ATOM 4677 C C . ALA B 1 120 ? 24.459 32.508 3.590 1.00 35.55 120 ALA B C 1
ATOM 4678 O O . ALA B 1 120 ? 24.034 31.613 4.334 1.00 36.83 120 ALA B O 1
ATOM 4680 N N . ALA B 1 121 ? 24.806 33.713 4.035 1.00 33.09 121 ALA B N 1
ATOM 4681 C CA . ALA B 1 121 ? 24.679 34.067 5.435 1.00 30.21 121 ALA B CA 1
ATOM 4682 C C . ALA B 1 121 ? 23.232 34.393 5.795 1.00 31.86 121 ALA B C 1
ATOM 4683 O O . ALA B 1 121 ? 22.776 34.062 6.889 1.00 35.85 121 ALA B O 1
ATOM 4685 N N . ASP B 1 122 ? 22.509 35.048 4.895 1.00 31.02 122 ASP B N 1
ATOM 4686 C CA . ASP B 1 122 ? 21.093 35.318 5.142 1.00 35.19 122 ASP B CA 1
ATOM 4687 C C . ASP B 1 122 ? 20.324 33.993 5.120 1.00 36.49 122 ASP B C 1
ATOM 4688 O O . ASP B 1 122 ? 19.396 33.795 5.898 1.00 36.10 122 ASP B O 1
ATOM 4693 N N . ALA B 1 123 ? 20.728 33.084 4.241 1.00 36.44 123 ALA B N 1
ATOM 4694 C CA . ALA B 1 123 ? 20.027 31.811 4.093 1.00 41.10 123 ALA B CA 1
ATOM 4695 C C . ALA B 1 123 ? 20.114 30.985 5.370 1.00 43.72 123 ALA B C 1
ATOM 4696 O O . ALA B 1 123 ? 19.131 30.368 5.786 1.00 44.15 123 ALA B O 1
ATOM 4698 N N . SER B 1 124 ? 21.289 30.984 5.997 1.00 44.77 124 SER B N 1
ATOM 4699 C CA . SER B 1 124 ? 21.520 30.092 7.124 1.00 41.35 124 SER B CA 1
ATOM 4700 C C . SER B 1 124 ? 20.580 30.495 8.242 1.00 43.76 124 SER B C 1
ATOM 4701 O O . SER B 1 124 ? 19.973 29.635 8.881 1.00 43.42 124 SER B O 1
ATOM 4704 N N . LEU B 1 125 ? 20.450 31.805 8.461 1.00 41.28 125 LEU B N 1
ATOM 4705 C CA . LEU B 1 125 ? 19.458 32.330 9.388 1.00 40.49 125 LEU B CA 1
ATOM 4706 C C . LEU B 1 125 ? 18.036 31.865 9.039 1.00 42.96 125 LEU B C 1
ATOM 4707 O O . LEU B 1 125 ? 17.264 31.527 9.928 1.00 44.55 125 LEU B O 1
ATOM 4712 N N . ARG B 1 126 ? 17.678 31.850 7.757 1.00 44.11 126 ARG B N 1
ATOM 4713 C CA . ARG B 1 126 ? 16.305 31.512 7.381 1.00 47.59 126 ARG B CA 1
ATOM 4714 C C . ARG B 1 126 ? 15.962 30.074 7.726 1.00 51.47 126 ARG B C 1
ATOM 4715 O O . ARG B 1 126 ? 14.796 29.754 7.960 1.00 51.56 126 ARG B O 1
ATOM 4723 N N . GLU B 1 127 ? 16.979 29.215 7.753 1.00 53.55 127 GLU B N 1
ATOM 4724 C CA . GLU B 1 127 ? 16.815 27.864 8.266 1.00 55.52 127 GLU B CA 1
ATOM 4725 C C . GLU B 1 127 ? 17.297 27.757 9.710 1.00 55.56 127 GLU B C 1
ATOM 4726 O O . GLU B 1 127 ? 17.879 26.755 10.115 1.00 55.58 127 GLU B O 1
ATOM 4732 N N . HIS B 1 128 ? 17.065 28.819 10.470 1.00 56.54 128 HIS B N 1
ATOM 4733 C CA . HIS B 1 128 ? 17.199 28.806 11.928 1.00 55.68 128 HIS B CA 1
ATOM 4734 C C . HIS B 1 128 ? 18.436 28.085 12.477 1.00 55.02 128 HIS B C 1
ATOM 4735 O O . HIS B 1 128 ? 18.333 27.206 13.338 1.00 57.13 128 HIS B O 1
ATOM 4742 N N . THR B 1 129 ? 19.598 28.460 11.945 1.00 52.01 129 THR B N 1
ATOM 4743 C CA . THR B 1 129 ? 20.889 28.086 12.511 1.00 48.42 129 THR B CA 1
ATOM 4744 C C . THR B 1 129 ? 21.754 29.328 12.671 1.00 46.88 129 THR B C 1
ATOM 4745 O O . THR B 1 129 ? 21.559 30.332 11.978 1.00 48.35 129 THR B O 1
ATOM 4749 N N . TRP B 1 130 ? 22.710 29.259 13.587 1.00 43.98 130 TRP B N 1
ATOM 4750 C CA . TRP B 1 130 ? 23.617 30.369 13.837 1.00 43.54 130 TRP B CA 1
ATOM 4751 C C . TRP B 1 130 ? 25.012 29.940 13.410 1.00 46.38 130 TRP B C 1
ATOM 4752 O O . TRP B 1 130 ? 25.804 29.464 14.222 1.00 46.85 130 TRP B O 1
ATOM 4763 N N . LYS B 1 131 ? 25.311 30.104 12.124 1.00 49.28 131 LYS B N 1
ATOM 4764 C CA . LYS B 1 131 ? 26.591 29.652 11.606 1.00 50.01 131 LYS B CA 1
ATOM 4765 C C . LYS B 1 131 ? 27.613 30.787 11.455 1.00 48.99 131 LYS B C 1
ATOM 4766 O O . LYS B 1 131 ? 28.450 30.780 10.546 1.00 49.20 131 LYS B O 1
ATOM 4772 N N . ARG B 1 132 ? 27.563 31.737 12.386 1.00 44.81 132 ARG B N 1
ATOM 4773 C CA . ARG B 1 132 ? 28.522 32.833 12.416 1.00 46.20 132 ARG B CA 1
ATOM 4774 C C . ARG B 1 132 ? 29.946 32.360 12.150 1.00 44.77 132 ARG B C 1
ATOM 4775 O O . ARG B 1 132 ? 30.695 32.974 11.398 1.00 45.83 132 ARG B O 1
ATOM 4783 N N . SER B 1 133 ? 30.324 31.262 12.777 1.00 45.56 133 SER B N 1
ATOM 4784 C CA . SER B 1 133 ? 31.688 30.798 12.660 1.00 45.07 133 SER B CA 1
ATOM 4785 C C . SER B 1 133 ? 32.019 30.216 11.279 1.00 43.34 133 SER B C 1
ATOM 4786 O O . SER B 1 133 ? 33.174 29.909 11.009 1.00 47.57 133 SER B O 1
ATOM 4789 N N . SER B 1 134 ? 31.038 30.060 10.395 1.00 39.40 134 SER B N 1
ATOM 4790 C CA . SER B 1 134 ? 31.356 29.510 9.072 1.00 37.07 134 SER B CA 1
ATOM 4791 C C . SER B 1 134 ? 31.685 30.578 8.040 1.00 32.80 134 SER B C 1
ATOM 4792 O O . SER B 1 134 ? 32.194 30.277 6.979 1.00 32.93 134 SER B O 1
ATOM 4795 N N . PHE B 1 135 ? 31.411 31.830 8.361 1.00 34.50 135 PHE B N 1
ATOM 4796 C CA . PHE B 1 135 ? 31.634 32.905 7.408 1.00 32.90 135 PHE B CA 1
ATOM 4797 C C . PHE B 1 135 ? 32.937 33.651 7.650 1.00 34.74 135 PHE B C 1
ATOM 4798 O O . PHE B 1 135 ? 33.441 33.691 8.765 1.00 33.13 135 PHE B O 1
ATOM 4806 N N . SER B 1 136 ? 33.478 34.237 6.587 1.00 40.98 136 SER B N 1
ATOM 4807 C CA . SER B 1 136 ? 34.753 34.949 6.660 1.00 43.54 136 SER B CA 1
ATOM 4808 C C . SER B 1 136 ? 34.935 35.855 5.458 1.00 38.73 136 SER B C 1
ATOM 4809 O O . SER B 1 136 ? 35.419 35.422 4.426 1.00 40.64 136 SER B O 1
ATOM 4812 N N . GLY B 1 137 ? 34.572 37.118 5.605 1.00 38.63 137 GLY B N 1
ATOM 4813 C CA . GLY B 1 137 ? 34.583 38.041 4.491 1.00 36.32 137 GLY B CA 1
ATOM 4814 C C . GLY B 1 137 ? 35.934 38.568 4.037 1.00 31.83 137 GLY B C 1
ATOM 4815 O O . GLY B 1 137 ? 36.969 38.272 4.621 1.00 29.11 137 GLY B O 1
ATOM 4816 N N . THR B 1 138 ? 35.901 39.347 2.956 1.00 32.85 138 THR B N 1
ATOM 4817 C CA . THR B 1 138 ? 37.068 40.044 2.472 1.00 27.96 138 THR B CA 1
ATOM 4818 C C . THR B 1 138 ? 36.865 41.545 2.607 1.00 33.69 138 THR B C 1
ATOM 4819 O O . THR B 1 138 ? 35.797 42.117 2.275 1.00 30.35 138 THR B O 1
ATOM 4823 N N . GLU B 1 139 ? 37.894 42.181 3.139 1.00 31.46 139 GLU B N 1
ATOM 4824 C CA . GLU B 1 139 ? 37.836 43.601 3.358 1.00 32.75 139 GLU B CA 1
ATOM 4825 C C . GLU B 1 139 ? 38.299 44.266 2.080 1.00 30.11 139 GLU B C 1
ATOM 4826 O O . GLU B 1 139 ? 39.201 43.770 1.409 1.00 29.12 139 GLU B O 1
ATOM 4832 N N . ILE B 1 140 ? 37.679 45.392 1.758 1.00 26.41 140 ILE B N 1
ATOM 4833 C CA . ILE B 1 140 ? 37.996 46.157 0.558 1.00 25.54 140 ILE B CA 1
ATOM 4834 C C . ILE B 1 140 ? 39.058 47.215 0.860 1.00 24.95 140 ILE B C 1
ATOM 4835 O O . ILE B 1 140 ? 39.930 47.469 0.043 1.00 26.87 140 ILE B O 1
ATOM 4840 N N . PHE B 1 141 ? 38.959 47.852 2.021 1.00 22.33 141 PHE B N 1
ATOM 4841 C CA . PHE B 1 141 ? 39.801 48.992 2.321 1.00 20.42 141 PHE B CA 1
ATOM 4842 C C . PHE B 1 141 ? 41.257 48.706 1.940 1.00 25.41 141 PHE B C 1
ATOM 4843 O O . PHE B 1 141 ? 41.830 47.710 2.358 1.00 24.64 141 PHE B O 1
ATOM 4851 N N . GLY B 1 142 ? 41.857 49.574 1.136 1.00 27.53 142 GLY B N 1
ATOM 4852 C CA . GLY B 1 142 ? 43.285 49.498 0.912 1.00 23.10 142 GLY B CA 1
ATOM 4853 C C . GLY B 1 142 ? 43.649 48.467 -0.147 1.00 31.51 142 GLY B C 1
ATOM 4854 O O . GLY B 1 142 ? 44.819 48.383 -0.517 1.00 27.83 142 GLY B O 1
ATOM 4855 N N . LYS B 1 143 ? 42.671 47.681 -0.623 1.00 24.80 143 LYS B N 1
ATOM 4856 C CA . LYS B 1 143 ? 42.923 46.698 -1.674 1.00 27.67 143 LYS B CA 1
ATOM 4857 C C . LYS B 1 143 ? 43.021 47.381 -3.039 1.00 30.74 143 LYS B C 1
ATOM 4858 O O . LYS B 1 143 ? 42.721 48.579 -3.176 1.00 27.61 143 LYS B O 1
ATOM 4864 N N . THR B 1 144 ? 43.436 46.616 -4.053 1.00 27.98 144 THR B N 1
ATOM 4865 C CA . THR B 1 144 ? 43.531 47.156 -5.411 1.00 23.10 144 THR B CA 1
ATOM 4866 C C . THR B 1 144 ? 42.367 46.639 -6.249 1.00 22.75 144 THR B C 1
ATOM 4867 O O . THR B 1 144 ? 42.182 45.404 -6.390 1.00 22.29 144 THR B O 1
ATOM 4871 N N . VAL B 1 145 ? 41.582 47.561 -6.807 1.00 14.98 145 VAL B N 1
ATOM 4872 C CA . VAL B 1 145 ? 40.438 47.155 -7.612 1.00 19.08 145 VAL B CA 1
ATOM 4873 C C . VAL B 1 145 ? 40.691 47.379 -9.096 1.00 17.61 145 VAL B C 1
ATOM 4874 O O . VAL B 1 145 ? 41.140 48.448 -9.519 1.00 22.26 145 VAL B O 1
ATOM 4878 N N . GLY B 1 146 ? 40.438 46.347 -9.887 1.00 22.67 146 GLY B N 1
ATOM 4879 C CA . GLY B 1 146 ? 40.623 46.426 -11.325 1.00 20.02 146 GLY B CA 1
ATOM 4880 C C . GLY B 1 146 ? 39.280 46.583 -12.013 1.00 24.12 146 GLY B C 1
ATOM 4881 O O . GLY B 1 146 ? 38.360 45.772 -11.834 1.00 23.78 146 GLY B O 1
ATOM 4882 N N . VAL B 1 147 ? 39.150 47.645 -12.795 1.00 23.03 147 VAL B N 1
ATOM 4883 C CA . VAL B 1 147 ? 37.940 47.855 -13.572 1.00 24.72 147 VAL B CA 1
ATOM 4884 C C . VAL B 1 147 ? 38.255 47.578 -15.021 1.00 26.86 147 VAL B C 1
ATOM 4885 O O . VAL B 1 147 ? 39.131 48.231 -15.614 1.00 28.59 147 VAL B O 1
ATOM 4889 N N . VAL B 1 148 ? 37.570 46.598 -15.592 1.00 23.77 148 VAL B N 1
ATOM 4890 C CA . VAL B 1 148 ? 37.819 46.265 -16.985 1.00 25.32 148 VAL B CA 1
ATOM 4891 C C . VAL B 1 148 ? 36.745 46.864 -17.855 1.00 24.26 148 VAL B C 1
ATOM 4892 O O . VAL B 1 148 ? 35.591 46.416 -17.825 1.00 29.35 148 VAL B O 1
ATOM 4896 N N . GLY B 1 149 ? 37.126 47.857 -18.646 1.00 20.26 149 GLY B N 1
ATOM 4897 C CA . GLY B 1 149 ? 36.153 48.603 -19.420 1.00 20.90 149 GLY B CA 1
ATOM 4898 C C . GLY B 1 149 ? 35.788 49.870 -18.697 1.00 23.35 149 GLY B C 1
ATOM 4899 O O . GLY B 1 149 ? 35.387 49.786 -17.539 1.00 30.32 149 GLY B O 1
ATOM 4900 N N . LEU B 1 150 ? 35.896 51.026 -19.363 1.00 20.60 150 LEU B N 1
ATOM 4901 C CA . LEU B 1 150 ? 35.580 52.303 -18.740 1.00 16.42 150 LEU B CA 1
ATOM 4902 C C . LEU B 1 150 ? 34.573 53.131 -19.515 1.00 19.00 150 LEU B C 1
ATOM 4903 O O . LEU B 1 150 ? 34.762 54.339 -19.726 1.00 22.20 150 LEU B O 1
ATOM 4908 N N . GLY B 1 151 ? 33.493 52.504 -19.942 1.00 18.38 151 GLY B N 1
ATOM 4909 C CA . GLY B 1 151 ? 32.316 53.263 -20.364 1.00 14.14 151 GLY B CA 1
ATOM 4910 C C . GLY B 1 151 ? 31.737 53.877 -19.103 1.00 18.16 151 GLY B C 1
ATOM 4911 O O . GLY B 1 151 ? 32.341 53.718 -18.038 1.00 22.84 151 GLY B O 1
ATOM 4912 N N . ARG B 1 152 ? 30.580 54.535 -19.167 1.00 19.56 152 ARG B N 1
ATOM 4913 C CA . ARG B 1 152 ? 30.175 55.400 -18.035 1.00 20.18 152 ARG B CA 1
ATOM 4914 C C . ARG B 1 152 ? 29.946 54.630 -16.732 1.00 16.53 152 ARG B C 1
ATOM 4915 O O . ARG B 1 152 ? 30.435 55.016 -15.659 1.00 17.85 152 ARG B O 1
ATOM 4923 N N . ILE B 1 153 ? 29.207 53.532 -16.821 1.00 16.85 153 ILE B N 1
ATOM 4924 C CA . ILE B 1 153 ? 28.955 52.725 -15.647 1.00 17.92 153 ILE B CA 1
ATOM 4925 C C . ILE B 1 153 ? 30.303 52.323 -14.987 1.00 19.29 153 ILE B C 1
ATOM 4926 O O . ILE B 1 153 ? 30.472 52.436 -13.771 1.00 20.31 153 ILE B O 1
ATOM 4931 N N . GLY B 1 154 ? 31.282 51.911 -15.782 1.00 18.87 154 GLY B N 1
ATOM 4932 C CA . GLY B 1 154 ? 32.579 51.568 -15.215 1.00 20.18 154 GLY B CA 1
ATOM 4933 C C . GLY B 1 154 ? 33.221 52.788 -14.551 1.00 17.03 154 GLY B C 1
ATOM 4934 O O . GLY B 1 154 ? 33.746 52.709 -13.443 1.00 19.43 154 GLY B O 1
ATOM 4935 N N . GLN B 1 155 ? 33.191 53.934 -15.229 1.00 20.63 155 GLN B N 1
ATOM 4936 C CA . GLN B 1 155 ? 33.685 55.166 -14.605 1.00 16.89 155 GLN B CA 1
ATOM 4937 C C . GLN B 1 155 ? 32.990 55.392 -13.249 1.00 21.00 155 GLN B C 1
ATOM 4938 O O . GLN B 1 155 ? 33.655 55.691 -12.246 1.00 26.71 155 GLN B O 1
ATOM 4944 N N . LEU B 1 156 ? 31.674 55.185 -13.196 1.00 17.55 156 LEU B N 1
ATOM 4945 C CA . LEU B 1 156 ? 30.942 55.422 -11.960 1.00 15.42 156 LEU B CA 1
ATOM 4946 C C . LEU B 1 156 ? 31.327 54.409 -10.899 1.00 17.20 156 LEU B C 1
ATOM 4947 O O . LEU B 1 156 ? 31.609 54.766 -9.727 1.00 18.72 156 LEU B O 1
ATOM 4952 N N . VAL B 1 157 ? 31.338 53.137 -11.299 1.00 18.12 157 VAL B N 1
ATOM 4953 C CA . VAL B 1 157 ? 31.806 52.082 -10.401 1.00 16.55 157 VAL B CA 1
ATOM 4954 C C . VAL B 1 157 ? 33.145 52.483 -9.811 1.00 17.45 157 VAL B C 1
ATOM 4955 O O . VAL B 1 157 ? 33.334 52.414 -8.591 1.00 22.58 157 VAL B O 1
ATOM 4959 N N . ALA B 1 158 ? 34.082 52.938 -10.640 1.00 21.76 158 ALA B N 1
ATOM 4960 C CA . ALA B 1 158 ? 35.438 53.199 -10.101 1.00 17.68 158 ALA B CA 1
ATOM 4961 C C . ALA B 1 158 ? 35.386 54.321 -9.068 1.00 18.91 158 ALA B C 1
ATOM 4962 O O . ALA B 1 158 ? 36.038 54.249 -8.055 1.00 22.88 158 ALA B O 1
ATOM 4964 N N . GLN B 1 159 ? 34.584 55.356 -9.298 1.00 17.67 159 GLN B N 1
ATOM 4965 C CA . GLN B 1 159 ? 34.522 56.442 -8.315 1.00 19.42 159 GLN B CA 1
ATOM 4966 C C . GLN B 1 159 ? 33.893 55.961 -7.005 1.00 22.36 159 GLN B C 1
ATOM 4967 O O . GLN B 1 159 ? 34.353 56.336 -5.926 1.00 15.23 159 GLN B O 1
ATOM 4973 N N . ARG B 1 160 ? 32.821 55.162 -7.105 1.00 23.42 160 ARG B N 1
ATOM 4974 C CA . ARG B 1 160 ? 32.185 54.607 -5.917 1.00 24.14 160 ARG B CA 1
ATOM 4975 C C . ARG B 1 160 ? 33.212 53.724 -5.151 1.00 27.09 160 ARG B C 1
ATOM 4976 O O . ARG B 1 160 ? 33.339 53.832 -3.929 1.00 28.12 160 ARG B O 1
ATOM 4984 N N . ILE B 1 161 ? 33.962 52.874 -5.860 1.00 26.22 161 ILE B N 1
ATOM 4985 C CA . ILE B 1 161 ? 34.933 51.985 -5.192 1.00 27.17 161 ILE B CA 1
ATOM 4986 C C . ILE B 1 161 ? 36.088 52.786 -4.544 1.00 26.41 161 ILE B C 1
ATOM 4987 O O . ILE B 1 161 ? 36.618 52.415 -3.503 1.00 26.64 161 ILE B O 1
ATOM 4992 N N . ALA B 1 162 ? 36.466 53.909 -5.137 1.00 27.52 162 ALA B N 1
ATOM 4993 C CA . ALA B 1 162 ? 37.544 54.714 -4.543 1.00 26.50 162 ALA B CA 1
ATOM 4994 C C . ALA B 1 162 ? 37.175 55.160 -3.125 1.00 24.34 162 ALA B C 1
ATOM 4995 O O . ALA B 1 162 ? 38.049 55.339 -2.280 1.00 27.92 162 ALA B O 1
ATOM 4997 N N . ALA B 1 163 ? 35.883 55.333 -2.868 1.00 19.92 163 ALA B N 1
ATOM 4998 C CA . ALA B 1 163 ? 35.445 55.929 -1.611 1.00 17.01 163 ALA B CA 1
ATOM 4999 C C . ALA B 1 163 ? 35.575 54.916 -0.481 1.00 19.26 163 ALA B C 1
ATOM 5000 O O . ALA B 1 163 ? 35.657 55.314 0.683 1.00 18.89 163 ALA B O 1
ATOM 5002 N N . PHE B 1 164 ? 35.597 53.624 -0.823 1.00 22.01 164 PHE B N 1
ATOM 5003 C CA . PHE B 1 164 ? 35.984 52.586 0.133 1.00 25.24 164 PHE B CA 1
ATOM 5004 C C . PHE B 1 164 ? 37.470 52.521 0.417 1.00 23.05 164 PHE B C 1
ATOM 5005 O O . PHE B 1 164 ? 37.936 51.567 1.046 1.00 25.19 164 PHE B O 1
ATOM 5013 N N . GLY B 1 165 ? 38.221 53.524 -0.041 1.00 24.19 165 GLY B N 1
ATOM 5014 C CA . GLY B 1 165 ? 39.668 53.572 0.204 1.00 18.81 165 GLY B CA 1
ATOM 5015 C C . GLY B 1 165 ? 40.492 52.517 -0.522 1.00 17.22 165 GLY B C 1
ATOM 5016 O O . GLY B 1 165 ? 41.588 52.176 -0.085 1.00 26.09 165 GLY B O 1
ATOM 5017 N N . ALA B 1 166 ? 39.975 52.001 -1.635 1.00 20.51 166 ALA B N 1
ATOM 5018 C CA . ALA B 1 166 ? 40.698 51.084 -2.534 1.00 21.92 166 ALA B CA 1
ATOM 5019 C C . ALA B 1 166 ? 41.452 51.870 -3.631 1.00 25.20 166 ALA B C 1
ATOM 5020 O O . ALA B 1 166 ? 41.010 52.947 -4.016 1.00 22.92 166 ALA B O 1
ATOM 5022 N N . TYR B 1 167 ? 42.583 51.365 -4.125 1.00 21.68 167 TYR B N 1
ATOM 5023 C CA . TYR B 1 167 ? 43.224 51.991 -5.298 1.00 24.13 167 TYR B CA 1
ATOM 5024 C C . TYR B 1 167 ? 42.593 51.361 -6.515 1.00 21.27 167 TYR B C 1
ATOM 5025 O O . TYR B 1 167 ? 42.293 50.179 -6.508 1.00 24.48 167 TYR B O 1
ATOM 5034 N N . VAL B 1 168 ? 42.328 52.154 -7.549 1.00 27.98 168 VAL B N 1
ATOM 5035 C CA . VAL B 1 168 ? 41.645 51.633 -8.732 1.00 22.70 168 VAL B CA 1
ATOM 5036 C C . VAL B 1 168 ? 42.583 51.620 -9.942 1.00 22.29 168 VAL B C 1
ATOM 5037 O O . VAL B 1 168 ? 43.167 52.630 -10.308 1.00 23.00 168 VAL B O 1
ATOM 5041 N N . VAL B 1 169 ? 42.740 50.458 -10.548 1.00 21.98 169 VAL B N 1
ATOM 5042 C CA . VAL B 1 169 ? 43.366 50.372 -11.851 1.00 22.10 169 VAL B CA 1
ATOM 5043 C C . VAL B 1 169 ? 42.277 49.984 -12.869 1.00 24.33 169 VAL B C 1
ATOM 5044 O O . VAL B 1 169 ? 41.209 49.452 -12.508 1.00 19.79 169 VAL B O 1
ATOM 5048 N N . ALA B 1 170 ? 42.519 50.281 -14.136 1.00 23.19 170 ALA B N 1
ATOM 5049 C CA . ALA B 1 170 ? 41.541 49.936 -15.146 1.00 26.43 170 ALA B CA 1
ATOM 5050 C C . ALA B 1 170 ? 42.242 49.676 -16.447 1.00 28.36 170 ALA B C 1
ATOM 5051 O O . ALA B 1 170 ? 43.322 50.242 -16.704 1.00 20.84 170 ALA B O 1
ATOM 5053 N N . TYR B 1 171 ? 41.619 48.804 -17.249 1.00 29.83 171 TYR B N 1
ATOM 5054 C CA . TYR B 1 171 ? 42.031 48.531 -18.625 1.00 28.19 171 TYR B CA 1
ATOM 5055 C C . TYR B 1 171 ? 40.987 49.084 -19.597 1.00 26.29 171 TYR B C 1
ATOM 5056 O O . TYR B 1 171 ? 39.830 48.621 -19.646 1.00 25.10 171 TYR B O 1
ATOM 5065 N N . ASP B 1 172 ? 41.393 50.098 -20.350 1.00 24.99 172 ASP B N 1
ATOM 5066 C CA . ASP B 1 172 ? 40.563 50.603 -21.443 1.00 27.94 172 ASP B CA 1
ATOM 5067 C C . ASP B 1 172 ? 41.333 51.518 -22.342 1.00 26.70 172 ASP B C 1
ATOM 5068 O O . ASP B 1 172 ? 41.553 52.666 -22.016 1.00 30.85 172 ASP B O 1
ATOM 5073 N N . PRO B 1 173 ? 41.699 51.021 -23.506 1.00 30.67 173 PRO B N 1
ATOM 5074 C CA . PRO B 1 173 ? 42.696 51.700 -24.331 1.00 31.45 173 PRO B CA 1
ATOM 5075 C C . PRO B 1 173 ? 42.120 52.880 -25.081 1.00 28.03 173 PRO B C 1
ATOM 5076 O O . PRO B 1 173 ? 42.902 53.597 -25.686 1.00 25.16 173 PRO B O 1
ATOM 5080 N N . TYR B 1 174 ? 40.805 53.085 -25.039 1.00 27.04 174 TYR B N 1
ATOM 5081 C CA . TYR B 1 174 ? 40.189 54.178 -25.802 1.00 29.03 174 TYR B CA 1
ATOM 5082 C C . TYR B 1 174 ? 39.617 55.282 -24.913 1.00 28.94 174 TYR B C 1
ATOM 5083 O O . TYR B 1 174 ? 38.981 56.219 -25.406 1.00 32.08 174 TYR B O 1
ATOM 5092 N N . VAL B 1 175 ? 39.827 55.161 -23.601 1.00 31.17 175 VAL B N 1
ATOM 5093 C CA . VAL B 1 175 ? 39.312 56.156 -22.663 1.00 21.61 175 VAL B CA 1
ATOM 5094 C C . VAL B 1 175 ? 40.322 57.275 -22.599 1.00 21.84 175 VAL B C 1
ATOM 5095 O O . VAL B 1 175 ? 41.552 57.037 -22.672 1.00 14.71 175 VAL B O 1
ATOM 5099 N N . SER B 1 176 ? 39.799 58.489 -22.506 1.00 16.87 176 SER B N 1
ATOM 5100 C CA . SER B 1 176 ? 40.620 59.663 -22.299 1.00 22.52 176 SER B CA 1
ATOM 5101 C C . SER B 1 176 ? 41.448 59.501 -21.052 1.00 24.45 176 SER B C 1
ATOM 5102 O O . SER B 1 176 ? 40.898 59.478 -19.940 1.00 26.39 176 SER B O 1
ATOM 5105 N N . PRO B 1 177 ? 42.767 59.435 -21.223 1.00 20.02 177 PRO B N 1
ATOM 5106 C CA . PRO B 1 177 ? 43.698 59.373 -20.082 1.00 14.74 177 PRO B CA 1
ATOM 5107 C C . PRO B 1 177 ? 43.497 60.497 -19.066 1.00 15.91 177 PRO B C 1
ATOM 5108 O O . PRO B 1 177 ? 43.642 60.229 -17.880 1.00 14.08 177 PRO B O 1
ATOM 5112 N N . ALA B 1 178 ? 43.118 61.706 -19.501 1.00 17.27 178 ALA B N 1
ATOM 5113 C CA . ALA B 1 178 ? 42.839 62.767 -18.559 1.00 13.99 178 ALA B CA 1
ATOM 5114 C C . ALA B 1 178 ? 41.635 62.393 -17.684 1.00 21.04 178 ALA B C 1
ATOM 5115 O O . ALA B 1 178 ? 41.702 62.474 -16.464 1.00 31.13 178 ALA B O 1
ATOM 5117 N N . ARG B 1 179 ? 40.534 61.988 -18.302 1.00 23.44 179 ARG B N 1
ATOM 5118 C CA . ARG B 1 179 ? 39.348 61.522 -17.587 1.00 19.47 179 ARG B CA 1
ATOM 5119 C C . ARG B 1 179 ? 39.671 60.359 -16.616 1.00 20.42 179 ARG B C 1
ATOM 5120 O O . ARG B 1 179 ? 39.138 60.283 -15.504 1.00 20.43 179 ARG B O 1
ATOM 5128 N N . ALA B 1 180 ? 40.532 59.443 -17.017 1.00 15.73 180 ALA B N 1
ATOM 5129 C CA . ALA B 1 180 ? 40.916 58.390 -16.055 1.00 21.30 180 ALA B CA 1
ATOM 5130 C C . ALA B 1 180 ? 41.563 59.005 -14.799 1.00 24.21 180 ALA B C 1
ATOM 5131 O O . ALA B 1 180 ? 41.174 58.690 -13.672 1.00 28.00 180 ALA B O 1
ATOM 5133 N N . ALA B 1 181 ? 42.517 59.920 -14.989 1.00 22.91 181 ALA B N 1
ATOM 5134 C CA . ALA B 1 181 ? 43.180 60.540 -13.850 1.00 15.50 181 ALA B CA 1
ATOM 5135 C C . ALA B 1 181 ? 42.163 61.237 -12.962 1.00 18.85 181 ALA B C 1
ATOM 5136 O O . ALA B 1 181 ? 42.249 61.170 -11.729 1.00 19.93 181 ALA B O 1
ATOM 5138 N N . GLN B 1 182 ? 41.179 61.892 -13.570 1.00 14.06 182 GLN B N 1
ATOM 5139 C CA . GLN B 1 182 ? 40.199 62.600 -12.753 1.00 13.90 182 GLN B CA 1
ATOM 5140 C C . GLN B 1 182 ? 39.303 61.645 -11.993 1.00 12.55 182 GLN B C 1
ATOM 5141 O O . GLN B 1 182 ? 38.766 62.014 -10.991 1.00 20.23 182 GLN B O 1
ATOM 5147 N N . LEU B 1 183 ? 39.171 60.397 -12.438 1.00 21.21 183 LEU B N 1
ATOM 5148 C CA . LEU B 1 183 ? 38.403 59.431 -11.649 1.00 17.71 183 LEU B CA 1
ATOM 5149 C C . LEU B 1 183 ? 39.392 58.698 -10.726 1.00 21.79 183 LEU B C 1
ATOM 5150 O O . LEU B 1 183 ? 39.068 57.698 -10.093 1.00 23.74 183 LEU B O 1
ATOM 5155 N N . GLY B 1 184 ? 40.618 59.200 -10.658 1.00 18.29 184 GLY B N 1
ATOM 5156 C CA . GLY B 1 184 ? 41.595 58.648 -9.733 1.00 19.28 184 GLY B CA 1
ATOM 5157 C C . GLY B 1 184 ? 41.996 57.241 -10.129 1.00 17.32 184 GLY B C 1
ATOM 5158 O O . GLY B 1 184 ? 42.220 56.396 -9.274 1.00 23.30 184 GLY B O 1
ATOM 5159 N N . ILE B 1 185 ? 42.092 56.994 -11.433 1.00 17.85 185 ILE B N 1
ATOM 5160 C CA . ILE B 1 185 ? 42.319 55.654 -11.979 1.00 18.75 185 ILE B CA 1
ATOM 5161 C C . ILE B 1 185 ? 43.695 55.534 -12.609 1.00 19.30 185 ILE B C 1
ATOM 5162 O O . ILE B 1 185 ? 44.120 56.363 -13.410 1.00 24.12 185 ILE B O 1
ATOM 5167 N N . GLU B 1 186 ? 44.403 54.484 -12.269 1.00 19.10 186 GLU B N 1
ATOM 5168 C CA . GLU B 1 186 ? 45.654 54.264 -12.931 1.00 13.27 186 GLU B CA 1
ATOM 5169 C C . GLU B 1 186 ? 45.315 53.318 -14.071 1.00 13.48 186 GLU B C 1
ATOM 5170 O O . GLU B 1 186 ? 44.778 52.222 -13.821 1.00 18.81 186 GLU B O 1
ATOM 5176 N N . LEU B 1 187 ? 45.593 53.751 -15.311 1.00 13.15 187 LEU B N 1
ATOM 5177 C CA . LEU B 1 187 ? 45.418 52.933 -16.525 1.00 14.74 187 LEU B CA 1
ATOM 5178 C C . LEU B 1 187 ? 46.557 51.904 -16.685 1.00 24.88 187 LEU B C 1
ATOM 5179 O O . LEU B 1 187 ? 47.749 52.235 -16.503 1.00 24.51 187 LEU B O 1
ATOM 5184 N N . LEU B 1 188 ? 46.187 50.661 -16.999 1.00 20.17 188 LEU B N 1
ATOM 5185 C CA . LEU B 1 188 ? 47.165 49.604 -17.185 1.00 24.25 188 LEU B CA 1
ATOM 5186 C C . LEU B 1 188 ? 46.871 48.752 -18.413 1.00 26.43 188 LEU B C 1
ATOM 5187 O O . LEU B 1 188 ? 45.771 48.804 -18.966 1.00 22.45 188 LEU B O 1
ATOM 5192 N N . SER B 1 189 ? 47.852 47.942 -18.819 1.00 19.57 189 SER B N 1
ATOM 5193 C CA . SER B 1 189 ? 47.551 46.891 -19.762 1.00 22.14 189 SER B CA 1
ATOM 5194 C C . SER B 1 189 ? 46.685 45.884 -19.018 1.00 23.54 189 SER B C 1
ATOM 5195 O O . SER B 1 189 ? 46.655 45.868 -17.789 1.00 23.78 189 SER B O 1
ATOM 5198 N N . LEU B 1 190 ? 45.975 45.045 -19.759 1.00 30.86 190 LEU B N 1
ATOM 5199 C CA . LEU B 1 190 ? 45.095 44.060 -19.145 1.00 30.10 190 LEU B CA 1
ATOM 5200 C C . LEU B 1 190 ? 45.930 43.118 -18.317 1.00 27.01 190 LEU B C 1
ATOM 5201 O O . LEU B 1 190 ? 45.533 42.704 -17.233 1.00 32.19 190 LEU B O 1
ATOM 5206 N N . ASP B 1 191 ? 47.111 42.806 -18.809 1.00 30.85 191 ASP B N 1
ATOM 5207 C CA . ASP B 1 191 ? 47.961 41.855 -18.112 1.00 32.62 191 ASP B CA 1
ATOM 5208 C C . ASP B 1 191 ? 48.276 42.366 -16.709 1.00 30.21 191 ASP B C 1
ATOM 5209 O O . ASP B 1 191 ? 48.042 41.685 -15.707 1.00 29.03 191 ASP B O 1
ATOM 5214 N N . ASP B 1 192 ? 48.801 43.580 -16.658 1.00 27.03 192 ASP B N 1
ATOM 5215 C CA . ASP B 1 192 ? 49.155 44.206 -15.404 1.00 28.97 192 ASP B CA 1
ATOM 5216 C C . ASP B 1 192 ? 47.951 44.360 -14.460 1.00 31.41 192 ASP B C 1
ATOM 5217 O O . ASP B 1 192 ? 48.058 44.138 -13.253 1.00 32.99 192 ASP B O 1
ATOM 5222 N N . LEU B 1 193 ? 46.798 44.722 -14.999 1.00 26.05 193 LEU B N 1
ATOM 5223 C CA . LEU B 1 193 ? 45.623 44.737 -14.148 1.00 26.72 193 LEU B CA 1
ATOM 5224 C C . LEU B 1 193 ? 45.392 43.351 -13.527 1.00 23.30 193 LEU B C 1
ATOM 5225 O O . LEU B 1 193 ? 45.202 43.225 -12.332 1.00 27.76 193 LEU B O 1
ATOM 5230 N N . LEU B 1 194 ? 45.411 42.307 -14.334 1.00 25.79 194 LEU B N 1
ATOM 5231 C CA . LEU B 1 194 ? 45.110 40.977 -13.812 1.00 26.99 194 LEU B CA 1
ATOM 5232 C C . LEU B 1 194 ? 46.082 40.545 -12.716 1.00 28.76 194 LEU B C 1
ATOM 5233 O O . LEU B 1 194 ? 45.674 39.903 -11.742 1.00 28.09 194 LEU B O 1
ATOM 5238 N N . ALA B 1 195 ? 47.367 40.878 -12.886 1.00 31.40 195 ALA B N 1
ATOM 5239 C CA . ALA B 1 195 ? 48.395 40.546 -11.895 1.00 29.88 195 ALA B CA 1
ATOM 5240 C C . ALA B 1 195 ? 48.117 41.210 -10.531 1.00 35.88 195 ALA B C 1
ATOM 5241 O O . ALA B 1 195 ? 48.347 40.592 -9.491 1.00 42.21 195 ALA B O 1
ATOM 5243 N N . ARG B 1 196 ? 47.604 42.445 -10.549 1.00 30.80 196 ARG B N 1
ATOM 5244 C CA . ARG B 1 196 ? 47.529 43.319 -9.372 1.00 32.79 196 ARG B CA 1
ATOM 5245 C C . ARG B 1 196 ? 46.162 43.423 -8.714 1.00 33.34 196 ARG B C 1
ATOM 5246 O O . ARG B 1 196 ? 46.018 44.108 -7.706 1.00 33.32 196 ARG B O 1
ATOM 5254 N N . ALA B 1 197 ? 45.151 42.798 -9.295 1.00 30.45 197 ALA B N 1
ATOM 5255 C CA . ALA B 1 197 ? 43.778 43.046 -8.871 1.00 28.77 197 ALA B CA 1
ATOM 5256 C C . ALA B 1 197 ? 43.347 42.125 -7.737 1.00 28.21 197 ALA B C 1
ATOM 5257 O O . ALA B 1 197 ? 43.485 40.914 -7.841 1.00 33.75 197 ALA B O 1
ATOM 5259 N N . ASP B 1 198 ? 42.816 42.684 -6.657 1.00 25.46 198 ASP B N 1
ATOM 5260 C CA . ASP B 1 198 ? 42.263 41.844 -5.601 1.00 26.09 198 ASP B CA 1
ATOM 5261 C C . ASP B 1 198 ? 40.769 41.612 -5.871 1.00 24.26 198 ASP B C 1
ATOM 5262 O O . ASP B 1 198 ? 40.218 40.537 -5.609 1.00 29.38 198 ASP B O 1
ATOM 5267 N N . PHE B 1 199 ? 40.132 42.640 -6.400 1.00 18.58 199 PHE B N 1
ATOM 5268 C CA . PHE B 1 199 ? 38.770 42.569 -6.896 1.00 22.10 199 PHE B CA 1
ATOM 5269 C C . PHE B 1 199 ? 38.769 43.014 -8.369 1.00 25.81 199 PHE B C 1
ATOM 5270 O O . PHE B 1 199 ? 39.468 43.973 -8.749 1.00 30.05 199 PHE B O 1
ATOM 5278 N N . ILE B 1 200 ? 37.941 42.374 -9.183 1.00 26.42 200 ILE B N 1
ATOM 5279 C CA . ILE B 1 200 ? 37.745 42.798 -10.564 1.00 25.62 200 ILE B CA 1
ATOM 5280 C C . ILE B 1 200 ? 36.276 42.944 -10.886 1.00 27.71 200 ILE B C 1
ATOM 5281 O O . ILE B 1 200 ? 35.486 42.028 -10.610 1.00 29.12 200 ILE B O 1
ATOM 5286 N N . SER B 1 201 ? 35.926 44.077 -11.496 1.00 22.27 201 SER B N 1
ATOM 5287 C CA . SER B 1 201 ? 34.578 44.336 -11.992 1.00 24.81 201 SER B CA 1
ATOM 5288 C C . SER B 1 201 ? 34.695 44.577 -13.498 1.00 25.59 201 SER B C 1
ATOM 5289 O O . SER B 1 201 ? 35.490 45.410 -13.936 1.00 28.85 201 SER B O 1
ATOM 5292 N N . VAL B 1 202 ? 33.928 43.842 -14.298 1.00 27.97 202 VAL B N 1
ATOM 5293 C CA . VAL B 1 202 ? 34.039 43.948 -15.761 1.00 26.91 202 VAL B CA 1
ATOM 5294 C C . VAL B 1 202 ? 32.850 44.740 -16.299 1.00 27.03 202 VAL B C 1
ATOM 5295 O O . VAL B 1 202 ? 31.730 44.619 -15.814 1.00 25.43 202 VAL B O 1
ATOM 5299 N N . HIS B 1 203 ? 33.108 45.580 -17.288 1.00 29.17 203 HIS B N 1
ATOM 5300 C CA . HIS B 1 203 ? 32.138 46.580 -17.707 1.00 24.77 203 HIS B CA 1
ATOM 5301 C C . HIS B 1 203 ? 32.170 46.804 -19.211 1.00 27.56 203 HIS B C 1
ATOM 5302 O O . HIS B 1 203 ? 33.180 46.513 -19.873 1.00 30.66 203 HIS B O 1
ATOM 5309 N N . LEU B 1 204 ? 31.071 47.309 -19.756 1.00 22.90 204 LEU B N 1
ATOM 5310 C CA . LEU B 1 204 ? 31.113 47.824 -21.107 1.00 22.88 204 LEU B CA 1
ATOM 5311 C C . LEU B 1 204 ? 32.243 48.848 -21.199 1.00 25.35 204 LEU B C 1
ATOM 5312 O O . LEU B 1 204 ? 32.357 49.763 -20.388 1.00 24.62 204 LEU B O 1
ATOM 5317 N N . PRO B 1 205 ? 33.102 48.676 -22.185 1.00 25.17 205 PRO B N 1
ATOM 5318 C CA . PRO B 1 205 ? 34.228 49.599 -22.385 1.00 22.90 205 PRO B CA 1
ATOM 5319 C C . PRO B 1 205 ? 33.793 50.814 -23.163 1.00 24.76 205 PRO B C 1
ATOM 5320 O O . PRO B 1 205 ? 32.625 50.928 -23.582 1.00 27.92 205 PRO B O 1
ATOM 5324 N N . LYS B 1 206 ? 34.729 51.737 -23.332 1.00 30.92 206 LYS B N 1
ATOM 5325 C CA . LYS B 1 206 ? 34.485 52.981 -24.041 1.00 35.30 206 LYS B CA 1
ATOM 5326 C C . LYS B 1 206 ? 34.222 52.746 -25.540 1.00 41.53 206 LYS B C 1
ATOM 5327 O O . LYS B 1 206 ? 33.498 53.496 -26.178 1.00 42.02 206 LYS B O 1
ATOM 5333 N N . THR B 1 207 ? 34.781 51.677 -26.090 1.00 53.50 207 THR B N 1
ATOM 5334 C CA . THR B 1 207 ? 34.562 51.340 -27.490 1.00 61.25 207 THR B CA 1
ATOM 5335 C C . THR B 1 207 ? 33.819 50.022 -27.626 1.00 67.62 207 THR B C 1
ATOM 5336 O O . THR B 1 207 ? 34.407 48.946 -27.499 1.00 65.17 207 THR B O 1
ATOM 5340 N N . PRO B 1 208 ? 32.542 50.136 -27.991 1.00 76.75 208 PRO B N 1
ATOM 5341 C CA . PRO B 1 208 ? 31.530 49.119 -27.675 1.00 81.35 208 PRO B CA 1
ATOM 5342 C C . PRO B 1 208 ? 31.734 47.808 -28.439 1.00 84.60 208 PRO B C 1
ATOM 5343 O O . PRO B 1 208 ? 31.290 47.620 -29.578 1.00 84.02 208 PRO B O 1
ATOM 5347 N N . GLU B 1 209 ? 32.411 46.890 -27.768 1.00 87.79 209 GLU B N 1
ATOM 5348 C CA . GLU B 1 209 ? 32.732 45.593 -28.335 1.00 93.71 209 GLU B CA 1
ATOM 5349 C C . GLU B 1 209 ? 33.861 45.620 -29.376 1.00 95.48 209 GLU B C 1
ATOM 5350 O O . GLU B 1 209 ? 33.672 45.307 -30.555 1.00 94.59 209 GLU B O 1
ATOM 5356 N N . THR B 1 210 ? 35.022 46.065 -28.908 1.00 98.25 210 THR B N 1
ATOM 5357 C CA . THR B 1 210 ? 36.266 45.369 -29.216 1.00 99.97 210 THR B CA 1
ATOM 5358 C C . THR B 1 210 ? 36.473 44.547 -27.939 1.00 99.59 210 THR B C 1
ATOM 5359 O O . THR B 1 210 ? 37.382 43.704 -27.840 1.00 101.07 210 THR B O 1
ATOM 5363 N N . ALA B 1 211 ? 35.605 44.837 -26.960 1.00 97.05 211 ALA B N 1
ATOM 5364 C CA . ALA B 1 211 ? 35.496 44.080 -25.713 1.00 93.67 211 ALA B CA 1
ATOM 5365 C C . ALA B 1 211 ? 35.712 42.590 -25.970 1.00 91.48 211 ALA B C 1
ATOM 5366 O O . ALA B 1 211 ? 34.984 41.962 -26.754 1.00 89.20 211 ALA B O 1
ATOM 5368 N N . GLY B 1 212 ? 36.728 42.036 -25.315 1.00 88.06 212 GLY B N 1
ATOM 5369 C CA . GLY B 1 212 ? 37.086 40.648 -25.522 1.00 83.23 212 GLY B CA 1
ATOM 5370 C C . GLY B 1 212 ? 36.399 39.739 -24.525 1.00 78.47 212 GLY B C 1
ATOM 5371 O O . GLY B 1 212 ? 35.213 39.886 -24.218 1.00 79.94 212 GLY B O 1
ATOM 5372 N N . LEU B 1 213 ? 37.151 38.782 -24.012 1.00 70.46 213 LEU B N 1
ATOM 5373 C CA . LEU B 1 213 ? 36.593 37.839 -23.080 1.00 63.05 213 LEU B CA 1
ATOM 5374 C C . LEU B 1 213 ? 37.601 37.690 -21.961 1.00 60.83 213 LEU B C 1
ATOM 5375 O O . LEU B 1 213 ? 38.810 37.734 -22.193 1.00 62.30 213 LEU B O 1
ATOM 5380 N N . ILE B 1 214 ? 37.107 37.552 -20.738 1.00 55.31 214 ILE B N 1
ATOM 5381 C CA . ILE B 1 214 ? 37.949 37.085 -19.662 1.00 45.60 214 ILE B CA 1
ATOM 5382 C C . ILE B 1 214 ? 37.767 35.602 -19.683 1.00 41.89 214 ILE B C 1
ATOM 5383 O O . ILE B 1 214 ? 36.715 35.103 -19.324 1.00 41.85 214 ILE B O 1
ATOM 5388 N N . ASP B 1 215 ? 38.791 34.905 -20.158 1.00 43.50 215 ASP B N 1
ATOM 5389 C CA . ASP B 1 215 ? 38.710 33.473 -20.395 1.00 42.77 215 ASP B CA 1
ATOM 5390 C C . ASP B 1 215 ? 39.683 32.705 -19.503 1.00 41.87 215 ASP B C 1
ATOM 5391 O O . ASP B 1 215 ? 40.360 33.306 -18.667 1.00 40.70 215 ASP B O 1
ATOM 5396 N N . LYS B 1 216 ? 39.755 31.386 -19.683 1.00 38.68 216 LYS B N 1
ATOM 5397 C CA . LYS B 1 216 ? 40.645 30.546 -18.883 1.00 40.59 216 LYS B CA 1
ATOM 5398 C C . LYS B 1 216 ? 41.996 31.225 -18.682 1.00 37.80 216 LYS B C 1
ATOM 5399 O O . LYS B 1 216 ? 42.493 31.320 -17.564 1.00 37.79 216 LYS B O 1
ATOM 5405 N N . GLU B 1 217 ? 42.578 31.690 -19.783 1.00 38.65 217 GLU B N 1
ATOM 5406 C CA . GLU B 1 217 ? 43.966 32.133 -19.818 1.00 43.68 217 GLU B CA 1
ATOM 5407 C C . GLU B 1 217 ? 44.148 33.450 -19.077 1.00 44.60 217 GLU B C 1
ATOM 5408 O O . GLU B 1 217 ? 45.135 33.644 -18.371 1.00 48.74 217 GLU B O 1
ATOM 5414 N N . ALA B 1 218 ? 43.186 34.352 -19.232 1.00 44.57 218 ALA B N 1
ATOM 5415 C CA . ALA B 1 218 ? 43.128 35.550 -18.411 1.00 41.10 218 ALA B CA 1
ATOM 5416 C C . ALA B 1 218 ? 42.902 35.190 -16.923 1.00 39.40 218 ALA B C 1
ATOM 5417 O O . ALA B 1 218 ? 43.686 35.558 -16.041 1.00 38.00 218 ALA B O 1
ATOM 5419 N N . LEU B 1 219 ? 41.835 34.454 -16.652 1.00 32.13 219 LEU B N 1
ATOM 5420 C CA . LEU B 1 219 ? 41.531 34.081 -15.295 1.00 28.88 219 LEU B CA 1
ATOM 5421 C C . LEU B 1 219 ? 42.791 33.490 -14.631 1.00 32.68 219 LEU B C 1
ATOM 5422 O O . LEU B 1 219 ? 43.150 33.866 -13.521 1.00 35.99 219 LEU B O 1
ATOM 5427 N N . ALA B 1 220 ? 43.489 32.589 -15.311 1.00 31.81 220 ALA B N 1
ATOM 5428 C CA . ALA B 1 220 ? 44.664 31.975 -14.696 1.00 34.90 220 ALA B CA 1
ATOM 5429 C C . ALA B 1 220 ? 45.779 32.988 -14.395 1.00 34.66 220 ALA B C 1
ATOM 5430 O O . ALA B 1 220 ? 46.760 32.653 -13.752 1.00 36.70 220 ALA B O 1
ATOM 5432 N N . LYS B 1 221 ? 45.621 34.228 -14.846 1.00 34.67 221 LYS B N 1
ATOM 5433 C CA . LYS B 1 221 ? 46.635 35.257 -14.621 1.00 33.25 221 LYS B CA 1
ATOM 5434 C C . LYS B 1 221 ? 46.340 36.142 -13.387 1.00 34.87 221 LYS B C 1
ATOM 5435 O O . LYS B 1 221 ? 47.236 36.815 -12.853 1.00 28.67 221 LYS B O 1
ATOM 5441 N N . THR B 1 222 ? 45.081 36.157 -12.952 1.00 33.62 222 THR B N 1
ATOM 5442 C CA . THR B 1 222 ? 44.670 36.939 -11.789 1.00 34.18 222 THR B CA 1
ATOM 5443 C C . THR B 1 222 ? 45.400 36.421 -10.565 1.00 36.85 222 THR B C 1
ATOM 5444 O O . THR B 1 222 ? 45.865 35.292 -10.556 1.00 39.39 222 THR B O 1
ATOM 5448 N N . LYS B 1 223 ? 45.475 37.219 -9.508 1.00 39.34 223 LYS B N 1
ATOM 5449 C CA . LYS B 1 223 ? 46.011 36.672 -8.271 1.00 38.88 223 LYS B CA 1
ATOM 5450 C C . LYS B 1 223 ? 44.983 35.825 -7.526 1.00 37.12 223 LYS B C 1
ATOM 5451 O O . LYS B 1 223 ? 43.795 36.114 -7.525 1.00 37.09 223 LYS B O 1
ATOM 5457 N N . PRO B 1 224 ? 45.458 34.723 -6.966 1.00 38.75 224 PRO B N 1
ATOM 5458 C CA . PRO B 1 224 ? 44.586 33.800 -6.241 1.00 36.77 224 PRO B CA 1
ATOM 5459 C C . PRO B 1 224 ? 43.965 34.509 -5.053 1.00 34.88 224 PRO B C 1
ATOM 5460 O O . PRO B 1 224 ? 44.627 35.322 -4.405 1.00 31.86 224 PRO B O 1
ATOM 5464 N N . GLY B 1 225 ? 42.705 34.191 -4.776 1.00 31.92 225 GLY B N 1
ATOM 5465 C CA . GLY B 1 225 ? 41.924 34.924 -3.806 1.00 28.81 225 GLY B CA 1
ATOM 5466 C C . GLY B 1 225 ? 41.212 36.142 -4.406 1.00 30.50 225 GLY B C 1
ATOM 5467 O O . GLY B 1 225 ? 40.615 36.918 -3.675 1.00 30.37 225 GLY B O 1
ATOM 5468 N N . VAL B 1 226 ? 41.262 36.307 -5.726 1.00 26.23 226 VAL B N 1
ATOM 5469 C CA . VAL B 1 226 ? 40.577 37.423 -6.388 1.00 26.95 226 VAL B CA 1
ATOM 5470 C C . VAL B 1 226 ? 39.043 37.295 -6.319 1.00 26.80 226 VAL B C 1
ATOM 5471 O O . VAL B 1 226 ? 38.500 36.189 -6.285 1.00 24.75 226 VAL B O 1
ATOM 5475 N N . ILE B 1 227 ? 38.347 38.427 -6.256 1.00 27.23 227 ILE B N 1
ATOM 5476 C CA . ILE B 1 227 ? 36.891 38.406 -6.384 1.00 27.60 227 ILE B CA 1
ATOM 5477 C C . ILE B 1 227 ? 36.423 39.127 -7.686 1.00 30.38 227 ILE B C 1
ATOM 5478 O O . ILE B 1 227 ? 36.794 40.285 -7.940 1.00 24.49 227 ILE B O 1
ATOM 5483 N N . ILE B 1 228 ? 35.636 38.421 -8.511 1.00 26.73 228 ILE B N 1
ATOM 5484 C CA . ILE B 1 228 ? 35.269 38.896 -9.839 1.00 22.67 228 ILE B CA 1
ATOM 5485 C C . ILE B 1 228 ? 33.770 39.172 -9.916 1.00 28.55 228 ILE B C 1
ATOM 5486 O O . ILE B 1 228 ? 32.951 38.308 -9.562 1.00 28.03 228 ILE B O 1
ATOM 5491 N N . VAL B 1 229 ? 33.409 40.372 -10.377 1.00 26.86 229 VAL B N 1
ATOM 5492 C CA . VAL B 1 229 ? 32.007 40.714 -10.604 1.00 23.28 229 VAL B CA 1
ATOM 5493 C C . VAL B 1 229 ? 31.691 41.021 -12.069 1.00 24.12 229 VAL B C 1
ATOM 5494 O O . VAL B 1 229 ? 32.436 41.715 -12.750 1.00 24.24 229 VAL B O 1
ATOM 5498 N N . ASN B 1 230 ? 30.597 40.456 -12.564 1.00 24.38 230 ASN B N 1
ATOM 5499 C CA . ASN B 1 230 ? 30.043 40.883 -13.830 1.00 23.66 230 ASN B CA 1
ATOM 5500 C C . ASN B 1 230 ? 28.551 41.272 -13.758 1.00 22.45 230 ASN B C 1
ATOM 5501 O O . ASN B 1 230 ? 27.653 40.420 -13.750 1.00 23.26 230 ASN B O 1
ATOM 5506 N N . ALA B 1 231 ? 28.280 42.562 -13.705 1.00 23.94 231 ALA B N 1
ATOM 5507 C CA . ALA B 1 231 ? 26.891 43.000 -13.818 1.00 27.75 231 ALA B CA 1
ATOM 5508 C C . ALA B 1 231 ? 26.684 43.758 -15.119 1.00 30.44 231 ALA B C 1
ATOM 5509 O O . ALA B 1 231 ? 25.721 44.512 -15.251 1.00 37.95 231 ALA B O 1
ATOM 5511 N N . ALA B 1 232 ? 27.594 43.549 -16.072 1.00 31.28 232 ALA B N 1
ATOM 5512 C CA . ALA B 1 232 ? 27.652 44.333 -17.302 1.00 31.12 232 ALA B CA 1
ATOM 5513 C C . ALA B 1 232 ? 27.092 43.618 -18.549 1.00 36.49 232 ALA B C 1
ATOM 5514 O O . ALA B 1 232 ? 26.159 44.124 -19.165 1.00 35.34 232 ALA B O 1
ATOM 5516 N N . ARG B 1 233 ? 27.667 42.467 -18.925 1.00 32.72 233 ARG B N 1
ATOM 5517 C CA . ARG B 1 233 ? 27.288 41.794 -20.156 1.00 33.15 233 ARG B CA 1
ATOM 5518 C C . ARG B 1 233 ? 27.460 40.283 -20.134 1.00 35.78 233 ARG B C 1
ATOM 5519 O O . ARG B 1 233 ? 28.563 39.764 -19.874 1.00 36.58 233 ARG B O 1
ATOM 5527 N N . GLY B 1 234 ? 26.356 39.594 -20.419 1.00 36.73 234 GLY B N 1
ATOM 5528 C CA . GLY B 1 234 ? 26.341 38.180 -20.778 1.00 39.82 234 GLY B CA 1
ATOM 5529 C C . GLY B 1 234 ? 27.517 37.299 -20.399 1.00 41.30 234 GLY B C 1
ATOM 5530 O O . GLY B 1 234 ? 27.528 36.679 -19.323 1.00 51.57 234 GLY B O 1
ATOM 5531 N N . GLY B 1 235 ? 28.511 37.221 -21.273 1.00 39.93 235 GLY B N 1
ATOM 5532 C CA . GLY B 1 235 ? 29.649 36.356 -21.010 1.00 33.97 235 GLY B CA 1
ATOM 5533 C C . GLY B 1 235 ? 30.983 37.079 -21.069 1.00 33.44 235 GLY B C 1
ATOM 5534 O O . GLY B 1 235 ? 31.994 36.506 -21.444 1.00 39.17 235 GLY B O 1
ATOM 5535 N N . LEU B 1 236 ? 31.005 38.350 -20.720 1.00 33.93 236 LEU B N 1
ATOM 5536 C CA . LEU B 1 236 ? 32.278 39.037 -20.636 1.00 36.99 236 LEU B CA 1
ATOM 5537 C C . LEU B 1 236 ? 33.295 38.197 -19.866 1.00 38.29 236 LEU B C 1
ATOM 5538 O O . LEU B 1 236 ? 34.499 38.367 -20.037 1.00 40.31 236 LEU B O 1
ATOM 5543 N N . VAL B 1 237 ? 32.802 37.314 -18.997 1.00 35.11 237 VAL B N 1
ATOM 5544 C CA . VAL B 1 237 ? 33.652 36.349 -18.316 1.00 31.10 237 VAL B CA 1
ATOM 5545 C C . VAL B 1 237 ? 33.119 34.956 -18.611 1.00 33.46 237 VAL B C 1
ATOM 5546 O O . VAL B 1 237 ? 31.972 34.637 -18.278 1.00 32.16 237 VAL B O 1
ATOM 5550 N N . ASP B 1 238 ? 33.948 34.125 -19.238 1.00 34.87 238 ASP B N 1
ATOM 5551 C CA . ASP B 1 238 ? 33.532 32.774 -19.598 1.00 37.11 238 ASP B CA 1
ATOM 5552 C C . ASP B 1 238 ? 32.967 32.026 -18.396 1.00 38.22 238 ASP B C 1
ATOM 5553 O O . ASP B 1 238 ? 33.688 31.731 -17.437 1.00 41.44 238 ASP B O 1
ATOM 5558 N N . GLU B 1 239 ? 31.676 31.715 -18.452 1.00 36.53 239 GLU B N 1
ATOM 5559 C CA . GLU B 1 239 ? 30.993 31.070 -17.326 1.00 35.59 239 GLU B CA 1
ATOM 5560 C C . GLU B 1 239 ? 31.609 29.743 -16.916 1.00 33.74 239 GLU B C 1
ATOM 5561 O O . GLU B 1 239 ? 31.761 29.460 -15.732 1.00 36.50 239 GLU B O 1
ATOM 5567 N N . ALA B 1 240 ? 31.989 28.939 -17.892 1.00 37.08 240 ALA B N 1
ATOM 5568 C CA . ALA B 1 240 ? 32.550 27.619 -17.611 1.00 38.00 240 ALA B CA 1
ATOM 5569 C C . ALA B 1 240 ? 33.921 27.733 -16.933 1.00 38.48 240 ALA B C 1
ATOM 5570 O O . ALA B 1 240 ? 34.211 27.009 -15.975 1.00 39.53 240 ALA B O 1
ATOM 5572 N N . ALA B 1 241 ? 34.756 28.644 -17.430 1.00 34.35 241 ALA B N 1
ATOM 5573 C CA . ALA B 1 241 ? 36.090 28.839 -16.876 1.00 32.06 241 ALA B CA 1
ATOM 5574 C C . ALA B 1 241 ? 36.022 29.451 -15.478 1.00 33.78 241 ALA B C 1
ATOM 5575 O O . ALA B 1 241 ? 36.822 29.104 -14.607 1.00 34.97 241 ALA B O 1
ATOM 5577 N N . LEU B 1 242 ? 35.075 30.367 -15.272 1.00 30.18 242 LEU B N 1
ATOM 5578 C CA . LEU B 1 242 ? 34.901 30.986 -13.973 1.00 29.60 242 LEU B CA 1
ATOM 5579 C C . LEU B 1 242 ? 34.600 29.899 -12.968 1.00 32.39 242 LEU B C 1
ATOM 5580 O O . LEU B 1 242 ? 35.193 29.859 -11.891 1.00 29.96 242 LEU B O 1
ATOM 5585 N N . ALA B 1 243 ? 33.689 29.000 -13.341 1.00 35.82 243 ALA B N 1
ATOM 5586 C CA . ALA B 1 243 ? 33.332 27.847 -12.500 1.00 37.01 243 ALA B CA 1
ATOM 5587 C C . ALA B 1 243 ? 34.529 26.959 -12.081 1.00 34.66 243 ALA B C 1
ATOM 5588 O O . ALA B 1 243 ? 34.646 26.573 -10.917 1.00 34.90 243 ALA B O 1
ATOM 5590 N N . ASP B 1 244 ? 35.415 26.664 -13.026 1.00 36.44 244 ASP B N 1
ATOM 5591 C CA . ASP B 1 244 ? 36.607 25.858 -12.766 1.00 39.93 244 ASP B CA 1
ATOM 5592 C C . ASP B 1 244 ? 37.620 26.591 -11.908 1.00 39.17 244 ASP B C 1
ATOM 5593 O O . ASP B 1 244 ? 38.379 25.973 -11.157 1.00 36.32 244 ASP B O 1
ATOM 5598 N N . ALA B 1 245 ? 37.654 27.914 -12.043 1.00 39.33 245 ALA B N 1
ATOM 5599 C CA . ALA B 1 245 ? 38.537 28.707 -11.211 1.00 37.58 245 ALA B CA 1
ATOM 5600 C C . ALA B 1 245 ? 37.977 28.842 -9.777 1.00 36.92 245 ALA B C 1
ATOM 5601 O O . ALA B 1 245 ? 38.734 29.023 -8.821 1.00 35.35 245 ALA B O 1
ATOM 5603 N N . ILE B 1 246 ? 36.660 28.707 -9.624 1.00 39.07 246 ILE B N 1
ATOM 5604 C CA . ILE B 1 246 ? 36.047 28.691 -8.301 1.00 41.28 246 ILE B CA 1
ATOM 5605 C C . ILE B 1 246 ? 36.380 27.375 -7.598 1.00 47.87 246 ILE B C 1
ATOM 5606 O O . ILE B 1 246 ? 37.044 27.362 -6.548 1.00 45.08 246 ILE B O 1
ATOM 5611 N N . THR B 1 247 ? 35.914 26.270 -8.188 1.00 51.64 247 THR B N 1
ATOM 5612 C CA . THR B 1 247 ? 36.126 24.942 -7.622 1.00 54.31 247 THR B CA 1
ATOM 5613 C C . THR B 1 247 ? 37.604 24.613 -7.607 1.00 54.53 247 THR B C 1
ATOM 5614 O O . THR B 1 247 ? 38.089 23.929 -6.698 1.00 57.79 247 THR B O 1
ATOM 5618 N N . GLY B 1 248 ? 38.311 25.096 -8.625 1.00 53.02 248 GLY B N 1
ATOM 5619 C CA . GLY B 1 248 ? 39.745 24.904 -8.733 1.00 53.14 248 GLY B CA 1
ATOM 5620 C C . GLY B 1 248 ? 40.521 25.602 -7.633 1.00 53.02 248 GLY B C 1
ATOM 5621 O O . GLY B 1 248 ? 41.709 25.341 -7.443 1.00 52.38 248 GLY B O 1
ATOM 5622 N N . GLY B 1 249 ? 39.845 26.500 -6.917 1.00 52.74 249 GLY B N 1
ATOM 5623 C CA . GLY B 1 249 ? 40.422 27.165 -5.764 1.00 49.72 249 GLY B CA 1
ATOM 5624 C C . GLY B 1 249 ? 41.130 28.477 -6.045 1.00 47.18 249 GLY B C 1
ATOM 5625 O O . GLY B 1 249 ? 41.697 29.065 -5.136 1.00 46.84 249 GLY B O 1
ATOM 5626 N N . HIS B 1 250 ? 41.106 28.943 -7.292 1.00 45.11 250 HIS B N 1
ATOM 5627 C CA . HIS B 1 250 ? 41.812 30.178 -7.652 1.00 41.05 250 HIS B CA 1
ATOM 5628 C C . HIS B 1 250 ? 40.988 31.470 -7.462 1.00 38.89 250 HIS B C 1
ATOM 5629 O O . HIS B 1 250 ? 41.520 32.503 -7.032 1.00 37.63 250 HIS B O 1
ATOM 5636 N N . VAL B 1 251 ? 39.702 31.429 -7.786 1.00 34.32 251 VAL B N 1
ATOM 5637 C CA . VAL B 1 251 ? 38.873 32.612 -7.583 1.00 37.05 251 VAL B CA 1
ATOM 5638 C C . VAL B 1 251 ? 38.101 32.386 -6.306 1.00 38.20 251 VAL B C 1
ATOM 5639 O O . VAL B 1 251 ? 37.443 31.353 -6.166 1.00 40.73 251 VAL B O 1
ATOM 5643 N N . ARG B 1 252 ? 38.198 33.336 -5.377 1.00 36.66 252 ARG B N 1
ATOM 5644 C CA . ARG B 1 252 ? 37.565 33.216 -4.063 1.00 34.49 252 ARG B CA 1
ATOM 5645 C C . ARG B 1 252 ? 36.038 33.345 -4.125 1.00 32.25 252 ARG B C 1
ATOM 5646 O O . ARG B 1 252 ? 35.320 32.546 -3.538 1.00 33.73 252 ARG B O 1
ATOM 5654 N N . ALA B 1 253 ? 35.555 34.378 -4.803 1.00 34.05 253 ALA B N 1
ATOM 5655 C CA . ALA B 1 253 ? 34.112 34.634 -4.925 1.00 31.98 253 ALA B CA 1
ATOM 5656 C C . ALA B 1 253 ? 33.834 35.307 -6.261 1.00 31.49 253 ALA B C 1
ATOM 5657 O O . ALA B 1 253 ? 34.758 35.732 -6.951 1.00 35.38 253 ALA B O 1
ATOM 5659 N N . ALA B 1 254 ? 32.561 35.389 -6.627 1.00 32.16 254 ALA B N 1
ATOM 5660 C CA . ALA B 1 254 ? 32.159 36.098 -7.824 1.00 29.97 254 ALA B CA 1
ATOM 5661 C C . ALA B 1 254 ? 30.704 36.489 -7.695 1.00 30.97 254 ALA B C 1
ATOM 5662 O O . ALA B 1 254 ? 29.942 35.809 -7.001 1.00 29.07 254 ALA B O 1
ATOM 5664 N N . GLY B 1 255 ? 30.330 37.586 -8.352 1.00 29.49 255 GLY B N 1
ATOM 5665 C CA . GLY B 1 255 ? 28.939 37.990 -8.453 1.00 30.10 255 GLY B CA 1
ATOM 5666 C C . GLY B 1 255 ? 28.554 38.276 -9.902 1.00 32.16 255 GLY B C 1
ATOM 5667 O O . GLY B 1 255 ? 29.261 38.999 -10.612 1.00 30.72 255 GLY B O 1
ATOM 5668 N N . LEU B 1 256 ? 27.438 37.706 -10.346 1.00 28.88 256 LEU B N 1
ATOM 5669 C CA . LEU B 1 256 ? 26.988 37.865 -11.721 1.00 29.81 256 LEU B CA 1
ATOM 5670 C C . LEU B 1 256 ? 25.547 38.282 -11.777 1.00 28.76 256 LEU B C 1
ATOM 5671 O O . LEU B 1 256 ? 24.688 37.658 -11.154 1.00 27.96 256 LEU B O 1
ATOM 5676 N N . ASP B 1 257 ? 25.285 39.310 -12.576 1.00 30.09 257 ASP B N 1
ATOM 5677 C CA . ASP B 1 257 ? 23.940 39.767 -12.828 1.00 28.97 257 ASP B CA 1
ATOM 5678 C C . ASP B 1 257 ? 23.426 39.298 -14.188 1.00 34.30 257 ASP B C 1
ATOM 5679 O O . ASP B 1 257 ? 22.222 39.364 -14.475 1.00 37.29 257 ASP B O 1
ATOM 5684 N N . VAL B 1 258 ? 24.342 38.830 -15.028 1.00 33.51 258 VAL B N 1
ATOM 5685 C CA . VAL B 1 258 ? 24.036 38.595 -16.428 1.00 33.36 258 VAL B CA 1
ATOM 5686 C C . VAL B 1 258 ? 24.634 37.277 -16.900 1.00 34.68 258 VAL B C 1
ATOM 5687 O O . VAL B 1 258 ? 25.619 36.795 -16.346 1.00 38.30 258 VAL B O 1
ATOM 5691 N N . PHE B 1 259 ? 24.047 36.703 -17.940 1.00 32.29 259 PHE B N 1
ATOM 5692 C CA . PHE B 1 259 ? 24.424 35.357 -18.349 1.00 32.69 259 PHE B CA 1
ATOM 5693 C C . PHE B 1 259 ? 24.461 35.249 -19.859 1.00 31.87 259 PHE B C 1
ATOM 5694 O O . PHE B 1 259 ? 23.688 35.921 -20.542 1.00 32.54 259 PHE B O 1
ATOM 5702 N N . ALA B 1 260 ? 25.373 34.419 -20.368 1.00 33.86 260 ALA B N 1
ATOM 5703 C CA . ALA B 1 260 ? 25.647 34.352 -21.809 1.00 37.42 260 ALA B CA 1
ATOM 5704 C C . ALA B 1 260 ? 24.374 34.103 -22.596 1.00 38.34 260 ALA B C 1
ATOM 5705 O O . ALA B 1 260 ? 24.185 34.653 -23.672 1.00 40.41 260 ALA B O 1
ATOM 5707 N N . THR B 1 261 ? 23.507 33.269 -22.040 1.00 40.59 261 THR B N 1
ATOM 5708 C CA . THR B 1 261 ? 22.202 33.037 -22.617 1.00 42.97 261 THR B CA 1
ATOM 5709 C C . THR B 1 261 ? 21.167 33.311 -21.558 1.00 43.44 261 THR B C 1
ATOM 5710 O O . THR B 1 261 ? 21.120 32.624 -20.547 1.00 42.54 261 THR B O 1
ATOM 5714 N N . GLU B 1 262 ? 20.335 34.319 -21.766 1.00 45.68 262 GLU B N 1
ATOM 5715 C CA . GLU B 1 262 ? 19.337 34.597 -20.751 1.00 48.53 262 GLU B CA 1
ATOM 5716 C C . GLU B 1 262 ? 18.041 33.875 -21.058 1.00 51.61 262 GLU B C 1
ATOM 5717 O O . GLU B 1 262 ? 17.994 33.146 -22.027 1.00 55.40 262 GLU B O 1
ATOM 5723 N N . PRO B 1 263 ? 16.965 34.146 -20.339 1.00 55.67 263 PRO B N 1
ATOM 5724 C CA . PRO B 1 263 ? 16.422 33.178 -19.386 1.00 55.18 263 PRO B CA 1
ATOM 5725 C C . PRO B 1 263 ? 17.426 32.047 -19.114 1.00 52.34 263 PRO B C 1
ATOM 5726 O O . PRO B 1 263 ? 17.628 31.162 -19.945 1.00 53.70 263 PRO B O 1
ATOM 5730 N N . CYS B 1 264 ? 18.092 32.137 -17.961 1.00 48.09 264 CYS B N 1
ATOM 5731 C CA . CYS B 1 264 ? 19.126 31.180 -17.557 1.00 46.68 264 CYS B CA 1
ATOM 5732 C C . CYS B 1 264 ? 18.823 30.626 -16.174 1.00 44.95 264 CYS B C 1
ATOM 5733 O O . CYS B 1 264 ? 18.838 31.369 -15.207 1.00 44.83 264 CYS B O 1
ATOM 5736 N N . THR B 1 265 ? 18.551 29.324 -16.078 1.00 45.84 265 THR B N 1
ATOM 5737 C CA . THR B 1 265 ? 18.103 28.730 -14.816 1.00 43.32 265 THR B CA 1
ATOM 5738 C C . THR B 1 265 ? 18.853 27.458 -14.456 1.00 45.28 265 THR B C 1
ATOM 5739 O O . THR B 1 265 ? 18.565 26.825 -13.432 1.00 46.12 265 THR B O 1
ATOM 5743 N N . ASP B 1 266 ? 19.817 27.082 -15.290 1.00 46.43 266 ASP B N 1
ATOM 5744 C CA . ASP B 1 266 ? 20.477 25.791 -15.135 1.00 48.87 266 ASP B CA 1
ATOM 5745 C C . ASP B 1 266 ? 21.992 25.873 -15.291 1.00 46.47 266 ASP B C 1
ATOM 5746 O O . ASP B 1 266 ? 22.644 24.871 -15.599 1.00 47.56 266 ASP B O 1
ATOM 5751 N N . SER B 1 267 ? 22.547 27.061 -15.083 1.00 41.37 267 SER B N 1
ATOM 5752 C CA . SER B 1 267 ? 23.996 27.227 -15.055 1.00 41.88 267 SER B CA 1
ATOM 5753 C C . SER B 1 267 ? 24.662 26.438 -13.910 1.00 43.28 267 SER B C 1
ATOM 5754 O O . SER B 1 267 ? 24.123 26.345 -12.800 1.00 44.03 267 SER B O 1
ATOM 5757 N N . PRO B 1 268 ? 25.830 25.858 -14.180 1.00 44.78 268 PRO B N 1
ATOM 5758 C CA . PRO B 1 268 ? 26.619 25.203 -13.128 1.00 45.40 268 PRO B CA 1
ATOM 5759 C C . PRO B 1 268 ? 27.177 26.218 -12.122 1.00 46.10 268 PRO B C 1
ATOM 5760 O O . PRO B 1 268 ? 27.689 25.832 -11.078 1.00 45.17 268 PRO B O 1
ATOM 5764 N N . LEU B 1 269 ? 27.082 27.506 -12.440 1.00 46.55 269 LEU B N 1
ATOM 5765 C CA . LEU B 1 269 ? 27.478 28.540 -11.503 1.00 45.18 269 LEU B CA 1
ATOM 5766 C C . LEU B 1 269 ? 26.580 28.450 -10.280 1.00 47.50 269 LEU B C 1
ATOM 5767 O O . LEU B 1 269 ? 26.990 28.790 -9.179 1.00 47.32 269 LEU B O 1
ATOM 5772 N N . PHE B 1 270 ? 25.357 27.962 -10.474 1.00 49.01 270 PHE B N 1
ATOM 5773 C CA . PHE B 1 270 ? 24.345 28.008 -9.419 1.00 48.16 270 PHE B CA 1
ATOM 5774 C C . PHE B 1 270 ? 24.534 26.971 -8.324 1.00 47.86 270 PHE B C 1
ATOM 5775 O O . PHE B 1 270 ? 23.834 26.989 -7.324 1.00 49.73 270 PHE B O 1
ATOM 5783 N N . GLU B 1 271 ? 25.478 26.063 -8.507 1.00 49.85 271 GLU B N 1
ATOM 5784 C CA . GLU B 1 271 ? 25.731 25.054 -7.488 1.00 53.27 271 GLU B CA 1
ATOM 5785 C C . GLU B 1 271 ? 26.957 25.438 -6.674 1.00 51.89 271 GLU B C 1
ATOM 5786 O O . GLU B 1 271 ? 27.472 24.634 -5.892 1.00 53.29 271 GLU B O 1
ATOM 5792 N N . LEU B 1 272 ? 27.414 26.675 -6.862 1.00 49.26 272 LEU B N 1
ATOM 5793 C CA . LEU B 1 272 ? 28.585 27.192 -6.155 1.00 48.41 272 LEU B CA 1
ATOM 5794 C C . LEU B 1 272 ? 28.217 28.351 -5.202 1.00 48.88 272 LEU B C 1
ATOM 5795 O O . LEU B 1 272 ? 27.860 29.446 -5.649 1.00 49.64 272 LEU B O 1
ATOM 5800 N N . ALA B 1 273 ? 28.304 28.110 -3.893 1.00 47.20 273 ALA B N 1
ATOM 5801 C CA . ALA B 1 273 ? 27.886 29.117 -2.914 1.00 46.47 273 ALA B CA 1
ATOM 5802 C C . ALA B 1 273 ? 28.750 30.391 -2.936 1.00 46.08 273 ALA B C 1
ATOM 5803 O O . ALA B 1 273 ? 28.268 31.464 -2.563 1.00 44.34 273 ALA B O 1
ATOM 5805 N N . GLN B 1 274 ? 30.002 30.259 -3.393 1.00 43.24 274 GLN B N 1
ATOM 5806 C CA . GLN B 1 274 ? 30.941 31.379 -3.531 1.00 38.78 274 GLN B CA 1
ATOM 5807 C C . GLN B 1 274 ? 30.528 32.393 -4.611 1.00 40.46 274 GLN B C 1
ATOM 5808 O O . GLN B 1 274 ? 31.054 33.524 -4.652 1.00 39.54 274 GLN B O 1
ATOM 5814 N N . VAL B 1 275 ? 29.615 31.979 -5.490 1.00 38.94 275 VAL B N 1
ATOM 5815 C CA . VAL B 1 275 ? 29.113 32.833 -6.555 1.00 38.73 275 VAL B CA 1
ATOM 5816 C C . VAL B 1 275 ? 27.759 33.426 -6.187 1.00 39.14 275 VAL B C 1
ATOM 5817 O O . VAL B 1 275 ? 26.797 32.700 -5.967 1.00 46.00 275 VAL B O 1
ATOM 5821 N N . VAL B 1 276 ? 27.681 34.745 -6.101 1.00 34.63 276 VAL B N 1
ATOM 5822 C CA . VAL B 1 276 ? 26.393 35.378 -5.921 1.00 31.34 276 VAL B CA 1
ATOM 5823 C C . VAL B 1 276 ? 25.808 35.746 -7.287 1.00 33.99 276 VAL B C 1
ATOM 5824 O O . VAL B 1 276 ? 26.512 36.299 -8.128 1.00 37.60 276 VAL B O 1
ATOM 5828 N N . VAL B 1 277 ? 24.529 35.436 -7.505 1.00 32.65 277 VAL B N 1
ATOM 5829 C CA . VAL B 1 277 ? 23.882 35.611 -8.808 1.00 29.05 277 VAL B CA 1
ATOM 5830 C C . VAL B 1 277 ? 22.562 36.329 -8.656 1.00 26.80 277 VAL B C 1
ATOM 5831 O O . VAL B 1 277 ? 21.883 36.158 -7.657 1.00 26.10 277 VAL B O 1
ATOM 5835 N N . THR B 1 278 ? 22.202 37.139 -9.647 1.00 31.01 278 THR B N 1
ATOM 5836 C CA . THR B 1 278 ? 20.895 37.814 -9.682 1.00 32.68 278 THR B CA 1
ATOM 5837 C C . THR B 1 278 ? 20.379 37.817 -11.111 1.00 33.25 278 THR B C 1
ATOM 5838 O O . THR B 1 278 ? 21.181 37.913 -12.038 1.00 35.86 278 THR B O 1
ATOM 5842 N N . PRO B 1 279 ? 19.061 37.720 -11.305 1.00 31.44 279 PRO B N 1
ATOM 5843 C CA . PRO B 1 279 ? 18.481 37.579 -12.651 1.00 30.09 279 PRO B CA 1
ATOM 5844 C C . PRO B 1 279 ? 18.410 38.894 -13.440 1.00 32.61 279 PRO B C 1
ATOM 5845 O O . PRO B 1 279 ? 17.312 39.321 -13.810 1.00 31.26 279 PRO B O 1
ATOM 5849 N N . HIS B 1 280 ? 19.567 39.516 -13.689 1.00 32.29 280 HIS B N 1
ATOM 5850 C CA . HIS B 1 280 ? 19.662 40.712 -14.510 1.00 31.51 280 HIS B CA 1
ATOM 5851 C C . HIS B 1 280 ? 18.824 41.832 -13.929 1.00 31.86 280 HIS B C 1
ATOM 5852 O O . HIS B 1 280 ? 17.922 42.375 -14.592 1.00 33.01 280 HIS B O 1
ATOM 5859 N N . LEU B 1 281 ? 19.142 42.182 -12.689 1.00 28.51 281 LEU B N 1
ATOM 5860 C CA . LEU B 1 281 ? 18.367 43.148 -11.954 1.00 27.34 281 LEU B CA 1
ATOM 5861 C C . LEU B 1 281 ? 18.965 44.543 -12.058 1.00 31.08 281 LEU B C 1
ATOM 5862 O O . LEU B 1 281 ? 18.315 45.525 -11.665 1.00 25.62 281 LEU B O 1
ATOM 5867 N N . GLY B 1 282 ? 20.173 44.616 -12.637 1.00 28.16 282 GLY B N 1
ATOM 5868 C CA . GLY B 1 282 ? 20.950 45.840 -12.735 1.00 26.49 282 GLY B CA 1
ATOM 5869 C C . GLY B 1 282 ? 20.200 47.129 -12.982 1.00 28.92 282 GLY B C 1
ATOM 5870 O O . GLY B 1 282 ? 20.591 48.195 -12.484 1.00 32.30 282 GLY B O 1
ATOM 5871 N N . ALA B 1 283 ? 19.124 47.041 -13.755 1.00 29.08 283 ALA B N 1
ATOM 5872 C CA . ALA B 1 283 ? 18.329 48.211 -14.093 1.00 30.10 283 ALA B CA 1
ATOM 5873 C C . ALA B 1 283 ? 16.902 48.162 -13.545 1.00 31.35 283 ALA B C 1
ATOM 5874 O O . ALA B 1 283 ? 16.116 49.077 -13.793 1.00 28.46 283 ALA B O 1
ATOM 5876 N N . SER B 1 284 ? 16.576 47.104 -12.799 1.00 32.94 284 SER B N 1
ATOM 5877 C CA . SER B 1 284 ? 15.215 46.916 -12.291 1.00 33.08 284 SER B CA 1
ATOM 5878 C C . SER B 1 284 ? 15.046 47.759 -11.028 1.00 32.88 284 SER B C 1
ATOM 5879 O O . SER B 1 284 ? 15.369 47.340 -9.922 1.00 33.95 284 SER B O 1
ATOM 5882 N N . THR B 1 285 ? 14.512 48.952 -11.214 1.00 29.35 285 THR B N 1
ATOM 5883 C CA . THR B 1 285 ? 14.622 49.998 -10.235 1.00 25.91 285 THR B CA 1
ATOM 5884 C C . THR B 1 285 ? 13.625 51.027 -10.666 1.00 23.14 285 THR B C 1
ATOM 5885 O O . THR B 1 285 ? 13.620 51.416 -11.817 1.00 31.17 285 THR B O 1
ATOM 5889 N N . ALA B 1 286 ? 12.752 51.450 -9.770 1.00 30.05 286 ALA B N 1
ATOM 5890 C CA . ALA B 1 286 ? 11.717 52.422 -10.137 1.00 27.65 286 ALA B CA 1
ATOM 5891 C C . ALA B 1 286 ? 12.379 53.613 -10.785 1.00 28.98 286 ALA B C 1
ATOM 5892 O O . ALA B 1 286 ? 11.877 54.134 -11.770 1.00 33.67 286 ALA B O 1
ATOM 5894 N N . GLU B 1 287 ? 13.521 54.034 -10.229 1.00 26.85 287 GLU B N 1
ATOM 5895 C CA . GLU B 1 287 ? 14.178 55.264 -10.655 1.00 22.78 287 GLU B CA 1
ATOM 5896 C C . GLU B 1 287 ? 14.749 55.159 -12.063 1.00 26.36 287 GLU B C 1
ATOM 5897 O O . GLU B 1 287 ? 14.684 56.112 -12.832 1.00 26.74 287 GLU B O 1
ATOM 5903 N N . ALA B 1 288 ? 15.318 54.009 -12.411 1.00 26.68 288 ALA B N 1
ATOM 5904 C CA . ALA B 1 288 ? 15.842 53.855 -13.766 1.00 26.87 288 ALA B CA 1
ATOM 5905 C C . ALA B 1 288 ? 14.676 53.780 -14.734 1.00 24.65 288 ALA B C 1
ATOM 5906 O O . ALA B 1 288 ? 14.734 54.308 -15.840 1.00 28.37 288 ALA B O 1
ATOM 5908 N N . GLN B 1 289 ? 13.614 53.106 -14.322 1.00 22.35 289 GLN B N 1
ATOM 5909 C CA . GLN B 1 289 ? 12.465 52.955 -15.201 1.00 22.72 289 GLN B CA 1
ATOM 5910 C C . GLN B 1 289 ? 11.834 54.328 -15.466 1.00 25.46 289 GLN B C 1
ATOM 5911 O O . GLN B 1 289 ? 11.506 54.688 -16.600 1.00 30.34 289 GLN B O 1
ATOM 5917 N N . ASP B 1 290 ? 11.736 55.115 -14.413 1.00 27.15 290 ASP B N 1
ATOM 5918 C CA . ASP B 1 290 ? 11.217 56.464 -14.491 1.00 30.92 290 ASP B CA 1
ATOM 5919 C C . ASP B 1 290 ? 12.045 57.288 -15.455 1.00 30.60 290 ASP B C 1
ATOM 5920 O O . ASP B 1 290 ? 11.509 58.081 -16.241 1.00 34.14 290 ASP B O 1
ATOM 5925 N N . ARG B 1 291 ? 13.356 57.112 -15.389 1.00 24.51 291 ARG B N 1
ATOM 5926 C CA . ARG B 1 291 ? 14.244 57.847 -16.274 1.00 26.51 291 ARG B CA 1
ATOM 5927 C C . ARG B 1 291 ? 14.116 57.317 -17.700 1.00 24.37 291 ARG B C 1
ATOM 5928 O O . ARG B 1 291 ? 14.105 58.078 -18.683 1.00 25.01 291 ARG B O 1
ATOM 5936 N N . ALA B 1 292 ? 13.979 56.001 -17.832 1.00 23.34 292 ALA B N 1
ATOM 5937 C CA . ALA B 1 292 ? 13.851 55.442 -19.164 1.00 21.33 292 ALA B CA 1
ATOM 5938 C C . ALA B 1 292 ? 12.598 56.020 -19.841 1.00 25.29 292 ALA B C 1
ATOM 5939 O O . ALA B 1 292 ? 12.595 56.278 -21.047 1.00 27.92 292 ALA B O 1
ATOM 5941 N N . GLY B 1 293 ? 11.550 56.247 -19.046 1.00 24.96 293 GLY B N 1
ATOM 5942 C CA . GLY B 1 293 ? 10.289 56.757 -19.548 1.00 24.91 293 GLY B CA 1
ATOM 5943 C C . GLY B 1 293 ? 10.382 58.179 -20.038 1.00 25.21 293 GLY B C 1
ATOM 5944 O O . GLY B 1 293 ? 10.055 58.433 -21.176 1.00 28.68 293 GLY B O 1
ATOM 5945 N N . THR B 1 294 ? 10.839 59.118 -19.212 1.00 29.40 294 THR B N 1
ATOM 5946 C CA . THR B 1 294 ? 10.938 60.484 -19.722 1.00 29.61 294 THR B CA 1
ATOM 5947 C C . THR B 1 294 ? 11.902 60.547 -20.891 1.00 28.32 294 THR B C 1
ATOM 5948 O O . THR B 1 294 ? 11.752 61.416 -21.742 1.00 34.42 294 THR B O 1
ATOM 5952 N N . ASP B 1 295 ? 12.895 59.651 -20.929 1.00 28.93 295 ASP B N 1
ATOM 5953 C CA . ASP B 1 295 ? 13.859 59.624 -22.038 1.00 27.40 295 ASP B CA 1
ATOM 5954 C C . ASP B 1 295 ? 13.221 59.228 -23.385 1.00 27.79 295 ASP B C 1
ATOM 5955 O O . ASP B 1 295 ? 13.372 59.958 -24.383 1.00 23.55 295 ASP B O 1
ATOM 5960 N N . VAL B 1 296 ? 12.522 58.086 -23.431 1.00 20.92 296 VAL B N 1
ATOM 5961 C CA . VAL B 1 296 ? 11.911 57.697 -24.687 1.00 21.28 296 VAL B CA 1
ATOM 5962 C C . VAL B 1 296 ? 10.854 58.743 -25.080 1.00 27.52 296 VAL B C 1
ATOM 5963 O O . VAL B 1 296 ? 10.619 58.980 -26.267 1.00 32.84 296 VAL B O 1
ATOM 5967 N N . ALA B 1 297 ? 10.232 59.383 -24.093 1.00 25.84 297 ALA B N 1
ATOM 5968 C CA . ALA B 1 297 ? 9.173 60.360 -24.371 1.00 26.87 297 ALA B CA 1
ATOM 5969 C C . ALA B 1 297 ? 9.763 61.566 -25.049 1.00 26.55 297 ALA B C 1
ATOM 5970 O O . ALA B 1 297 ? 9.157 62.105 -25.958 1.00 24.70 297 ALA B O 1
ATOM 5972 N N . GLU B 1 298 ? 10.952 61.984 -24.612 1.00 26.75 298 GLU B N 1
ATOM 5973 C CA . GLU B 1 298 ? 11.638 63.098 -25.266 1.00 27.35 298 GLU B CA 1
ATOM 5974 C C . GLU B 1 298 ? 11.964 62.708 -26.721 1.00 27.30 298 GLU B C 1
ATOM 5975 O O . GLU B 1 298 ? 11.781 63.507 -27.655 1.00 30.07 298 GLU B O 1
ATOM 5981 N N . SER B 1 299 ? 12.408 61.466 -26.914 1.00 26.57 299 SER B N 1
ATOM 5982 C CA . SER B 1 299 ? 12.796 60.963 -28.232 1.00 29.37 299 SER B CA 1
ATOM 5983 C C . SER B 1 299 ? 11.605 60.899 -29.172 1.00 31.54 299 SER B C 1
ATOM 5984 O O . SER B 1 299 ? 11.698 61.231 -30.349 1.00 38.52 299 SER B O 1
ATOM 5987 N N . VAL B 1 300 ? 10.464 60.493 -28.648 1.00 35.34 300 VAL B N 1
ATOM 5988 C CA . VAL B 1 300 ? 9.259 60.461 -29.462 1.00 33.14 300 VAL B CA 1
ATOM 5989 C C . VAL B 1 300 ? 8.801 61.866 -29.841 1.00 36.18 300 VAL B C 1
ATOM 5990 O O . VAL B 1 300 ? 8.326 62.097 -30.962 1.00 31.61 300 VAL B O 1
ATOM 5994 N N . ARG B 1 301 ? 8.965 62.809 -28.918 1.00 38.39 301 ARG B N 1
ATOM 5995 C CA . ARG B 1 301 ? 8.546 64.187 -29.187 1.00 39.95 301 ARG B CA 1
ATOM 5996 C C . ARG B 1 301 ? 9.413 64.793 -30.302 1.00 38.23 301 ARG B C 1
ATOM 5997 O O . ARG B 1 301 ? 8.896 65.371 -31.259 1.00 33.08 301 ARG B O 1
ATOM 6005 N N . LEU B 1 302 ? 10.729 64.634 -30.181 1.00 36.50 302 LEU B N 1
ATOM 6006 C CA . LEU B 1 302 ? 11.634 65.085 -31.221 1.00 31.48 302 LEU B CA 1
ATOM 6007 C C . LEU B 1 302 ? 11.321 64.364 -32.535 1.00 29.09 302 LEU B C 1
ATOM 6008 O O . LEU B 1 302 ? 11.288 64.987 -33.599 1.00 28.89 302 LEU B O 1
ATOM 6013 N N . ALA B 1 303 ? 11.085 63.055 -32.473 1.00 26.47 303 ALA B N 1
ATOM 6014 C CA . ALA B 1 303 ? 10.761 62.329 -33.695 1.00 27.59 303 ALA B CA 1
ATOM 6015 C C . ALA B 1 303 ? 9.531 62.926 -34.366 1.00 33.28 303 ALA B C 1
ATOM 6016 O O . ALA B 1 303 ? 9.555 63.187 -35.577 1.00 37.36 303 ALA B O 1
ATOM 6018 N N . LEU B 1 304 ? 8.471 63.165 -33.594 1.00 30.65 304 LEU B N 1
ATOM 6019 C CA . LEU B 1 304 ? 7.238 63.720 -34.174 1.00 34.76 304 LEU B CA 1
ATOM 6020 C C . LEU B 1 304 ? 7.389 65.158 -34.676 1.00 35.01 304 LEU B C 1
ATOM 6021 O O . LEU B 1 304 ? 6.838 65.515 -35.699 1.00 37.10 304 LEU B O 1
ATOM 6026 N N . ALA B 1 305 ? 8.161 65.971 -33.968 1.00 37.90 305 ALA B N 1
ATOM 6027 C CA . ALA B 1 305 ? 8.442 67.326 -34.407 1.00 36.29 305 ALA B CA 1
ATOM 6028 C C . ALA B 1 305 ? 9.350 67.319 -35.641 1.00 37.35 305 ALA B C 1
ATOM 6029 O O . ALA B 1 305 ? 9.725 68.380 -36.164 1.00 34.80 305 ALA B O 1
ATOM 6031 N N . GLY B 1 306 ? 9.688 66.124 -36.118 1.00 37.68 306 GLY B N 1
ATOM 6032 C CA . GLY B 1 306 ? 10.600 65.987 -37.247 1.00 38.20 306 GLY B CA 1
ATOM 6033 C C . GLY B 1 306 ? 11.984 66.561 -36.959 1.00 36.78 306 GLY B C 1
ATOM 6034 O O . GLY B 1 306 ? 12.712 66.905 -37.883 1.00 33.98 306 GLY B O 1
ATOM 6035 N N . GLU B 1 307 ? 12.319 66.670 -35.670 1.00 34.48 307 GLU B N 1
ATOM 6036 C CA . GLU B 1 307 ? 13.580 67.227 -35.201 1.00 37.64 307 GLU B CA 1
ATOM 6037 C C . GLU B 1 307 ? 14.633 66.119 -35.102 1.00 36.01 307 GLU B C 1
ATOM 6038 O O . GLU B 1 307 ? 14.312 64.940 -35.268 1.00 38.36 307 GLU B O 1
ATOM 6044 N N . PHE B 1 308 ? 15.876 66.495 -34.837 1.00 30.17 308 PHE B N 1
ATOM 6045 C CA . PHE B 1 308 ? 16.955 65.520 -34.724 1.00 31.96 308 PHE B CA 1
ATOM 6046 C C . PHE B 1 308 ? 16.772 64.695 -33.457 1.00 33.33 308 PHE B C 1
ATOM 6047 O O . PHE B 1 308 ? 16.403 65.221 -32.409 1.00 39.01 308 PHE B O 1
ATOM 6055 N N . VAL B 1 309 ? 17.037 63.401 -33.544 1.00 28.16 309 VAL B N 1
ATOM 6056 C CA . VAL B 1 309 ? 16.792 62.511 -32.419 1.00 24.30 309 VAL B CA 1
ATOM 6057 C C . VAL B 1 309 ? 18.089 61.839 -31.945 1.00 28.47 309 VAL B C 1
ATOM 6058 O O . VAL B 1 309 ? 18.471 60.771 -32.450 1.00 28.62 309 VAL B O 1
ATOM 6062 N N . PRO B 1 310 ? 18.781 62.445 -30.978 1.00 31.39 310 PRO B N 1
ATOM 6063 C CA . PRO B 1 310 ? 20.156 62.015 -30.677 1.00 27.18 310 PRO B CA 1
ATOM 6064 C C . PRO B 1 310 ? 20.228 60.591 -30.149 1.00 27.53 310 PRO B C 1
ATOM 6065 O O . PRO B 1 310 ? 21.284 60.005 -30.218 1.00 30.15 310 PRO B O 1
ATOM 6069 N N . ASP B 1 311 ? 19.138 60.040 -29.635 1.00 29.54 311 ASP B N 1
ATOM 6070 C CA . ASP B 1 311 ? 19.205 58.697 -29.077 1.00 26.17 311 ASP B CA 1
ATOM 6071 C C . ASP B 1 311 ? 18.865 57.627 -30.113 1.00 25.35 311 ASP B C 1
ATOM 6072 O O . ASP B 1 311 ? 18.809 56.442 -29.791 1.00 26.72 311 ASP B O 1
ATOM 6077 N N . ALA B 1 312 ? 18.600 58.019 -31.349 1.00 23.77 312 ALA B N 1
ATOM 6078 C CA . ALA B 1 312 ? 18.282 57.006 -32.355 1.00 24.26 312 ALA B CA 1
ATOM 6079 C C . ALA B 1 312 ? 19.516 56.198 -32.727 1.00 26.77 312 ALA B C 1
ATOM 6080 O O . ALA B 1 312 ? 20.608 56.722 -32.787 1.00 25.46 312 ALA B O 1
ATOM 6082 N N . VAL B 1 313 ? 19.302 54.929 -33.027 1.00 28.57 313 VAL B N 1
ATOM 6083 C CA . VAL B 1 313 ? 20.355 53.947 -33.099 1.00 35.38 313 VAL B CA 1
ATOM 6084 C C . VAL B 1 313 ? 20.699 53.583 -34.557 1.00 41.38 313 VAL B C 1
ATOM 6085 O O . VAL B 1 313 ? 21.745 53.001 -34.852 1.00 39.17 313 VAL B O 1
ATOM 6089 N N . ASN B 1 314 ? 19.814 53.981 -35.465 1.00 45.87 314 ASN B N 1
ATOM 6090 C CA . ASN B 1 314 ? 19.830 53.539 -36.853 1.00 46.26 314 ASN B CA 1
ATOM 6091 C C . ASN B 1 314 ? 19.648 54.689 -37.848 1.00 50.25 314 ASN B C 1
ATOM 6092 O O . ASN B 1 314 ? 19.088 54.482 -38.920 1.00 53.50 314 ASN B O 1
ATOM 6097 N N . VAL B 1 315 ? 20.069 55.901 -37.490 1.00 55.28 315 VAL B N 1
ATOM 6098 C CA . VAL B 1 315 ? 20.164 56.992 -38.471 1.00 60.32 315 VAL B CA 1
ATOM 6099 C C . VAL B 1 315 ? 21.635 57.188 -38.918 1.00 60.81 315 VAL B C 1
ATOM 6100 O O . VAL B 1 315 ? 22.503 56.421 -38.513 1.00 61.58 315 VAL B O 1
ATOM 6104 N N . GLY B 1 316 ? 21.886 58.206 -39.745 1.00 62.56 316 GLY B N 1
ATOM 6105 C CA . GLY B 1 316 ? 23.124 58.395 -40.503 1.00 62.68 316 GLY B CA 1
ATOM 6106 C C . GLY B 1 316 ? 24.489 57.871 -40.052 1.00 64.86 316 GLY B C 1
ATOM 6107 O O . GLY B 1 316 ? 24.768 56.661 -40.112 1.00 59.31 316 GLY B O 1
ATOM 6108 N N . GLY B 1 317 ? 25.360 58.799 -39.645 1.00 67.80 317 GLY B N 1
ATOM 6109 C CA . GLY B 1 317 ? 26.690 58.464 -39.150 1.00 73.54 317 GLY B CA 1
ATOM 6110 C C . GLY B 1 317 ? 26.578 57.468 -38.010 1.00 77.10 317 GLY B C 1
ATOM 6111 O O . GLY B 1 317 ? 27.500 56.680 -37.739 1.00 78.04 317 GLY B O 1
ATOM 6112 N N . GLY B 1 318 ? 25.427 57.528 -37.340 1.00 77.14 318 GLY B N 1
ATOM 6113 C CA . GLY B 1 318 ? 25.001 56.501 -36.411 1.00 74.14 318 GLY B CA 1
ATOM 6114 C C . GLY B 1 318 ? 24.490 57.015 -35.077 1.00 71.15 318 GLY B C 1
ATOM 6115 O O . GLY B 1 318 ? 23.669 57.941 -34.983 1.00 69.26 318 GLY B O 1
ATOM 6116 N N . VAL B 1 319 ? 24.988 56.358 -34.040 1.00 68.14 319 VAL B N 1
ATOM 6117 C CA . VAL B 1 319 ? 24.704 56.678 -32.661 1.00 62.34 319 VAL B CA 1
ATOM 6118 C C . VAL B 1 319 ? 25.490 57.935 -32.293 1.00 54.24 319 VAL B C 1
ATOM 6119 O O . VAL B 1 319 ? 26.674 58.009 -32.571 1.00 60.07 319 VAL B O 1
ATOM 6123 N N . VAL B 1 320 ? 24.825 58.935 -31.718 1.00 46.36 320 VAL B N 1
ATOM 6124 C CA . VAL B 1 320 ? 25.524 60.008 -31.030 1.00 38.20 320 VAL B CA 1
ATOM 6125 C C . VAL B 1 320 ? 25.832 59.450 -29.661 1.00 36.97 320 VAL B C 1
ATOM 6126 O O . VAL B 1 320 ? 24.968 58.908 -28.985 1.00 41.28 320 VAL B O 1
ATOM 6130 N N . ASN B 1 321 ? 27.073 59.569 -29.250 1.00 41.28 321 ASN B N 1
ATOM 6131 C CA . ASN B 1 321 ? 27.508 58.975 -28.006 1.00 43.44 321 ASN B CA 1
ATOM 6132 C C . ASN B 1 321 ? 26.989 59.739 -26.786 1.00 41.92 321 ASN B C 1
ATOM 6133 O O . ASN B 1 321 ? 26.864 60.967 -26.799 1.00 45.12 321 ASN B O 1
ATOM 6138 N N . GLU B 1 322 ? 26.667 58.989 -25.741 1.00 40.62 322 GLU B N 1
ATOM 6139 C CA . GLU B 1 322 ? 26.141 59.531 -24.484 1.00 36.14 322 GLU B CA 1
ATOM 6140 C C . GLU B 1 322 ? 26.995 60.677 -23.954 1.00 29.85 322 GLU B C 1
ATOM 6141 O O . GLU B 1 322 ? 26.471 61.670 -23.453 1.00 27.64 322 GLU B O 1
ATOM 6147 N N . GLU B 1 323 ? 28.312 60.549 -24.063 1.00 25.18 323 GLU B N 1
ATOM 6148 C CA . GLU B 1 323 ? 29.176 61.641 -23.679 1.00 19.88 323 GLU B CA 1
ATOM 6149 C C . GLU B 1 323 ? 28.950 62.855 -24.554 1.00 19.60 323 GLU B C 1
ATOM 6150 O O . GLU B 1 323 ? 29.155 63.975 -24.105 1.00 17.25 323 GLU B O 1
ATOM 6156 N N . VAL B 1 324 ? 28.586 62.633 -25.825 1.00 15.78 324 VAL B N 1
ATOM 6157 C CA . VAL B 1 324 ? 28.524 63.729 -26.767 1.00 13.55 324 VAL B CA 1
ATOM 6158 C C . VAL B 1 324 ? 27.148 64.422 -26.752 1.00 16.10 324 VAL B C 1
ATOM 6159 O O . VAL B 1 324 ? 27.048 65.647 -26.905 1.00 16.00 324 VAL B O 1
ATOM 6163 N N . ALA B 1 325 ? 26.097 63.640 -26.523 1.00 17.31 325 ALA B N 1
ATOM 6164 C CA . ALA B 1 325 ? 24.746 64.164 -26.717 1.00 18.79 325 ALA B CA 1
ATOM 6165 C C . ALA B 1 325 ? 24.493 65.500 -25.999 1.00 23.19 325 ALA B C 1
ATOM 6166 O O . ALA B 1 325 ? 24.027 66.423 -26.631 1.00 31.80 325 ALA B O 1
ATOM 6168 N N . PRO B 1 326 ? 24.829 65.632 -24.711 1.00 28.23 326 PRO B N 1
ATOM 6169 C CA . PRO B 1 326 ? 24.524 66.868 -23.977 1.00 19.61 326 PRO B CA 1
ATOM 6170 C C . PRO B 1 326 ? 25.151 68.098 -24.555 1.00 21.24 326 PRO B C 1
ATOM 6171 O O . PRO B 1 326 ? 24.599 69.187 -24.288 1.00 27.28 326 PRO B O 1
ATOM 6175 N N . TRP B 1 327 ? 26.225 67.956 -25.336 1.00 19.41 327 TRP B N 1
ATOM 6176 C CA . TRP B 1 327 ? 26.890 69.097 -25.983 1.00 19.62 327 TRP B CA 1
ATOM 6177 C C . TRP B 1 327 ? 26.162 69.694 -27.199 1.00 23.48 327 TRP B C 1
ATOM 6178 O O . TRP B 1 327 ? 26.348 70.868 -27.533 1.00 23.57 327 TRP B O 1
ATOM 6189 N N . LEU B 1 328 ? 25.346 68.880 -27.862 1.00 23.19 328 LEU B N 1
ATOM 6190 C CA . LEU B 1 328 ? 24.598 69.327 -29.025 1.00 21.80 328 LEU B CA 1
ATOM 6191 C C . LEU B 1 328 ? 23.945 70.691 -28.835 1.00 21.61 328 LEU B C 1
ATOM 6192 O O . LEU B 1 328 ? 24.190 71.614 -29.602 1.00 26.18 328 LEU B O 1
ATOM 6197 N N . ASP B 1 329 ? 23.113 70.816 -27.812 1.00 23.44 329 ASP B N 1
ATOM 6198 C CA . ASP B 1 329 ? 22.281 72.007 -27.641 1.00 21.64 329 ASP B CA 1
ATOM 6199 C C . ASP B 1 329 ? 23.155 73.223 -27.272 1.00 21.15 329 ASP B C 1
ATOM 6200 O O . ASP B 1 329 ? 22.934 74.333 -27.742 1.00 13.20 329 ASP B O 1
ATOM 6205 N N . LEU B 1 330 ? 24.209 72.965 -26.512 1.00 23.09 330 LEU B N 1
ATOM 6206 C CA . LEU B 1 330 ? 25.197 73.971 -26.167 1.00 20.32 330 LEU B CA 1
ATOM 6207 C C . LEU B 1 330 ? 25.875 74.499 -27.409 1.00 24.04 330 LEU B C 1
ATOM 6208 O O . LEU B 1 330 ? 25.960 75.715 -27.638 1.00 27.45 330 LEU B O 1
ATOM 6213 N N . VAL B 1 331 ? 26.418 73.600 -28.207 1.00 28.24 331 VAL B N 1
ATOM 6214 C CA . VAL B 1 331 ? 27.202 74.077 -29.338 1.00 27.93 331 VAL B CA 1
ATOM 6215 C C . VAL B 1 331 ? 26.290 74.808 -30.352 1.00 23.13 331 VAL B C 1
ATOM 6216 O O . VAL B 1 331 ? 26.686 75.770 -31.016 1.00 19.75 331 VAL B O 1
ATOM 6220 N N . ARG B 1 332 ? 25.046 74.366 -30.440 1.00 16.82 332 ARG B N 1
ATOM 6221 C CA . ARG B 1 332 ? 24.076 75.122 -31.204 1.00 14.32 332 ARG B CA 1
ATOM 6222 C C . ARG B 1 332 ? 24.059 76.592 -30.732 1.00 16.27 332 ARG B C 1
ATOM 6223 O O . ARG B 1 332 ? 24.020 77.512 -31.539 1.00 19.10 332 ARG B O 1
ATOM 6231 N N . LYS B 1 333 ? 24.092 76.805 -29.419 1.00 15.15 333 LYS B N 1
ATOM 6232 C CA . LYS B 1 333 ? 23.906 78.132 -28.868 1.00 15.33 333 LYS B CA 1
ATOM 6233 C C . LYS B 1 333 ? 25.166 78.917 -29.061 1.00 19.65 333 LYS B C 1
ATOM 6234 O O . LYS B 1 333 ? 25.106 80.122 -29.282 1.00 21.05 333 LYS B O 1
ATOM 6240 N N . LEU B 1 334 ? 26.314 78.245 -29.002 1.00 17.78 334 LEU B N 1
ATOM 6241 C CA . LEU B 1 334 ? 27.562 78.929 -29.325 1.00 16.64 334 LEU B CA 1
ATOM 6242 C C . LEU B 1 334 ? 27.508 79.403 -30.756 1.00 21.21 334 LEU B C 1
ATOM 6243 O O . LEU B 1 334 ? 27.997 80.493 -31.075 1.00 26.33 334 LEU B O 1
ATOM 6248 N N . GLY B 1 335 ? 26.882 78.599 -31.618 1.00 20.87 335 GLY B N 1
ATOM 6249 C CA . GLY B 1 335 ? 26.691 78.998 -32.994 1.00 19.19 335 GLY B CA 1
ATOM 6250 C C . GLY B 1 335 ? 25.802 80.239 -33.074 1.00 25.08 335 GLY B C 1
ATOM 6251 O O . GLY B 1 335 ? 26.112 81.196 -33.793 1.00 28.14 335 GLY B O 1
ATOM 6252 N N . VAL B 1 336 ? 24.697 80.234 -32.334 1.00 19.67 336 VAL B N 1
ATOM 6253 C CA . VAL B 1 336 ? 23.785 81.369 -32.355 1.00 20.58 336 VAL B CA 1
ATOM 6254 C C . VAL B 1 336 ? 24.563 82.600 -31.917 1.00 23.01 336 VAL B C 1
ATOM 6255 O O . VAL B 1 336 ? 24.526 83.642 -32.562 1.00 28.29 336 VAL B O 1
ATOM 6259 N N . LEU B 1 337 ? 25.287 82.464 -30.818 1.00 26.36 337 LEU B N 1
ATOM 6260 C CA . LEU B 1 337 ? 26.100 83.546 -30.290 1.00 25.86 337 LEU B CA 1
ATOM 6261 C C . LEU B 1 337 ? 27.152 84.030 -31.299 1.00 28.16 337 LEU B C 1
ATOM 6262 O O . LEU B 1 337 ? 27.225 85.227 -31.569 1.00 25.76 337 LEU B O 1
ATOM 6267 N N . ALA B 1 338 ? 27.975 83.126 -31.851 1.00 28.75 338 ALA B N 1
ATOM 6268 C CA . ALA B 1 338 ? 29.003 83.576 -32.804 1.00 28.29 338 ALA B CA 1
ATOM 6269 C C . ALA B 1 338 ? 28.403 84.407 -33.918 1.00 27.44 338 ALA B C 1
ATOM 6270 O O . ALA B 1 338 ? 29.086 85.239 -34.513 1.00 34.94 338 ALA B O 1
ATOM 6272 N N . GLY B 1 339 ? 27.131 84.165 -34.210 1.00 25.73 339 GLY B N 1
ATOM 6273 C CA . GLY B 1 339 ? 26.493 84.763 -35.361 1.00 22.99 339 GLY B CA 1
ATOM 6274 C C . GLY B 1 339 ? 25.915 86.138 -35.067 1.00 27.59 339 GLY B C 1
ATOM 6275 O O . GLY B 1 339 ? 26.104 87.083 -35.836 1.00 29.31 339 GLY B O 1
ATOM 6276 N N . VAL B 1 340 ? 25.194 86.250 -33.961 1.00 26.21 340 VAL B N 1
ATOM 6277 C CA . VAL B 1 340 ? 24.595 87.509 -33.596 1.00 27.65 340 VAL B CA 1
ATOM 6278 C C . VAL B 1 340 ? 25.707 88.487 -33.295 1.00 25.80 340 VAL B C 1
ATOM 6279 O O . VAL B 1 340 ? 25.549 89.686 -33.425 1.00 28.23 340 VAL B O 1
ATOM 6283 N N . LEU B 1 341 ? 26.853 87.954 -32.915 1.00 29.64 341 LEU B N 1
ATOM 6284 C CA . LEU B 1 341 ? 27.962 88.775 -32.460 1.00 30.03 341 LEU B CA 1
ATOM 6285 C C . LEU B 1 341 ? 28.869 89.198 -33.626 1.00 30.21 341 LEU B C 1
ATOM 6286 O O . LEU B 1 341 ? 29.686 90.103 -33.507 1.00 25.55 341 LEU B O 1
ATOM 6291 N N . SER B 1 342 ? 28.716 88.520 -34.754 1.00 33.89 342 SER B N 1
ATOM 6292 C CA . SER B 1 342 ? 29.391 88.886 -35.999 1.00 33.84 342 SER B CA 1
ATOM 6293 C C . SER B 1 342 ? 28.600 90.009 -36.641 1.00 33.34 342 SER B C 1
ATOM 6294 O O . SER B 1 342 ? 27.369 89.919 -36.741 1.00 27.48 342 SER B O 1
ATOM 6297 N N . ASP B 1 343 ? 29.266 91.074 -37.077 1.00 42.34 343 ASP B N 1
ATOM 6298 C CA . ASP B 1 343 ? 28.492 92.153 -37.697 1.00 52.28 343 ASP B CA 1
ATOM 6299 C C . ASP B 1 343 ? 28.140 91.799 -39.137 1.00 54.24 343 ASP B C 1
ATOM 6300 O O . ASP B 1 343 ? 27.043 92.106 -39.594 1.00 57.33 343 ASP B O 1
ATOM 6305 N N . GLU B 1 344 ? 29.046 91.119 -39.835 1.00 55.34 344 GLU B N 1
ATOM 6306 C CA . GLU B 1 344 ? 28.750 90.622 -41.178 1.00 56.40 344 GLU B CA 1
ATOM 6307 C C . GLU B 1 344 ? 28.637 89.108 -41.140 1.00 54.24 344 GLU B C 1
ATOM 6308 O O . GLU B 1 344 ? 29.228 88.472 -40.268 1.00 54.16 344 GLU B O 1
ATOM 6314 N N . LEU B 1 345 ? 27.884 88.520 -42.068 1.00 51.23 345 LEU B N 1
ATOM 6315 C CA . LEU B 1 345 ? 27.821 87.059 -42.123 1.00 49.46 345 LEU B CA 1
ATOM 6316 C C . LEU B 1 345 ? 29.236 86.505 -42.284 1.00 44.10 345 LEU B C 1
ATOM 6317 O O . LEU B 1 345 ? 30.021 86.984 -43.098 1.00 41.12 345 LEU B O 1
ATOM 6322 N N . PRO B 1 346 ? 29.578 85.525 -41.466 1.00 40.98 346 PRO B N 1
ATOM 6323 C CA . PRO B 1 346 ? 30.923 84.953 -41.511 1.00 38.69 346 PRO B CA 1
ATOM 6324 C C . PRO B 1 346 ? 31.107 84.173 -42.803 1.00 35.07 346 PRO B C 1
ATOM 6325 O O . PRO B 1 346 ? 30.128 83.717 -43.385 1.00 32.79 346 PRO B O 1
ATOM 6329 N N . VAL B 1 347 ? 32.348 84.053 -43.250 1.00 32.67 347 VAL B N 1
ATOM 6330 C CA . VAL B 1 347 ? 32.678 83.251 -44.416 1.00 31.72 347 VAL B CA 1
ATOM 6331 C C . VAL B 1 347 ? 33.177 81.870 -43.981 1.00 30.51 347 VAL B C 1
ATOM 6332 O O . VAL B 1 347 ? 33.146 80.902 -44.751 1.00 26.85 347 VAL B O 1
ATOM 6336 N N . SER B 1 348 ? 33.607 81.790 -42.727 1.00 28.44 348 SER B N 1
ATOM 6337 C CA . SER B 1 348 ? 34.081 80.552 -42.143 1.00 27.50 348 SER B CA 1
ATOM 6338 C C . SER B 1 348 ? 33.569 80.388 -40.715 1.00 28.29 348 SER B C 1
ATOM 6339 O O . SER B 1 348 ? 33.418 81.353 -39.959 1.00 24.83 348 SER B O 1
ATOM 6342 N N . LEU B 1 349 ? 33.314 79.142 -40.353 1.00 27.69 349 LEU B N 1
ATOM 6343 C CA . LEU B 1 349 ? 32.949 78.797 -39.005 1.00 25.64 349 LEU B CA 1
ATOM 6344 C C . LEU B 1 349 ? 33.855 77.651 -38.588 1.00 26.90 349 LEU B C 1
ATOM 6345 O O . LEU B 1 349 ? 33.999 76.663 -39.304 1.00 24.19 349 LEU B O 1
ATOM 6350 N N . SER B 1 350 ? 34.477 77.794 -37.431 1.00 29.02 350 SER B N 1
ATOM 6351 C CA . SER B 1 350 ? 35.417 76.797 -36.967 1.00 27.20 350 SER B CA 1
ATOM 6352 C C . SER B 1 350 ? 35.077 76.331 -35.560 1.00 27.89 350 SER B C 1
ATOM 6353 O O . SER B 1 350 ? 34.945 77.140 -34.636 1.00 30.14 350 SER B O 1
ATOM 6356 N N . VAL B 1 351 ? 34.932 75.024 -35.394 1.00 22.34 351 VAL B N 1
ATOM 6357 C CA . VAL B 1 351 ? 34.532 74.496 -34.103 1.00 17.27 351 VAL B CA 1
ATOM 6358 C C . VAL B 1 351 ? 35.691 73.702 -33.564 1.00 18.90 351 VAL B C 1
ATOM 6359 O O . VAL B 1 351 ? 36.116 72.733 -34.189 1.00 21.07 351 VAL B O 1
ATOM 6363 N N . GLN B 1 352 ? 36.204 74.120 -32.415 1.00 21.75 352 GLN B N 1
ATOM 6364 C CA . GLN B 1 352 ? 37.357 73.492 -31.798 1.00 29.68 352 GLN B CA 1
ATOM 6365 C C . GLN B 1 352 ? 36.951 72.754 -30.520 1.00 27.96 352 GLN B C 1
ATOM 6366 O O . GLN B 1 352 ? 36.330 73.325 -29.611 1.00 21.94 352 GLN B O 1
ATOM 6372 N N . VAL B 1 353 ? 37.264 71.463 -30.477 1.00 21.35 353 VAL B N 1
ATOM 6373 C CA . VAL B 1 353 ? 36.892 70.667 -29.342 1.00 16.29 353 VAL B CA 1
ATOM 6374 C C . VAL B 1 353 ? 38.163 70.390 -28.609 1.00 18.30 353 VAL B C 1
ATOM 6375 O O . VAL B 1 353 ? 39.112 69.820 -29.204 1.00 16.88 353 VAL B O 1
ATOM 6379 N N . ARG B 1 354 ? 38.245 70.827 -27.344 1.00 17.27 354 ARG B N 1
ATOM 6380 C CA . ARG B 1 354 ? 39.503 70.632 -26.580 1.00 21.48 354 ARG B CA 1
ATOM 6381 C C . ARG B 1 354 ? 39.263 69.888 -25.291 1.00 16.97 354 ARG B C 1
ATOM 6382 O O . ARG B 1 354 ? 38.251 70.106 -24.647 1.00 12.78 354 ARG B O 1
ATOM 6390 N N . GLY B 1 355 ? 40.201 69.024 -24.899 1.00 13.43 355 GLY B N 1
ATOM 6391 C CA . GLY B 1 355 ? 40.094 68.362 -23.616 1.00 4.82 355 GLY B CA 1
ATOM 6392 C C . GLY B 1 355 ? 39.494 66.964 -23.654 1.00 15.16 355 GLY B C 1
ATOM 6393 O O . GLY B 1 355 ? 39.625 66.249 -24.637 1.00 19.75 355 GLY B O 1
ATOM 6394 N N . GLU B 1 356 ? 38.835 66.563 -22.570 1.00 19.01 356 GLU B N 1
ATOM 6395 C CA . GLU B 1 356 ? 38.302 65.196 -22.489 1.00 20.27 356 GLU B CA 1
ATOM 6396 C C . GLU B 1 356 ? 37.366 64.807 -23.629 1.00 17.05 356 GLU B C 1
ATOM 6397 O O . GLU B 1 356 ? 37.489 63.726 -24.175 1.00 18.19 356 GLU B O 1
ATOM 6403 N N . LEU B 1 357 ? 36.458 65.710 -23.989 1.00 16.63 357 LEU B N 1
ATOM 6404 C CA . LEU B 1 357 ? 35.538 65.566 -25.124 1.00 12.76 357 LEU B CA 1
ATOM 6405 C C . LEU B 1 357 ? 36.248 65.213 -26.435 1.00 15.34 357 LEU B C 1
ATOM 6406 O O . LEU B 1 357 ? 35.711 64.469 -27.268 1.00 16.12 357 LEU B O 1
ATOM 6411 N N . ALA B 1 358 ? 37.454 65.757 -26.620 1.00 18.24 358 ALA B N 1
ATOM 6412 C CA . ALA B 1 358 ? 38.218 65.506 -27.824 1.00 14.96 358 ALA B CA 1
ATOM 6413 C C . ALA B 1 358 ? 38.419 64.018 -28.066 1.00 15.25 358 ALA B C 1
ATOM 6414 O O . ALA B 1 358 ? 38.791 63.631 -29.156 1.00 16.45 358 ALA B O 1
ATOM 6416 N N . ALA B 1 359 ? 38.169 63.165 -27.082 1.00 13.36 359 ALA B N 1
ATOM 6417 C CA . ALA B 1 359 ? 38.390 61.719 -27.340 1.00 13.15 359 ALA B CA 1
ATOM 6418 C C . ALA B 1 359 ? 37.127 61.068 -27.889 1.00 17.83 359 ALA B C 1
ATOM 6419 O O . ALA B 1 359 ? 37.128 59.880 -28.159 1.00 13.77 359 ALA B O 1
ATOM 6421 N N . GLU B 1 360 ? 36.033 61.823 -27.992 1.00 14.18 360 GLU B N 1
ATOM 6422 C CA . GLU B 1 360 ? 34.799 61.261 -28.551 1.00 15.61 360 GLU B CA 1
ATOM 6423 C C . GLU B 1 360 ? 34.595 61.586 -30.034 1.00 13.52 360 GLU B C 1
ATOM 6424 O O . GLU B 1 360 ? 35.395 62.263 -30.643 1.00 21.56 360 GLU B O 1
ATOM 6430 N N . GLU B 1 361 ? 33.488 61.116 -30.598 1.00 16.64 361 GLU B N 1
ATOM 6431 C CA . GLU B 1 361 ? 33.168 61.377 -31.986 1.00 14.27 361 GLU B CA 1
ATOM 6432 C C . GLU B 1 361 ? 32.227 62.553 -32.023 1.00 20.07 361 GLU B C 1
ATOM 6433 O O . GLU B 1 361 ? 31.027 62.420 -31.743 1.00 25.39 361 GLU B O 1
ATOM 6439 N N . VAL B 1 362 ? 32.799 63.707 -32.342 1.00 16.49 362 VAL B N 1
ATOM 6440 C CA . VAL B 1 362 ? 32.122 64.977 -32.211 1.00 21.16 362 VAL B CA 1
ATOM 6441 C C . VAL B 1 362 ? 31.815 65.622 -33.552 1.00 26.75 362 VAL B C 1
ATOM 6442 O O . VAL B 1 362 ? 31.526 66.827 -33.581 1.00 32.61 362 VAL B O 1
ATOM 6446 N N . GLU B 1 363 ? 31.889 64.865 -34.656 1.00 21.19 363 GLU B N 1
ATOM 6447 C CA . GLU B 1 363 ? 31.525 65.422 -35.967 1.00 26.34 363 GLU B CA 1
ATOM 6448 C C . GLU B 1 363 ? 30.219 66.205 -35.836 1.00 27.28 363 GLU B C 1
ATOM 6449 O O . GLU B 1 363 ? 30.107 67.368 -36.251 1.00 29.69 363 GLU B O 1
ATOM 6455 N N . VAL B 1 364 ? 29.236 65.561 -35.224 1.00 22.58 364 VAL B N 1
ATOM 6456 C CA . VAL B 1 364 ? 27.889 66.097 -35.131 1.00 24.20 364 VAL B CA 1
ATOM 6457 C C . VAL B 1 364 ? 27.850 67.481 -34.482 1.00 28.52 364 VAL B C 1
ATOM 6458 O O . VAL B 1 364 ? 26.835 68.168 -34.572 1.00 31.70 364 VAL B O 1
ATOM 6462 N N . LEU B 1 365 ? 28.932 67.882 -33.810 1.00 25.50 365 LEU B N 1
ATOM 6463 C CA . LEU B 1 365 ? 28.954 69.190 -33.165 1.00 24.73 365 LEU B CA 1
ATOM 6464 C C . LEU B 1 365 ? 29.176 70.307 -34.197 1.00 25.71 365 LEU B C 1
ATOM 6465 O O . LEU B 1 365 ? 28.662 71.433 -34.046 1.00 19.44 365 LEU B O 1
ATOM 6470 N N . ARG B 1 366 ? 29.899 69.979 -35.266 1.00 23.24 366 ARG B N 1
ATOM 6471 C CA . ARG B 1 366 ? 30.009 70.881 -36.412 1.00 22.75 366 ARG B CA 1
ATOM 6472 C C . ARG B 1 366 ? 28.635 71.204 -37.025 1.00 21.19 366 ARG B C 1
ATOM 6473 O O . ARG B 1 366 ? 28.306 72.371 -37.292 1.00 17.35 366 ARG B O 1
ATOM 6481 N N . LEU B 1 367 ? 27.830 70.180 -37.262 1.00 17.10 367 LEU B N 1
ATOM 6482 C CA . LEU B 1 367 ? 26.459 70.434 -37.720 1.00 21.74 367 LEU B CA 1
ATOM 6483 C C . LEU B 1 367 ? 25.751 71.331 -36.736 1.00 21.63 367 LEU B C 1
ATOM 6484 O O . LEU B 1 367 ? 25.225 72.376 -37.115 1.00 22.05 367 LEU B O 1
ATOM 6489 N N . SER B 1 368 ? 25.782 70.951 -35.455 1.00 19.90 368 SER B N 1
ATOM 6490 C CA . SER B 1 368 ? 25.116 71.751 -34.429 1.00 19.24 368 SER B CA 1
ATOM 6491 C C . SER B 1 368 ? 25.475 73.237 -34.476 1.00 21.11 368 SER B C 1
ATOM 6492 O O . SER B 1 368 ? 24.578 74.103 -34.441 1.00 16.54 368 SER B O 1
ATOM 6495 N N . ALA B 1 369 ? 26.775 73.523 -34.541 1.00 13.71 369 ALA B N 1
ATOM 6496 C CA . ALA B 1 369 ? 27.252 74.896 -34.610 1.00 15.93 369 ALA B CA 1
ATOM 6497 C C . ALA B 1 369 ? 26.706 75.616 -35.823 1.00 17.74 369 ALA B C 1
ATOM 6498 O O . ALA B 1 369 ? 26.237 76.731 -35.716 1.00 22.10 369 ALA B O 1
ATOM 6500 N N . LEU B 1 370 ? 26.766 74.969 -36.978 1.00 18.02 370 LEU B N 1
ATOM 6501 C CA . LEU B 1 370 ? 26.308 75.554 -38.220 1.00 17.25 370 LEU B CA 1
ATOM 6502 C C . LEU B 1 370 ? 24.844 75.864 -38.102 1.00 21.68 370 LEU B C 1
ATOM 6503 O O . LEU B 1 370 ? 24.382 76.949 -38.475 1.00 13.35 370 LEU B O 1
ATOM 6508 N N . ARG B 1 371 ? 24.103 74.867 -37.627 1.00 20.91 371 ARG B N 1
ATOM 6509 C CA . ARG B 1 371 ? 22.679 75.012 -37.468 1.00 24.08 371 ARG B CA 1
ATOM 6510 C C . ARG B 1 371 ? 22.412 76.236 -36.591 1.00 27.25 371 ARG B C 1
ATOM 6511 O O . ARG B 1 371 ? 21.519 77.046 -36.870 1.00 25.55 371 ARG B O 1
ATOM 6519 N N . GLY B 1 372 ? 23.222 76.398 -35.551 1.00 27.19 372 GLY B N 1
ATOM 6520 C CA . GLY B 1 372 ? 23.118 77.582 -34.716 1.00 28.83 372 GLY B CA 1
ATOM 6521 C C . GLY B 1 372 ? 23.431 78.873 -35.458 1.00 28.14 372 GLY B C 1
ATOM 6522 O O . GLY B 1 372 ? 22.670 79.840 -35.402 1.00 27.41 372 GLY B O 1
ATOM 6523 N N . LEU B 1 373 ? 24.569 78.890 -36.140 1.00 26.89 373 LEU B N 1
ATOM 6524 C CA . LEU B 1 373 ? 24.932 79.991 -37.020 1.00 29.06 373 LEU B CA 1
ATOM 6525 C C . LEU B 1 373 ? 23.795 80.467 -37.883 1.00 28.77 373 LEU B C 1
ATOM 6526 O O . LEU B 1 373 ? 23.570 81.668 -38.016 1.00 36.04 373 LEU B O 1
ATOM 6531 N N . PHE B 1 374 ? 23.075 79.532 -38.487 1.00 27.62 374 PHE B N 1
ATOM 6532 C CA . PHE B 1 374 ? 22.157 79.920 -39.543 1.00 32.84 374 PHE B CA 1
ATOM 6533 C C . PHE B 1 374 ? 20.756 80.280 -39.089 1.00 37.18 374 PHE B C 1
ATOM 6534 O O . PHE B 1 374 ? 20.012 80.885 -39.848 1.00 39.43 374 PHE B O 1
ATOM 6542 N N . SER B 1 375 ? 20.385 79.890 -37.875 1.00 42.80 375 SER B N 1
ATOM 6543 C CA . SER B 1 375 ? 19.053 80.204 -37.378 1.00 48.46 375 SER B CA 1
ATOM 6544 C C . SER B 1 375 ? 19.098 81.661 -36.981 1.00 52.36 375 SER B C 1
ATOM 6545 O O . SER B 1 375 ? 18.121 82.407 -37.146 1.00 50.53 375 SER B O 1
ATOM 6548 N N . ALA B 1 376 ? 20.269 82.062 -36.488 1.00 55.58 376 ALA B N 1
ATOM 6549 C CA . ALA B 1 376 ? 20.538 83.449 -36.118 1.00 60.91 376 ALA B CA 1
ATOM 6550 C C . ALA B 1 376 ? 20.533 84.438 -37.299 1.00 63.23 376 ALA B C 1
ATOM 6551 O O . ALA B 1 376 ? 20.806 85.623 -37.108 1.00 64.80 376 ALA B O 1
ATOM 6553 N N . VAL B 1 377 ? 20.225 83.959 -38.506 1.00 66.74 377 VAL B N 1
ATOM 6554 C CA . VAL B 1 377 ? 20.390 84.761 -39.731 1.00 66.16 377 VAL B CA 1
ATOM 6555 C C . VAL B 1 377 ? 19.298 84.518 -40.780 1.00 64.11 377 VAL B C 1
ATOM 6556 O O . VAL B 1 377 ? 18.901 85.434 -41.494 1.00 63.54 377 VAL B O 1
ATOM 6560 N N . ILE B 1 378 ? 18.832 83.279 -40.875 1.00 63.60 378 ILE B N 1
ATOM 6561 C CA . ILE B 1 378 ? 17.914 82.883 -41.932 1.00 65.87 378 ILE B CA 1
ATOM 6562 C C . ILE B 1 378 ? 16.551 82.457 -41.402 1.00 68.75 378 ILE B C 1
ATOM 6563 O O . ILE B 1 378 ? 16.464 81.610 -40.499 1.00 68.56 378 ILE B O 1
ATOM 6568 N N . GLU B 1 379 ? 15.503 83.058 -41.977 1.00 70.44 379 GLU B N 1
ATOM 6569 C CA . GLU B 1 379 ? 14.110 82.656 -41.766 1.00 71.86 379 GLU B CA 1
ATOM 6570 C C . GLU B 1 379 ? 13.951 81.135 -41.860 1.00 74.55 379 GLU B C 1
ATOM 6571 O O . GLU B 1 379 ? 14.692 80.470 -42.604 1.00 73.46 379 GLU B O 1
ATOM 6577 N N . ASP B 1 380 ? 12.978 80.600 -41.114 1.00 75.76 380 ASP B N 1
ATOM 6578 C CA . ASP B 1 380 ? 12.693 79.157 -41.081 1.00 76.53 380 ASP B CA 1
ATOM 6579 C C . ASP B 1 380 ? 13.941 78.305 -40.770 1.00 78.12 380 ASP B C 1
ATOM 6580 O O . ASP B 1 380 ? 14.642 77.842 -41.681 1.00 77.17 380 ASP B O 1
ATOM 6585 N N . ALA B 1 381 ? 14.195 78.100 -39.476 1.00 78.98 381 ALA B N 1
ATOM 6586 C CA . ALA B 1 381 ? 15.398 77.418 -38.990 1.00 79.89 381 ALA B CA 1
ATOM 6587 C C . ALA B 1 381 ? 15.791 76.145 -39.756 1.00 81.19 381 ALA B C 1
ATOM 6588 O O . ALA B 1 381 ? 14.960 75.427 -40.316 1.00 80.83 381 ALA B O 1
ATOM 6590 N N . VAL B 1 382 ? 17.085 75.875 -39.748 1.00 83.52 382 VAL B N 1
ATOM 6591 C CA . VAL B 1 382 ? 17.665 74.769 -40.487 1.00 85.18 382 VAL B CA 1
ATOM 6592 C C . VAL B 1 382 ? 17.486 73.417 -39.789 1.00 85.06 382 VAL B C 1
ATOM 6593 O O . VAL B 1 382 ? 17.486 73.340 -38.560 1.00 85.59 382 VAL B O 1
ATOM 6597 N N . THR B 1 383 ? 17.324 72.357 -40.582 1.00 85.06 383 THR B N 1
ATOM 6598 C CA . THR B 1 383 ? 17.412 70.987 -40.071 1.00 83.59 383 THR B CA 1
ATOM 6599 C C . THR B 1 383 ? 18.867 70.491 -40.171 1.00 83.45 383 THR B C 1
ATOM 6600 O O . THR B 1 383 ? 19.761 71.271 -40.505 1.00 81.08 383 THR B O 1
ATOM 6604 N N . PHE B 1 384 ? 19.107 69.215 -39.875 1.00 84.22 384 PHE B N 1
ATOM 6605 C CA . PHE B 1 384 ? 20.480 68.713 -39.737 1.00 85.63 384 PHE B CA 1
ATOM 6606 C C . PHE B 1 384 ? 21.171 68.301 -41.046 1.00 87.95 384 PHE B C 1
ATOM 6607 O O . PHE B 1 384 ? 22.391 68.434 -41.167 1.00 89.36 384 PHE B O 1
ATOM 6615 N N . VAL B 1 385 ? 20.408 67.789 -42.011 1.00 90.28 385 VAL B N 1
ATOM 6616 C CA . VAL B 1 385 ? 20.954 67.464 -43.338 1.00 90.13 385 VAL B CA 1
ATOM 6617 C C . VAL B 1 385 ? 20.740 68.656 -44.274 1.00 88.79 385 VAL B C 1
ATOM 6618 O O . VAL B 1 385 ? 21.406 68.801 -45.304 1.00 88.46 385 VAL B O 1
ATOM 6622 N N . ASN B 1 386 ? 19.788 69.496 -43.887 1.00 85.64 386 ASN B N 1
ATOM 6623 C CA . ASN B 1 386 ? 19.526 70.782 -44.515 1.00 82.44 386 ASN B CA 1
ATOM 6624 C C . ASN B 1 386 ? 20.743 71.732 -44.471 1.00 78.92 386 ASN B C 1
ATOM 6625 O O . ASN B 1 386 ? 21.046 72.407 -45.456 1.00 75.96 386 ASN B O 1
ATOM 6630 N N . ALA B 1 387 ? 21.457 71.748 -43.344 1.00 76.20 387 ALA B N 1
ATOM 6631 C CA . ALA B 1 387 ? 22.464 72.787 -43.059 1.00 73.27 387 ALA B CA 1
ATOM 6632 C C . ALA B 1 387 ? 23.748 72.831 -43.899 1.00 70.00 387 ALA B C 1
ATOM 6633 O O . ALA B 1 387 ? 24.107 73.900 -44.376 1.00 68.23 387 ALA B O 1
ATOM 6635 N N . PRO B 1 388 ? 24.455 71.713 -44.060 1.00 68.80 388 PRO B N 1
ATOM 6636 C CA . PRO B 1 388 ? 25.707 71.718 -44.838 1.00 69.18 388 PRO B CA 1
ATOM 6637 C C . PRO B 1 388 ? 25.533 72.305 -46.248 1.00 66.89 388 PRO B C 1
ATOM 6638 O O . PRO B 1 388 ? 26.345 73.118 -46.691 1.00 67.26 388 PRO B O 1
ATOM 6642 N N . ALA B 1 389 ? 24.476 71.901 -46.939 1.00 64.06 389 ALA B N 1
ATOM 6643 C CA . ALA B 1 389 ? 24.211 72.410 -48.276 1.00 62.29 389 ALA B CA 1
ATOM 6644 C C . ALA B 1 389 ? 23.832 73.894 -48.235 1.00 60.07 389 ALA B C 1
ATOM 6645 O O . ALA B 1 389 ? 24.168 74.664 -49.145 1.00 60.48 389 ALA B O 1
ATOM 6647 N N . LEU B 1 390 ? 23.126 74.286 -47.177 1.00 54.35 390 LEU B N 1
ATOM 6648 C CA . LEU B 1 390 ? 22.724 75.675 -46.997 1.00 47.13 390 LEU B CA 1
ATOM 6649 C C . LEU B 1 390 ? 23.930 76.574 -46.732 1.00 45.58 390 LEU B C 1
ATOM 6650 O O . LEU B 1 390 ? 23.958 77.717 -47.175 1.00 43.21 390 LEU B O 1
ATOM 6655 N N . ALA B 1 391 ? 24.926 76.053 -46.014 1.00 43.32 391 ALA B N 1
ATOM 6656 C CA . ALA B 1 391 ? 26.141 76.811 -45.713 1.00 43.17 391 ALA B CA 1
ATOM 6657 C C . ALA B 1 391 ? 26.941 77.006 -46.972 1.00 42.05 391 ALA B C 1
ATOM 6658 O O . ALA B 1 391 ? 27.393 78.098 -47.263 1.00 39.01 391 ALA B O 1
ATOM 6660 N N . ALA B 1 392 ? 27.121 75.916 -47.707 1.00 47.85 392 ALA B N 1
ATOM 6661 C CA . ALA B 1 392 ? 27.820 75.948 -48.985 1.00 48.91 392 ALA B CA 1
ATOM 6662 C C . ALA B 1 392 ? 27.152 76.954 -49.909 1.00 47.20 392 ALA B C 1
ATOM 6663 O O . ALA B 1 392 ? 27.818 77.736 -50.577 1.00 48.14 392 ALA B O 1
ATOM 6665 N N . GLU B 1 393 ? 25.826 76.942 -49.914 1.00 47.07 393 GLU B N 1
ATOM 6666 C CA . GLU B 1 393 ? 25.042 77.822 -50.767 1.00 47.15 393 GLU B CA 1
ATOM 6667 C C . GLU B 1 393 ? 25.201 79.302 -50.408 1.00 45.43 393 GLU B C 1
ATOM 6668 O O . GLU B 1 393 ? 24.992 80.167 -51.246 1.00 45.80 393 GLU B O 1
ATOM 6674 N N . ARG B 1 394 ? 25.588 79.590 -49.168 1.00 47.79 394 ARG B N 1
ATOM 6675 C CA . ARG B 1 394 ? 25.807 80.972 -48.723 1.00 46.88 394 ARG B CA 1
ATOM 6676 C C . ARG B 1 394 ? 27.279 81.305 -48.545 1.00 45.06 394 ARG B C 1
ATOM 6677 O O . ARG B 1 394 ? 27.616 82.297 -47.896 1.00 46.14 394 ARG B O 1
ATOM 6685 N N . GLY B 1 395 ? 28.151 80.467 -49.099 1.00 42.50 395 GLY B N 1
ATOM 6686 C CA . GLY B 1 395 ? 29.579 80.715 -49.067 1.00 43.07 395 GLY B CA 1
ATOM 6687 C C . GLY B 1 395 ? 30.221 80.658 -47.688 1.00 43.77 395 GLY B C 1
ATOM 6688 O O . GLY B 1 395 ? 31.237 81.314 -47.434 1.00 46.41 395 GLY B O 1
ATOM 6689 N N . VAL B 1 396 ? 29.630 79.885 -46.786 1.00 38.78 396 VAL B N 1
ATOM 6690 C CA . VAL B 1 396 ? 30.216 79.703 -45.465 1.00 35.33 396 VAL B CA 1
ATOM 6691 C C . VAL B 1 396 ? 30.864 78.316 -45.411 1.00 32.25 396 VAL B C 1
ATOM 6692 O O . VAL B 1 396 ? 30.212 77.309 -45.683 1.00 34.29 396 VAL B O 1
ATOM 6696 N N . THR B 1 397 ? 32.157 78.266 -45.111 1.00 27.93 397 THR B N 1
ATOM 6697 C CA . THR B 1 397 ? 32.829 76.976 -44.965 1.00 31.23 397 THR B CA 1
ATOM 6698 C C . THR B 1 397 ? 33.014 76.620 -43.482 1.00 33.15 397 THR B C 1
ATOM 6699 O O . THR B 1 397 ? 33.231 77.501 -42.649 1.00 34.24 397 THR B O 1
ATOM 6703 N N . ALA B 1 398 ? 32.900 75.335 -43.154 1.00 33.30 398 ALA B N 1
ATOM 6704 C CA . ALA B 1 398 ? 32.991 74.899 -41.763 1.00 35.57 398 ALA B CA 1
ATOM 6705 C C . ALA B 1 398 ? 34.166 73.962 -41.534 1.00 34.70 398 ALA B C 1
ATOM 6706 O O . ALA B 1 398 ? 34.522 73.171 -42.410 1.00 40.45 398 ALA B O 1
ATOM 6708 N N . GLU B 1 399 ? 34.768 74.044 -40.352 1.00 32.22 399 GLU B N 1
ATOM 6709 C CA . GLU B 1 399 ? 35.923 73.199 -40.024 1.00 27.60 399 GLU B CA 1
ATOM 6710 C C . GLU B 1 399 ? 35.789 72.705 -38.590 1.00 27.19 399 GLU B C 1
ATOM 6711 O O . GLU B 1 399 ? 35.189 73.396 -37.758 1.00 26.44 399 GLU B O 1
ATOM 6717 N N . ILE B 1 400 ? 36.298 71.505 -38.301 1.00 21.55 400 ILE B N 1
ATOM 6718 C CA . ILE B 1 400 ? 36.295 71.014 -36.930 1.00 19.57 400 ILE B CA 1
ATOM 6719 C C . ILE B 1 400 ? 37.649 70.502 -36.451 1.00 25.24 400 ILE B C 1
ATOM 6720 O O . ILE B 1 400 ? 38.287 69.669 -37.114 1.00 25.03 400 ILE B O 1
ATOM 6725 N N . CYS B 1 401 ? 38.078 70.990 -35.288 1.00 21.62 401 CYS B N 1
ATOM 6726 C CA . CYS B 1 401 ? 39.324 70.510 -34.711 1.00 27.32 401 CYS B CA 1
ATOM 6727 C C . CYS B 1 401 ? 39.080 69.790 -33.394 1.00 27.54 401 CYS B C 1
ATOM 6728 O O . CYS B 1 401 ? 38.143 70.144 -32.644 1.00 33.17 401 CYS B O 1
ATOM 6731 N N . LYS B 1 402 ? 39.932 68.797 -33.134 1.00 15.45 402 LYS B N 1
ATOM 6732 C CA . LYS B 1 402 ? 39.933 68.022 -31.889 1.00 15.80 402 LYS B CA 1
ATOM 6733 C C . LYS B 1 402 ? 41.341 67.971 -31.287 1.00 11.20 402 LYS B C 1
ATOM 6734 O O . LYS B 1 402 ? 42.241 67.395 -31.886 1.00 12.11 402 LYS B O 1
ATOM 6740 N N . ALA B 1 403 ? 41.520 68.572 -30.108 1.00 19.57 403 ALA B N 1
ATOM 6741 C CA . ALA B 1 403 ? 42.804 68.546 -29.373 1.00 22.73 403 ALA B CA 1
ATOM 6742 C C . ALA B 1 403 ? 42.582 68.063 -27.927 1.00 23.47 403 ALA B C 1
ATOM 6743 O O . ALA B 1 403 ? 41.666 68.535 -27.243 1.00 28.04 403 ALA B O 1
ATOM 6745 N N . SER B 1 404 ? 43.404 67.130 -27.464 1.00 19.86 404 SER B N 1
ATOM 6746 C CA . SER B 1 404 ? 43.261 66.596 -26.116 1.00 22.76 404 SER B CA 1
ATOM 6747 C C . SER B 1 404 ? 43.540 67.693 -25.081 1.00 20.19 404 SER B C 1
ATOM 6748 O O . SER B 1 404 ? 42.964 67.717 -23.986 1.00 21.35 404 SER B O 1
ATOM 6751 N N . GLU B 1 405 ? 44.448 68.580 -25.455 1.00 16.63 405 GLU B N 1
ATOM 6752 C CA . GLU B 1 405 ? 44.929 69.630 -24.605 1.00 20.06 405 GLU B CA 1
ATOM 6753 C C . GLU B 1 405 ? 43.944 70.758 -24.493 1.00 19.95 405 GLU B C 1
ATOM 6754 O O . GLU B 1 405 ? 43.616 71.366 -25.489 1.00 23.67 405 GLU B O 1
ATOM 6760 N N . SER B 1 406 ? 43.489 71.034 -23.271 1.00 26.68 406 SER B N 1
ATOM 6761 C CA . SER B 1 406 ? 42.671 72.211 -22.920 1.00 24.29 406 SER B CA 1
ATOM 6762 C C . SER B 1 406 ? 43.422 72.931 -21.818 1.00 30.21 406 SER B C 1
ATOM 6763 O O . SER B 1 406 ? 43.810 72.303 -20.845 1.00 34.30 406 SER B O 1
ATOM 6766 N N . PRO B 1 407 ? 43.638 74.236 -21.914 1.00 33.40 407 PRO B N 1
ATOM 6767 C CA . PRO B 1 407 ? 44.556 74.888 -20.979 1.00 32.15 407 PRO B CA 1
ATOM 6768 C C . PRO B 1 407 ? 43.905 75.087 -19.594 1.00 32.83 407 PRO B C 1
ATOM 6769 O O . PRO B 1 407 ? 44.580 75.156 -18.577 1.00 41.81 407 PRO B O 1
ATOM 6773 N N . ASN B 1 408 ? 42.589 75.152 -19.541 1.00 29.31 408 ASN B N 1
ATOM 6774 C CA . ASN B 1 408 ? 41.931 75.445 -18.282 1.00 25.98 408 ASN B CA 1
ATOM 6775 C C . ASN B 1 408 ? 40.819 74.445 -17.927 1.00 19.42 408 ASN B C 1
ATOM 6776 O O . ASN B 1 408 ? 40.957 73.695 -16.978 1.00 19.96 408 ASN B O 1
ATOM 6781 N N . HIS B 1 409 ? 39.725 74.441 -18.682 1.00 19.88 409 HIS B N 1
ATOM 6782 C CA . HIS B 1 409 ? 38.603 73.525 -18.451 1.00 18.05 409 HIS B CA 1
ATOM 6783 C C . HIS B 1 409 ? 38.927 72.087 -18.835 1.00 18.88 409 HIS B C 1
ATOM 6784 O O . HIS B 1 409 ? 39.700 71.849 -19.760 1.00 23.49 409 HIS B O 1
ATOM 6791 N N . ARG B 1 410 ? 38.287 71.120 -18.180 1.00 20.48 410 ARG B N 1
ATOM 6792 C CA . ARG B 1 410 ? 38.485 69.709 -18.524 1.00 17.29 410 ARG B CA 1
ATOM 6793 C C . ARG B 1 410 ? 38.137 69.461 -19.995 1.00 17.00 410 ARG B C 1
ATOM 6794 O O . ARG B 1 410 ? 38.770 68.642 -20.695 1.00 17.89 410 ARG B O 1
ATOM 6802 N N . SER B 1 411 ? 37.101 70.158 -20.433 1.00 12.13 411 SER B N 1
ATOM 6803 C CA . SER B 1 411 ? 36.610 70.089 -21.805 1.00 20.09 411 SER B CA 1
ATOM 6804 C C . SER B 1 411 ? 36.000 71.435 -22.116 1.00 18.53 411 SER B C 1
ATOM 6805 O O . SER B 1 411 ? 35.373 72.025 -21.258 1.00 23.17 411 SER B O 1
ATOM 6808 N N . VAL B 1 412 ? 36.213 71.928 -23.332 1.00 22.22 412 VAL B N 1
ATOM 6809 C CA . VAL B 1 412 ? 35.597 73.174 -23.764 1.00 23.83 412 VAL B CA 1
ATOM 6810 C C . VAL B 1 412 ? 35.392 73.129 -25.284 1.00 25.76 412 VAL B C 1
ATOM 6811 O O . VAL B 1 412 ? 36.093 72.396 -25.973 1.00 27.91 412 VAL B O 1
ATOM 6815 N N . VAL B 1 413 ? 34.370 73.827 -25.790 1.00 22.88 413 VAL B N 1
ATOM 6816 C CA . VAL B 1 413 ? 34.209 73.971 -27.226 1.00 15.71 413 VAL B CA 1
ATOM 6817 C C . VAL B 1 413 ? 34.261 75.442 -27.592 1.00 20.19 413 VAL B C 1
ATOM 6818 O O . VAL B 1 413 ? 33.603 76.262 -26.949 1.00 18.58 413 VAL B O 1
ATOM 6822 N N . ASP B 1 414 ? 35.072 75.773 -28.598 1.00 21.57 414 ASP B N 1
ATOM 6823 C CA . ASP B 1 414 ? 35.117 77.137 -29.131 1.00 27.92 414 ASP B CA 1
ATOM 6824 C C . ASP B 1 414 ? 34.466 77.154 -30.504 1.00 26.67 414 ASP B C 1
ATOM 6825 O O . ASP B 1 414 ? 34.782 76.325 -31.359 1.00 27.85 414 ASP B O 1
ATOM 6830 N N . VAL B 1 415 ? 33.547 78.083 -30.721 1.00 22.22 415 VAL B N 1
ATOM 6831 C CA . VAL B 1 415 ? 33.044 78.295 -32.056 1.00 21.73 415 VAL B CA 1
ATOM 6832 C C . VAL B 1 415 ? 33.610 79.607 -32.515 1.00 23.04 415 VAL B C 1
ATOM 6833 O O . VAL B 1 415 ? 33.472 80.623 -31.833 1.00 21.89 415 VAL B O 1
ATOM 6837 N N . ARG B 1 416 ? 34.310 79.564 -33.643 1.00 25.24 416 ARG B N 1
ATOM 6838 C CA . ARG B 1 416 ? 34.983 80.733 -34.194 1.00 24.10 416 ARG B CA 1
ATOM 6839 C C . ARG B 1 416 ? 34.375 81.082 -35.558 1.00 27.29 416 ARG B C 1
ATOM 6840 O O . ARG B 1 416 ? 34.266 80.222 -36.441 1.00 21.78 416 ARG B O 1
ATOM 6848 N N . ALA B 1 417 ? 33.926 82.333 -35.689 1.00 22.13 417 ALA B N 1
ATOM 6849 C CA . ALA B 1 417 ? 33.331 82.821 -36.916 1.00 24.97 417 ALA B CA 1
ATOM 6850 C C . ALA B 1 417 ? 34.230 83.934 -37.482 1.00 27.14 417 ALA B C 1
ATOM 6851 O O . ALA B 1 417 ? 34.523 84.905 -36.778 1.00 28.61 417 ALA B O 1
ATOM 6853 N N . VAL B 1 418 ? 34.684 83.795 -38.733 1.00 27.16 418 VAL B N 1
ATOM 6854 C CA . VAL B 1 418 ? 35.514 84.842 -39.343 1.00 27.77 418 VAL B CA 1
ATOM 6855 C C . VAL B 1 418 ? 34.743 85.543 -40.454 1.00 28.40 418 VAL B C 1
ATOM 6856 O O . VAL B 1 418 ? 34.198 84.894 -41.339 1.00 25.30 418 VAL B O 1
ATOM 6860 N N . GLY B 1 419 ? 34.684 86.871 -40.384 1.00 31.75 419 GLY B N 1
ATOM 6861 C CA . GLY B 1 419 ? 33.986 87.673 -41.375 1.00 37.96 419 GLY B CA 1
ATOM 6862 C C . GLY B 1 419 ? 34.809 87.856 -42.639 1.00 42.64 419 GLY B C 1
ATOM 6863 O O . GLY B 1 419 ? 36.015 87.576 -42.652 1.00 43.05 419 GLY B O 1
ATOM 6864 N N . ALA B 1 420 ? 34.172 88.327 -43.710 1.00 46.29 420 ALA B N 1
ATOM 6865 C CA . ALA B 1 420 ? 34.892 88.499 -44.971 1.00 45.62 420 ALA B CA 1
ATOM 6866 C C . ALA B 1 420 ? 36.049 89.482 -44.780 1.00 44.59 420 ALA B C 1
ATOM 6867 O O . ALA B 1 420 ? 37.153 89.262 -45.281 1.00 41.65 420 ALA B O 1
ATOM 6869 N N . ASP B 1 421 ? 35.805 90.543 -44.015 1.00 43.01 421 ASP B N 1
ATOM 6870 C CA . ASP B 1 421 ? 36.860 91.509 -43.719 1.00 44.67 421 ASP B CA 1
ATOM 6871 C C . ASP B 1 421 ? 37.926 91.005 -42.737 1.00 42.15 421 ASP B C 1
ATOM 6872 O O . ASP B 1 421 ? 38.702 91.797 -42.228 1.00 39.24 421 ASP B O 1
ATOM 6877 N N . GLY B 1 422 ? 37.958 89.699 -42.469 1.00 42.76 422 GLY B N 1
ATOM 6878 C CA . GLY B 1 422 ? 38.995 89.105 -41.631 1.00 40.87 422 GLY B CA 1
ATOM 6879 C C . GLY B 1 422 ? 38.815 89.243 -40.118 1.00 43.09 422 GLY B C 1
ATOM 6880 O O . GLY B 1 422 ? 39.611 88.704 -39.339 1.00 38.64 422 GLY B O 1
ATOM 6881 N N . SER B 1 423 ? 37.780 89.972 -39.696 1.00 42.99 423 SER B N 1
ATOM 6882 C CA . SER B 1 423 ? 37.471 90.107 -38.274 1.00 42.29 423 SER B CA 1
ATOM 6883 C C . SER B 1 423 ? 37.006 88.771 -37.671 1.00 38.66 423 SER B C 1
ATOM 6884 O O . SER B 1 423 ? 36.379 87.966 -38.362 1.00 34.51 423 SER B O 1
ATOM 6887 N N . VAL B 1 424 ? 37.316 88.555 -36.387 1.00 35.73 424 VAL B N 1
ATOM 6888 C CA . VAL B 1 424 ? 37.077 87.271 -35.723 1.00 35.32 424 VAL B CA 1
ATOM 6889 C C . VAL B 1 424 ? 36.157 87.340 -34.499 1.00 34.43 424 VAL B C 1
ATOM 6890 O O . VAL B 1 424 ? 36.249 88.249 -33.690 1.00 33.03 424 VAL B O 1
ATOM 6894 N N . VAL B 1 425 ? 35.279 86.351 -34.366 1.00 32.34 425 VAL B N 1
ATOM 6895 C CA . VAL B 1 425 ? 34.488 86.183 -33.157 1.00 29.49 425 VAL B CA 1
ATOM 6896 C C . VAL B 1 425 ? 34.650 84.764 -32.607 1.00 30.91 425 VAL B C 1
ATOM 6897 O O . VAL B 1 425 ? 34.372 83.789 -33.296 1.00 29.70 425 VAL B O 1
ATOM 6901 N N . THR B 1 426 ? 35.105 84.643 -31.369 1.00 27.36 426 THR B N 1
ATOM 6902 C CA . THR B 1 426 ? 35.073 83.358 -30.728 1.00 25.54 426 THR B CA 1
ATOM 6903 C C . THR B 1 426 ? 34.156 83.329 -29.520 1.00 26.63 426 THR B C 1
ATOM 6904 O O . THR B 1 426 ? 34.171 84.221 -28.700 1.00 29.23 426 THR B O 1
ATOM 6908 N N . VAL B 1 427 ? 33.407 82.249 -29.390 1.00 25.91 427 VAL B N 1
ATOM 6909 C CA . VAL B 1 427 ? 32.532 82.063 -28.276 1.00 23.90 427 VAL B CA 1
ATOM 6910 C C . VAL B 1 427 ? 32.869 80.653 -27.764 1.00 27.26 427 VAL B C 1
ATOM 6911 O O . VAL B 1 427 ? 33.073 79.769 -28.582 1.00 26.86 427 VAL B O 1
ATOM 6915 N N . SER B 1 428 ? 32.945 80.432 -26.442 1.00 25.48 428 SER B N 1
ATOM 6916 C CA . SER B 1 428 ? 33.241 79.078 -25.936 1.00 25.85 428 SER B CA 1
ATOM 6917 C C . SER B 1 428 ? 32.251 78.641 -24.876 1.00 23.62 428 SER B C 1
ATOM 6918 O O . SER B 1 428 ? 31.756 79.460 -24.128 1.00 20.42 428 SER B O 1
ATOM 6921 N N . GLY B 1 429 ? 31.988 77.338 -24.802 1.00 26.13 429 GLY B N 1
ATOM 6922 C CA . GLY B 1 429 ? 31.062 76.813 -23.821 1.00 16.46 429 GLY B CA 1
ATOM 6923 C C . GLY B 1 429 ? 31.608 75.582 -23.162 1.00 14.47 429 GLY B C 1
ATOM 6924 O O . GLY B 1 429 ? 32.393 74.888 -23.768 1.00 22.86 429 GLY B O 1
ATOM 6925 N N . THR B 1 430 ? 31.257 75.351 -21.896 1.00 16.18 430 THR B N 1
ATOM 6926 C CA . THR B 1 430 ? 31.408 74.035 -21.304 1.00 20.81 430 THR B CA 1
ATOM 6927 C C . THR B 1 430 ? 30.170 73.497 -20.646 1.00 24.51 430 THR B C 1
ATOM 6928 O O . THR B 1 430 ? 29.168 74.196 -20.532 1.00 23.43 430 THR B O 1
ATOM 6932 N N . LEU B 1 431 ? 30.313 72.273 -20.125 1.00 23.62 431 LEU B N 1
ATOM 6933 C CA . LEU B 1 431 ? 29.294 71.641 -19.290 1.00 26.81 431 LEU B CA 1
ATOM 6934 C C . LEU B 1 431 ? 29.965 70.941 -18.142 1.00 21.81 431 LEU B C 1
ATOM 6935 O O . LEU B 1 431 ? 30.867 70.140 -18.372 1.00 29.37 431 LEU B O 1
ATOM 6940 N N . TYR B 1 432 ? 29.461 71.159 -16.934 1.00 24.94 432 TYR B N 1
ATOM 6941 C CA . TYR B 1 432 ? 29.970 70.519 -15.722 1.00 23.78 432 TYR B CA 1
ATOM 6942 C C . TYR B 1 432 ? 28.919 70.430 -14.628 1.00 28.19 432 TYR B C 1
ATOM 6943 O O . TYR B 1 432 ? 27.833 71.003 -14.762 1.00 28.86 432 TYR B O 1
ATOM 6952 N N . GLY B 1 433 ? 29.253 69.720 -13.546 1.00 29.40 433 GLY B N 1
ATOM 6953 C CA . GLY B 1 433 ? 28.349 69.558 -12.411 1.00 33.82 433 GLY B CA 1
ATOM 6954 C C . GLY B 1 433 ? 27.379 68.390 -12.578 1.00 31.93 433 GLY B C 1
ATOM 6955 O O . GLY B 1 433 ? 27.341 67.785 -13.639 1.00 31.62 433 GLY B O 1
ATOM 6956 N N . PRO B 1 434 ? 26.600 68.071 -11.544 1.00 33.58 434 PRO B N 1
ATOM 6957 C CA . PRO B 1 434 ? 25.688 66.909 -11.577 1.00 36.39 434 PRO B CA 1
ATOM 6958 C C . PRO B 1 434 ? 24.555 67.050 -12.600 1.00 38.67 434 PRO B C 1
ATOM 6959 O O . PRO B 1 434 ? 24.016 66.058 -13.092 1.00 39.37 434 PRO B O 1
ATOM 6963 N N . GLN B 1 435 ? 24.197 68.287 -12.915 1.00 41.52 435 GLN B N 1
ATOM 6964 C CA . GLN B 1 435 ? 23.102 68.556 -13.844 1.00 46.45 435 GLN B CA 1
ATOM 6965 C C . GLN B 1 435 ? 23.607 68.663 -15.293 1.00 42.36 435 GLN B C 1
ATOM 6966 O O . GLN B 1 435 ? 22.828 68.742 -16.232 1.00 42.88 435 GLN B O 1
ATOM 6972 N N . LEU B 1 436 ? 24.922 68.672 -15.452 1.00 33.67 436 LEU B N 1
ATOM 6973 C CA . LEU B 1 436 ? 25.537 68.968 -16.722 1.00 32.81 436 LEU B CA 1
ATOM 6974 C C . LEU B 1 436 ? 25.056 70.308 -17.259 1.00 30.08 436 LEU B C 1
ATOM 6975 O O . LEU B 1 436 ? 24.740 70.439 -18.435 1.00 33.22 436 LEU B O 1
ATOM 6980 N N . SER B 1 437 ? 25.001 71.305 -16.391 1.00 26.49 437 SER B N 1
ATOM 6981 C CA . SER B 1 437 ? 24.654 72.669 -16.783 1.00 22.52 437 SER B CA 1
ATOM 6982 C C . SER B 1 437 ? 25.533 73.255 -17.869 1.00 24.62 437 SER B C 1
ATOM 6983 O O . SER B 1 437 ? 26.785 73.154 -17.807 1.00 31.79 437 SER B O 1
ATOM 6986 N N . GLN B 1 438 ? 24.879 73.889 -18.844 1.00 23.27 438 GLN B N 1
ATOM 6987 C CA . GLN B 1 438 ? 25.557 74.481 -20.003 1.00 20.78 438 GLN B CA 1
ATOM 6988 C C . GLN B 1 438 ? 26.054 75.880 -19.664 1.00 20.91 438 GLN B C 1
ATOM 6989 O O . GLN B 1 438 ? 25.259 76.742 -19.264 1.00 16.30 438 GLN B O 1
ATOM 6995 N N . LYS B 1 439 ? 27.341 76.145 -19.870 1.00 20.39 439 LYS B N 1
ATOM 6996 C CA . LYS B 1 439 ? 27.854 77.453 -19.484 1.00 24.53 439 LYS B CA 1
ATOM 6997 C C . LYS B 1 439 ? 28.624 78.142 -20.597 1.00 26.70 439 LYS B C 1
ATOM 6998 O O . LYS B 1 439 ? 29.466 77.516 -21.269 1.00 26.40 439 LYS B O 1
ATOM 7004 N N . ILE B 1 440 ? 28.376 79.434 -20.772 1.00 19.24 440 ILE B N 1
ATOM 7005 C CA . ILE B 1 440 ? 29.228 80.243 -21.646 1.00 23.39 440 ILE B CA 1
ATOM 7006 C C . ILE B 1 440 ? 30.455 80.628 -20.860 1.00 20.48 440 ILE B C 1
ATOM 7007 O O . ILE B 1 440 ? 30.329 81.102 -19.757 1.00 25.91 440 ILE B O 1
ATOM 7012 N N . VAL B 1 441 ? 31.646 80.433 -21.411 1.00 24.88 441 VAL B N 1
ATOM 7013 C CA . VAL B 1 441 ? 32.864 80.658 -20.628 1.00 20.72 441 VAL B CA 1
ATOM 7014 C C . VAL B 1 441 ? 33.885 81.526 -21.330 1.00 24.08 441 VAL B C 1
ATOM 7015 O O . VAL B 1 441 ? 34.884 81.948 -20.739 1.00 26.04 441 VAL B O 1
ATOM 7019 N N . GLN B 1 442 ? 33.622 81.852 -22.582 1.00 27.58 442 GLN B N 1
ATOM 7020 C CA . GLN B 1 442 ? 34.435 82.856 -23.229 1.00 30.63 442 GLN B CA 1
ATOM 7021 C C . GLN B 1 442 ? 33.699 83.569 -24.355 1.00 30.22 442 GLN B C 1
ATOM 7022 O O . GLN B 1 442 ? 32.918 82.963 -25.057 1.00 33.63 442 GLN B O 1
ATOM 7028 N N . ILE B 1 443 ? 33.941 84.868 -24.472 1.00 26.62 443 ILE B N 1
ATOM 7029 C CA . ILE B 1 443 ? 33.590 85.652 -25.627 1.00 28.03 443 ILE B CA 1
ATOM 7030 C C . ILE B 1 443 ? 34.859 86.420 -25.966 1.00 29.72 443 ILE B C 1
ATOM 7031 O O . ILE B 1 443 ? 35.252 87.290 -25.224 1.00 31.88 443 ILE B O 1
ATOM 7036 N N . ASN B 1 444 ? 35.523 86.089 -27.059 1.00 32.78 444 ASN B N 1
ATOM 7037 C CA . ASN B 1 444 ? 36.651 86.893 -27.508 1.00 37.43 444 ASN B CA 1
ATOM 7038 C C . ASN B 1 444 ? 37.766 87.082 -26.481 1.00 36.19 444 ASN B C 1
ATOM 7039 O O . ASN B 1 444 ? 38.267 88.190 -26.309 1.00 33.96 444 ASN B O 1
ATOM 7044 N N . GLY B 1 445 ? 38.157 86.009 -25.801 1.00 32.45 445 GLY B N 1
ATOM 7045 C CA . GLY B 1 445 ? 39.232 86.094 -24.826 1.00 32.81 445 GLY B CA 1
ATOM 7046 C C . GLY B 1 445 ? 38.888 86.723 -23.484 1.00 33.95 445 GLY B C 1
ATOM 7047 O O . GLY B 1 445 ? 39.767 86.931 -22.646 1.00 34.99 445 GLY B O 1
ATOM 7048 N N . ARG B 1 446 ? 37.614 87.032 -23.264 1.00 30.06 446 ARG B N 1
ATOM 7049 C CA . ARG B 1 446 ? 37.179 87.449 -21.948 1.00 21.07 446 ARG B CA 1
ATOM 7050 C C . ARG B 1 446 ? 36.487 86.240 -21.375 1.00 21.15 446 ARG B C 1
ATOM 7051 O O . ARG B 1 446 ? 35.841 85.508 -22.120 1.00 21.51 446 ARG B O 1
ATOM 7059 N N . HIS B 1 447 ? 36.624 86.027 -20.066 1.00 22.55 447 HIS B N 1
ATOM 7060 C CA . HIS B 1 447 ? 36.173 84.800 -19.409 1.00 21.01 447 HIS B CA 1
ATOM 7061 C C . HIS B 1 447 ? 35.020 85.078 -18.490 1.00 23.96 447 HIS B C 1
ATOM 7062 O O . HIS B 1 447 ? 34.926 86.186 -17.912 1.00 20.74 447 HIS B O 1
ATOM 7069 N N . PHE B 1 448 ? 34.169 84.057 -18.343 1.00 16.76 448 PHE B N 1
ATOM 7070 C CA . PHE B 1 448 ? 32.853 84.185 -17.735 1.00 15.97 448 PHE B CA 1
ATOM 7071 C C . PHE B 1 448 ? 32.455 82.796 -17.296 1.00 21.44 448 PHE B C 1
ATOM 7072 O O . PHE B 1 448 ? 33.066 81.809 -17.687 1.00 18.73 448 PHE B O 1
ATOM 7080 N N . ASP B 1 449 ? 31.356 82.716 -16.560 1.00 25.41 449 ASP B N 1
ATOM 7081 C CA . ASP B 1 449 ? 30.718 81.444 -16.280 1.00 20.32 449 ASP B CA 1
ATOM 7082 C C . ASP B 1 449 ? 29.231 81.770 -16.108 1.00 20.95 449 ASP B C 1
ATOM 7083 O O . ASP B 1 449 ? 28.730 82.010 -15.001 1.00 20.52 449 ASP B O 1
ATOM 7088 N N . LEU B 1 450 ? 28.521 81.803 -17.219 1.00 20.68 450 LEU B N 1
ATOM 7089 C CA . LEU B 1 450 ? 27.119 82.164 -17.182 1.00 22.98 450 LEU B CA 1
ATOM 7090 C C . LEU B 1 450 ? 26.333 81.081 -17.861 1.00 21.24 450 LEU B C 1
ATOM 7091 O O . LEU B 1 450 ? 26.776 80.509 -18.844 1.00 25.28 450 LEU B O 1
ATOM 7096 N N . ARG B 1 451 ? 25.153 80.817 -17.321 1.00 26.27 451 ARG B N 1
ATOM 7097 C CA . ARG B 1 451 ? 24.275 79.793 -17.844 1.00 25.91 451 ARG B CA 1
ATOM 7098 C C . ARG B 1 451 ? 23.919 80.156 -19.254 1.00 25.58 451 ARG B C 1
ATOM 7099 O O . ARG B 1 451 ? 23.655 81.325 -19.570 1.00 26.39 451 ARG B O 1
ATOM 7107 N N . ALA B 1 452 ? 23.914 79.154 -20.116 1.00 25.01 452 ALA B N 1
ATOM 7108 C CA . ALA B 1 452 ? 23.546 79.357 -21.512 1.00 25.20 452 ALA B CA 1
ATOM 7109 C C . ALA B 1 452 ? 22.051 79.161 -21.606 1.00 29.75 452 ALA B C 1
ATOM 7110 O O . ALA B 1 452 ? 21.592 78.079 -21.976 1.00 29.04 452 ALA B O 1
ATOM 7112 N N . GLN B 1 453 ? 21.304 80.206 -21.229 1.00 27.50 453 GLN B N 1
ATOM 7113 C CA . GLN B 1 453 ? 19.858 80.174 -21.209 1.00 30.49 453 GLN B CA 1
ATOM 7114 C C . GLN B 1 453 ? 19.302 81.602 -21.107 1.00 30.05 453 GLN B C 1
ATOM 7115 O O . GLN B 1 453 ? 20.034 82.551 -20.782 1.00 27.76 453 GLN B O 1
ATOM 7121 N N . GLY B 1 454 ? 18.016 81.748 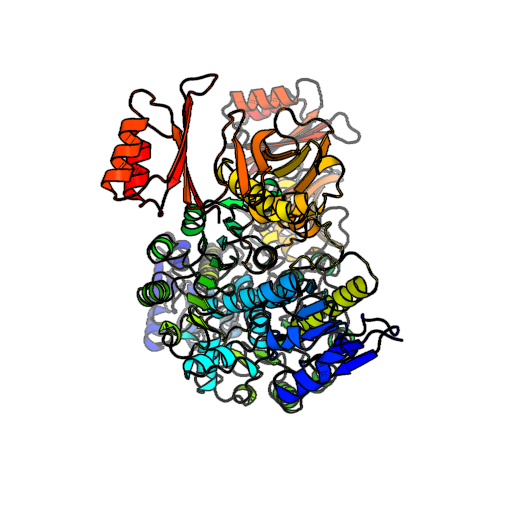-21.413 1.00 24.71 454 GLY B N 1
ATOM 7122 C CA . GLY B 1 454 ? 17.318 83.007 -21.242 1.00 23.89 454 GLY B CA 1
ATOM 7123 C C . GLY B 1 454 ? 17.773 84.111 -22.175 1.00 23.14 454 GLY B C 1
ATOM 7124 O O . GLY B 1 454 ? 18.592 83.902 -23.055 1.00 25.77 454 GLY B O 1
ATOM 7125 N N . ILE B 1 455 ? 17.236 85.304 -21.967 1.00 30.26 455 ILE B N 1
ATOM 7126 C CA . ILE B 1 455 ? 17.609 86.469 -22.759 1.00 31.52 455 ILE B CA 1
ATOM 7127 C C . ILE B 1 455 ? 18.904 87.099 -22.240 1.00 35.40 455 ILE B C 1
ATOM 7128 O O . ILE B 1 455 ? 18.972 87.541 -21.096 1.00 40.20 455 ILE B O 1
ATOM 7133 N N . ASN B 1 456 ? 19.931 87.150 -23.074 1.00 33.28 456 ASN B N 1
ATOM 7134 C CA . ASN B 1 456 ? 21.204 87.687 -22.631 1.00 29.59 456 ASN B CA 1
ATOM 7135 C C . ASN B 1 456 ? 21.577 88.877 -23.454 1.00 29.82 456 ASN B C 1
ATOM 7136 O O . ASN B 1 456 ? 21.463 88.853 -24.679 1.00 30.97 456 ASN B O 1
ATOM 7141 N N . LEU B 1 457 ? 22.034 89.915 -22.771 1.00 29.12 457 LEU B N 1
ATOM 7142 C CA . LEU B 1 457 ? 22.398 91.167 -23.413 1.00 27.60 457 LEU B CA 1
ATOM 7143 C C . LEU B 1 457 ? 23.907 91.238 -23.366 1.00 29.68 457 LEU B C 1
ATOM 7144 O O . LEU B 1 457 ? 24.502 91.009 -22.313 1.00 30.91 457 LEU B O 1
ATOM 7149 N N . ILE B 1 458 ? 24.537 91.492 -24.507 1.00 28.48 458 ILE B N 1
ATOM 7150 C CA . ILE B 1 458 ? 25.991 91.565 -24.545 1.00 31.40 458 ILE B CA 1
ATOM 7151 C C . ILE B 1 458 ? 26.407 92.948 -24.976 1.00 34.92 458 ILE B C 1
ATOM 7152 O O . ILE B 1 458 ? 25.905 93.465 -25.969 1.00 35.36 458 ILE B O 1
ATOM 7157 N N . ILE B 1 459 ? 27.332 93.539 -24.228 1.00 35.50 459 ILE B N 1
ATOM 7158 C CA . ILE B 1 459 ? 27.796 94.873 -24.522 1.00 35.22 459 ILE B CA 1
ATOM 7159 C C . ILE B 1 459 ? 29.309 94.935 -24.466 1.00 34.28 459 ILE B C 1
ATOM 7160 O O . ILE B 1 459 ? 29.918 94.555 -23.457 1.00 36.84 459 ILE B O 1
ATOM 7165 N N . HIS B 1 460 ? 29.913 95.381 -25.568 1.00 33.61 460 HIS B N 1
ATOM 7166 C CA . HIS B 1 460 ? 31.331 95.712 -25.584 1.00 35.41 460 HIS B CA 1
ATOM 7167 C C . HIS B 1 460 ? 31.473 97.230 -25.656 1.00 36.51 460 HIS B C 1
ATOM 7168 O O . HIS B 1 460 ? 31.099 97.864 -26.663 1.00 32.09 460 HIS B O 1
ATOM 7175 N N . TYR B 1 461 ? 32.010 97.810 -24.583 1.00 36.10 461 TYR B N 1
ATOM 7176 C CA . TYR B 1 461 ? 32.012 99.264 -24.442 1.00 39.41 461 TYR B CA 1
ATOM 7177 C C . TYR B 1 461 ? 33.315 99.874 -23.921 1.00 40.38 461 TYR B C 1
ATOM 7178 O O . TYR B 1 461 ? 34.261 99.159 -23.533 1.00 38.72 461 TYR B O 1
ATOM 7187 N N . VAL B 1 462 ? 33.324 101.208 -23.918 1.00 41.66 462 VAL B N 1
ATOM 7188 C CA . VAL B 1 462 ? 34.447 102.039 -23.486 1.00 47.01 462 VAL B CA 1
ATOM 7189 C C . VAL B 1 462 ? 34.397 102.263 -21.967 1.00 49.48 462 VAL B C 1
ATOM 7190 O O . VAL B 1 462 ? 33.425 102.845 -21.461 1.00 51.09 462 VAL B O 1
ATOM 7194 N N . ASP B 1 463 ? 35.434 101.831 -21.241 1.00 49.34 463 ASP B N 1
ATOM 7195 C CA . ASP B 1 463 ? 35.414 101.942 -19.778 1.00 50.98 463 ASP B CA 1
ATOM 7196 C C . ASP B 1 463 ? 35.669 103.350 -19.251 1.00 51.71 463 ASP B C 1
ATOM 7197 O O . ASP B 1 463 ? 36.801 103.824 -19.221 1.00 49.87 463 ASP B O 1
ATOM 7202 N N . ARG B 1 464 ? 34.589 104.006 -18.841 1.00 53.81 464 ARG B N 1
ATOM 7203 C CA . ARG B 1 464 ? 34.629 105.324 -18.229 1.00 56.75 464 ARG B CA 1
ATOM 7204 C C . ARG B 1 464 ? 33.984 105.130 -16.874 1.00 56.53 464 ARG B C 1
ATOM 7205 O O . ARG B 1 464 ? 33.080 104.310 -16.737 1.00 56.55 464 ARG B O 1
ATOM 7213 N N . PRO B 1 465 ? 34.413 105.879 -15.866 1.00 57.10 465 PRO B N 1
ATOM 7214 C CA . PRO B 1 465 ? 33.600 105.992 -14.654 1.00 55.63 465 PRO B CA 1
ATOM 7215 C C . PRO B 1 465 ? 32.145 106.246 -15.070 1.00 54.09 465 PRO B C 1
ATOM 7216 O O . PRO B 1 465 ? 31.880 107.006 -16.024 1.00 54.40 465 PRO B O 1
ATOM 7220 N N . GLY B 1 466 ? 31.216 105.593 -14.378 1.00 50.04 466 GLY B N 1
ATOM 7221 C CA . GLY B 1 466 ? 29.794 105.806 -14.598 1.00 43.39 466 GLY B CA 1
ATOM 7222 C C . GLY B 1 466 ? 29.195 104.798 -15.551 1.00 39.63 466 GLY B C 1
ATOM 7223 O O . GLY B 1 466 ? 27.979 104.608 -15.603 1.00 39.49 466 GLY B O 1
ATOM 7224 N N . ALA B 1 467 ? 30.064 104.141 -16.306 1.00 36.58 467 ALA B N 1
ATOM 7225 C CA . ALA B 1 467 ? 29.632 103.245 -17.361 1.00 36.87 467 ALA B CA 1
ATOM 7226 C C . ALA B 1 467 ? 28.660 102.152 -16.862 1.00 37.44 467 ALA B C 1
ATOM 7227 O O . ALA B 1 467 ? 27.488 102.089 -17.284 1.00 39.68 467 ALA B O 1
ATOM 7229 N N . LEU B 1 468 ? 29.130 101.304 -15.950 1.00 32.81 468 LEU B N 1
ATOM 7230 C CA . LEU B 1 468 ? 28.307 100.195 -15.498 1.00 29.13 468 LEU B CA 1
ATOM 7231 C C . LEU B 1 468 ? 27.019 100.708 -14.875 1.00 31.30 468 LEU B C 1
ATOM 7232 O O . LEU B 1 468 ? 25.976 100.047 -14.951 1.00 28.07 468 LEU B O 1
ATOM 7237 N N . GLY B 1 469 ? 27.099 101.889 -14.258 1.00 27.67 469 GLY B N 1
ATOM 7238 C CA . GLY B 1 469 ? 25.956 102.469 -13.597 1.00 27.68 469 GLY B CA 1
ATOM 7239 C C . GLY B 1 469 ? 24.898 102.884 -14.591 1.00 30.93 469 GLY B C 1
ATOM 7240 O O . GLY B 1 469 ? 23.699 102.674 -14.396 1.00 33.96 469 GLY B O 1
ATOM 7241 N N . LYS B 1 470 ? 25.348 103.490 -15.678 1.00 30.72 470 LYS B N 1
ATOM 7242 C CA . LYS B 1 470 ? 24.424 103.951 -16.685 1.00 21.96 470 LYS B CA 1
ATOM 7243 C C . LYS B 1 470 ? 23.699 102.749 -17.306 1.00 28.96 470 LYS B C 1
ATOM 7244 O O . LYS B 1 470 ? 22.480 102.805 -17.489 1.00 22.10 470 LYS B O 1
ATOM 7250 N N . ILE B 1 471 ? 24.436 101.649 -17.574 1.00 22.39 471 ILE B N 1
ATOM 7251 C CA . ILE B 1 471 ? 23.817 100.445 -18.110 1.00 22.51 471 ILE B CA 1
ATOM 7252 C C . ILE B 1 471 ? 22.733 99.951 -17.157 1.00 28.17 471 ILE B C 1
ATOM 7253 O O . ILE B 1 471 ? 21.602 99.673 -17.573 1.00 30.59 471 ILE B O 1
ATOM 7258 N N . GLY B 1 472 ? 23.090 99.850 -15.871 1.00 25.46 472 GLY B N 1
ATOM 7259 C CA . GLY B 1 472 ? 22.172 99.397 -14.862 1.00 21.05 472 GLY B CA 1
ATOM 7260 C C . GLY B 1 472 ? 21.002 100.376 -14.690 1.00 27.55 472 GLY B C 1
ATOM 7261 O O . GLY B 1 472 ? 19.847 99.970 -14.566 1.00 20.87 472 GLY B O 1
ATOM 7262 N N . THR B 1 473 ? 21.287 101.671 -14.683 1.00 26.40 473 THR B N 1
ATOM 7263 C CA . THR B 1 473 ? 20.223 102.612 -14.421 1.00 31.27 473 THR B CA 1
ATOM 7264 C C . THR B 1 473 ? 19.156 102.449 -15.500 1.00 32.37 473 THR B C 1
ATOM 7265 O O . THR B 1 473 ? 17.972 102.321 -15.188 1.00 25.10 473 THR B O 1
ATOM 7269 N N . LEU B 1 474 ? 19.593 102.385 -16.760 1.00 29.14 474 LEU B N 1
ATOM 7270 C CA . LEU B 1 474 ? 18.664 102.318 -17.874 1.00 25.22 474 LEU B CA 1
ATOM 7271 C C . LEU B 1 474 ? 17.839 101.015 -17.887 1.00 24.71 474 LEU B C 1
ATOM 7272 O O . LEU B 1 474 ? 16.622 101.028 -18.093 1.00 27.47 474 LEU B O 1
ATOM 7277 N N . LEU B 1 475 ? 18.492 99.882 -17.683 1.00 27.73 475 LEU B N 1
ATOM 7278 C CA . LEU B 1 475 ? 17.752 98.635 -17.627 1.00 28.12 475 LEU B CA 1
ATOM 7279 C C . LEU B 1 475 ? 16.644 98.713 -16.551 1.00 29.93 475 LEU B C 1
ATOM 7280 O O . LEU B 1 475 ? 15.467 98.371 -16.802 1.00 31.41 475 LEU B O 1
ATOM 7285 N N . GLY B 1 476 ? 17.019 99.187 -15.359 1.00 25.57 476 GLY B N 1
ATOM 7286 C CA . GLY B 1 476 ? 16.122 99.158 -14.217 1.00 22.89 476 GLY B CA 1
ATOM 7287 C C . GLY B 1 476 ? 14.984 100.129 -14.430 1.00 29.66 476 GLY B C 1
ATOM 7288 O O . GLY B 1 476 ? 13.847 99.890 -14.044 1.00 29.91 476 GLY B O 1
ATOM 7289 N N . THR B 1 477 ? 15.319 101.231 -15.080 1.00 23.81 477 THR B N 1
ATOM 7290 C CA . THR B 1 477 ? 14.399 102.287 -15.326 1.00 25.44 477 THR B CA 1
ATOM 7291 C C . THR B 1 477 ? 13.358 101.769 -16.266 1.00 26.16 477 THR B C 1
ATOM 7292 O O . THR B 1 477 ? 12.236 102.248 -16.277 1.00 17.23 477 THR B O 1
ATOM 7296 N N . ALA B 1 478 ? 13.728 100.756 -17.038 1.00 26.63 478 ALA B N 1
ATOM 7297 C CA . ALA B 1 478 ? 12.810 100.193 -18.020 1.00 27.57 478 ALA B CA 1
ATOM 7298 C C . ALA B 1 478 ? 12.023 98.985 -17.497 1.00 29.11 478 ALA B C 1
ATOM 7299 O O . ALA B 1 478 ? 11.360 98.287 -18.271 1.00 31.44 478 ALA B O 1
ATOM 7301 N N . GLY B 1 479 ? 12.104 98.727 -16.193 1.00 29.25 479 GLY B N 1
ATOM 7302 C CA . GLY B 1 479 ? 11.519 97.518 -15.622 1.00 30.87 479 GLY B CA 1
ATOM 7303 C C . GLY B 1 479 ? 12.217 96.204 -15.958 1.00 32.19 479 GLY B C 1
ATOM 7304 O O . GLY B 1 479 ? 11.688 95.143 -15.663 1.00 36.48 479 GLY B O 1
ATOM 7305 N N . VAL B 1 480 ? 13.393 96.256 -16.578 1.00 30.72 480 VAL B N 1
ATOM 7306 C CA . VAL B 1 480 ? 14.093 95.021 -16.982 1.00 30.80 480 VAL B CA 1
ATOM 7307 C C . VAL B 1 480 ? 15.019 94.526 -15.868 1.00 32.93 480 VAL B C 1
ATOM 7308 O O . VAL B 1 480 ? 15.906 95.268 -15.417 1.00 35.95 480 VAL B O 1
ATOM 7312 N N . ASN B 1 481 ? 14.792 93.298 -15.394 1.00 29.03 481 ASN B N 1
ATOM 7313 C CA . ASN B 1 481 ? 15.493 92.829 -14.200 1.00 29.46 481 ASN B CA 1
ATOM 7314 C C . ASN B 1 481 ? 16.667 91.961 -14.580 1.00 28.74 481 ASN B C 1
ATOM 7315 O O . ASN B 1 481 ? 16.608 91.208 -15.550 1.00 27.66 481 ASN B O 1
ATOM 7320 N N . ILE B 1 482 ? 17.739 92.076 -13.814 1.00 26.51 482 ILE B N 1
ATOM 7321 C CA . ILE B 1 482 ? 18.960 91.388 -14.146 1.00 23.59 482 ILE B CA 1
ATOM 7322 C C . ILE B 1 482 ? 19.071 90.168 -13.269 1.00 29.57 482 ILE B C 1
ATOM 7323 O O . ILE B 1 482 ? 19.104 90.287 -12.050 1.00 33.05 482 ILE B O 1
ATOM 7328 N N . GLN B 1 483 ? 19.111 88.992 -13.883 1.00 30.88 483 GLN B N 1
ATOM 7329 C CA . GLN B 1 483 ? 19.151 87.736 -13.135 1.00 29.92 483 GLN B CA 1
ATOM 7330 C C . GLN B 1 483 ? 20.591 87.414 -12.757 1.00 28.51 483 GLN B C 1
ATOM 7331 O O . GLN B 1 483 ? 20.861 86.866 -11.691 1.00 30.58 483 GLN B O 1
ATOM 7337 N N . ALA B 1 484 ? 21.514 87.787 -13.634 1.00 25.79 484 ALA B N 1
ATOM 7338 C CA . ALA B 1 484 ? 22.947 87.610 -13.391 1.00 22.42 484 ALA B CA 1
ATOM 7339 C C . ALA B 1 484 ? 23.731 88.453 -14.397 1.00 21.95 484 ALA B C 1
ATOM 7340 O O . ALA B 1 484 ? 23.215 88.862 -15.426 1.00 27.42 484 ALA B O 1
ATOM 7342 N N . ALA B 1 485 ? 24.995 88.692 -14.135 1.00 25.28 485 ALA B N 1
ATOM 7343 C CA . ALA B 1 485 ? 25.723 89.612 -14.985 1.00 26.23 485 ALA B CA 1
ATOM 7344 C C . ALA B 1 485 ? 27.150 89.473 -14.600 1.00 25.52 485 ALA B C 1
ATOM 7345 O O . ALA B 1 485 ? 27.484 89.271 -13.417 1.00 28.02 485 ALA B O 1
ATOM 7347 N N . GLN B 1 486 ? 28.012 89.585 -15.582 1.00 22.58 486 GLN B N 1
ATOM 7348 C CA . GLN B 1 486 ? 29.409 89.488 -15.268 1.00 26.53 486 GLN B CA 1
ATOM 7349 C C . GLN B 1 486 ? 30.110 90.369 -16.268 1.00 29.95 486 GLN B C 1
ATOM 7350 O O . GLN B 1 486 ? 29.752 90.393 -17.454 1.00 29.05 486 GLN B O 1
ATOM 7356 N N . LEU B 1 487 ? 31.102 91.101 -15.775 1.00 29.99 487 LEU B N 1
ATOM 7357 C CA . LEU B 1 487 ? 31.766 92.109 -16.559 1.00 35.85 487 LEU B CA 1
ATOM 7358 C C . LEU B 1 487 ? 33.247 91.901 -16.364 1.00 38.14 487 LEU B C 1
ATOM 7359 O O . LEU B 1 487 ? 33.699 91.836 -15.226 1.00 42.42 487 LEU B O 1
ATOM 7364 N N . SER B 1 488 ? 33.990 91.755 -17.463 1.00 42.63 488 SER B N 1
ATOM 7365 C CA . SER B 1 488 ? 35.454 91.618 -17.413 1.00 44.25 488 SER B CA 1
ATOM 7366 C C . SER B 1 488 ? 36.063 92.826 -18.076 1.00 45.17 488 SER B C 1
ATOM 7367 O O . SER B 1 488 ? 35.420 93.481 -18.889 1.00 45.99 488 SER B O 1
ATOM 7370 N N . GLU B 1 489 ? 37.301 93.126 -17.718 1.00 49.11 489 GLU B N 1
ATOM 7371 C CA . GLU B 1 489 ? 38.011 94.219 -18.357 1.00 52.78 489 GLU B CA 1
ATOM 7372 C C . GLU B 1 489 ? 38.979 93.632 -19.371 1.00 56.26 489 GLU B C 1
ATOM 7373 O O . GLU B 1 489 ? 39.527 92.539 -19.161 1.00 53.25 489 GLU B O 1
ATOM 7379 N N . ASP B 1 490 ? 39.154 94.345 -20.483 1.00 61.47 490 ASP B N 1
ATOM 7380 C CA . ASP B 1 490 ? 40.090 93.939 -21.532 1.00 65.75 490 ASP B CA 1
ATOM 7381 C C . ASP B 1 490 ? 41.510 93.929 -20.968 1.00 67.18 490 ASP B C 1
ATOM 7382 O O . ASP B 1 490 ? 41.855 94.750 -20.111 1.00 64.85 490 ASP B O 1
ATOM 7387 N N . ALA B 1 491 ? 42.326 92.991 -21.438 1.00 71.14 491 ALA B N 1
ATOM 7388 C CA . ALA B 1 491 ? 43.708 92.887 -20.980 1.00 73.68 491 ALA B CA 1
ATOM 7389 C C . ALA B 1 491 ? 44.510 94.126 -21.386 1.00 76.03 491 ALA B C 1
ATOM 7390 O O . ALA B 1 491 ? 45.207 94.743 -20.570 1.00 73.73 491 ALA B O 1
ATOM 7392 N N . GLU B 1 492 ? 44.371 94.491 -22.657 1.00 78.89 492 GLU B N 1
ATOM 7393 C CA . GLU B 1 492 ? 45.205 95.511 -23.278 1.00 80.57 492 GLU B CA 1
ATOM 7394 C C . GLU B 1 492 ? 44.357 96.472 -24.105 1.00 76.90 492 GLU B C 1
ATOM 7395 O O . GLU B 1 492 ? 44.670 96.758 -25.260 1.00 77.46 492 GLU B O 1
ATOM 7401 N N . GLY B 1 493 ? 43.278 96.967 -23.517 1.00 71.89 493 GLY B N 1
ATOM 7402 C CA . GLY B 1 493 ? 42.415 97.887 -24.228 1.00 69.02 493 GLY B CA 1
ATOM 7403 C C . GLY B 1 493 ? 41.841 98.966 -23.335 1.00 66.07 493 GLY B C 1
ATOM 7404 O O . GLY B 1 493 ? 42.083 98.986 -22.128 1.00 65.54 493 GLY B O 1
ATOM 7405 N N . PRO B 1 494 ? 41.084 99.881 -23.929 1.00 63.63 494 PRO B N 1
ATOM 7406 C CA . PRO B 1 494 ? 40.331 100.868 -23.153 1.00 62.11 494 PRO B CA 1
ATOM 7407 C C . PRO B 1 494 ? 38.927 100.342 -22.795 1.00 60.32 494 PRO B C 1
ATOM 7408 O O . PRO B 1 494 ? 38.142 101.049 -22.152 1.00 60.69 494 PRO B O 1
ATOM 7412 N N . GLY B 1 495 ? 38.642 99.098 -23.184 1.00 55.53 495 GLY B N 1
ATOM 7413 C CA . GLY B 1 495 ? 37.289 98.582 -23.173 1.00 50.84 495 GLY B CA 1
ATOM 7414 C C . GLY B 1 495 ? 36.912 97.556 -22.121 1.00 49.49 495 GLY B C 1
ATOM 7415 O O . GLY B 1 495 ? 37.720 97.112 -21.302 1.00 47.58 495 GLY B O 1
ATOM 7416 N N . ALA B 1 496 ? 35.639 97.185 -22.147 1.00 49.06 496 ALA B N 1
ATOM 7417 C CA . ALA B 1 496 ? 35.092 96.251 -21.185 1.00 45.28 496 ALA B CA 1
ATOM 7418 C C . ALA B 1 496 ? 33.950 95.543 -21.851 1.00 42.54 496 ALA B C 1
ATOM 7419 O O . ALA B 1 496 ? 33.317 96.084 -22.751 1.00 43.81 496 ALA B O 1
ATOM 7421 N N . THR B 1 497 ? 33.671 94.334 -21.405 1.00 41.36 497 THR B N 1
ATOM 7422 C CA . THR B 1 497 ? 32.616 93.550 -22.021 1.00 40.21 497 THR B CA 1
ATOM 7423 C C . THR B 1 497 ? 31.770 92.859 -20.947 1.00 39.76 497 THR B C 1
ATOM 7424 O O . THR B 1 497 ? 32.284 92.169 -20.063 1.00 41.62 497 THR B O 1
ATOM 7428 N N . ILE B 1 498 ? 30.467 93.095 -21.005 1.00 34.65 498 ILE B N 1
ATOM 7429 C CA . ILE B 1 498 ? 29.573 92.591 -19.982 1.00 28.67 498 ILE B CA 1
ATOM 7430 C C . ILE B 1 498 ? 28.515 91.719 -20.656 1.00 27.00 498 ILE B C 1
ATOM 7431 O O . ILE B 1 498 ? 28.269 91.843 -21.853 1.00 24.86 498 ILE B O 1
ATOM 7436 N N . LEU B 1 499 ? 27.934 90.824 -19.869 1.00 28.98 499 LEU B N 1
ATOM 7437 C CA . LEU B 1 499 ? 26.918 89.870 -20.280 1.00 32.92 499 LEU B CA 1
ATOM 7438 C C . LEU B 1 499 ? 25.887 89.894 -19.170 1.00 32.06 499 LEU B C 1
ATOM 7439 O O . LEU B 1 499 ? 26.233 89.748 -17.991 1.00 34.65 499 LEU B O 1
ATOM 7444 N N . LEU B 1 500 ? 24.626 90.077 -19.526 1.00 29.26 500 LEU B N 1
ATOM 7445 C CA . LEU B 1 500 ? 23.579 90.150 -18.521 1.00 28.75 500 LEU B CA 1
ATOM 7446 C C . LEU B 1 500 ? 22.425 89.249 -18.928 1.00 31.85 500 LEU B C 1
ATOM 7447 O O . LEU B 1 500 ? 21.949 89.321 -20.054 1.00 33.47 500 LEU B O 1
ATOM 7452 N N . ARG B 1 501 ? 22.012 88.369 -18.025 1.00 29.25 501 ARG B N 1
ATOM 7453 C CA . ARG B 1 501 ? 20.857 87.557 -18.265 1.00 26.33 501 ARG B CA 1
ATOM 7454 C C . ARG B 1 501 ? 19.675 88.325 -17.700 1.00 30.43 501 ARG B C 1
ATOM 7455 O O . ARG B 1 501 ? 19.691 88.714 -16.535 1.00 35.59 501 ARG B O 1
ATOM 7463 N N . LEU B 1 502 ? 18.680 88.576 -18.545 1.00 29.52 502 LEU B N 1
ATOM 7464 C CA . LEU B 1 502 ? 17.597 89.504 -18.261 1.00 27.41 502 LEU B CA 1
ATOM 7465 C C . LEU B 1 502 ? 16.307 88.733 -18.106 1.00 28.10 502 LEU B C 1
ATOM 7466 O O . LEU B 1 502 ? 16.177 87.638 -18.639 1.00 25.39 502 LEU B O 1
ATOM 7471 N N . ASP B 1 503 ? 15.323 89.307 -17.424 1.00 31.49 503 ASP B N 1
ATOM 7472 C CA . ASP B 1 503 ? 14.057 88.580 -17.267 1.00 34.00 503 ASP B CA 1
ATOM 7473 C C . ASP B 1 503 ? 13.094 88.826 -18.422 1.00 31.10 503 ASP B C 1
ATOM 7474 O O . ASP B 1 503 ? 11.978 88.321 -18.419 1.00 26.86 503 ASP B O 1
ATOM 7479 N N . GLN B 1 504 ? 13.544 89.596 -19.410 1.00 31.52 504 GLN B N 1
ATOM 7480 C CA . GLN B 1 504 ? 12.687 90.061 -20.497 1.00 34.56 504 GLN B CA 1
ATOM 7481 C C . GLN B 1 504 ? 13.500 90.873 -21.507 1.00 32.76 504 GLN B C 1
ATOM 7482 O O . GLN B 1 504 ? 14.550 91.399 -21.171 1.00 32.51 504 GLN B O 1
ATOM 7488 N N . ASP B 1 505 ? 12.985 90.997 -22.730 1.00 33.82 505 ASP B N 1
ATOM 7489 C CA . ASP B 1 505 ? 13.662 91.726 -23.803 1.00 33.06 505 ASP B CA 1
ATOM 7490 C C . ASP B 1 505 ? 13.851 93.212 -23.500 1.00 32.58 505 ASP B C 1
ATOM 7491 O O . ASP B 1 505 ? 13.119 93.796 -22.700 1.00 35.51 505 ASP B O 1
ATOM 7496 N N . VAL B 1 506 ? 14.821 93.814 -24.179 1.00 30.63 506 VAL B N 1
ATOM 7497 C CA . VAL B 1 506 ? 15.098 95.245 -24.079 1.00 32.31 506 VAL B CA 1
ATOM 7498 C C . VAL B 1 506 ? 14.638 95.945 -25.340 1.00 32.79 506 VAL B C 1
ATOM 7499 O O . VAL B 1 506 ? 15.224 95.780 -26.400 1.00 38.05 506 VAL B O 1
ATOM 7503 N N . PRO B 1 507 ? 13.585 96.729 -25.226 1.00 35.18 507 PRO B N 1
ATOM 7504 C CA . PRO B 1 507 ? 13.091 97.559 -26.331 1.00 33.50 507 PRO B CA 1
ATOM 7505 C C . PRO B 1 507 ? 14.204 98.256 -27.101 1.00 34.25 507 PRO B C 1
ATOM 7506 O O . PRO B 1 507 ? 15.184 98.712 -26.511 1.00 37.10 507 PRO B O 1
ATOM 7510 N N . ASP B 1 508 ? 14.033 98.340 -28.415 1.00 37.09 508 ASP B N 1
ATOM 7511 C CA . ASP B 1 508 ? 15.008 98.967 -29.300 1.00 39.93 508 ASP B CA 1
ATOM 7512 C C . ASP B 1 508 ? 15.472 100.329 -28.792 1.00 38.08 508 ASP B C 1
ATOM 7513 O O . ASP B 1 508 ? 16.683 100.566 -28.625 1.00 35.34 508 ASP B O 1
ATOM 7518 N N . ASP B 1 509 ? 14.503 101.209 -28.536 1.00 36.60 509 ASP B N 1
ATOM 7519 C CA . ASP B 1 509 ? 14.774 102.537 -27.994 1.00 37.68 509 ASP B CA 1
ATOM 7520 C C . ASP B 1 509 ? 15.784 102.503 -26.843 1.00 35.55 509 ASP B C 1
ATOM 7521 O O . ASP B 1 509 ? 16.667 103.368 -26.737 1.00 37.50 509 ASP B O 1
ATOM 7526 N N . VAL B 1 510 ? 15.638 101.501 -25.980 1.00 29.53 510 VAL B N 1
ATOM 7527 C CA . VAL B 1 510 ? 16.451 101.380 -24.795 1.00 27.50 510 VAL B CA 1
ATOM 7528 C C . VAL B 1 510 ? 17.830 100.830 -25.140 1.00 30.16 510 VAL B C 1
ATOM 7529 O O . VAL B 1 510 ? 18.799 101.142 -24.445 1.00 30.80 510 VAL B O 1
ATOM 7533 N N . ARG B 1 511 ? 17.922 100.017 -26.197 1.00 26.65 511 ARG B N 1
ATOM 7534 C CA . ARG B 1 511 ? 19.218 99.478 -26.623 1.00 29.17 511 ARG B CA 1
ATOM 7535 C C . ARG B 1 511 ? 20.048 100.618 -27.172 1.00 31.22 511 ARG B C 1
ATOM 7536 O O . ARG B 1 511 ? 21.212 100.786 -26.806 1.00 28.80 511 ARG B O 1
ATOM 7544 N N . THR B 1 512 ? 19.430 101.410 -28.044 1.00 29.15 512 THR B N 1
ATOM 7545 C CA . THR B 1 512 ? 20.070 102.596 -28.587 1.00 32.42 512 THR B CA 1
ATOM 7546 C C . THR B 1 512 ? 20.567 103.502 -27.459 1.00 33.84 512 THR B C 1
ATOM 7547 O O . THR B 1 512 ? 21.680 104.035 -27.509 1.00 38.91 512 THR B O 1
ATOM 7551 N N . ALA B 1 513 ? 19.735 103.654 -26.436 1.00 28.54 513 ALA B N 1
ATOM 7552 C CA . ALA B 1 513 ? 20.070 104.457 -25.277 1.00 25.71 513 ALA B CA 1
ATOM 7553 C C . ALA B 1 513 ? 21.266 103.895 -24.501 1.00 25.40 513 ALA B C 1
ATOM 7554 O O . ALA B 1 513 ? 22.248 104.603 -24.246 1.00 22.65 513 ALA B O 1
ATOM 7556 N N . ILE B 1 514 ? 21.182 102.629 -24.110 1.00 25.01 514 ILE B N 1
ATOM 7557 C CA . ILE B 1 514 ? 22.320 101.998 -23.464 1.00 27.58 514 ILE B CA 1
ATOM 7558 C C . ILE B 1 514 ? 23.570 102.212 -24.315 1.00 23.18 514 ILE B C 1
ATOM 7559 O O . ILE B 1 514 ? 24.628 102.562 -23.806 1.00 24.33 514 ILE B O 1
ATOM 7564 N N . ALA B 1 515 ? 23.414 102.061 -25.619 1.00 26.06 515 ALA B N 1
ATOM 7565 C CA . ALA B 1 515 ? 24.552 102.071 -26.539 1.00 30.06 515 ALA B CA 1
ATOM 7566 C C . ALA B 1 515 ? 25.208 103.442 -26.646 1.00 31.36 515 ALA B C 1
ATOM 7567 O O . ALA B 1 515 ? 26.424 103.541 -26.817 1.00 34.24 515 ALA B O 1
ATOM 7569 N N . ALA B 1 516 ? 24.409 104.491 -26.560 1.00 26.61 516 ALA B N 1
ATOM 7570 C CA . ALA B 1 516 ? 24.939 105.839 -26.606 1.00 30.33 516 ALA B CA 1
ATOM 7571 C C . ALA B 1 516 ? 25.436 106.221 -25.221 1.00 35.20 516 ALA B C 1
ATOM 7572 O O . ALA B 1 516 ? 26.370 107.015 -25.081 1.00 34.03 516 ALA B O 1
ATOM 7574 N N . ALA B 1 517 ? 24.823 105.653 -24.189 1.00 37.02 517 ALA B N 1
ATOM 7575 C CA . ALA B 1 517 ? 25.174 106.087 -22.856 1.00 38.16 517 ALA B CA 1
ATOM 7576 C C . ALA B 1 517 ? 26.600 105.646 -22.578 1.00 38.87 517 ALA B C 1
ATOM 7577 O O . ALA B 1 517 ? 27.395 106.392 -22.009 1.00 41.68 517 ALA B O 1
ATOM 7579 N N . VAL B 1 518 ? 26.916 104.422 -22.973 1.00 38.21 518 VAL B N 1
ATOM 7580 C CA . VAL B 1 518 ? 28.302 103.961 -22.985 1.00 37.94 518 VAL B CA 1
ATOM 7581 C C . VAL B 1 518 ? 28.715 104.119 -24.441 1.00 44.01 518 VAL B C 1
ATOM 7582 O O . VAL B 1 518 ? 27.874 104.453 -25.278 1.00 51.81 518 VAL B O 1
ATOM 7586 N N . ASP B 1 519 ? 29.971 103.961 -24.806 1.00 43.91 519 ASP B N 1
ATOM 7587 C CA . ASP B 1 519 ? 30.223 104.140 -26.238 1.00 46.25 519 ASP B CA 1
ATOM 7588 C C . ASP B 1 519 ? 30.388 102.778 -26.877 1.00 47.31 519 ASP B C 1
ATOM 7589 O O . ASP B 1 519 ? 31.499 102.380 -27.241 1.00 49.26 519 ASP B O 1
ATOM 7594 N N . ALA B 1 520 ? 29.279 102.054 -26.992 1.00 43.42 520 ALA B N 1
ATOM 7595 C CA . ALA B 1 520 ? 29.349 100.637 -27.302 1.00 42.97 520 ALA B CA 1
ATOM 7596 C C . ALA B 1 520 ? 29.871 100.384 -28.721 1.00 44.84 520 ALA B C 1
ATOM 7597 O O . ALA B 1 520 ? 29.360 100.957 -29.693 1.00 39.27 520 ALA B O 1
ATOM 7599 N N . TYR B 1 521 ? 30.916 99.553 -28.816 1.00 46.00 521 TYR B N 1
ATOM 7600 C CA . TYR B 1 521 ? 31.388 99.025 -30.093 1.00 44.27 521 TYR B CA 1
ATOM 7601 C C . TYR B 1 521 ? 30.317 98.073 -30.562 1.00 43.07 521 TYR B C 1
ATOM 7602 O O . TYR B 1 521 ? 29.952 98.064 -31.735 1.00 46.02 521 TYR B O 1
ATOM 7611 N N . LYS B 1 522 ? 29.804 97.288 -29.616 1.00 40.58 522 LYS B N 1
ATOM 7612 C CA . LYS B 1 522 ? 28.851 96.223 -29.898 1.00 36.87 522 LYS B CA 1
ATOM 7613 C C . LYS B 1 522 ? 27.802 96.158 -28.788 1.00 33.55 522 LYS B C 1
ATOM 7614 O O . LYS B 1 522 ? 28.099 96.407 -27.620 1.00 27.42 522 LYS B O 1
ATOM 7620 N N . LEU B 1 523 ? 26.572 95.840 -29.180 1.00 32.31 523 LEU B N 1
ATOM 7621 C CA . LEU B 1 523 ? 25.467 95.636 -28.249 1.00 31.95 523 LEU B CA 1
ATOM 7622 C C . LEU B 1 523 ? 24.441 94.740 -28.923 1.00 33.21 523 LEU B C 1
ATOM 7623 O O . LEU B 1 523 ? 23.825 95.118 -29.922 1.00 30.89 523 LEU B O 1
ATOM 7628 N N . GLU B 1 524 ? 24.274 93.537 -28.392 1.00 31.21 524 GLU B N 1
ATOM 7629 C CA . GLU B 1 524 ? 23.333 92.606 -28.963 1.00 31.21 524 GLU B CA 1
ATOM 7630 C C . GLU B 1 524 ? 22.487 91.968 -27.881 1.00 31.88 524 GLU B C 1
ATOM 7631 O O . GLU B 1 524 ? 22.899 91.858 -26.736 1.00 32.75 524 GLU B O 1
ATOM 7637 N N . VAL B 1 525 ? 21.286 91.549 -28.236 1.00 35.49 525 VAL B N 1
ATOM 7638 C CA . VAL B 1 525 ? 20.496 90.745 -27.320 1.00 34.39 525 VAL B CA 1
ATOM 7639 C C . VAL B 1 525 ? 20.229 89.405 -27.986 1.00 32.35 525 VAL B C 1
ATOM 7640 O O . VAL B 1 525 ? 19.891 89.360 -29.154 1.00 35.00 525 VAL B O 1
ATOM 7644 N N . VAL B 1 526 ? 20.392 88.312 -27.258 1.00 32.44 526 VAL B N 1
ATOM 7645 C CA . VAL B 1 526 ? 20.180 86.979 -27.850 1.00 34.12 526 VAL B CA 1
ATOM 7646 C C . VAL B 1 526 ? 19.476 86.015 -26.892 1.00 34.56 526 VAL B C 1
ATOM 7647 O O . VAL B 1 526 ? 19.790 85.960 -25.699 1.00 35.42 526 VAL B O 1
ATOM 7651 N N . ASP B 1 527 ? 18.496 85.293 -27.429 1.00 36.00 527 ASP B N 1
ATOM 7652 C CA . ASP B 1 527 ? 17.770 84.286 -26.678 1.00 39.16 527 ASP B CA 1
ATOM 7653 C C . ASP B 1 527 ? 18.498 82.941 -26.706 1.00 40.38 527 ASP B C 1
ATOM 7654 O O . ASP B 1 527 ? 18.750 82.372 -27.771 1.00 43.76 527 ASP B O 1
ATOM 7659 N N . LEU B 1 528 ? 18.840 82.433 -25.526 1.00 38.60 528 LEU B N 1
ATOM 7660 C CA . LEU B 1 528 ? 19.672 81.262 -25.423 1.00 32.63 528 LEU B CA 1
ATOM 7661 C C . LEU B 1 528 ? 18.861 80.050 -24.987 1.00 38.84 528 LEU B C 1
ATOM 7662 O O . LEU B 1 528 ? 19.421 79.004 -24.610 1.00 33.15 528 LEU B O 1
ATOM 7667 N N . SER B 1 529 ? 17.539 80.189 -25.037 1.00 42.82 529 SER B N 1
ATOM 7668 C CA . SER B 1 529 ? 16.658 79.040 -24.842 1.00 51.11 529 SER B CA 1
ATOM 7669 C C . SER B 1 529 ? 16.791 78.061 -26.000 1.00 52.13 529 SER B C 1
ATOM 7670 O O . SER B 1 529 ? 17.518 77.079 -25.900 1.00 56.40 529 SER B O 1
#

Nearest PDB structures (foldseek):
  3ddn-assembly1_A  TM=5.923E-01  e=3.365E-92  Mycobacterium tuberculosis
  6rih-assembly1_B  TM=9.401E-01  e=8.300E-31  Homo sapiens
  7dkm-assembly1_A  TM=9.295E-01  e=9.813E-31  Homo sapiens
  1wwk-assembly1_B  TM=9.495E-01  e=4.685E-30  Pyrococcus horikoshii OT3
  6cwa-assembly1_B  TM=9.229E-01  e=1.317E-27  Homo sapiens

Organism: Mycobacterium tuberculosis (strain ATCC 25618 / H37Rv) (NCBI:txid83332)

Foldseek 3Di:
DAAEEEEQDDDDCVLQPLQDPSHHYDYFPQLDVVGLLVPQQRHQEYEYEASHAADLSSVVSRLNHAEYEYLAQDCVRYPLVNCVVNQHWYFFQNCLQQVLQLVVQVVQLQCLQFLPVVCVVCVVVPDDVVVVTDGDQLAPFEEEEEAQFSNSLVNCVVSVVSNYQYEYEDLQFDPVLCVVSVYHYDDLLVSQQRHLEYEYAFADDVLQAQCAELVSLVSHAFAHEYEYLHDAPSHPLVSVVCCCVVRRHVAYEYEHHVDPVDDDRCLVVDSSYHYHPNRSCVDPSSSSSSSHSSSNQVNCSVVVHDRLRTQHGGDVSDDPVCVVVLLLLLLLLLVQLQPDPGAFLEKEKEKEAPCLVGDHVQSQQSSVCSVPVSRPDPSGRGHNQVSSCNRRRYHYDYDYDHHDPPDRIKMKIWGAHPVGDIWIWMWFFDDPVRFIWTADTPPDGDTHGLFAKKKKFKFQADPCLVVQLVVLCVVVVKDWDDKDKDADPDHRMIMMMTHIPDDDDPVSQVSSCVVRVTPDIDIDGRD/DAAEEEEQEDFFPLQVVLLDDRHDYDYHPQLPPVRLLVPQQRHCEYEEEASHAADLVNVVSHPNHAEYEYLAQDDVRHDLVSCVVNNHWYFYLNCLQQPLLLVVQVVQLVCLQFLVVVCVVCVVVPDDVVVVTDGDQLAAAEEEEEAPDPNSLSNLLVSVVSNHQYEYEAPLAQPLSCVVSNYHYDHLLVSQQRHQEYEYAQHPPGPVQDACELVSLVSHAFNHEYEYLHDAGSYPLVSVLCCPVVRRYQAYEYAHHVDPVDDDRPLVVHSSYHYHPNCSQVDSSSSSSSSSSVSVQVVCSVVVADRQRTANDDVGHDDPVAVVCLLLLLLQLLVQQLQDPAQFLEKEKEKEASCLSDDHPQSQLSSQQSVPVNPDPDGAHRVRRVVVCVVVNYYYYYYGYNDDPDDNIKMWMWGAHPVRDIWIWMWAFDDPVRFIFTADTPPFGDGHGLAAKKKKWKFFDDPCLVVQLVVLCVVVVKDFPDKDKDADPPDRIIMMMTHIPDDDDPVSQVVNCVVTVTPDIGMDGRD

B-factor: mean 36.3, std 15.38, range [2.0, 112.09]

Sequence (1054 aa):
SLPVVLIADKLAPSTVAALGDQVEVRWVDGPDRDKLLAAVPEADALLVRSATTVDAEVLAAAPKLKIVARAGVGLDNVDVDAATARGVLVVNAPTSNIHSAAEHALALLLAASRQIPAADASLREHTWKRSSFSGTEIFGKTVGVVGLGRIGQLVAQRIAAFGAYVVAYDPYVSPARAAQLGIELLSLDDLLARADFISVHLPKTPETAGLIDKEALAKTKPGVIIVNAARGGLVDEAALADAITGGHVRAAGLDVFATEPCTDSPLFELAQVVVTPHLGASTAEAQDRAGTDVAESVRLALAGEFVPDAVNVGGGVVNEEVAPWLDLVRKLGVLAGVLSDELPVSLSVQVRGELAAEEVEVLRLSALRGLFSAVIEDAVTFVNAPALAAERGVTAEICKASESPNHRSVVDVRAVGADGSVVTVSGTLYGPQLSQKIVQINGRHFDLRAQGINLIIHYVDRPGALGKIGTLLGTAGVNIQAAQLSEDAEGPGATILLRLDQDVPDDVRTAIAAAVDAYKLEVVDLSSLPVVLIADKLAPSTVAALGDQVEVRWVDGPDRDKLLAAVPEADALLVRSATTVDAEVLAAAPKLKIVARAGVGLDNVDVDAATARGVLVVNAPTSNIHSAAEHALALLLAASRQIPAADASLREHTWKRSSFSGTEIFGKTVGVVGLGRIGQLVAQRIAAFGAYVVAYDPYVSPARAAQLGIELLSLDDLLARADFISVHLPKTPETAGLIDKEALAKTKPGVIIVNAARGGLVDEAALADAITGGHVRAAGLDVFATEPCTDSPLFELAQVVVTPHLGASTAEAQDRAGTDVAESVRLALAGEFVPDAVNVGGGVVNEEVAPWLDLVRKLGVLAGVLSDELPVSLSVQVRGELAAEEVEVLRLSALRGLFSAVIEDAVTFVNAPALAAERGVTAEICKASESPNHRSVVDVRAVGADGSVVTVSGTLYGPQLSQKIVQINGRHFDLRAQGINLIIHYVDRPGALGKIGTLLGTAGVNIQAAQLSEDAEGPGATILLRLDQDVPDDVRTAIAAAVDAYKLEVVDLS

GO terms:
  GO:0004617 phosphoglycerate dehydrogenase activity (F, IDA)
  GO:0006564 L-serine biosynthetic process (P, IDA)
  GO:0005886 plasma membrane (C, HDA)
  GO:0005515 protein binding (F, IPI)

Secondary structure (DSSP, 8-state):
-PPEEEE-SS--GGGGTTS-SSSEEEE--TTSHHHHHHHGGG-SEEEE-SSS-B-HHHHHT-TT--EEEESSS--TTB-HHHHHHTT-EEE--TTSSHHHHHHHHHHHHHHHHTTHHHHHHHHHTT---GGG--B---TT-EEEEE--SHHHHHHHHHHHTTT-EEEEE-TTS-HHHHHHHT-EE--HHHHHHH-SEEEE-PPPSTTTTT-B-HHHHTTSPTTEEEEE-S-TTSB-HHHHHHHHHTSSEEEEEESS-SSSS-S--GGGG-TTEEE-SS-SS-BHHHHHHHHHHHHHHHHHHHTT---TTB-S--STTS-TTTTTHHHHHHHHHHHHHHTSSS--SEEEEEEEEGGGGS--HHHHHHHHHHHTGGGS-TT-----HHHHHHHHS-EEEEEEES--SSSSEEEEEEEE-TTS-EEEEEEEEETTTTEEEEEEETTEEEEEES-SEEEEEEES--TTHHHHHHHHHHHTT--EEEEEEEE-SSSS-EEEEEEESS---HHHHHHHHHHHTEEEEEEEE--/-PPEEEE-S---HHHHHHH-SSSEEEE--TT-HHHHHHHGGG-SEEEE-SSS-B-HHHHHT-SS--EEEESSS--TTB-HHHHHHTT-EEE--TTTTHHHHHHHHHHHHHHHHTTHHHHHHHHHTT---GGG--B---TT-EEEEE--SHHHHHHHHHHHHTT-EEEEE-TTS-HHHHHHTTEEE--HHHHHHH-SEEEE---SSTTT---B-HHHHTTSPTTEEEEE-SSTTSB-HHHHHHHHHTTSEEEEEES--SSSS----GGGG-TTEEE-SS-TT-BHHHHHHHHHHHHHHHHHHHTT---TTBSSSSS-PPPTTTTTHHHHHHHHHHHHHHT-SS-EEEEEEEEEEGGGGS--HHHHHHHHHHHHHTTSSS---TTHHHHHHHHTT-EEEEEEES--SSSSEEEEEEEEETTS-EEEEEEEEETTTTEEEEEEETTEEEEEES-SEEEEEEEE--TTHHHHHHHHHHHTTPPEEEEEEEE-SSSSEEEEEEEESS---HHHHHHHHHHTT-SEEEEEE--

InterPro domains:
  IPR002912 ACT domain [PF01842] (456-516)
  IPR002912 ACT domain [PS51671] (455-527)
  IPR006139 D-isomer specific 2-hydroxyacid dehydrogenase, catalytic domain [PF00389] (6-313)
  IPR006140 D-isomer specific 2-hydroxyacid dehydrogenase, NAD-binding domain [PF02826] (107-281)
  IPR006236 D-3-phosphoglycerate dehydrogenase [TIGR01327] (6-527)
  IPR029009 Allosteric substrate binding domain superfamily [G3DSA:3.30.1330.90] (315-453)
  IPR029009 Allosteric substrate binding domain superfamily [SSF143548] (320-449)
  IPR029752 D-isomer specific 2-hydroxyacid dehydrogenase, NAD-binding domain conserved site 1 [PS00065] (144-171)
  IPR029753 D-isomer specific 2-hydroxyacid dehydrogenase, NAD-binding domain conserved site [PS00670] (192-214)
  IPR029753 D-isomer specific 2-hydroxyacid dehydrogenase, NAD-binding domain conserved site [PS00671] (221-237)
  IPR036291 NAD(P)-binding domain superfamily [SSF51735] (100-281)
  IPR045626 D-3-phosphoglycerate dehydrogenase, ASB domain [PF19304] (323-443)
  IPR045865 ACT-like domain [SSF55021] (453-525)
  IPR050857 D-isomer specific 2-hydroxyacid dehydrogenases [PTHR42789] (6-312)